Protein AF-0000000080312195 (afdb_homodimer)

Foldseek 3Di:
DCPPDPPPPPPPPPPPPPPPPPPPPPDPPLPPLQVLLVVLVVVLPQPQQKWKWKAQLQPRHTNYTDNQQFWDLFFQLLLLLLLLLLCVPQNQQHWWKWFWWADDDQQEGAEIETEFLLHQEAELVNLLVQLLLLVVVRHAEYEEYEYEQQLADDWQFAFQLVVCVPDFALLRAGGTSDAYPSQKKKWKWAADPDFFAFIDIDIDLVVQEPEAEPETEHADDDWDKDWDWDDPDLHIYIYIYTYHYNPDGIDMDMGGHPDRRSVRRSSSCVSNVVSNHYYDPHYHYDHDDPPIDTRGMDIDGGNLVLLLCCAQALRNSSQQSSLQSCQSVQPGSGYNVSSLVSSLVLLVVLVHNSVSWFDRGRRSPHPTTIDGFSSSLSSQSSQLNPPSRNVSSQVSHHFACCGGPRVPPNVPFPDGRQDGWGWRDDQFKTKIWHWRHAPDSSRIMTMIMIGGRCHVPRPSSVVSRRSSSRSSRCVRHPPD/DCPPPPPPPPPPPPPPPPPPPPPPPPDPPLPPLQVLLVVLVVVLPQPQQKWKWKAQLQPRHTNYTDNQQFWHQFFQLLLLLLLLLLCVPQNQQHWWKWFWWADDDQQEGAEIETEFLLHQEAELVNLLVQLLLLVVVRHAEYEEYEYEQQLADDWQFAFQLVVCVPAFALLRAGGTSDAYPSQKKKWKWAADPDFFAFIDIDIDLVVQEPEAEDETEHADDDWDKDWDWDDPDLHIYIYIYTYHYNPDGIDMDMGGHPDRRSVRRSSSCVSNVVSNHYYDPHYHYDHDDPPIDTRGMDIDGGNLVLLLCCAQALRNSSQQSSLQSLQSVQPGSGYNVSSLVSSLVLLVVLVHNSVSWFDRGRRSPHPTTIDGFSSSLSSQSSQLNPPSRNVSSQVSHHFACCGGPRVPHNVDFPDGRQDGWGWRDDQFKTKIWHWRHAPDSSRIMTMIMIGGRCHVPRPSSVVSRRSSSRSSRCVRHPPD

Radius of gyration: 33.88 Å; Cα contacts (8 Å, |Δi|>4): 2371; chains: 2; bounding box: 93×143×112 Å

Sequence (960 aa):
MRRAIPLAAVLLCVSLLARHDVRAQEAPIVSPLATSLSQLVSDAGFGETVSVTVVDAASGQTLFSHQSEIALNPASNMKLVTAAAALARLGPEFRMRTALYGRVEGDGVATLSLRGFGDPSLTQADLVELARDLADHGVRRVGEVVVDATYFEGHLLPPAFDQQPGEVAPFRAATGAVSVDANAYTLRVLPGATVGAPARVRLDGAGYFALESTITTSDSGQPSIVAIQRDQGEHMQLALRGTMPIGVTGVSYRRRIENPLAWAGHLTRDALAAAGIRSNDAVRIAATPDDAALLAQHSSEPLAEILSAMGKQSDNFVAEMVFRVLGAERHRPGRVEDSVGAVRDVLRDAGVEPDRVQIVNGSGLFDGNRIASGDLARLLSWMYRQPGLRAEYVAHLAIGGVDGTLAGRLRDLPRPRIVRAKTGTLNDAIALSGYVLGPDPDRAVAFSVIVNGARGRHGPARGLCDGVARAIAQQLWAGRMRRAIPLAAVLLCVSLLARHDVRAQEAPIVSPLATSLSQLVSDAGFGETVSVTVVDAASGQTLFSHQSEIALNPASNMKLVTAAAALARLGPEFRMRTALYGRVEGDGVATLSLRGFGDPSLTQADLVELARDLADHGVRRVGEVVVDATYFEGHLLPPAFDQQPGEVAPFRAATGAVSVDANAYTLRVLPGATVGAPARVRLDGAGYFALESTITTSDSGQPSIVAIQRDQGEHMQLALRGTMPIGVTGVSYRRRIENPLAWAGHLTRDALAAAGIRSNDAVRIAATPDDAALLAQHSSEPLAEILSAMGKQSDNFVAEMVFRVLGAERHRPGRVEDSVGAVRDVLRDAGVEPDRVQIVNGSGLFDGNRIASGDLARLLSWMYRQPGLRAEYVAHLAIGGVDGTLAGRLRDLPRPRIVRAKTGTLNDAIALSGYVLGPDPDRAVAFSVIVNGARGRHGPARGLCDGVARAIAQQLWAGR

Solvent-accessible surface area (backbone atoms only — not comparable to full-atom values): 47987 Å² total; per-residue (Å²): 134,82,76,78,74,78,78,77,78,77,76,76,75,76,75,76,76,73,74,72,74,71,67,70,74,69,68,77,77,73,50,73,61,38,55,52,47,52,49,48,56,59,70,54,65,54,72,90,36,41,19,32,18,32,26,35,16,64,80,57,47,76,64,38,74,40,59,26,77,52,60,37,52,36,20,34,41,38,34,56,54,40,50,51,28,43,43,74,73,61,34,52,75,34,60,29,40,37,34,34,30,27,48,80,54,90,40,28,20,59,52,34,21,44,36,19,50,32,28,58,76,38,38,69,68,54,43,30,52,41,28,38,45,34,35,55,69,49,41,41,36,34,49,31,41,28,34,15,39,58,42,39,46,82,74,42,58,56,58,54,56,71,80,48,73,83,60,53,45,37,65,65,25,45,51,51,16,37,34,40,48,58,18,36,41,47,42,34,43,29,36,26,94,43,69,68,30,58,40,42,76,49,52,66,70,50,87,42,45,52,74,44,74,63,30,25,8,28,78,67,77,70,71,41,77,47,78,48,74,45,75,63,71,77,33,34,38,35,41,35,39,43,37,27,17,52,83,46,67,58,49,78,44,66,29,35,38,82,48,39,58,42,50,39,38,49,52,47,52,52,16,25,47,75,45,65,24,46,60,52,92,50,66,44,82,41,74,66,61,87,82,42,38,86,62,31,76,48,70,47,70,36,39,46,63,58,39,29,47,30,32,16,64,61,34,34,49,50,26,39,31,54,30,45,40,46,1,25,76,73,38,81,52,8,33,68,67,39,18,49,50,48,39,36,54,44,36,44,76,37,71,32,66,45,88,66,42,42,78,51,55,26,24,21,66,64,91,56,36,26,40,20,19,38,49,50,22,37,42,48,12,42,46,52,45,31,58,53,47,25,30,51,61,53,52,19,29,9,25,33,34,65,31,53,82,22,33,90,38,64,72,84,56,97,54,72,43,26,36,29,32,29,63,16,71,48,77,43,17,36,24,36,36,39,37,38,51,20,74,44,67,56,43,28,35,14,32,15,32,32,28,36,80,21,56,95,36,56,65,55,48,47,47,43,40,51,47,50,56,49,51,53,46,50,62,60,43,56,98,105,135,82,79,75,75,79,80,79,78,78,78,78,76,77,75,74,76,75,75,74,75,71,68,70,74,69,69,78,78,73,50,74,62,39,55,52,49,52,49,47,56,60,71,55,65,54,72,90,36,42,18,33,16,32,25,35,17,65,80,57,47,76,64,39,75,40,58,27,77,52,59,37,52,36,19,33,40,36,34,57,54,40,49,51,27,43,42,73,73,60,33,51,75,34,60,28,38,38,34,34,29,28,49,79,55,86,39,25,20,60,53,35,22,44,35,19,52,33,26,56,75,38,37,68,69,54,42,29,52,40,27,37,46,34,35,55,68,49,40,41,35,33,51,31,40,28,33,15,40,60,42,39,47,78,73,42,57,56,58,53,54,69,78,49,72,84,61,52,45,38,65,66,25,44,51,50,16,35,35,42,48,56,18,36,42,47,43,32,43,28,35,26,94,43,70,68,30,58,40,43,76,48,52,66,68,49,85,44,47,52,75,44,74,63,29,27,10,29,76,67,77,69,72,40,77,48,77,49,76,45,76,62,71,78,33,33,37,36,41,36,38,45,37,26,17,52,83,46,66,58,49,77,44,66,28,35,37,81,49,38,58,40,50,39,38,49,51,45,52,53,14,25,47,75,47,64,23,47,61,54,91,48,68,45,81,42,76,67,61,86,81,40,38,86,63,32,74,46,71,47,70,36,37,43,64,59,39,29,48,30,32,16,66,60,34,34,50,49,26,39,31,54,32,45,41,46,1,25,76,73,38,80,51,8,33,67,68,40,18,48,50,47,38,36,52,44,34,43,76,38,72,32,65,44,87,65,41,43,78,52,56,26,26,21,66,66,90,57,36,26,38,19,18,38,48,51,23,37,41,48,13,43,45,53,45,31,58,54,48,25,30,49,62,52,51,18,29,9,24,32,34,64,32,54,82,22,32,89,38,63,72,82,55,98,54,74,46,25,36,30,31,28,63,17,70,50,77,41,19,36,24,35,35,38,37,37,51,20,74,45,68,56,43,27,34,15,30,17,32,30,28,37,81,21,57,95,36,56,65,54,48,49,48,41,41,51,47,51,55,49,52,51,46,50,62,60,44,57,98,107

Secondary structure (DSSP, 8-state):
-------------------------------HHHHHHHHHHHHHT-GGGEEEEEEETTT--EEEEESTT-EE--GGGHHHHHHHHHHHHH-TT---EEEEEE-EETTEEEEEEEEES--TT--HHHHHHHHHHHHHTT--EEEEEEEE-TTB-S-SSPTTGGGSTT--SGGGPPP-SS-SGGGEEEEEEE--SSTTSBPEEEETTGGGEEEEE--EEESSS--EEEEEEEE-SSSEEEEEEEEEETTS--EEEEEE-S-HHHHHHHHHHHHHHHTT-EE-S-EEE-PPPTTPEEEEEEEPPPHHHHHHHHHHH--HHHHHHHHHHHHHHHSSSB-HHHHHHHHHHHHHHTT--GGGSB-S-SS--SS--BEEHHHHHHHHHHHHT-TTTHHHHHHTSEETTTSGGGTTS----SSTT-EEEEEEEETTEEEEEEEEE-SSTT-EEEEEEEEES-TT-HHHHHHHHHHHHHHHHHHHTTT-/-------------------------------HHHHHHHHHHHHHT-GGGEEEEEEETTT--EEEEESTT-EE--GGGHHHHHHHHHHHHH-TT---EEEEEE-EETTEEEEEEEEES--TT--HHHHHHHHHHHHHTT--EEEEEEEE-TTB-S-SSPTTGGGSTT--SGGGPPP-SS-SGGGEEEEEEE--SSTTSBPEEEETTGGGEEEEE--EEESSS--EEEEEEEE-SSSEEEEEEEEEETTS--EEEEEE-S-HHHHHHHHHHHHHHHTT-EE-S-EEE-PPPTT-EEEEEEEPPPHHHHHHHHHHH--HHHHHHHHHHHHHHHSSSB-HHHHHHHHHHHHHHTT--GGGSB-S-SS--SS--BEEHHHHHHHHHHHHT-TTTHHHHHHTSEETTTSGGGTTS----SSTT-EEEEEEEETTEEEEEEEEE-SSTT-EEEEEEEEES-TT-HHHHHHHHHHHHHHHHHHHTTT-

Nearest PDB structures (foldseek):
  1w5d-assembly1_A  TM=9.023E-01  e=5.837E-42  Bacillus subtilis
  1w8y-assembly4_D  TM=9.083E-01  e=1.919E-41  Actinomadura sp. R39
  3a3d-assembly1_A  TM=8.458E-01  e=6.353E-38  Haemophilus influenzae
  3a3e-assembly1_A  TM=8.195E-01  e=2.695E-33  Haemophilus influenzae
  3a3e-assembly1_B  TM=8.009E-01  e=2.030E-33  Haemophilus influenzae

Structure (mmCIF, N/CA/C/O backbone):
data_AF-0000000080312195-model_v1
#
loop_
_entity.id
_entity.type
_entity.pdbx_description
1 polymer 'D-alanyl-D-alanine carboxypeptidase'
#
loop_
_atom_site.group_PDB
_atom_site.id
_atom_site.type_symbol
_atom_site.label_atom_id
_atom_site.label_alt_id
_atom_site.label_comp_id
_atom_site.label_asym_id
_atom_site.label_entity_id
_atom_site.label_seq_id
_atom_site.pdbx_PDB_ins_code
_atom_site.Cartn_x
_atom_site.Cartn_y
_atom_site.Cartn_z
_atom_site.occupancy
_atom_site.B_iso_or_equiv
_atom_site.auth_seq_id
_atom_site.auth_comp_id
_atom_site.auth_asym_id
_atom_site.auth_atom_id
_atom_site.pdbx_PDB_model_num
ATOM 1 N N . MET A 1 1 ? -46.406 71.25 76.062 1 28.42 1 MET A N 1
ATOM 2 C CA . MET A 1 1 ? -44.969 71.062 75.75 1 28.42 1 MET A CA 1
ATOM 3 C C . MET A 1 1 ? -44.781 70.5 74.375 1 28.42 1 MET A C 1
ATOM 5 O O . MET A 1 1 ? -45.344 69.438 74 1 28.42 1 MET A O 1
ATOM 9 N N . ARG A 1 2 ? -44.625 71.438 73.438 1 29.09 2 ARG A N 1
ATOM 10 C CA . ARG A 1 2 ? -44.719 71.562 72 1 29.09 2 ARG A CA 1
ATOM 11 C C . ARG A 1 2 ? -43.625 70.75 71.312 1 29.09 2 ARG A C 1
ATOM 13 O O . ARG A 1 2 ? -42.438 71.062 71.312 1 29.09 2 ARG A O 1
ATOM 20 N N . ARG A 1 3 ? -43.719 69.438 71.5 1 29.77 3 ARG A N 1
ATOM 21 C CA . ARG A 1 3 ? -42.75 68.438 71.062 1 29.77 3 ARG A CA 1
ATOM 22 C C . ARG A 1 3 ? -42.5 68.625 69.562 1 29.77 3 ARG A C 1
ATOM 24 O O . ARG A 1 3 ? -43.469 68.625 68.75 1 29.77 3 ARG A O 1
ATOM 31 N N . ALA A 1 4 ? -41.5 69.438 69.25 1 32.22 4 ALA A N 1
ATOM 32 C CA . ALA A 1 4 ? -40.969 69.812 67.938 1 32.22 4 ALA A CA 1
ATOM 33 C C . ALA A 1 4 ? -40.719 68.562 67.062 1 32.22 4 ALA A C 1
ATOM 35 O O . ALA A 1 4 ? -40.156 67.562 67.562 1 32.22 4 ALA A O 1
ATOM 36 N N . ILE A 1 5 ? -41.5 68.312 66.125 1 33.12 5 ILE A N 1
ATOM 37 C CA . ILE A 1 5 ? -41.625 67.312 65.062 1 33.12 5 ILE A CA 1
ATOM 38 C C . ILE A 1 5 ? -40.406 67.375 64.125 1 33.12 5 ILE A C 1
ATOM 40 O O . ILE A 1 5 ? -40.062 68.375 63.562 1 33.12 5 ILE A O 1
ATOM 44 N N . PRO A 1 6 ? -39.25 66.75 64.625 1 34.56 6 PRO A N 1
ATOM 45 C CA . PRO A 1 6 ? -38.062 66.812 63.75 1 34.56 6 PRO A CA 1
ATOM 46 C C . PRO A 1 6 ? -38.344 66.438 62.312 1 34.56 6 PRO A C 1
ATOM 48 O O . PRO A 1 6 ? -39.156 65.562 62.062 1 34.56 6 PRO A O 1
ATOM 51 N N . LEU A 1 7 ? -38.344 67.375 61.406 1 32 7 LEU A N 1
ATOM 52 C CA . LEU A 1 7 ? -38.438 67.312 59.969 1 32 7 LEU A CA 1
ATOM 53 C C . LEU A 1 7 ? -37.375 66.375 59.375 1 32 7 LEU A C 1
ATOM 55 O O . LEU A 1 7 ? -36.188 66.625 59.531 1 32 7 LEU A O 1
ATOM 59 N N . ALA A 1 8 ? -37.562 65.062 59.406 1 31.34 8 ALA A N 1
ATOM 60 C CA . ALA A 1 8 ? -36.688 64.062 58.781 1 31.34 8 ALA A CA 1
ATOM 61 C C . ALA A 1 8 ? -36.531 64.375 57.281 1 31.34 8 ALA A C 1
ATOM 63 O O . ALA A 1 8 ? -37.5 64.562 56.562 1 31.34 8 ALA A O 1
ATOM 64 N N . ALA A 1 9 ? -35.469 65.125 56.969 1 31.06 9 ALA A N 1
ATOM 65 C CA . ALA A 1 9 ? -35.031 65.438 55.594 1 31.06 9 ALA A CA 1
ATOM 66 C C . ALA A 1 9 ? -34.906 64.125 54.812 1 31.06 9 ALA A C 1
ATOM 68 O O . ALA A 1 9 ? -34.281 63.156 55.25 1 31.06 9 ALA A O 1
ATOM 69 N N . VAL A 1 10 ? -35.875 63.781 54.031 1 31.02 10 VAL A N 1
ATOM 70 C CA . VAL A 1 10 ? -35.969 62.719 53.031 1 31.02 10 VAL A CA 1
ATOM 71 C C . VAL A 1 10 ? -34.844 62.875 52 1 31.02 10 VAL A C 1
ATOM 73 O O . VAL A 1 10 ? -34.781 63.844 51.281 1 31.02 10 VAL A O 1
ATOM 76 N N . LEU A 1 11 ? -33.625 62.5 52.438 1 30.84 11 LEU A N 1
ATOM 77 C CA . LEU A 1 11 ? -32.562 62.438 51.438 1 30.84 11 LEU A CA 1
ATOM 78 C C . LEU A 1 11 ? -33 61.625 50.219 1 30.84 11 LEU A C 1
ATOM 80 O O . LEU A 1 11 ? -33.375 60.469 50.344 1 30.84 11 LEU A O 1
ATOM 84 N N . LEU A 1 12 ? -33.5 62.312 49.188 1 33.31 12 LEU A N 1
ATOM 85 C CA . LEU A 1 12 ? -33.75 61.812 47.844 1 33.31 12 LEU A CA 1
ATOM 86 C C . LEU A 1 12 ? -32.531 61.125 47.25 1 33.31 12 LEU A C 1
ATOM 88 O O . LEU A 1 12 ? -31.484 61.781 47.062 1 33.31 12 LEU A O 1
ATOM 92 N N . CYS A 1 13 ? -32.25 59.906 47.656 1 32.56 13 CYS A N 1
ATOM 93 C CA . CYS A 1 13 ? -31.25 59.094 46.938 1 32.56 13 CYS A CA 1
ATOM 94 C C . CYS A 1 13 ? -31.578 59 45.469 1 32.56 13 CYS A C 1
ATOM 96 O O . CYS A 1 13 ? -32.594 58.406 45.094 1 32.56 13 CYS A O 1
ATOM 98 N N . VAL A 1 14 ? -31.219 60.031 44.688 1 36.88 14 VAL A N 1
ATOM 99 C CA . VAL A 1 14 ? -31.234 59.906 43.219 1 36.88 14 VAL A CA 1
ATOM 100 C C . VAL A 1 14 ? -30.453 58.688 42.781 1 36.88 14 VAL A C 1
ATOM 102 O O . VAL A 1 14 ? -29.25 58.594 43.031 1 36.88 14 VAL A O 1
ATOM 105 N N . SER A 1 15 ? -31.062 57.5 42.781 1 36.5 15 SER A N 1
ATOM 106 C CA . SER A 1 15 ? -30.516 56.312 42.125 1 36.5 15 SER A CA 1
ATOM 107 C C . SER A 1 15 ? -30.062 56.625 40.688 1 36.5 15 SER A C 1
ATOM 109 O O . SER A 1 15 ? -30.859 57.062 39.875 1 36.5 15 SER A O 1
ATOM 111 N N . LEU A 1 16 ? -28.844 57.094 40.531 1 38.09 16 LEU A N 1
ATOM 112 C CA . LEU A 1 16 ? -28.234 57.125 39.219 1 38.09 16 LEU A CA 1
ATOM 113 C C . LEU A 1 16 ? -28.469 55.781 38.5 1 38.09 16 LEU A C 1
ATOM 115 O O . LEU A 1 16 ? -28.016 54.75 38.938 1 38.09 16 LEU A O 1
ATOM 119 N N . LEU A 1 17 ? -29.562 55.719 37.75 1 37.69 17 LEU A N 1
ATOM 120 C CA . LEU A 1 17 ? -29.75 54.688 36.719 1 37.69 17 LEU A CA 1
ATOM 121 C C . LEU A 1 17 ? -28.547 54.594 35.812 1 37.69 17 LEU A C 1
ATOM 123 O O . LEU A 1 17 ? -28.266 55.5 35.062 1 37.69 17 LEU A O 1
ATOM 127 N N . ALA A 1 18 ? -27.453 53.906 36.25 1 41.38 18 ALA A N 1
ATOM 128 C CA . ALA A 1 18 ? -26.438 53.469 35.312 1 41.38 18 ALA A CA 1
ATOM 129 C C . ALA A 1 18 ? -27.047 52.844 34.062 1 41.38 18 ALA A C 1
ATOM 131 O O . ALA A 1 18 ? -27.766 51.844 34.156 1 41.38 18 ALA A O 1
ATOM 132 N N . ARG A 1 19 ? -27.281 53.656 33.062 1 39.69 19 ARG A N 1
ATOM 133 C CA . ARG A 1 19 ? -27.547 53.094 31.719 1 39.69 19 ARG A CA 1
ATOM 134 C C . ARG A 1 19 ? -26.547 52 31.375 1 39.69 19 ARG A C 1
ATOM 136 O O . ARG A 1 19 ? -25.344 52.25 31.25 1 39.69 19 ARG A O 1
ATOM 143 N N . HIS A 1 20 ? -26.812 50.812 31.859 1 39.5 20 HIS A N 1
ATOM 144 C CA . HIS A 1 20 ? -26.125 49.688 31.25 1 39.5 20 HIS A CA 1
ATOM 145 C C . HIS A 1 20 ? -26.172 49.781 29.719 1 39.5 20 HIS A C 1
ATOM 147 O O . HIS A 1 20 ? -27.266 49.781 29.141 1 39.5 20 HIS A O 1
ATOM 153 N N . ASP A 1 21 ? -25.266 50.531 29.125 1 36.78 21 ASP A N 1
ATOM 154 C CA . ASP A 1 21 ? -25.094 50.406 27.688 1 36.78 21 ASP A CA 1
ATOM 155 C C . ASP A 1 21 ? -25.125 48.938 27.25 1 36.78 21 ASP A C 1
ATOM 157 O O . ASP A 1 21 ? -24.234 48.156 27.609 1 36.78 21 ASP A O 1
ATOM 161 N N . VAL A 1 22 ? -26.328 48.469 27.062 1 42.78 22 VAL A N 1
ATOM 162 C CA . VAL A 1 22 ? -26.406 47.25 26.281 1 42.78 22 VAL A CA 1
ATOM 163 C C . VAL A 1 22 ? -25.578 47.375 25 1 42.78 22 VAL A C 1
ATOM 165 O O . VAL A 1 22 ? -25.984 48.094 24.078 1 42.78 22 VAL A O 1
ATOM 168 N N . ARG A 1 23 ? -24.234 47.438 25.203 1 43.38 23 ARG A N 1
ATOM 169 C CA . ARG A 1 23 ? -23.516 47.188 23.953 1 43.38 23 ARG A CA 1
ATOM 170 C C . ARG A 1 23 ? -24.281 46.156 23.094 1 43.38 23 ARG A C 1
ATOM 172 O O . ARG A 1 23 ? -24.562 45.062 23.547 1 43.38 23 ARG A O 1
ATOM 179 N N . ALA A 1 24 ? -25 46.625 22.141 1 39.84 24 ALA A N 1
ATOM 180 C CA . ALA A 1 24 ? -25.562 45.781 21.094 1 39.84 24 ALA A CA 1
A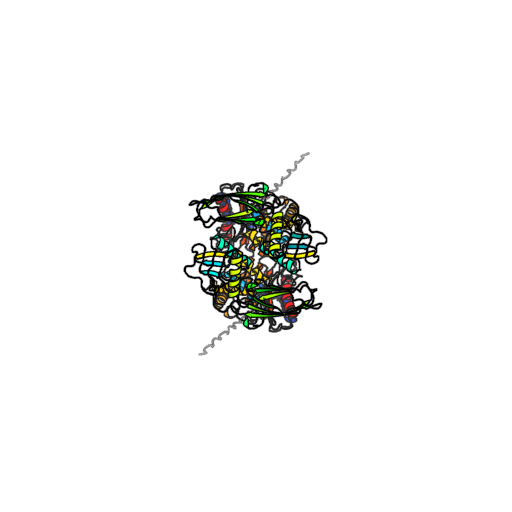TOM 181 C C . ALA A 1 24 ? -24.609 44.625 20.766 1 39.84 24 ALA A C 1
ATOM 183 O O . ALA A 1 24 ? -23.453 44.844 20.375 1 39.84 24 ALA A O 1
ATOM 184 N N . GLN A 1 25 ? -24.719 43.562 21.453 1 38.16 25 GLN A N 1
ATOM 185 C CA . GLN A 1 25 ? -24.047 42.375 20.906 1 38.16 25 GLN A CA 1
ATOM 186 C C . GLN A 1 25 ? -24.047 42.406 19.375 1 38.16 25 GLN A C 1
ATOM 188 O O . GLN A 1 25 ? -25.109 42.344 18.766 1 38.16 25 GLN A O 1
ATOM 193 N N . GLU A 1 26 ? -23.141 43.188 18.703 1 35.84 26 GLU A N 1
ATOM 194 C CA . GLU A 1 26 ? -23.016 43.094 17.266 1 35.84 26 GLU A CA 1
ATOM 195 C C . GLU A 1 26 ? -23.453 41.688 16.781 1 35.84 26 GLU A C 1
ATOM 197 O O . GLU A 1 26 ? -23.172 40.688 17.422 1 35.84 26 GLU A O 1
ATOM 202 N N . ALA A 1 27 ? -24.453 41.562 16.031 1 41.34 27 ALA A N 1
ATOM 203 C CA . ALA A 1 27 ? -24.891 40.344 15.367 1 41.34 27 ALA A CA 1
ATOM 204 C C . ALA A 1 27 ? -23.703 39.469 14.961 1 41.34 27 ALA A C 1
ATOM 206 O O . ALA A 1 27 ? -22.703 39.969 14.438 1 41.34 27 ALA A O 1
ATOM 207 N N . PRO A 1 28 ? -23.516 38.375 15.531 1 42.94 28 PRO A N 1
ATOM 208 C CA . PRO A 1 28 ? -22.375 37.562 15.094 1 42.94 28 PRO A CA 1
ATOM 209 C C . PRO A 1 28 ? -22.156 37.625 13.586 1 42.94 28 PRO A C 1
ATOM 211 O O . PRO A 1 28 ? -23.094 37.469 12.805 1 42.94 28 PRO A O 1
ATOM 214 N N . ILE A 1 29 ? -21.406 38.5 12.961 1 42.25 29 ILE A N 1
ATOM 215 C CA . ILE A 1 29 ? -20.969 38.5 11.57 1 42.25 29 ILE A CA 1
ATOM 216 C C . ILE A 1 29 ? -20.938 37.094 11.023 1 42.25 29 ILE A C 1
ATOM 218 O O . ILE A 1 29 ? -20.125 36.25 11.461 1 42.25 29 ILE A O 1
ATOM 222 N N . VAL A 1 30 ? -22.062 36.688 10.5 1 56.22 30 VAL A N 1
ATOM 223 C CA . VAL A 1 30 ? -22.078 35.406 9.781 1 56.22 30 VAL A CA 1
ATOM 224 C C . VAL A 1 30 ? -20.984 35.375 8.727 1 56.22 30 VAL A C 1
ATOM 226 O O . VAL A 1 30 ? -20.938 36.25 7.84 1 56.22 30 VAL A O 1
ATOM 229 N N . SER A 1 31 ? -19.875 34.594 8.859 1 83.5 31 SER A N 1
ATOM 230 C CA . SER A 1 31 ? -18.75 34.438 7.934 1 83.5 31 SER A CA 1
ATOM 231 C C . SER A 1 31 ? -19.234 34.156 6.516 1 83.5 31 SER A C 1
ATOM 233 O O . SER A 1 31 ? -20.312 33.594 6.328 1 83.5 31 SER A O 1
ATOM 235 N N . PRO A 1 32 ? -18.812 34.844 5.484 1 89.94 32 PRO A N 1
ATOM 236 C CA . PRO A 1 32 ? -19.141 34.562 4.09 1 89.94 32 PRO A CA 1
ATOM 237 C C . PRO A 1 32 ? -19.297 33.062 3.822 1 89.94 32 PRO A C 1
ATOM 239 O O . PRO A 1 32 ? -20.172 32.656 3.043 1 89.94 32 PRO A O 1
ATOM 242 N N . LEU A 1 33 ? -18.641 32.281 4.492 1 94.88 33 LEU A N 1
ATOM 243 C CA . LEU A 1 33 ? -18.75 30.828 4.328 1 94.88 33 LEU A CA 1
ATOM 244 C C . LEU A 1 33 ? -20.094 30.312 4.836 1 94.88 33 LEU A C 1
ATOM 246 O O . LEU A 1 33 ? -20.766 29.531 4.156 1 94.88 33 LEU A O 1
ATOM 250 N N . ALA A 1 34 ? -20.5 30.766 5.957 1 95.94 34 ALA A N 1
ATOM 251 C CA . ALA A 1 34 ? -21.766 30.328 6.551 1 95.94 34 ALA A CA 1
ATOM 252 C C . ALA A 1 34 ? -22.953 30.703 5.664 1 95.94 34 ALA A C 1
ATOM 254 O O . ALA A 1 34 ? -23.891 29.922 5.52 1 95.94 34 ALA A O 1
ATOM 255 N N . THR A 1 35 ? -22.875 31.875 5.086 1 94.81 35 THR A N 1
ATOM 256 C CA . THR A 1 35 ? -23.938 32.312 4.199 1 94.81 35 THR A CA 1
ATOM 257 C C . THR A 1 35 ? -24.016 31.438 2.963 1 94.81 35 THR A C 1
ATOM 259 O O . THR A 1 35 ? -25.109 31 2.572 1 94.81 35 THR A O 1
ATOM 262 N N . SER A 1 36 ? -22.875 31.203 2.428 1 95.62 36 SER A N 1
ATOM 263 C CA . SER A 1 36 ? -22.812 30.344 1.241 1 95.62 36 SER A CA 1
ATOM 264 C C . SER A 1 36 ? -23.344 28.953 1.534 1 95.62 36 SER A C 1
ATOM 266 O O . SER A 1 36 ? -24.094 28.391 0.737 1 95.62 36 SER A O 1
ATOM 268 N N . LEU A 1 37 ? -23.031 28.406 2.621 1 97.62 37 LEU A N 1
ATOM 269 C CA . LEU A 1 37 ? -23.422 27.047 2.98 1 97.62 37 LEU A CA 1
ATOM 270 C C . LEU A 1 37 ? -24.922 26.984 3.287 1 97.62 37 LEU A C 1
ATOM 272 O O . LEU A 1 37 ? -25.578 26 2.932 1 97.62 37 LEU A O 1
ATOM 276 N N . SER A 1 38 ? -25.422 28.016 3.934 1 96.25 38 SER A N 1
ATOM 277 C CA . SER A 1 38 ? -26.844 28.062 4.207 1 96.25 38 SER A CA 1
ATOM 278 C C . SER A 1 38 ? -27.656 28.062 2.912 1 96.25 38 SER A C 1
ATOM 280 O O . SER A 1 38 ? -28.703 27.422 2.824 1 96.25 38 SER A O 1
ATOM 282 N N . GLN A 1 39 ? -27.156 28.781 1.989 1 96.5 39 GLN A N 1
ATOM 283 C CA . GLN A 1 39 ? -27.844 28.828 0.699 1 96.5 39 GLN A CA 1
ATOM 284 C C . GLN A 1 39 ? -27.797 27.484 -0.005 1 96.5 39 GLN A C 1
ATOM 286 O O . GLN A 1 39 ? -28.797 27.047 -0.589 1 96.5 39 GLN A O 1
ATOM 291 N N . LEU A 1 40 ? -26.672 26.875 0.006 1 97 40 LEU A N 1
ATOM 292 C CA . LEU A 1 40 ? -26.531 25.562 -0.613 1 97 40 LEU A CA 1
ATOM 293 C C . LEU A 1 40 ? -27.516 24.562 -0.005 1 97 40 LEU A C 1
ATOM 295 O O . LEU A 1 40 ? -28.141 23.797 -0.727 1 97 40 LEU A O 1
ATOM 299 N N . VAL A 1 41 ? -27.625 24.562 1.326 1 96.88 41 VAL A N 1
ATOM 300 C CA . VAL A 1 41 ? -28.5 23.641 2.033 1 96.88 41 VAL A CA 1
ATOM 301 C C . VAL A 1 41 ? -29.953 23.922 1.66 1 96.88 41 VAL A C 1
ATOM 303 O O . VAL A 1 41 ? -30.734 23 1.388 1 96.88 41 VAL A O 1
ATOM 306 N N . SER A 1 42 ? -30.266 25.172 1.639 1 94.94 42 SER A N 1
ATOM 307 C CA . SER A 1 42 ? -31.625 25.562 1.297 1 94.94 42 SER A CA 1
ATOM 308 C C . SER A 1 42 ? -31.984 25.188 -0.137 1 94.94 42 SER A C 1
ATOM 310 O O . SER A 1 42 ? -33.062 24.641 -0.398 1 94.94 42 SER A O 1
ATOM 312 N N . ASP A 1 43 ? -31.109 25.391 -0.998 1 95.06 43 ASP A N 1
ATOM 313 C CA . ASP A 1 43 ? -31.328 25.141 -2.42 1 95.06 43 ASP A CA 1
ATOM 314 C C . ASP A 1 43 ? -31.469 23.656 -2.713 1 95.06 43 ASP A C 1
ATOM 316 O O . ASP A 1 43 ? -32.125 23.266 -3.67 1 95.06 43 ASP A O 1
ATOM 320 N N . ALA A 1 44 ? -30.812 22.844 -1.938 1 92.94 44 ALA A N 1
ATOM 321 C CA . ALA A 1 44 ? -30.797 21.406 -2.186 1 92.94 44 ALA A CA 1
ATOM 322 C C . ALA A 1 44 ? -32.188 20.797 -1.942 1 92.94 44 ALA A C 1
ATOM 324 O O . ALA A 1 44 ? -32.531 19.797 -2.555 1 92.94 44 ALA A O 1
ATOM 325 N N . GLY A 1 45 ? -32.969 21.312 -0.969 1 91.75 45 GLY A N 1
ATOM 326 C CA . GLY A 1 45 ? -34.375 20.984 -0.814 1 91.75 45 GLY A CA 1
ATOM 327 C C . GLY A 1 45 ? -34.594 19.672 -0.073 1 91.75 45 GLY A C 1
ATOM 328 O O . GLY A 1 45 ? -35.531 18.938 -0.373 1 91.75 45 GLY A O 1
ATOM 329 N N . PHE A 1 46 ? -33.75 19.219 0.788 1 91 46 PHE A N 1
ATOM 330 C CA . PHE A 1 46 ? -33.906 17.953 1.498 1 91 46 PHE A CA 1
ATOM 331 C C . PHE A 1 46 ? -34.5 18.188 2.881 1 91 46 PHE A C 1
ATOM 333 O O . PHE A 1 46 ? -34.781 17.234 3.613 1 91 46 PHE A O 1
ATOM 340 N N . GLY A 1 47 ? -34.781 19.359 3.24 1 83.31 47 GLY A N 1
ATOM 341 C CA . GLY A 1 47 ? -35.469 19.672 4.477 1 83.31 47 GLY A CA 1
ATOM 342 C C . GLY A 1 47 ? -34.75 19.172 5.715 1 83.31 47 GLY A C 1
ATOM 343 O O . GLY A 1 47 ? -33.562 19.438 5.891 1 83.31 47 GLY A O 1
ATOM 344 N N . GLU A 1 48 ? -35.5 18.297 6.473 1 81.62 48 GLU A N 1
ATOM 345 C CA . GLU A 1 48 ? -35.031 17.875 7.781 1 81.62 48 GLU A CA 1
ATOM 346 C C . GLU A 1 48 ? -34.156 16.625 7.668 1 81.62 48 GLU A C 1
ATOM 348 O O . GLU A 1 48 ? -33.656 16.109 8.672 1 81.62 48 GLU A O 1
ATOM 353 N N . THR A 1 49 ? -33.812 16.266 6.578 1 90.56 49 THR A N 1
ATOM 354 C CA . THR A 1 49 ? -33.094 15.016 6.41 1 90.56 49 THR A CA 1
ATOM 355 C C . THR A 1 49 ? -31.641 15.281 5.98 1 90.56 49 THR A C 1
ATOM 357 O O . THR A 1 49 ? -30.984 14.406 5.41 1 90.56 49 THR A O 1
ATOM 360 N N . VAL A 1 50 ? -31.25 16.484 6.086 1 96.56 50 VAL A N 1
ATOM 361 C CA . VAL A 1 50 ? -29.875 16.859 5.75 1 96.56 50 VAL A CA 1
ATOM 362 C C . VAL A 1 50 ? -29.172 17.391 6.992 1 96.56 50 VAL A C 1
ATOM 364 O O . VAL A 1 50 ? -29.75 18.156 7.77 1 96.56 50 VAL A O 1
ATOM 367 N N . SER A 1 51 ? -28.016 16.906 7.234 1 97.88 51 SER A N 1
ATOM 368 C CA . SER A 1 51 ? -27.125 17.328 8.312 1 97.88 51 SER A CA 1
ATOM 369 C C . SER A 1 51 ? -25.766 17.766 7.777 1 97.88 51 SER A C 1
ATOM 371 O O . SER A 1 51 ? -25.156 17.047 6.984 1 97.88 51 SER A O 1
ATOM 373 N N . VAL A 1 52 ? -25.359 19.047 8.125 1 98.62 52 VAL A N 1
ATOM 374 C CA . VAL A 1 52 ? -24.078 19.578 7.672 1 98.62 52 VAL A CA 1
ATOM 375 C C . VAL A 1 52 ? -23.312 20.172 8.859 1 98.62 52 VAL A C 1
ATOM 377 O O . VAL A 1 52 ? -23.859 21 9.602 1 98.62 52 VAL A O 1
ATOM 380 N N . THR A 1 53 ? -22.109 19.75 9.062 1 98.81 53 THR A N 1
ATOM 381 C CA . THR A 1 53 ? -21.234 20.344 10.062 1 98.81 53 THR A CA 1
ATOM 382 C C . THR A 1 53 ? -19.875 20.672 9.453 1 98.81 53 THR A C 1
ATOM 384 O O . THR A 1 53 ? -19.297 19.859 8.719 1 98.81 53 THR A O 1
ATOM 387 N N . VAL A 1 54 ? -19.359 21.875 9.648 1 98.81 54 VAL A N 1
ATOM 388 C CA . VAL A 1 54 ? -18.047 22.359 9.219 1 98.81 54 VAL A CA 1
ATOM 389 C C . VAL A 1 54 ? -17.281 22.922 10.414 1 98.81 54 VAL A C 1
ATOM 391 O O . VAL A 1 54 ? -17.781 23.797 11.125 1 98.81 54 VAL A O 1
ATOM 394 N N . VAL A 1 55 ? -16.094 22.375 10.656 1 98.5 55 VAL A N 1
ATOM 395 C CA . VAL A 1 55 ? -15.305 22.828 11.797 1 98.5 55 VAL A CA 1
ATOM 396 C C . VAL A 1 55 ? -13.859 23.078 11.367 1 98.5 55 VAL A C 1
ATOM 398 O O . VAL A 1 55 ? -13.383 22.5 10.398 1 98.5 55 VAL A O 1
ATOM 401 N N . ASP A 1 56 ? -13.25 24.016 12.055 1 98 56 ASP A N 1
ATOM 402 C CA . ASP A 1 56 ? -11.797 24.125 11.938 1 98 56 ASP A CA 1
ATOM 403 C C . ASP A 1 56 ? -11.109 22.859 12.445 1 98 56 ASP A C 1
ATOM 405 O O . ASP A 1 56 ? -11.289 22.469 13.602 1 98 56 ASP A O 1
ATOM 409 N N . ALA A 1 57 ? -10.305 22.234 11.617 1 98.12 57 ALA A N 1
ATOM 410 C CA . ALA A 1 57 ? -9.781 20.906 11.945 1 98.12 57 ALA A CA 1
ATOM 411 C C . ALA A 1 57 ? -8.773 20.984 13.094 1 98.12 57 ALA A C 1
ATOM 413 O O . ALA A 1 57 ? -8.68 20.078 13.914 1 98.12 57 ALA A O 1
ATOM 414 N N . ALA A 1 58 ? -7.992 22.047 13.148 1 96.31 58 ALA A N 1
ATOM 415 C CA . ALA A 1 58 ? -6.918 22.172 14.133 1 96.31 58 ALA A CA 1
ATOM 416 C C . ALA A 1 58 ? -7.461 22.578 15.5 1 96.31 58 ALA A C 1
ATOM 418 O O . ALA A 1 58 ? -7.008 22.062 16.531 1 96.31 58 ALA A O 1
ATOM 419 N N . SER A 1 59 ? -8.523 23.469 15.523 1 95.75 59 SER A N 1
ATOM 420 C CA . SER A 1 59 ? -9 24 16.797 1 95.75 59 SER A CA 1
ATOM 421 C C . SER A 1 59 ? -10.273 23.297 17.25 1 95.75 59 SER A C 1
ATOM 423 O O . SER A 1 59 ? -10.617 23.312 18.422 1 95.75 59 SER A O 1
ATOM 425 N N . GLY A 1 60 ? -11.047 22.797 16.297 1 96.56 60 GLY A N 1
ATOM 426 C CA . GLY A 1 60 ? -12.344 22.203 16.609 1 96.56 60 GLY A CA 1
ATOM 427 C C . GLY A 1 60 ? -13.469 23.203 16.641 1 96.56 60 GLY A C 1
ATOM 428 O O . GLY A 1 60 ? -14.625 22.844 16.875 1 96.56 60 GLY A O 1
ATOM 429 N N . GLN A 1 61 ? -13.188 24.453 16.297 1 97.06 61 GLN A N 1
ATOM 430 C CA . GLN A 1 61 ? -14.203 25.5 16.297 1 97.06 61 GLN A CA 1
ATOM 431 C C . GLN A 1 61 ? -15.234 25.281 15.188 1 97.06 61 GLN A C 1
ATOM 433 O O . GLN A 1 61 ? -14.867 25 14.039 1 97.06 61 GLN A O 1
ATOM 438 N N . THR A 1 62 ? -16.484 25.391 15.531 1 97.75 62 THR A N 1
ATOM 439 C CA . THR A 1 62 ? -17.547 25.219 14.539 1 97.75 62 THR A CA 1
ATOM 440 C C . THR A 1 62 ? -17.625 26.438 13.633 1 97.75 62 THR A C 1
ATOM 442 O O . THR A 1 62 ? -17.734 27.578 14.109 1 97.75 62 THR A O 1
ATOM 445 N N . LEU A 1 63 ? -17.594 26.219 12.359 1 97.88 63 LEU A N 1
ATOM 446 C CA . LEU A 1 63 ? -17.703 27.266 11.367 1 97.88 63 LEU A CA 1
ATOM 447 C C . LEU A 1 63 ? -19.094 27.328 10.773 1 97.88 63 LEU A C 1
ATOM 449 O O . LEU A 1 63 ? -19.547 28.391 10.32 1 97.88 63 LEU A O 1
ATOM 453 N N . PHE A 1 64 ? -19.797 26.219 10.727 1 97.88 64 PHE A N 1
ATOM 454 C CA . PHE A 1 64 ? -21.156 26.109 10.234 1 97.88 64 PHE A CA 1
ATOM 455 C C . PHE A 1 64 ? -21.828 24.859 10.773 1 97.88 64 PHE A C 1
ATOM 457 O O . PHE A 1 64 ? -21.188 23.812 10.906 1 97.88 64 PHE A O 1
ATOM 464 N N . SER A 1 65 ? -23.078 24.953 11.125 1 97.5 65 SER A N 1
ATOM 465 C CA . SER A 1 65 ? -23.859 23.828 11.617 1 97.5 65 SER A CA 1
ATOM 466 C C . SER A 1 65 ? -25.312 23.891 11.133 1 97.5 65 SER A C 1
ATOM 468 O O . SER A 1 65 ? -25.938 24.953 11.211 1 97.5 65 SER A O 1
ATOM 470 N N . HIS A 1 66 ? -25.781 22.875 10.555 1 97.38 66 HIS A N 1
ATOM 471 C CA . HIS A 1 66 ? -27.172 22.672 10.18 1 97.38 66 HIS A CA 1
ATOM 472 C C . HIS A 1 66 ? -27.656 21.281 10.594 1 97.38 66 HIS A C 1
ATOM 474 O O . HIS A 1 66 ? -27.234 20.266 10.016 1 97.38 66 HIS A O 1
ATOM 480 N N . GLN A 1 67 ? -28.516 21.156 11.648 1 97.19 67 GLN A N 1
ATOM 481 C CA . GLN A 1 67 ? -29.062 19.906 12.172 1 97.19 67 GLN A CA 1
ATOM 482 C C . GLN A 1 67 ? -27.938 18.953 12.555 1 97.19 67 GLN A C 1
ATOM 484 O O . GLN A 1 67 ? -27.969 17.766 12.203 1 97.19 67 GLN A O 1
ATOM 489 N N . SER A 1 68 ? -26.984 19.469 13.227 1 96.81 68 SER A N 1
ATOM 490 C CA . SER A 1 68 ? -25.703 18.781 13.438 1 96.81 68 SER A CA 1
ATOM 491 C C . SER A 1 68 ? -25.844 17.672 14.477 1 96.81 68 SER A C 1
ATOM 493 O O . SER A 1 68 ? -24.953 16.844 14.625 1 96.81 68 SER A O 1
ATOM 495 N N . GLU A 1 69 ? -26.969 17.547 15.148 1 95.94 69 GLU A N 1
ATOM 496 C CA . GLU A 1 69 ? -27.109 16.594 16.25 1 95.94 69 GLU A CA 1
ATOM 497 C C . GLU A 1 69 ? -28.016 15.438 15.867 1 95.94 69 GLU A C 1
ATOM 499 O O . GLU A 1 69 ? -28.125 14.461 16.609 1 95.94 69 GLU A O 1
ATOM 504 N N . ILE A 1 70 ? -28.625 15.539 14.734 1 95.75 70 ILE A N 1
ATOM 505 C CA . ILE A 1 70 ? -29.516 14.453 14.328 1 95.75 70 ILE A CA 1
ATOM 506 C C . ILE A 1 70 ? -28.688 13.281 13.805 1 95.75 70 ILE A C 1
ATOM 508 O O . ILE A 1 70 ? -27.766 13.469 13 1 95.75 70 ILE A O 1
ATOM 512 N N . ALA A 1 71 ? -29.016 12.125 14.305 1 96.62 71 ALA A N 1
ATOM 513 C CA . ALA A 1 71 ? -28.344 10.914 13.836 1 96.62 71 ALA A CA 1
ATOM 514 C C . ALA A 1 71 ? -28.984 10.398 12.547 1 96.62 71 ALA A C 1
ATOM 516 O O . ALA A 1 71 ? -30.203 10.148 12.508 1 96.62 71 ALA A O 1
ATOM 517 N N . LEU A 1 72 ? -28.219 10.336 11.523 1 97.88 72 LEU A N 1
ATOM 518 C CA . LEU A 1 72 ? -28.656 9.867 10.219 1 97.88 72 LEU A CA 1
ATOM 519 C C . LEU A 1 72 ? -27.812 8.695 9.742 1 97.88 72 LEU A C 1
ATOM 521 O O . LEU A 1 72 ? -26.781 8.383 10.344 1 97.88 72 LEU A O 1
ATOM 525 N N . ASN A 1 73 ? -28.344 7.934 8.742 1 98.12 73 ASN A N 1
ATOM 526 C CA . ASN A 1 73 ? -27.547 6.895 8.109 1 98.12 73 ASN A CA 1
ATOM 527 C C . ASN A 1 73 ? -26.375 7.492 7.324 1 98.12 73 ASN A C 1
ATOM 529 O O . ASN A 1 73 ? -26.578 8.188 6.328 1 98.12 73 ASN A O 1
ATOM 533 N N . PRO A 1 74 ? -25.188 7.258 7.762 1 98.44 74 PRO A N 1
ATOM 534 C CA . PRO A 1 74 ? -24.031 7.883 7.113 1 98.44 74 PRO A CA 1
ATOM 535 C C . PRO A 1 74 ? -23.562 7.113 5.883 1 98.44 74 PRO A C 1
ATOM 537 O O . PRO A 1 74 ? -22.625 7.547 5.199 1 98.44 74 PRO A O 1
ATOM 540 N N . ALA A 1 75 ? -24.188 5.988 5.602 1 98.25 75 ALA A N 1
ATOM 541 C CA . ALA A 1 75 ? -23.672 5.074 4.59 1 98.25 75 ALA A CA 1
ATOM 542 C C . ALA A 1 75 ? -22.188 4.766 4.836 1 98.25 75 ALA A C 1
ATOM 544 O O . ALA A 1 75 ? -21.797 4.484 5.969 1 98.25 75 ALA A O 1
ATOM 545 N N . SER A 1 76 ? -21.344 4.797 3.826 1 98.56 76 SER A N 1
ATOM 546 C CA . SER A 1 76 ? -19.953 4.375 3.916 1 98.56 76 SER A CA 1
ATOM 547 C C . SER A 1 76 ? -19.109 5.391 4.691 1 98.56 76 SER A C 1
ATOM 549 O O . SER A 1 76 ? -17.922 5.164 4.938 1 98.56 76 SER A O 1
ATOM 551 N N . ASN A 1 77 ? -19.656 6.473 5.117 1 98.88 77 ASN A N 1
ATOM 552 C CA . ASN A 1 77 ? -18.906 7.367 5.984 1 98.88 77 ASN A CA 1
ATOM 553 C C . ASN A 1 77 ? -18.625 6.723 7.34 1 98.88 77 ASN A C 1
ATOM 555 O O . ASN A 1 77 ? -17.766 7.195 8.094 1 98.88 77 ASN A O 1
ATOM 559 N N . MET A 1 78 ? -19.344 5.656 7.633 1 98.62 78 MET A N 1
ATOM 560 C CA . MET A 1 78 ? -19.016 4.875 8.828 1 98.62 78 MET A CA 1
ATOM 561 C C . MET A 1 78 ? -17.578 4.379 8.781 1 98.62 78 MET A C 1
ATOM 563 O O . MET A 1 78 ? -16.953 4.191 9.828 1 98.62 78 MET A O 1
ATOM 567 N N . LYS A 1 79 ? -17.062 4.219 7.625 1 98.81 79 LYS A N 1
ATOM 568 C CA . LYS A 1 79 ? -15.68 3.75 7.469 1 98.81 79 LYS A CA 1
ATOM 569 C C . LYS A 1 79 ? -14.688 4.75 8.055 1 98.81 79 LYS A C 1
ATOM 571 O O . LYS A 1 79 ? -13.555 4.395 8.375 1 98.81 79 LYS A O 1
ATOM 576 N N . LEU A 1 80 ? -15.078 6.031 8.164 1 98.94 80 LEU A N 1
ATOM 577 C CA . LEU A 1 80 ? -14.242 7.02 8.844 1 98.94 80 LEU A CA 1
ATOM 578 C C . LEU A 1 80 ? -14.047 6.652 10.312 1 98.94 80 LEU A C 1
ATOM 580 O O . LEU A 1 80 ? -12.945 6.777 10.844 1 98.94 80 LEU A O 1
ATOM 584 N N . VAL A 1 81 ? -15.086 6.184 10.914 1 98.81 81 VAL A N 1
ATOM 585 C CA . VAL A 1 81 ? -15.078 5.805 12.32 1 98.81 81 VAL A CA 1
ATOM 586 C C . VAL A 1 81 ? -14.242 4.539 12.516 1 98.81 81 VAL A C 1
ATOM 588 O O . VAL A 1 81 ? -13.414 4.473 13.422 1 98.81 81 VAL A O 1
ATOM 591 N N . THR A 1 82 ? -14.461 3.59 11.656 1 98.81 82 THR A N 1
ATOM 592 C CA . THR A 1 82 ? -13.711 2.34 11.711 1 98.81 82 THR A CA 1
ATOM 593 C C . THR A 1 82 ? -12.211 2.6 11.523 1 98.81 82 THR A C 1
ATOM 595 O O . THR A 1 82 ? -11.391 2.07 12.273 1 98.81 82 THR A O 1
ATOM 598 N N . ALA A 1 83 ? -11.875 3.439 10.562 1 98.94 83 ALA A N 1
ATOM 599 C CA . ALA A 1 83 ? -10.477 3.762 10.297 1 98.94 83 ALA A CA 1
ATOM 600 C C . ALA A 1 83 ? -9.844 4.484 11.484 1 98.94 83 ALA A C 1
ATOM 602 O O . ALA A 1 83 ? -8.711 4.18 11.875 1 98.94 83 ALA A O 1
ATOM 603 N N . ALA A 1 84 ? -10.555 5.445 12.047 1 98.88 84 ALA A N 1
ATOM 604 C CA . ALA A 1 84 ? -10.047 6.176 13.211 1 98.88 84 ALA A CA 1
ATOM 605 C C . ALA A 1 84 ? -9.766 5.23 14.375 1 98.88 84 ALA A C 1
ATOM 607 O O . ALA A 1 84 ? -8.695 5.285 14.984 1 98.88 84 ALA A O 1
ATOM 608 N N . ALA A 1 85 ? -10.695 4.352 14.641 1 98.88 85 ALA A N 1
ATOM 609 C CA . ALA A 1 85 ? -10.539 3.404 15.734 1 98.88 85 ALA A CA 1
ATOM 610 C C . ALA A 1 85 ? -9.359 2.465 15.484 1 98.88 85 ALA A C 1
ATOM 612 O O . ALA A 1 85 ? -8.578 2.188 16.391 1 98.88 85 ALA A O 1
ATOM 613 N N . ALA A 1 86 ? -9.266 1.974 14.273 1 98.88 86 ALA A N 1
ATOM 614 C CA . ALA A 1 86 ? -8.195 1.042 13.93 1 98.88 86 ALA A CA 1
ATOM 615 C C . ALA A 1 86 ? -6.824 1.694 14.094 1 98.88 86 ALA A C 1
ATOM 617 O O . ALA A 1 86 ? -5.922 1.115 14.703 1 98.88 86 ALA A O 1
ATOM 618 N N . LEU A 1 87 ? -6.676 2.91 13.562 1 98.81 87 LEU A N 1
ATOM 619 C CA . LEU A 1 87 ? -5.395 3.602 13.672 1 98.81 87 LEU A CA 1
ATOM 620 C C . LEU A 1 87 ? -5.074 3.922 15.133 1 98.81 87 LEU A C 1
ATOM 622 O O . LEU A 1 87 ? -3.934 3.756 15.57 1 98.81 87 LEU A O 1
ATOM 626 N N . ALA A 1 88 ? -6.043 4.32 15.859 1 98.69 88 ALA A N 1
ATOM 627 C CA . ALA A 1 88 ? -5.836 4.754 17.234 1 98.69 88 ALA A CA 1
ATOM 628 C C . ALA A 1 88 ? -5.496 3.574 18.141 1 98.69 88 ALA A C 1
ATOM 630 O O . ALA A 1 88 ? -4.68 3.699 19.062 1 98.69 88 ALA A O 1
ATOM 631 N N . ARG A 1 89 ? -6.062 2.428 17.875 1 98.5 89 ARG A N 1
ATOM 632 C CA . ARG A 1 89 ? -5.938 1.316 18.812 1 98.5 89 ARG A CA 1
ATOM 633 C C . ARG A 1 89 ? -4.855 0.34 18.375 1 98.5 89 ARG A C 1
ATOM 635 O O . ARG A 1 89 ? -4.188 -0.281 19.203 1 98.5 89 ARG A O 1
ATOM 642 N N . LEU A 1 90 ? -4.684 0.185 17.062 1 98.44 90 LEU A N 1
ATOM 643 C CA . LEU A 1 90 ? -3.766 -0.827 16.547 1 98.44 90 LEU A CA 1
ATOM 644 C C . LEU A 1 90 ? -2.473 -0.187 16.047 1 98.44 90 LEU A C 1
ATOM 646 O O . LEU A 1 90 ? -1.406 -0.803 16.109 1 98.44 90 LEU A O 1
ATOM 650 N N . GLY A 1 91 ? -2.57 1.096 15.57 1 98.31 91 GLY A N 1
ATOM 651 C CA . GLY A 1 91 ? -1.43 1.756 14.953 1 98.31 91 GLY A CA 1
ATOM 652 C C . GLY A 1 91 ? -1.304 1.473 13.469 1 98.31 91 GLY A C 1
ATOM 653 O O . GLY A 1 91 ? -1.76 0.432 12.992 1 98.31 91 GLY A O 1
ATOM 654 N N . PRO A 1 92 ? -0.712 2.438 12.75 1 98.31 92 PRO A N 1
ATOM 655 C CA . PRO A 1 92 ? -0.579 2.279 11.297 1 98.31 92 PRO A CA 1
ATOM 656 C C . PRO A 1 92 ? 0.337 1.12 10.914 1 98.31 92 PRO A C 1
ATOM 658 O O . PRO A 1 92 ? 0.239 0.594 9.805 1 98.31 92 PRO A O 1
ATOM 661 N N . GLU A 1 93 ? 1.185 0.663 11.812 1 97.5 93 GLU A N 1
ATOM 662 C CA . GLU A 1 93 ? 2.205 -0.349 11.547 1 97.5 93 GLU A CA 1
ATOM 663 C C . GLU A 1 93 ? 1.646 -1.757 11.734 1 97.5 93 GLU A C 1
ATOM 665 O O . GLU A 1 93 ? 2.293 -2.74 11.367 1 97.5 93 GLU A O 1
ATOM 670 N N . PHE A 1 94 ? 0.447 -1.873 12.25 1 98.31 94 PHE A N 1
ATOM 671 C CA . PHE A 1 94 ? -0.136 -3.16 12.609 1 98.31 94 PHE A CA 1
ATOM 672 C C . PHE A 1 94 ? -0.261 -4.059 11.383 1 98.31 94 PHE A C 1
ATOM 674 O O . PHE A 1 94 ? -0.602 -3.592 10.297 1 98.31 94 PHE A O 1
ATOM 681 N N . ARG A 1 95 ? 0.005 -5.328 11.539 1 98.25 95 ARG A N 1
ATOM 682 C CA . ARG A 1 95 ? -0.147 -6.328 10.492 1 98.25 95 ARG A CA 1
ATOM 683 C C . ARG A 1 95 ? -0.985 -7.508 10.977 1 98.25 95 ARG A C 1
ATOM 685 O O . ARG A 1 95 ? -0.949 -7.855 12.164 1 98.25 95 ARG A O 1
ATOM 692 N N . MET A 1 96 ? -1.729 -8.062 10.125 1 98.62 96 MET A N 1
ATOM 693 C CA . MET A 1 96 ? -2.523 -9.258 10.391 1 98.62 96 MET A CA 1
ATOM 694 C C . MET A 1 96 ? -1.845 -10.5 9.82 1 98.62 96 MET A C 1
ATOM 696 O O . MET A 1 96 ? -1.342 -10.477 8.695 1 98.62 96 MET A O 1
ATOM 700 N N . ARG A 1 97 ? -1.88 -11.562 10.578 1 97.94 97 ARG A N 1
ATOM 701 C CA . ARG A 1 97 ? -1.09 -12.742 10.227 1 97.94 97 ARG A CA 1
ATOM 702 C C . ARG A 1 97 ? -1.987 -13.891 9.789 1 97.94 97 ARG A C 1
ATOM 704 O O . ARG A 1 97 ? -3.168 -13.938 10.141 1 97.94 97 ARG A O 1
ATOM 711 N N . THR A 1 98 ? -1.486 -14.773 8.992 1 98.81 98 THR A N 1
ATOM 712 C CA . THR A 1 98 ? -1.958 -16.109 8.68 1 98.81 98 THR A CA 1
ATOM 713 C C . THR A 1 98 ? -0.826 -17.125 8.805 1 98.81 98 THR A C 1
ATOM 715 O O . THR A 1 98 ? 0.291 -16.891 8.344 1 98.81 98 THR A O 1
ATOM 718 N N . ALA A 1 99 ? -1.124 -18.234 9.477 1 98.56 99 ALA A N 1
ATOM 719 C CA . ALA A 1 99 ? -0.01 -19.141 9.773 1 98.56 99 ALA A CA 1
ATOM 720 C C . ALA A 1 99 ? -0.421 -20.594 9.609 1 98.56 99 ALA A C 1
ATOM 722 O O . ALA A 1 99 ? -1.609 -20.922 9.656 1 98.56 99 ALA A O 1
ATOM 723 N N . LEU A 1 100 ? 0.568 -21.438 9.367 1 98.62 100 LEU A N 1
ATOM 724 C CA . LEU A 1 100 ? 0.435 -22.891 9.375 1 98.62 100 LEU A CA 1
ATOM 725 C C . LEU A 1 100 ? 1.027 -23.484 10.648 1 98.62 100 LEU A C 1
ATOM 727 O O . LEU A 1 100 ? 2.16 -23.172 11.016 1 98.62 100 LEU A O 1
ATOM 731 N N . TYR A 1 101 ? 0.196 -24.281 11.289 1 98.44 101 TYR A N 1
ATOM 732 C CA . TYR A 1 101 ? 0.619 -24.984 12.5 1 98.44 101 TYR A CA 1
ATOM 733 C C . TYR A 1 101 ? 0.517 -26.484 12.312 1 98.44 101 TYR A C 1
ATOM 735 O O . TYR A 1 101 ? -0.373 -26.969 11.617 1 98.44 101 TYR A O 1
ATOM 743 N N . GLY A 1 102 ? 1.388 -27.203 12.938 1 97.81 102 GLY A N 1
ATOM 744 C CA . GLY A 1 102 ? 1.36 -28.656 12.914 1 97.81 102 GLY A CA 1
ATOM 745 C C . GLY A 1 102 ? 2.525 -29.297 13.656 1 97.81 102 GLY A C 1
ATOM 746 O O . GLY A 1 102 ? 3.393 -28.578 14.18 1 97.81 102 GLY A O 1
ATOM 747 N N . ARG A 1 103 ? 2.381 -30.578 13.797 1 96.44 103 ARG A N 1
ATOM 748 C CA . ARG A 1 103 ? 3.475 -31.375 14.336 1 96.44 103 ARG A CA 1
ATOM 749 C C . ARG A 1 103 ? 4.121 -32.219 13.242 1 96.44 103 ARG A C 1
ATOM 751 O O . ARG A 1 103 ? 3.465 -33.062 12.625 1 96.44 103 ARG A O 1
ATOM 758 N N . VAL A 1 104 ? 5.375 -31.906 13.023 1 93.06 104 VAL A N 1
ATOM 759 C CA . VAL A 1 104 ? 6.082 -32.625 11.969 1 93.06 104 VAL A CA 1
ATOM 760 C C . VAL A 1 104 ? 6.602 -33.969 12.516 1 93.06 104 VAL A C 1
ATOM 762 O O . VAL A 1 104 ? 7.266 -34 13.555 1 93.06 104 VAL A O 1
ATOM 765 N N . GLU A 1 105 ? 6.316 -35.062 11.922 1 92.5 105 GLU A N 1
ATOM 766 C CA . GLU A 1 105 ? 6.832 -36.406 12.164 1 92.5 105 GLU A CA 1
ATOM 767 C C . GLU A 1 105 ? 7.363 -37.031 10.875 1 92.5 105 GLU A C 1
ATOM 769 O O . GLU A 1 105 ? 6.586 -37.406 10 1 92.5 105 GLU A O 1
ATOM 774 N N . GLY A 1 106 ? 8.688 -37.156 10.844 1 89.12 106 GLY A N 1
ATOM 775 C CA . GLY A 1 106 ? 9.266 -37.531 9.562 1 89.12 106 GLY A CA 1
ATOM 776 C C . GLY A 1 106 ? 9.07 -36.438 8.5 1 89.12 106 GLY A C 1
ATOM 777 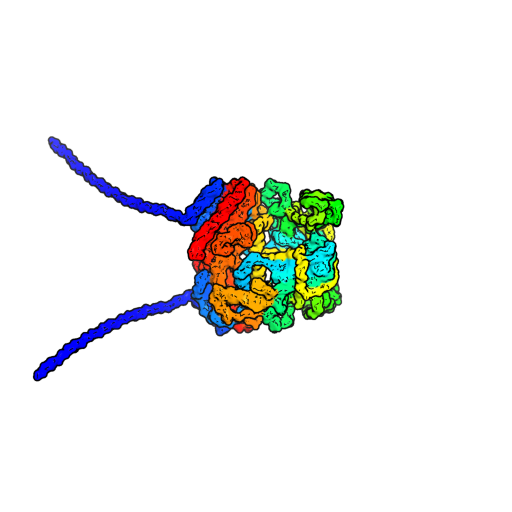O O . GLY A 1 106 ? 9.445 -35.281 8.703 1 89.12 106 GLY A O 1
ATOM 778 N N . ASP A 1 107 ? 8.391 -36.938 7.465 1 90.81 107 ASP A N 1
ATOM 779 C CA . ASP A 1 107 ? 8.109 -36 6.406 1 90.81 107 ASP A CA 1
ATOM 780 C C . ASP A 1 107 ? 6.625 -35.625 6.359 1 90.81 107 ASP A C 1
ATOM 782 O O . ASP A 1 107 ? 6.133 -35.125 5.348 1 90.81 107 ASP A O 1
ATOM 786 N N . GLY A 1 108 ? 5.992 -35.938 7.441 1 95 108 GLY A N 1
ATOM 787 C CA . GLY A 1 108 ? 4.547 -35.781 7.434 1 95 108 GLY A CA 1
ATOM 788 C C . GLY A 1 108 ? 4.035 -34.938 8.586 1 95 108 GLY A C 1
ATOM 789 O O . GLY A 1 108 ? 4.734 -34.75 9.578 1 95 108 GLY A O 1
ATOM 790 N N . VAL A 1 109 ? 2.832 -34.375 8.352 1 96.56 109 VAL A N 1
ATOM 791 C CA . VAL A 1 109 ? 2.021 -33.688 9.367 1 96.56 109 VAL A CA 1
ATOM 792 C C . VAL A 1 109 ? 0.618 -34.312 9.383 1 96.56 109 VAL A C 1
ATOM 794 O O . VAL A 1 109 ? -0.081 -34.281 8.367 1 96.56 109 VAL A O 1
ATOM 797 N N . ALA A 1 110 ? 0.286 -34.844 10.445 1 96.19 110 ALA A N 1
ATOM 798 C CA . ALA A 1 110 ? -1.019 -35.5 10.508 1 96.19 110 ALA A CA 1
ATOM 799 C C . ALA A 1 110 ? -2.148 -34.469 10.383 1 96.19 110 ALA A C 1
ATOM 801 O O . ALA A 1 110 ? -3.082 -34.656 9.602 1 96.19 110 ALA A O 1
ATOM 802 N N . THR A 1 111 ? -2.072 -33.469 11.219 1 97.12 111 THR A N 1
ATOM 803 C CA . THR A 1 111 ? -3.035 -32.375 11.18 1 97.12 111 THR A CA 1
ATOM 804 C C . THR A 1 111 ? -2.326 -31.031 10.953 1 97.12 111 THR A C 1
ATOM 806 O O . THR A 1 111 ? -1.551 -30.578 11.797 1 97.12 111 THR A O 1
ATOM 809 N N . LEU A 1 112 ? -2.611 -30.438 9.781 1 98.19 112 LEU A N 1
ATOM 810 C CA . LEU A 1 112 ? -2.078 -29.109 9.461 1 98.19 112 LEU A CA 1
ATOM 811 C C . LEU A 1 112 ? -3.148 -28.031 9.633 1 98.19 112 LEU A C 1
ATOM 813 O O . LEU A 1 112 ? -4.184 -28.078 8.961 1 98.19 112 LEU A O 1
ATOM 817 N N . SER A 1 113 ? -2.893 -27.094 10.516 1 98.62 113 SER A N 1
ATOM 818 C CA . SER A 1 113 ? -3.855 -26.016 10.758 1 98.62 113 SER A CA 1
ATOM 819 C C . SER A 1 113 ? -3.469 -24.75 10.008 1 98.62 113 SER A C 1
ATOM 821 O O . SER A 1 113 ? -2.336 -24.281 10.125 1 98.62 113 SER A O 1
ATOM 823 N N . LEU A 1 114 ? -4.395 -24.281 9.18 1 98.75 114 LEU A N 1
ATOM 824 C CA . LEU A 1 114 ? -4.352 -22.906 8.695 1 98.75 114 LEU A CA 1
ATOM 825 C C . LEU A 1 114 ? -5.09 -21.969 9.648 1 98.75 114 LEU A C 1
ATOM 827 O O . LEU A 1 114 ? -6.32 -21.984 9.703 1 98.75 114 LEU A O 1
ATOM 831 N N . ARG A 1 115 ? -4.348 -21.172 10.336 1 98.69 115 ARG A N 1
ATOM 832 C CA . ARG A 1 115 ? -4.949 -20.25 11.305 1 98.69 115 ARG A CA 1
ATOM 833 C C . ARG A 1 115 ? -4.859 -18.812 10.82 1 98.69 115 ARG A C 1
ATOM 835 O O . ARG A 1 115 ? -3.797 -18.359 10.391 1 98.69 115 ARG A O 1
ATOM 842 N N . GLY A 1 116 ? -6.016 -18.141 10.875 1 98.44 116 GLY A N 1
ATOM 843 C CA . GLY A 1 116 ? -6.051 -16.75 10.438 1 98.44 116 GLY A CA 1
ATOM 844 C C . GLY A 1 116 ? -6.332 -15.781 11.562 1 98.44 116 GLY A C 1
ATOM 845 O O . GLY A 1 116 ? -7.047 -16.109 12.516 1 98.44 116 GLY A O 1
ATOM 846 N N . PHE A 1 117 ? -5.773 -14.602 11.398 1 98.38 117 PHE A N 1
ATOM 847 C CA . PHE A 1 117 ? -5.977 -13.539 12.375 1 98.38 117 PHE A CA 1
ATOM 848 C C . PHE A 1 117 ? -6.543 -12.289 11.703 1 98.38 117 PHE A C 1
ATOM 850 O O . PHE A 1 117 ? -6.125 -11.172 12.008 1 98.38 117 PHE A O 1
ATOM 857 N N . GLY A 1 118 ? -7.379 -12.469 10.711 1 98.31 118 GLY A N 1
ATOM 858 C CA . GLY A 1 118 ? -8.227 -11.406 10.195 1 98.31 118 GLY A CA 1
ATOM 859 C C . GLY A 1 118 ? -7.586 -10.641 9.047 1 98.31 118 GLY A C 1
ATOM 860 O O . GLY A 1 118 ? -7.941 -9.492 8.789 1 98.31 118 GLY A O 1
ATOM 861 N N . ASP A 1 119 ? -6.637 -11.242 8.289 1 98.62 119 ASP A N 1
ATOM 862 C CA . ASP A 1 119 ? -6.004 -10.609 7.141 1 98.62 119 ASP A CA 1
ATOM 863 C C . ASP A 1 119 ? -6.977 -10.508 5.965 1 98.62 119 ASP A C 1
ATOM 865 O O . ASP A 1 119 ? -7.344 -11.531 5.371 1 98.62 119 ASP A O 1
ATOM 869 N N . PRO A 1 120 ? -7.344 -9.281 5.586 1 98.25 120 PRO A N 1
ATOM 870 C CA . PRO A 1 120 ? -8.266 -9.164 4.457 1 98.25 120 PRO A CA 1
ATOM 871 C C . PRO A 1 120 ? -7.559 -9.242 3.105 1 98.25 120 PRO A C 1
ATOM 873 O O . PRO A 1 120 ? -8.219 -9.297 2.062 1 98.25 120 PRO A O 1
ATOM 876 N N . SER A 1 121 ? -6.254 -9.305 3.113 1 97.69 121 SER A N 1
ATOM 877 C CA . SER A 1 121 ? -5.512 -9.125 1.87 1 97.69 121 SER A CA 1
ATOM 878 C C . SER A 1 121 ? -4.867 -10.43 1.419 1 97.69 121 SER A C 1
ATOM 880 O O . SER A 1 121 ? -4.168 -10.461 0.403 1 97.69 121 SER A O 1
ATOM 882 N N . LEU A 1 122 ? -5.082 -11.523 2.107 1 98.38 122 LEU A N 1
ATOM 883 C CA . LEU A 1 122 ? -4.469 -12.805 1.77 1 98.38 122 LEU A CA 1
ATOM 884 C C . LEU A 1 122 ? -4.945 -13.281 0.403 1 98.38 122 LEU A C 1
ATOM 886 O O . LEU A 1 122 ? -6.141 -13.266 0.114 1 98.38 122 LEU A O 1
ATOM 890 N N . THR A 1 123 ? -3.998 -13.75 -0.412 1 97.06 123 THR A N 1
ATOM 891 C CA . THR A 1 123 ? -4.32 -14.227 -1.751 1 97.06 123 THR A CA 1
ATOM 892 C C . THR A 1 123 ? -3.945 -15.703 -1.9 1 97.06 123 THR A C 1
ATOM 894 O O . THR A 1 123 ? -3.268 -16.266 -1.039 1 97.06 123 THR A O 1
ATOM 897 N N . GLN A 1 124 ? -4.379 -16.281 -3 1 95.75 124 GLN A N 1
ATOM 898 C CA . GLN A 1 124 ? -3.984 -17.656 -3.332 1 95.75 124 GLN A CA 1
ATOM 899 C C . GLN A 1 124 ? -2.471 -17.766 -3.486 1 95.75 124 GLN A C 1
ATOM 901 O O . GLN A 1 124 ? -1.875 -18.766 -3.094 1 95.75 124 GLN A O 1
ATOM 906 N N . ALA A 1 125 ? -1.874 -16.75 -4.066 1 93.31 125 ALA A N 1
ATOM 907 C CA . ALA A 1 125 ? -0.423 -16.75 -4.23 1 93.31 125 ALA A CA 1
ATOM 908 C C . ALA A 1 125 ? 0.283 -16.781 -2.881 1 93.31 125 ALA A C 1
ATOM 910 O O . ALA A 1 125 ? 1.318 -17.438 -2.734 1 93.31 125 ALA A O 1
ATOM 911 N N . ASP A 1 126 ? -0.268 -16.094 -1.904 1 96.94 126 ASP A N 1
ATOM 912 C CA . ASP A 1 126 ? 0.292 -16.125 -0.557 1 96.94 126 ASP A CA 1
ATOM 913 C C . ASP A 1 126 ? 0.206 -17.516 0.056 1 96.94 126 ASP A C 1
ATOM 915 O O . ASP A 1 126 ? 1.118 -17.938 0.765 1 96.94 126 ASP A O 1
ATOM 919 N N . LEU A 1 127 ? -0.857 -18.172 -0.188 1 97.81 127 LEU A N 1
ATOM 920 C CA . LEU A 1 127 ? -1.01 -19.531 0.318 1 97.81 127 LEU A CA 1
ATOM 921 C C . LEU A 1 127 ? 0.03 -20.469 -0.3 1 97.81 127 LEU A C 1
ATOM 923 O O . LEU A 1 127 ? 0.571 -21.344 0.382 1 97.81 127 LEU A O 1
ATOM 927 N N . VAL A 1 128 ? 0.244 -20.297 -1.569 1 94.75 128 VAL A N 1
ATOM 928 C CA . VAL A 1 128 ? 1.248 -21.109 -2.238 1 94.75 128 VAL A CA 1
ATOM 929 C C . VAL A 1 128 ? 2.619 -20.859 -1.617 1 94.75 128 VAL A C 1
ATOM 931 O O . VAL A 1 128 ? 3.393 -21.797 -1.401 1 94.75 128 VAL A O 1
ATOM 934 N N . GLU A 1 129 ? 2.92 -19.625 -1.33 1 93.19 129 GLU A N 1
ATOM 935 C CA . GLU A 1 129 ? 4.188 -19.312 -0.678 1 93.19 129 GLU A CA 1
ATOM 936 C C . GLU A 1 129 ? 4.277 -19.953 0.699 1 93.19 129 GLU A C 1
ATOM 938 O O . GLU A 1 129 ? 5.332 -20.469 1.083 1 93.19 129 GLU A O 1
ATOM 943 N N . LEU A 1 130 ? 3.199 -19.953 1.421 1 97.06 130 LEU A N 1
ATOM 944 C CA . LEU A 1 130 ? 3.16 -20.625 2.715 1 97.06 130 LEU A CA 1
ATOM 945 C C . LEU A 1 130 ? 3.424 -22.125 2.557 1 97.06 130 LEU A C 1
ATOM 947 O O . LEU A 1 130 ? 4.16 -22.719 3.352 1 97.06 130 LEU A O 1
ATOM 951 N N . ALA A 1 131 ? 2.814 -22.688 1.582 1 97.12 131 ALA A N 1
ATOM 952 C CA . ALA A 1 131 ? 2.998 -24.125 1.325 1 97.12 131 ALA A CA 1
ATOM 953 C C . ALA A 1 131 ? 4.445 -24.422 0.948 1 97.12 131 ALA A C 1
ATOM 955 O O . ALA A 1 131 ? 4.996 -25.453 1.357 1 97.12 131 ALA A O 1
ATOM 956 N N . ARG A 1 132 ? 4.996 -23.578 0.192 1 91.94 132 ARG A N 1
ATOM 957 C CA . ARG A 1 132 ? 6.395 -23.766 -0.175 1 91.94 132 ARG A CA 1
ATOM 958 C C . ARG A 1 132 ? 7.297 -23.688 1.053 1 91.94 132 ARG A C 1
ATOM 960 O O . ARG A 1 132 ? 8.25 -24.469 1.175 1 91.94 132 ARG A O 1
ATOM 967 N N . ASP A 1 133 ? 7.016 -22.734 1.935 1 91.44 133 ASP A N 1
ATOM 968 C CA . ASP A 1 133 ? 7.754 -22.672 3.189 1 91.44 133 ASP A CA 1
ATOM 969 C C . ASP A 1 133 ? 7.609 -23.953 3.992 1 91.44 133 ASP A C 1
ATOM 971 O O . ASP A 1 133 ? 8.57 -24.422 4.609 1 91.44 133 ASP A O 1
ATOM 975 N N . LEU A 1 134 ? 6.445 -24.453 3.961 1 94.69 134 LEU A N 1
ATOM 976 C CA . LEU A 1 134 ? 6.207 -25.719 4.637 1 94.69 134 LEU A CA 1
ATOM 977 C C . LEU A 1 134 ? 7.047 -26.828 4.016 1 94.69 134 LEU A C 1
ATOM 979 O O . LEU A 1 134 ? 7.633 -27.656 4.734 1 94.69 134 LEU A O 1
ATOM 983 N N . ALA A 1 135 ? 7.066 -26.906 2.74 1 91 135 ALA A N 1
ATOM 984 C CA . ALA A 1 135 ? 7.883 -27.891 2.027 1 91 135 ALA A CA 1
ATOM 985 C C . ALA A 1 135 ? 9.359 -27.734 2.396 1 91 135 ALA A C 1
ATOM 987 O O . ALA A 1 135 ? 10.078 -28.734 2.496 1 91 135 ALA A O 1
ATOM 988 N N . ASP A 1 136 ? 9.75 -26.531 2.605 1 84.12 136 ASP A N 1
ATOM 989 C CA . ASP A 1 136 ? 11.141 -26.25 2.973 1 84.12 136 ASP A CA 1
ATOM 990 C C . ASP A 1 136 ? 11.469 -26.812 4.352 1 84.12 136 ASP A C 1
ATOM 992 O O . ASP A 1 136 ? 12.633 -27.078 4.66 1 84.12 136 ASP A O 1
ATOM 996 N N . HIS A 1 137 ? 10.43 -27.047 5.094 1 83.38 137 HIS A N 1
ATOM 997 C CA . HIS A 1 137 ? 10.602 -27.672 6.406 1 83.38 137 HIS A CA 1
ATOM 998 C C . HIS A 1 137 ? 10.664 -29.188 6.289 1 83.38 137 HIS A C 1
ATOM 1000 O O . HIS A 1 137 ? 10.727 -29.891 7.305 1 83.38 137 HIS A O 1
ATOM 1006 N N . GLY A 1 138 ? 10.539 -29.688 5.141 1 83.88 138 GLY A N 1
ATOM 1007 C CA . GLY A 1 138 ? 10.68 -31.109 4.914 1 83.88 138 GLY A CA 1
ATOM 1008 C C . GLY A 1 138 ? 9.352 -31.844 4.848 1 83.88 138 GLY A C 1
ATOM 1009 O O . GLY A 1 138 ? 9.32 -33.062 4.711 1 83.88 138 GLY A O 1
ATOM 1010 N N . VAL A 1 139 ? 8.281 -31.109 4.883 1 92.94 139 VAL A N 1
ATOM 1011 C CA . VAL A 1 139 ? 6.969 -31.75 4.871 1 92.94 139 VAL A CA 1
ATOM 1012 C C . VAL A 1 139 ? 6.598 -32.156 3.445 1 92.94 139 VAL A C 1
ATOM 1014 O O . VAL A 1 139 ? 6.695 -31.328 2.521 1 92.94 139 VAL A O 1
ATOM 1017 N N . ARG A 1 140 ? 6.137 -33.438 3.357 1 93.75 140 ARG A N 1
ATOM 1018 C CA . ARG A 1 140 ? 5.773 -33.906 2.035 1 93.75 140 ARG A CA 1
ATOM 1019 C C . ARG A 1 140 ? 4.363 -34.5 2.035 1 93.75 140 ARG A C 1
ATOM 1021 O O . ARG A 1 140 ? 3.77 -34.688 0.974 1 93.75 140 ARG A O 1
ATOM 1028 N N . ARG A 1 141 ? 3.867 -34.719 3.209 1 96.25 141 ARG A N 1
ATOM 1029 C CA . ARG A 1 141 ? 2.521 -35.281 3.328 1 96.25 141 ARG A CA 1
ATOM 1030 C C . ARG A 1 141 ? 1.758 -34.625 4.473 1 96.25 141 ARG A C 1
ATOM 1032 O O . ARG A 1 141 ? 2.326 -34.344 5.535 1 96.25 141 ARG A O 1
ATOM 1039 N N . VAL A 1 142 ? 0.524 -34.375 4.188 1 97.44 142 VAL A N 1
ATOM 1040 C CA . VAL A 1 142 ? -0.397 -33.812 5.184 1 97.44 142 VAL A CA 1
ATOM 1041 C C . VAL A 1 142 ? -1.636 -34.719 5.273 1 97.44 142 VAL A C 1
ATOM 1043 O O . VAL A 1 142 ? -2.254 -35.031 4.258 1 97.44 142 VAL A O 1
ATOM 1046 N N . GLY A 1 143 ? -1.963 -35.125 6.469 1 96.25 143 GLY A N 1
ATOM 1047 C CA . GLY A 1 143 ? -3.145 -35.938 6.66 1 96.25 143 GLY A CA 1
ATOM 1048 C C . GLY A 1 143 ? -4.441 -35.188 6.465 1 96.25 143 GLY A C 1
ATOM 1049 O O . GLY A 1 143 ? -5.266 -35.562 5.625 1 96.25 143 GLY A O 1
ATOM 1050 N N . GLU A 1 144 ? -4.688 -34.219 7.25 1 95.88 144 GLU A N 1
ATOM 1051 C CA . GLU A 1 144 ? -5.879 -33.375 7.148 1 95.88 144 GLU A CA 1
ATOM 1052 C C . GLU A 1 144 ? -5.527 -31.891 7.32 1 95.88 144 GLU A C 1
ATOM 1054 O O . GLU A 1 144 ? -4.555 -31.547 7.996 1 95.88 144 GLU A O 1
ATOM 1059 N N . VAL A 1 145 ? -6.352 -31.094 6.637 1 97.19 145 VAL A N 1
ATOM 1060 C CA . VAL A 1 145 ? -6.23 -29.656 6.789 1 97.19 145 VAL A CA 1
ATOM 1061 C C . VAL A 1 145 ? -7.332 -29.141 7.715 1 97.19 145 VAL A C 1
ATOM 1063 O O . VAL A 1 145 ? -8.508 -29.453 7.523 1 97.19 145 VAL A O 1
ATOM 1066 N N . VAL A 1 146 ? -6.926 -28.422 8.68 1 97.94 146 VAL A N 1
A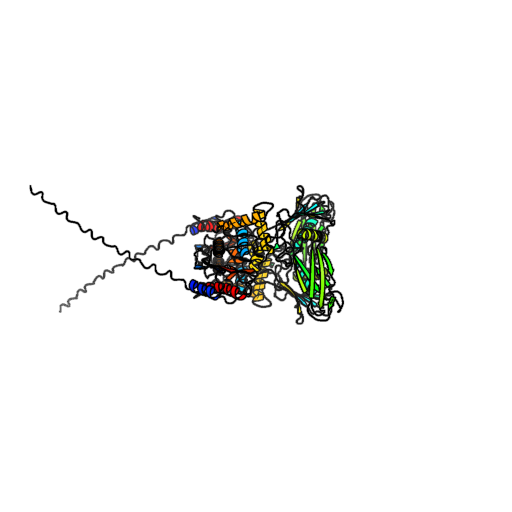TOM 1067 C CA . VAL A 1 146 ? -7.844 -27.766 9.602 1 97.94 146 VAL A CA 1
ATOM 1068 C C . VAL A 1 146 ? -7.812 -26.25 9.359 1 97.94 146 VAL A C 1
ATOM 1070 O O . VAL A 1 146 ? -6.738 -25.656 9.266 1 97.94 146 VAL A O 1
ATOM 1073 N N . VAL A 1 147 ? -8.969 -25.656 9.188 1 98.06 147 VAL A N 1
ATOM 1074 C CA . VAL A 1 147 ? -9.086 -24.203 9.133 1 98.06 147 VAL A CA 1
ATOM 1075 C C . VAL A 1 147 ? -9.492 -23.656 10.5 1 98.06 147 VAL A C 1
ATOM 1077 O O . VAL A 1 147 ? -10.578 -23.953 10.992 1 98.06 147 VAL A O 1
ATOM 1080 N N . ASP A 1 148 ? -8.594 -22.953 11.109 1 98.5 148 ASP A N 1
ATOM 1081 C CA . ASP A 1 148 ? -8.812 -22.391 12.438 1 98.5 148 ASP A CA 1
ATOM 1082 C C . ASP A 1 148 ? -9.195 -20.906 12.344 1 98.5 148 ASP A C 1
ATOM 1084 O O . ASP A 1 148 ? -8.328 -20.047 12.18 1 98.5 148 ASP A O 1
ATOM 1088 N N . ALA A 1 149 ? -10.445 -20.672 12.508 1 97.69 149 ALA A N 1
ATOM 1089 C CA . ALA A 1 149 ? -10.969 -19.312 12.43 1 97.69 149 ALA A CA 1
ATOM 1090 C C . ALA A 1 149 ? -11.391 -18.797 13.805 1 97.69 149 ALA A C 1
ATOM 1092 O O . ALA A 1 149 ? -12.281 -17.953 13.914 1 97.69 149 ALA A O 1
ATOM 1093 N N . THR A 1 150 ? -10.734 -19.234 14.836 1 97.56 150 THR A N 1
ATOM 1094 C CA . THR A 1 150 ? -11.195 -19 16.203 1 97.56 150 THR A CA 1
ATOM 1095 C C . THR A 1 150 ? -10.789 -17.609 16.672 1 97.56 150 THR A C 1
ATOM 1097 O O . THR A 1 150 ? -11.141 -17.188 17.781 1 97.56 150 THR A O 1
ATOM 1100 N N . TYR A 1 151 ? -10.109 -16.875 15.867 1 97.88 151 TYR A N 1
ATOM 1101 C CA . TYR A 1 151 ? -9.797 -15.492 16.188 1 97.88 151 TYR A CA 1
ATOM 1102 C C . TYR A 1 151 ? -11.062 -14.648 16.281 1 97.88 151 TYR A C 1
ATOM 1104 O O . TYR A 1 151 ? -11.141 -13.711 17.078 1 97.88 151 TYR A O 1
ATOM 1112 N N . PHE A 1 152 ? -12.016 -15.008 15.516 1 97.44 152 PHE A N 1
ATOM 1113 C CA . PHE A 1 152 ? -13.344 -14.398 15.562 1 97.44 152 PHE A CA 1
ATOM 1114 C C . PHE A 1 152 ? -14.359 -15.367 16.141 1 97.44 152 PHE A C 1
ATOM 1116 O O . PHE A 1 152 ? -14.211 -16.578 16.031 1 97.44 152 PHE A O 1
ATOM 1123 N N . GLU A 1 153 ? -15.352 -14.797 16.734 1 95 153 GLU A N 1
ATOM 1124 C CA . GLU A 1 153 ? -16.516 -15.547 17.188 1 95 153 GLU A CA 1
ATOM 1125 C C . GLU A 1 153 ? -17.812 -14.953 16.625 1 95 153 GLU A C 1
ATOM 1127 O O . GLU A 1 153 ? -17.875 -13.75 16.344 1 95 153 GLU A O 1
ATOM 1132 N N . GLY A 1 154 ? -18.75 -15.859 16.328 1 86.75 154 GLY A N 1
ATOM 1133 C CA . GLY A 1 154 ? -20.062 -15.398 15.875 1 86.75 154 GLY A CA 1
ATOM 1134 C C . GLY A 1 154 ? -20.281 -15.609 14.391 1 86.75 154 GLY A C 1
ATOM 1135 O O . GLY A 1 154 ? -19.562 -16.391 13.75 1 86.75 154 GLY A O 1
ATOM 1136 N N . HIS A 1 155 ? -21.234 -14.891 13.867 1 82.44 155 HIS A N 1
ATOM 1137 C CA . HIS A 1 155 ? -21.625 -15.07 12.469 1 82.44 155 HIS A CA 1
ATOM 1138 C C . HIS A 1 155 ? -20.578 -14.516 11.523 1 82.44 155 HIS A C 1
ATOM 1140 O O . HIS A 1 155 ? -19.953 -13.492 11.805 1 82.44 155 HIS A O 1
ATOM 1146 N N . LEU A 1 156 ? -20.5 -15.203 10.461 1 84 156 LEU A N 1
ATOM 1147 C CA . LEU A 1 156 ? -19.578 -14.758 9.438 1 84 156 LEU A CA 1
ATOM 1148 C C . LEU A 1 156 ? -20.109 -13.547 8.695 1 84 156 LEU A C 1
ATOM 1150 O O . LEU A 1 156 ? -19.344 -12.688 8.25 1 84 156 LEU A O 1
ATOM 1154 N N . LEU A 1 157 ? -21.391 -13.555 8.57 1 86.88 157 LEU A N 1
ATOM 1155 C CA . LEU A 1 157 ? -22.016 -12.43 7.887 1 86.88 157 LEU A CA 1
ATOM 1156 C C . LEU A 1 157 ? -22.094 -11.219 8.805 1 86.88 157 LEU A C 1
ATOM 1158 O O . LEU A 1 157 ? -22.656 -11.297 9.906 1 86.88 157 LEU A O 1
ATOM 1162 N N . PRO A 1 158 ? -21.594 -10.125 8.352 1 86.94 158 PRO A N 1
ATOM 1163 C CA . PRO A 1 158 ? -21.688 -8.93 9.188 1 86.94 158 PRO A CA 1
ATOM 1164 C C . PRO A 1 158 ? -23.141 -8.523 9.461 1 86.94 158 PRO A C 1
ATOM 1166 O O . PRO A 1 158 ? -24.016 -8.773 8.633 1 86.94 158 PRO A O 1
ATOM 1169 N N . PRO A 1 159 ? -23.312 -7.879 10.586 1 83.31 159 PRO A N 1
ATOM 1170 C CA . PRO A 1 159 ? -24.656 -7.422 10.914 1 83.31 159 PRO A CA 1
ATOM 1171 C C . PRO A 1 159 ? -25.25 -6.504 9.836 1 83.31 159 PRO A C 1
ATOM 1173 O O . PRO A 1 159 ? -24.516 -5.715 9.234 1 83.31 159 PRO A O 1
ATOM 1176 N N . ALA A 1 160 ? -26.578 -6.641 9.602 1 83.56 160 ALA A N 1
ATOM 1177 C CA . ALA A 1 160 ? -27.391 -5.863 8.656 1 83.56 160 ALA A CA 1
ATOM 1178 C C . ALA A 1 160 ? -27.25 -6.414 7.238 1 83.56 160 ALA A C 1
ATOM 1180 O O . ALA A 1 160 ? -28.047 -6.082 6.359 1 83.56 160 ALA A O 1
ATOM 1181 N N . PHE A 1 161 ? -26.281 -7.273 6.961 1 84.94 161 PHE A N 1
ATOM 1182 C CA . PHE A 1 161 ? -26.078 -7.777 5.609 1 84.94 161 PHE A CA 1
ATOM 1183 C C . PHE A 1 161 ? -27.188 -8.742 5.211 1 84.94 161 PHE A C 1
ATOM 1185 O O . PHE A 1 161 ? -27.344 -9.055 4.031 1 84.94 161 PHE A O 1
ATOM 1192 N N . ASP A 1 162 ? -28 -9.141 6.152 1 83.88 162 ASP A N 1
ATOM 1193 C CA . ASP A 1 162 ? -29.125 -10.039 5.895 1 83.88 162 ASP A CA 1
ATOM 1194 C C . ASP A 1 162 ? -30.312 -9.281 5.289 1 83.88 162 ASP A C 1
ATOM 1196 O O . ASP A 1 162 ? -31.266 -9.891 4.809 1 83.88 162 ASP A O 1
ATOM 1200 N N . GLN A 1 163 ? -30.203 -8 5.254 1 84.12 163 GLN A N 1
ATOM 1201 C CA . GLN A 1 163 ? -31.266 -7.172 4.707 1 84.12 163 GLN A CA 1
ATOM 1202 C C . GLN A 1 163 ? -31.438 -7.402 3.207 1 84.12 163 GLN A C 1
ATOM 1204 O O . GLN A 1 163 ? -32.469 -7.105 2.637 1 84.12 163 GLN A O 1
ATOM 1209 N N . GLN A 1 164 ? -30.312 -7.863 2.582 1 86.25 164 GLN A N 1
ATOM 1210 C CA . GLN A 1 164 ? -30.359 -8.258 1.177 1 86.25 164 GLN A CA 1
ATOM 1211 C C . GLN A 1 164 ? -29.75 -9.641 0.972 1 86.25 164 GLN A C 1
ATOM 1213 O O . GLN A 1 164 ? -28.688 -9.773 0.361 1 86.25 164 GLN A O 1
ATOM 1218 N N . PRO A 1 165 ? -30.469 -10.594 1.316 1 81.38 165 PRO A N 1
ATOM 1219 C CA . PRO A 1 165 ? -29.906 -11.945 1.326 1 81.38 165 PRO A CA 1
ATOM 1220 C C . PRO A 1 165 ? -29.578 -12.461 -0.074 1 81.38 165 PRO A C 1
ATOM 1222 O O . PRO A 1 165 ? -28.703 -13.312 -0.231 1 81.38 165 PRO A O 1
ATOM 1225 N N . GLY A 1 166 ? -30.219 -11.938 -1.112 1 85.38 166 GLY A N 1
ATOM 1226 C CA . GLY A 1 166 ? -29.984 -12.422 -2.467 1 85.38 166 GLY A CA 1
ATOM 1227 C C . GLY A 1 166 ? -28.844 -11.727 -3.166 1 85.38 166 GLY A C 1
ATOM 1228 O O . GLY A 1 166 ? -28.453 -12.117 -4.27 1 85.38 166 GLY A O 1
ATOM 1229 N N . GLU A 1 167 ? -28.266 -10.758 -2.5 1 88.38 167 GLU A N 1
ATOM 1230 C CA . GLU A 1 167 ? -27.172 -10.016 -3.113 1 88.38 167 GLU A CA 1
ATOM 1231 C C . GLU A 1 167 ? -25.891 -10.852 -3.16 1 88.38 167 GLU A C 1
ATOM 1233 O O . GLU A 1 167 ? -25.391 -11.289 -2.123 1 88.38 167 GLU A O 1
ATOM 1238 N N . VAL A 1 168 ? -25.297 -11.094 -4.348 1 91.44 168 VAL A N 1
ATOM 1239 C CA . VAL A 1 168 ? -24.156 -11.992 -4.527 1 91.44 168 VAL A CA 1
ATOM 1240 C C . VAL A 1 168 ? -22.906 -11.172 -4.793 1 91.44 168 VAL A C 1
ATOM 1242 O O . VAL A 1 168 ? -21.828 -11.734 -5.031 1 91.44 168 VAL A O 1
ATOM 1245 N N . ALA A 1 169 ? -22.984 -9.875 -4.688 1 92.56 169 ALA A N 1
ATOM 1246 C CA . ALA A 1 169 ? -21.844 -9.008 -4.953 1 92.56 169 ALA A CA 1
ATOM 1247 C C . ALA A 1 169 ? -20.781 -9.156 -3.873 1 92.56 169 ALA A C 1
ATOM 1249 O O . ALA A 1 169 ? -21.094 -9.43 -2.711 1 92.56 169 ALA A O 1
ATOM 1250 N N . PRO A 1 170 ? -19.531 -8.914 -4.242 1 93.38 170 PRO A N 1
ATOM 1251 C CA . PRO A 1 170 ? -18.406 -9.07 -3.303 1 93.38 170 PRO A CA 1
ATOM 1252 C C . PRO A 1 170 ? -18.5 -8.102 -2.123 1 93.38 170 PRO A C 1
ATOM 1254 O O . PRO A 1 170 ? -17.969 -8.383 -1.048 1 93.38 170 PRO A O 1
ATOM 1257 N N . PHE A 1 171 ? -19.188 -7.055 -2.297 1 91.75 171 PHE A N 1
ATOM 1258 C CA . PHE A 1 171 ? -19.234 -6.078 -1.214 1 91.75 171 PHE A CA 1
ATOM 1259 C C . PHE A 1 171 ? -20.031 -6.625 -0.036 1 91.75 171 PHE A C 1
ATOM 1261 O O . PHE A 1 171 ? -19.984 -6.074 1.065 1 91.75 171 PHE A O 1
ATOM 1268 N N . ARG A 1 172 ? -20.781 -7.691 -0.26 1 92.25 172 ARG A N 1
ATOM 1269 C CA . ARG A 1 172 ? -21.547 -8.336 0.798 1 92.25 172 ARG A CA 1
ATOM 1270 C C . ARG A 1 172 ? -20.891 -9.641 1.235 1 92.25 172 ARG A C 1
ATOM 1272 O O . ARG A 1 172 ? -21.562 -10.516 1.789 1 92.25 172 ARG A O 1
ATOM 1279 N N . ALA A 1 173 ? -19.703 -9.828 0.906 1 93.94 173 ALA A N 1
ATOM 1280 C CA . ALA A 1 173 ? -19.016 -11.062 1.264 1 93.94 173 ALA A CA 1
ATOM 1281 C C . ALA A 1 173 ? -19.016 -11.273 2.775 1 93.94 173 ALA A C 1
ATOM 1283 O O . ALA A 1 173 ? -18.875 -10.32 3.543 1 93.94 173 ALA A O 1
ATOM 1284 N N . ALA A 1 174 ? -19.156 -12.547 3.162 1 94.12 174 ALA A N 1
ATOM 1285 C CA . ALA A 1 174 ? -19 -12.898 4.57 1 94.12 174 ALA A CA 1
ATOM 1286 C C . ALA A 1 174 ? -17.547 -12.703 5.027 1 94.12 174 ALA A C 1
ATOM 1288 O O . ALA A 1 174 ? -16.625 -12.727 4.211 1 94.12 174 ALA A O 1
ATOM 1289 N N . THR A 1 175 ? -17.469 -12.477 6.336 1 94.88 175 THR A N 1
ATOM 1290 C CA . THR A 1 175 ? -16.141 -12.312 6.91 1 94.88 175 THR A CA 1
ATOM 1291 C C . THR A 1 175 ? -15.68 -13.602 7.582 1 94.88 175 THR A C 1
ATOM 1293 O O . THR A 1 175 ? -16.469 -14.539 7.73 1 94.88 175 THR A O 1
ATOM 1296 N N . GLY A 1 176 ? -14.43 -13.688 7.914 1 96.25 176 GLY A N 1
ATOM 1297 C CA . GLY A 1 176 ? -13.797 -14.781 8.641 1 96.25 176 GLY A CA 1
ATOM 1298 C C . GLY A 1 176 ? -12.344 -14.516 8.977 1 96.25 176 GLY A C 1
ATOM 1299 O O . GLY A 1 176 ? -11.633 -13.859 8.211 1 96.25 176 GLY A O 1
ATOM 1300 N N . ALA A 1 177 ? -12.016 -15.102 10.133 1 98 177 ALA A N 1
ATOM 1301 C CA . ALA A 1 177 ? -10.633 -14.891 10.57 1 98 177 ALA A CA 1
ATOM 1302 C C . ALA A 1 177 ? -9.648 -15.445 9.555 1 98 177 ALA A C 1
ATOM 1304 O O . ALA A 1 177 ? -8.469 -15.07 9.547 1 98 177 ALA A O 1
ATOM 1305 N N . VAL A 1 178 ? -10.156 -16.391 8.758 1 98.25 178 VAL A N 1
ATOM 1306 C CA . VAL A 1 178 ? -9.422 -16.875 7.59 1 98.25 178 VAL A CA 1
ATOM 1307 C C . VAL A 1 178 ? -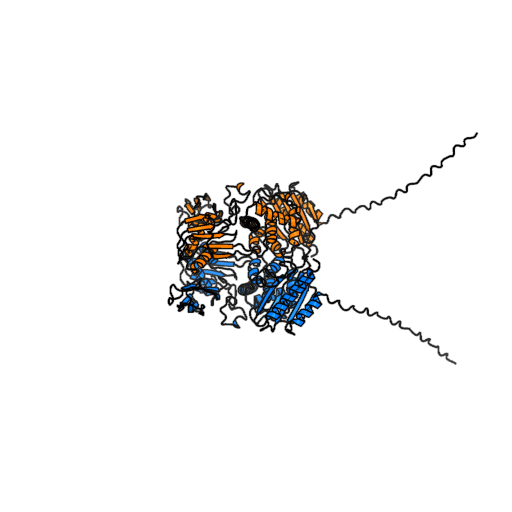10.172 -16.484 6.32 1 98.25 178 VAL A C 1
ATOM 1309 O O . VAL A 1 178 ? -11.289 -16.938 6.082 1 98.25 178 VAL A O 1
ATOM 1312 N N . SER A 1 179 ? -9.594 -15.586 5.586 1 98.12 179 SER A N 1
ATOM 1313 C CA . SER A 1 179 ? -10.195 -15.094 4.355 1 98.12 179 SER A CA 1
ATOM 1314 C C . SER A 1 179 ? -9.18 -15.039 3.219 1 98.12 179 SER A C 1
ATOM 1316 O O . SER A 1 179 ? -8.047 -14.586 3.412 1 98.12 179 SER A O 1
ATOM 1318 N N . VAL A 1 180 ? -9.539 -15.594 2.088 1 98.12 180 VAL A N 1
ATOM 1319 C CA . VAL A 1 180 ? -8.664 -15.609 0.92 1 98.12 180 VAL A CA 1
ATOM 1320 C C . VAL A 1 180 ? -9.352 -14.898 -0.246 1 98.12 180 VAL A C 1
ATOM 1322 O O . VAL A 1 180 ? -10.547 -15.102 -0.484 1 98.12 180 VAL A O 1
ATOM 1325 N N . ASP A 1 181 ? -8.648 -14.039 -0.891 1 97.12 181 ASP A N 1
ATOM 1326 C CA . ASP A 1 181 ? -9.133 -13.289 -2.047 1 97.12 181 ASP A CA 1
ATOM 1327 C C . ASP A 1 181 ? -10.414 -12.531 -1.714 1 97.12 181 ASP A C 1
ATOM 1329 O O . ASP A 1 181 ? -11.391 -12.594 -2.467 1 97.12 181 ASP A O 1
ATOM 1333 N N . ALA A 1 182 ? -10.453 -11.945 -0.536 1 97.56 182 ALA A N 1
ATOM 1334 C CA . ALA A 1 182 ? -11.57 -11.133 -0.054 1 97.56 182 ALA A CA 1
ATOM 1335 C C . ALA A 1 182 ? -12.867 -11.938 -0.045 1 97.56 182 ALA A C 1
ATOM 1337 O O . ALA A 1 182 ? -13.953 -11.375 -0.215 1 97.56 182 ALA A O 1
ATOM 1338 N N . ASN A 1 183 ? -12.727 -13.266 0.004 1 97.62 183 ASN A N 1
ATOM 1339 C CA . ASN A 1 183 ? -13.852 -14.195 0.026 1 97.62 183 ASN A CA 1
ATOM 1340 C C . ASN A 1 183 ? -14.766 -14 -1.184 1 97.62 183 ASN A C 1
ATOM 1342 O O . ASN A 1 183 ? -15.992 -13.961 -1.044 1 97.62 183 ASN A O 1
ATOM 1346 N N . ALA A 1 184 ? -14.117 -13.805 -2.275 1 97.19 184 ALA A N 1
ATOM 1347 C CA . ALA A 1 184 ? -14.812 -13.648 -3.553 1 97.19 184 ALA A CA 1
ATOM 1348 C C . ALA A 1 184 ? -14.078 -14.383 -4.668 1 97.19 184 ALA A C 1
ATOM 1350 O O . ALA A 1 184 ? -12.938 -14.82 -4.488 1 97.19 184 ALA A O 1
ATOM 1351 N N . TYR A 1 185 ? -14.797 -14.656 -5.719 1 95.44 185 TYR A N 1
ATOM 1352 C CA . TYR A 1 185 ? -14.219 -15.305 -6.891 1 95.44 185 TYR A CA 1
ATOM 1353 C C . TYR A 1 185 ? -14.617 -14.586 -8.172 1 95.44 185 TYR A C 1
ATOM 1355 O O . TYR A 1 185 ? -15.57 -13.797 -8.172 1 95.44 185 TYR A O 1
ATOM 1363 N N . THR A 1 186 ? -13.836 -14.773 -9.18 1 93.94 186 THR A N 1
ATOM 1364 C CA . THR A 1 186 ? -14.133 -14.219 -10.492 1 93.94 186 THR A CA 1
ATOM 1365 C C . THR A 1 186 ? -14.625 -15.312 -11.445 1 93.94 186 THR A C 1
ATOM 1367 O O . THR A 1 186 ? -13.984 -16.359 -11.578 1 93.94 186 THR A O 1
ATOM 1370 N N . LEU A 1 187 ? -15.75 -15.055 -12.039 1 94.12 187 LEU A N 1
ATOM 1371 C CA . LEU A 1 187 ? -16.344 -15.891 -13.078 1 94.12 187 LEU A CA 1
ATOM 1372 C C . LEU A 1 187 ? -16.172 -15.242 -14.453 1 94.12 187 LEU A C 1
ATOM 1374 O O . LEU A 1 187 ? -16.625 -14.125 -14.68 1 94.12 187 LEU A O 1
ATOM 1378 N N . ARG A 1 188 ? -15.477 -15.953 -15.273 1 92.44 188 ARG A N 1
ATOM 1379 C CA . ARG A 1 188 ? -15.336 -15.477 -16.641 1 92.44 188 ARG A CA 1
ATOM 1380 C C . ARG A 1 188 ? -16.031 -16.422 -17.625 1 92.44 188 ARG A C 1
ATOM 1382 O O . ARG A 1 188 ? -15.891 -17.641 -17.531 1 92.44 188 ARG A O 1
ATOM 1389 N N . VAL A 1 189 ? -16.797 -15.82 -18.531 1 93.94 189 VAL A N 1
ATOM 1390 C CA . VAL A 1 189 ? -17.5 -16.578 -19.562 1 93.94 189 VAL A CA 1
ATOM 1391 C C . VAL A 1 189 ? -17.062 -16.109 -20.953 1 93.94 189 VAL A C 1
ATOM 1393 O O . VAL A 1 189 ? -17.094 -14.914 -21.25 1 93.94 189 VAL A O 1
ATOM 1396 N N . LEU A 1 190 ? -16.625 -17.062 -21.688 1 91.06 190 LEU A N 1
ATOM 1397 C CA . LEU A 1 190 ? -16.172 -16.797 -23.047 1 91.06 190 LEU A CA 1
ATOM 1398 C C . LEU A 1 190 ? -16.984 -17.594 -24.047 1 91.06 190 LEU A C 1
ATOM 1400 O O . LEU A 1 190 ? -17.469 -18.672 -23.734 1 91.06 190 LEU A O 1
ATOM 1404 N N . PRO A 1 191 ? -17.141 -17.047 -25.281 1 91.69 191 PRO A N 1
ATOM 1405 C CA . PRO A 1 191 ? -17.859 -17.812 -26.297 1 91.69 191 PRO A CA 1
ATOM 1406 C C . PRO A 1 191 ? -17.125 -19.094 -26.688 1 91.69 191 PRO A C 1
ATOM 1408 O O . PRO A 1 191 ? -15.906 -19.203 -26.5 1 91.69 191 PRO A O 1
ATOM 1411 N N . GLY A 1 192 ? -17.922 -20.047 -27.141 1 89.69 192 GLY A N 1
ATOM 1412 C CA . GLY A 1 192 ? -17.328 -21.219 -27.75 1 89.69 192 GLY A CA 1
ATOM 1413 C C . GLY A 1 192 ? -16.75 -20.969 -29.125 1 89.69 192 GLY A C 1
ATOM 1414 O O . GLY A 1 192 ? -16.734 -19.812 -29.594 1 89.69 192 GLY A O 1
ATOM 1415 N N . ALA A 1 193 ? -16.328 -21.984 -29.766 1 86 193 ALA A N 1
ATOM 1416 C CA . ALA A 1 193 ? -15.602 -21.875 -31.031 1 86 193 ALA A CA 1
ATOM 1417 C C . ALA A 1 193 ? -16.547 -21.547 -32.156 1 86 193 ALA A C 1
ATOM 1419 O O . ALA A 1 193 ? -16.156 -20.922 -33.156 1 86 193 ALA A O 1
ATOM 1420 N N . THR A 1 194 ? -17.797 -22.078 -32.094 1 92.44 194 THR A N 1
ATOM 1421 C CA . THR A 1 194 ? -18.797 -21.844 -33.125 1 92.44 194 THR A CA 1
ATOM 1422 C C . THR A 1 194 ? -20.156 -21.562 -32.5 1 92.44 194 THR A C 1
ATOM 1424 O O . THR A 1 194 ? -20.391 -21.844 -31.344 1 92.44 194 THR A O 1
ATOM 1427 N N . VAL A 1 195 ? -20.953 -20.891 -33.344 1 95.19 195 VAL A N 1
ATOM 1428 C CA . VAL A 1 195 ? -22.328 -20.672 -32.906 1 95.19 195 VAL A CA 1
ATOM 1429 C C . VAL A 1 195 ? -22.969 -22 -32.562 1 95.19 195 VAL A C 1
ATOM 1431 O O . VAL A 1 195 ? -22.828 -22.984 -33.281 1 95.19 195 VAL A O 1
ATOM 1434 N N . GLY A 1 196 ? -23.594 -22.078 -31.422 1 95.81 196 GLY A N 1
ATOM 1435 C CA . GLY A 1 196 ? -24.25 -23.297 -30.953 1 95.81 196 GLY A CA 1
ATOM 1436 C C . GLY A 1 196 ? -23.391 -24.094 -29.984 1 95.81 196 GLY A C 1
ATOM 1437 O O . GLY A 1 196 ? -23.922 -24.891 -29.203 1 95.81 196 GLY A O 1
ATOM 1438 N N . ALA A 1 197 ? -22.125 -23.891 -30 1 95.69 197 ALA A N 1
ATOM 1439 C CA . ALA A 1 197 ? -21.203 -24.594 -29.109 1 95.69 197 ALA A CA 1
ATOM 1440 C C . ALA A 1 197 ? -21.328 -24.078 -27.688 1 95.69 197 ALA A C 1
ATOM 1442 O O . ALA A 1 197 ? -21.734 -22.938 -27.453 1 95.69 197 ALA A O 1
ATOM 1443 N N . PRO A 1 198 ? -21 -24.984 -26.734 1 95.94 198 PRO A N 1
ATOM 1444 C CA . PRO A 1 198 ? -20.984 -24.5 -25.344 1 95.94 198 PRO A CA 1
ATOM 1445 C C . PRO A 1 198 ? -19.969 -23.391 -25.125 1 95.94 198 PRO A C 1
ATOM 1447 O O . PRO A 1 198 ? -18.875 -23.422 -25.688 1 95.94 198 PRO A O 1
ATOM 1450 N N . ALA A 1 199 ? -20.422 -22.406 -24.328 1 95.12 199 ALA A N 1
ATOM 1451 C CA . ALA A 1 199 ? -19.484 -21.359 -23.906 1 95.12 199 ALA A CA 1
ATOM 1452 C C . ALA A 1 199 ? -18.406 -21.922 -22.984 1 95.12 199 ALA A C 1
ATOM 1454 O O . ALA A 1 199 ? -18.594 -22.984 -22.391 1 95.12 199 ALA A O 1
ATOM 1455 N N . ARG A 1 200 ? -17.266 -21.25 -22.953 1 91.81 200 ARG A N 1
ATOM 1456 C CA . ARG A 1 200 ? -16.203 -21.625 -22.031 1 91.81 200 ARG A CA 1
ATOM 1457 C C . ARG A 1 200 ? -16.312 -20.844 -20.719 1 91.81 200 ARG A C 1
ATOM 1459 O O . ARG A 1 200 ? -16.641 -19.656 -20.719 1 91.81 200 ARG A O 1
ATOM 1466 N N . VAL A 1 201 ? -16.094 -21.547 -19.641 1 93 201 VAL A N 1
ATOM 1467 C CA . VAL A 1 201 ? -16.172 -20.938 -18.312 1 93 201 VAL A CA 1
ATOM 1468 C C . VAL A 1 201 ? -14.836 -21.078 -17.594 1 93 201 VAL A C 1
ATOM 1470 O O . VAL A 1 201 ? -14.258 -22.172 -17.547 1 93 201 VAL A O 1
ATOM 1473 N N . ARG A 1 202 ? -14.312 -19.984 -17.062 1 89.69 202 ARG A N 1
ATOM 1474 C CA . ARG A 1 202 ? -13.117 -20 -16.234 1 89.69 202 ARG A CA 1
ATOM 1475 C C . ARG A 1 202 ? -13.438 -19.484 -14.828 1 89.69 202 ARG A C 1
ATOM 1477 O O . ARG A 1 202 ? -14.086 -18.453 -14.664 1 89.69 202 ARG A O 1
ATOM 1484 N N . LEU A 1 203 ? -12.969 -20.281 -13.898 1 90.06 203 LEU A N 1
ATOM 1485 C CA . LEU A 1 203 ? -13.148 -19.953 -12.492 1 90.06 203 LEU A CA 1
ATOM 1486 C C . LEU A 1 203 ? -11.812 -19.969 -11.75 1 90.06 203 LEU A C 1
ATOM 1488 O O . LEU A 1 203 ? -11.039 -20.906 -11.891 1 90.06 203 LEU A O 1
ATOM 1492 N N . ASP A 1 204 ? -11.531 -18.891 -10.945 1 84.31 204 ASP A N 1
ATOM 1493 C CA . ASP A 1 204 ? -10.438 -18.969 -9.984 1 84.31 204 ASP A CA 1
ATOM 1494 C C . ASP A 1 204 ? -10.766 -19.953 -8.867 1 84.31 204 ASP A C 1
ATOM 1496 O O . ASP A 1 204 ? -11.852 -19.906 -8.281 1 84.31 204 ASP A O 1
ATOM 1500 N N . GLY A 1 205 ? -9.852 -20.875 -8.617 1 87.31 205 GLY A N 1
ATOM 1501 C CA . GLY A 1 205 ? -10.156 -21.891 -7.629 1 87.31 205 GLY A CA 1
ATOM 1502 C C . GLY A 1 205 ? -11.227 -22.875 -8.086 1 87.31 205 GLY A C 1
ATOM 1503 O O . GLY A 1 205 ? -12.133 -23.203 -7.324 1 87.31 205 GLY A O 1
ATOM 1504 N N . ALA A 1 206 ? -11.141 -23.344 -9.25 1 85.44 206 ALA A N 1
ATOM 1505 C CA . ALA A 1 206 ? -12.18 -24.094 -9.953 1 85.44 206 ALA A CA 1
ATOM 1506 C C . ALA A 1 206 ? -12.539 -25.375 -9.195 1 85.44 206 ALA A C 1
ATOM 1508 O O . ALA A 1 206 ? -13.695 -25.797 -9.203 1 85.44 206 ALA A O 1
ATOM 1509 N N . GLY A 1 207 ? -11.625 -25.906 -8.516 1 89.69 207 GLY A N 1
ATOM 1510 C CA . GLY A 1 207 ? -11.867 -27.172 -7.84 1 89.69 207 GLY A CA 1
ATOM 1511 C C . GLY A 1 207 ? -12.867 -27.062 -6.707 1 89.69 207 GLY A C 1
ATOM 1512 O O . GLY A 1 207 ? -13.422 -28.078 -6.262 1 89.69 207 GLY A O 1
ATOM 1513 N N . TYR A 1 208 ? -13.125 -25.875 -6.258 1 94.19 208 TYR A N 1
ATOM 1514 C CA . TYR A 1 208 ? -14.055 -25.656 -5.16 1 94.19 208 TYR A CA 1
ATOM 1515 C C . TYR A 1 208 ? -15.5 -25.688 -5.652 1 94.19 208 TYR A C 1
ATOM 1517 O O . TYR A 1 208 ? -16.422 -25.859 -4.863 1 94.19 208 TYR A O 1
ATOM 1525 N N . PHE A 1 209 ? -15.703 -25.594 -6.941 1 95.75 209 PHE A N 1
ATOM 1526 C CA . PHE A 1 209 ? -17.047 -25.406 -7.488 1 95.75 209 PHE A CA 1
ATOM 1527 C C . PHE A 1 209 ? -17.562 -26.703 -8.102 1 95.75 209 PHE A C 1
ATOM 1529 O O . PHE A 1 209 ? -16.797 -27.438 -8.758 1 95.75 209 PHE A O 1
ATOM 1536 N N . ALA A 1 210 ? -18.766 -27.047 -7.828 1 96.12 210 ALA A N 1
ATOM 1537 C CA . ALA A 1 210 ? -19.531 -27.953 -8.672 1 96.12 210 ALA A CA 1
ATOM 1538 C C . ALA A 1 210 ? -20.266 -27.203 -9.781 1 96.12 210 ALA A C 1
ATOM 1540 O O . ALA A 1 210 ? -21.391 -26.719 -9.586 1 96.12 210 ALA A O 1
ATOM 1541 N N . LEU A 1 211 ? -19.672 -27.141 -10.953 1 96.06 211 LEU A N 1
ATOM 1542 C CA . LEU A 1 211 ? -20.109 -26.266 -12.023 1 96.06 211 LEU A CA 1
ATOM 1543 C C . LEU A 1 211 ? -21.031 -27 -12.992 1 96.06 211 LEU A C 1
ATOM 1545 O O . LEU A 1 211 ? -20.719 -28.094 -13.445 1 96.06 211 LEU A O 1
ATOM 1549 N N . GLU A 1 212 ? -22.141 -26.531 -13.211 1 96.56 212 GLU A N 1
ATOM 1550 C CA . GLU A 1 212 ? -23.062 -26.906 -14.289 1 96.56 212 GLU A CA 1
ATOM 1551 C C . GLU A 1 212 ? -23.328 -25.734 -15.219 1 96.56 212 GLU A C 1
ATOM 1553 O O . GLU A 1 212 ? -23.906 -24.719 -14.805 1 96.56 212 GLU A O 1
ATOM 1558 N N . SER A 1 213 ? -22.891 -25.859 -16.438 1 96.94 213 SER A N 1
ATOM 1559 C CA . SER A 1 213 ? -23.078 -24.75 -17.375 1 96.94 213 SER A CA 1
ATOM 1560 C C . SER A 1 213 ? -23.828 -25.219 -18.625 1 96.94 213 SER A C 1
ATOM 1562 O O . SER A 1 213 ? -23.469 -26.234 -19.234 1 96.94 213 SER A O 1
ATOM 1564 N N . THR A 1 214 ? -24.875 -24.469 -18.984 1 97.25 214 THR A N 1
ATOM 1565 C CA . THR A 1 214 ? -25.609 -24.719 -20.219 1 97.25 214 THR A CA 1
ATOM 1566 C C . THR A 1 214 ? -25.562 -23.484 -21.125 1 97.25 214 THR A C 1
ATOM 1568 O O . THR A 1 214 ? -26.484 -23.281 -21.938 1 97.25 214 THR A O 1
ATOM 1571 N N . ILE A 1 215 ? -24.625 -22.656 -20.891 1 97 215 ILE A N 1
ATOM 1572 C CA . ILE A 1 215 ? -24.5 -21.469 -21.719 1 97 215 ILE A CA 1
ATOM 1573 C C . ILE A 1 215 ? -24.109 -21.875 -23.141 1 97 215 ILE A C 1
ATOM 1575 O O . ILE A 1 215 ? -23.156 -22.641 -23.344 1 97 215 ILE A O 1
ATOM 1579 N N . THR A 1 216 ? -24.781 -21.375 -24.141 1 96.75 216 THR A N 1
ATOM 1580 C CA . THR A 1 216 ? -24.469 -21.656 -25.531 1 96.75 216 THR A CA 1
ATOM 1581 C C . THR A 1 216 ? -23.953 -20.406 -26.234 1 96.75 216 THR A C 1
ATOM 1583 O O . THR A 1 216 ? -24.281 -19.297 -25.844 1 96.75 216 THR A O 1
ATOM 1586 N N . THR A 1 217 ? -23.141 -20.594 -27.234 1 96.25 217 THR A N 1
ATOM 1587 C CA . THR A 1 217 ? -22.625 -19.5 -28.047 1 96.25 217 THR A CA 1
ATOM 1588 C C . THR A 1 217 ? -23.641 -19.078 -29.109 1 96.25 217 THR A C 1
ATOM 1590 O O . THR A 1 217 ? -24.078 -19.906 -29.922 1 96.25 217 THR A O 1
ATOM 1593 N N . SER A 1 218 ? -24 -17.781 -29.125 1 96.12 218 SER A N 1
ATOM 1594 C CA . SER A 1 218 ? -24.953 -17.25 -30.109 1 96.12 218 SER A CA 1
ATOM 1595 C C . SER A 1 218 ? -24.25 -16.469 -31.203 1 96.12 218 SER A C 1
ATOM 1597 O O . SER A 1 218 ? -23.062 -16.156 -31.094 1 96.12 218 SER A O 1
ATOM 1599 N N . ASP A 1 219 ? -24.969 -16.281 -32.281 1 92.81 219 ASP A N 1
ATOM 1600 C CA . ASP A 1 219 ? -24.406 -15.562 -33.438 1 92.81 219 ASP A CA 1
ATOM 1601 C C . ASP A 1 219 ? -24.234 -14.078 -33.125 1 92.81 219 ASP A C 1
ATOM 1603 O O . ASP A 1 219 ? -23.234 -13.469 -33.5 1 92.81 219 ASP A O 1
ATOM 1607 N N . SER A 1 220 ? -25.25 -13.461 -32.594 1 88.31 220 SER A N 1
ATOM 1608 C CA . SER A 1 220 ? -25.219 -12.031 -32.312 1 88.31 220 SER A CA 1
ATOM 1609 C C . SER A 1 220 ? -26.047 -11.695 -31.078 1 88.31 220 SER A C 1
ATOM 1611 O O . SER A 1 220 ? -26.656 -12.586 -30.484 1 88.31 220 SER A O 1
ATOM 1613 N N . GLY A 1 221 ? -25.859 -10.461 -30.641 1 90.31 221 GLY A N 1
ATOM 1614 C CA . GLY A 1 221 ? -26.578 -10 -29.469 1 90.31 221 GLY A CA 1
ATOM 1615 C C . GLY A 1 221 ? -25.688 -9.609 -28.328 1 90.31 221 GLY A C 1
ATOM 1616 O O . GLY A 1 221 ? -24.5 -9.32 -28.516 1 90.31 221 GLY A O 1
ATOM 1617 N N . GLN A 1 222 ? -26.375 -9.445 -27.141 1 92.56 222 GLN A N 1
ATOM 1618 C CA . GLN A 1 222 ? -25.672 -9.148 -25.906 1 92.56 222 GLN A CA 1
ATOM 1619 C C . GLN A 1 222 ? -25.578 -10.383 -25.016 1 92.56 222 GLN A C 1
ATOM 1621 O O . GLN A 1 222 ? -26.469 -11.234 -25.031 1 92.56 222 GLN A O 1
ATOM 1626 N N . PRO A 1 223 ? -24.453 -10.5 -24.375 1 94.31 223 PRO A N 1
ATOM 1627 C CA . PRO A 1 223 ? -24.375 -11.602 -23.406 1 94.31 223 PRO A CA 1
ATOM 1628 C C . PRO A 1 223 ? -25.562 -11.625 -22.438 1 94.31 223 PRO A C 1
ATOM 1630 O O . PRO A 1 223 ? -26 -10.57 -21.984 1 94.31 223 PRO A O 1
ATOM 1633 N N . SER A 1 224 ? -26.172 -12.68 -22.297 1 94.75 224 SER A N 1
ATOM 1634 C CA . SER A 1 224 ? -27.203 -12.93 -21.297 1 94.75 224 SER A CA 1
ATOM 1635 C C . SER A 1 224 ? -26.891 -14.148 -20.453 1 94.75 224 SER A C 1
ATOM 1637 O O . SER A 1 224 ? -27.062 -15.289 -20.891 1 94.75 224 SER A O 1
ATOM 1639 N N . ILE A 1 225 ? -26.422 -13.891 -19.25 1 95.38 225 ILE A N 1
ATOM 1640 C CA . ILE A 1 225 ? -25.938 -14.977 -18.406 1 95.38 225 ILE A CA 1
ATOM 1641 C C . ILE A 1 225 ? -26.656 -14.93 -17.062 1 95.38 225 ILE A C 1
ATOM 1643 O O . ILE A 1 225 ? -26.734 -13.883 -16.422 1 95.38 225 ILE A O 1
ATOM 1647 N N . VAL A 1 226 ? -27.219 -16.016 -16.656 1 95.31 226 VAL A N 1
ATOM 1648 C CA . VAL A 1 226 ? -27.781 -16.219 -15.32 1 95.31 226 VAL A CA 1
ATOM 1649 C C . VAL A 1 226 ? -26.906 -17.188 -14.523 1 95.31 226 VAL A C 1
ATOM 1651 O O . VAL A 1 226 ? -26.609 -18.281 -14.992 1 95.31 226 VAL A O 1
ATOM 1654 N N . ALA A 1 227 ? -26.5 -16.719 -13.391 1 95.56 227 ALA A N 1
ATOM 1655 C CA . ALA A 1 227 ? -25.672 -17.562 -12.516 1 95.56 227 ALA A CA 1
ATOM 1656 C C . ALA A 1 227 ? -26.344 -17.766 -11.164 1 95.56 227 ALA A C 1
ATOM 1658 O O . ALA A 1 227 ? -26.719 -16.797 -10.492 1 95.56 227 ALA A O 1
ATOM 1659 N N . ILE A 1 228 ? -26.516 -19 -10.781 1 96.19 228 ILE A N 1
ATOM 1660 C CA . ILE A 1 228 ? -27.078 -19.344 -9.484 1 96.19 228 ILE A CA 1
ATOM 1661 C C . ILE A 1 228 ? -26.047 -20.078 -8.641 1 96.19 228 ILE A C 1
ATOM 1663 O O . ILE A 1 228 ? -25.469 -21.094 -9.086 1 96.19 228 ILE A O 1
ATOM 1667 N N . GLN A 1 229 ? -25.781 -19.531 -7.473 1 96.31 229 GLN A N 1
ATOM 1668 C CA . GLN A 1 229 ? -24.828 -20.172 -6.578 1 96.31 229 GLN A CA 1
ATOM 1669 C C . GLN A 1 229 ? -25.484 -20.594 -5.273 1 96.31 229 GLN A C 1
ATOM 1671 O O . GLN A 1 229 ? -26.375 -19.906 -4.762 1 96.31 229 GLN A O 1
ATOM 1676 N N . ARG A 1 230 ? -25.016 -21.781 -4.762 1 94.88 230 ARG A N 1
ATOM 1677 C CA . ARG A 1 230 ? -25.547 -22.344 -3.518 1 94.88 230 ARG A CA 1
ATOM 1678 C C . ARG A 1 230 ? -24.438 -23 -2.707 1 94.88 230 ARG A C 1
ATOM 1680 O O . ARG A 1 230 ? -23.562 -23.688 -3.264 1 94.88 230 ARG A O 1
ATOM 1687 N N . ASP A 1 231 ? -24.5 -22.734 -1.439 1 93.06 231 ASP A N 1
ATOM 1688 C CA . ASP A 1 231 ? -23.562 -23.406 -0.54 1 93.06 231 ASP A CA 1
ATOM 1689 C C . ASP A 1 231 ? -23.922 -24.875 -0.352 1 93.06 231 ASP A C 1
ATOM 1691 O O . ASP A 1 231 ? -25.062 -25.188 -0.009 1 93.06 231 ASP A O 1
ATOM 1695 N N . GLN A 1 232 ? -22.938 -25.734 -0.539 1 90.56 232 GLN A N 1
ATOM 1696 C CA . GLN A 1 232 ? -23.156 -27.172 -0.319 1 90.56 232 GLN A CA 1
ATOM 1697 C C . GLN A 1 232 ? -22.188 -27.719 0.732 1 90.56 232 GLN A C 1
ATOM 1699 O O . GLN A 1 232 ? -21.812 -28.891 0.691 1 90.56 232 GLN A O 1
ATOM 1704 N N . GLY A 1 233 ? -21.688 -26.844 1.534 1 88.62 233 GLY A N 1
ATOM 1705 C CA . GLY A 1 233 ? -20.781 -27.266 2.59 1 88.62 233 GLY A CA 1
ATOM 1706 C C . GLY A 1 233 ? -19.328 -27.281 2.152 1 88.62 233 GLY A C 1
ATOM 1707 O O . GLY A 1 233 ? -18.656 -26.25 2.176 1 88.62 233 GLY A O 1
ATOM 1708 N N . GLU A 1 234 ? -18.984 -28.438 1.537 1 86.88 234 GLU A N 1
ATOM 1709 C CA . GLU A 1 234 ? -17.578 -28.609 1.155 1 86.88 234 GLU A CA 1
ATOM 1710 C C . GLU A 1 234 ? -17.281 -27.938 -0.181 1 86.88 234 GLU A C 1
ATOM 1712 O O . GLU A 1 234 ? -16.125 -27.656 -0.503 1 86.88 234 GLU A O 1
ATOM 1717 N N . HIS A 1 235 ? -18.344 -27.719 -0.91 1 92.31 235 HIS A N 1
ATOM 1718 C CA . HIS A 1 235 ? -18.234 -27.062 -2.217 1 92.31 235 HIS A CA 1
ATOM 1719 C C . HIS A 1 235 ? -19.375 -26.062 -2.422 1 92.31 235 HIS A C 1
ATOM 1721 O O . HIS A 1 235 ? -20.297 -26 -1.623 1 92.31 235 HIS A O 1
ATOM 1727 N N . MET A 1 236 ? -19.109 -25.25 -3.408 1 95.19 236 MET A N 1
ATOM 1728 C CA . MET A 1 236 ? -20.188 -24.359 -3.834 1 95.19 236 MET A CA 1
ATOM 1729 C C . MET A 1 236 ? -20.734 -24.797 -5.191 1 95.19 236 MET A C 1
ATOM 1731 O O . MET A 1 236 ? -19.984 -25 -6.137 1 95.19 236 MET A O 1
ATOM 1735 N N . GLN A 1 237 ? -22.016 -24.984 -5.219 1 96.94 237 GLN A N 1
ATOM 1736 C CA . GLN A 1 237 ? -22.672 -25.25 -6.492 1 96.94 237 GLN A CA 1
ATOM 1737 C C . GLN A 1 237 ? -22.812 -23.953 -7.309 1 96.94 237 GLN A C 1
ATOM 1739 O O . GLN A 1 237 ? -23.141 -22.906 -6.762 1 96.94 237 GLN A O 1
ATOM 1744 N N . LEU A 1 238 ? -22.484 -24.016 -8.578 1 97.12 238 LEU A N 1
ATOM 1745 C CA . LEU A 1 238 ? -22.641 -22.891 -9.508 1 97.12 238 LEU A CA 1
ATOM 1746 C C . LEU A 1 238 ? -23.312 -23.344 -10.797 1 97.12 238 LEU A C 1
ATOM 1748 O O . LEU A 1 238 ? -22.75 -24.141 -11.547 1 97.12 238 LEU A O 1
ATOM 1752 N N . ALA A 1 239 ? -24.547 -22.922 -11.008 1 97.69 239 ALA A N 1
ATOM 1753 C CA . ALA A 1 239 ? -25.281 -23.219 -12.227 1 97.69 239 ALA A CA 1
ATOM 1754 C C . ALA A 1 239 ? -25.344 -21.984 -13.141 1 97.69 239 ALA A C 1
ATOM 1756 O O . ALA A 1 239 ? -25.766 -20.906 -12.711 1 97.69 239 ALA A O 1
ATOM 1757 N N . LEU A 1 240 ? -24.906 -22.188 -14.359 1 97.62 240 LEU A N 1
ATOM 1758 C CA . LEU A 1 240 ? -24.859 -21.109 -15.344 1 97.62 240 LEU A CA 1
ATOM 1759 C C . LEU A 1 240 ? -25.766 -21.422 -16.531 1 97.62 240 LEU A C 1
ATOM 1761 O O . LEU A 1 240 ? -25.75 -22.531 -17.047 1 97.62 240 LEU A O 1
ATOM 1765 N N . ARG A 1 241 ? -26.562 -20.453 -16.906 1 97.81 241 ARG A N 1
ATOM 1766 C CA . ARG A 1 241 ? -27.438 -20.547 -18.078 1 97.81 241 ARG A CA 1
ATOM 1767 C C . ARG A 1 241 ? -27.406 -19.266 -18.891 1 97.81 241 ARG A C 1
ATOM 1769 O O . ARG A 1 241 ? -27.078 -18.203 -18.375 1 97.81 241 ARG A O 1
ATOM 1776 N N . GLY A 1 242 ? -27.656 -19.438 -20.172 1 97 242 GLY A N 1
ATOM 1777 C CA . GLY A 1 242 ? -27.797 -18.266 -21.016 1 97 242 GLY A CA 1
ATOM 1778 C C . GLY A 1 242 ? -27.062 -18.375 -22.328 1 97 242 GLY A C 1
ATOM 1779 O O . GLY A 1 242 ? -26.969 -19.453 -22.906 1 97 242 GLY A O 1
ATOM 1780 N N . THR A 1 243 ? -26.719 -17.172 -22.875 1 96.38 243 THR A N 1
ATOM 1781 C CA . THR A 1 243 ? -26.078 -17.125 -24.188 1 96.38 243 THR A CA 1
ATOM 1782 C C . THR A 1 243 ? -24.906 -16.156 -24.188 1 96.38 243 THR A C 1
ATOM 1784 O O . THR A 1 243 ? -24.906 -15.18 -23.422 1 96.38 243 THR A O 1
ATOM 1787 N N . MET A 1 244 ? -23.938 -16.547 -24.969 1 95.69 244 MET A N 1
ATOM 1788 C CA . MET A 1 244 ? -22.75 -15.727 -25.203 1 95.69 244 MET A CA 1
ATOM 1789 C C . MET A 1 244 ? -22.516 -15.539 -26.703 1 95.69 244 MET A C 1
ATOM 1791 O O . MET A 1 244 ? -22.203 -16.5 -27.406 1 95.69 244 MET A O 1
ATOM 1795 N N . PRO A 1 245 ? -22.656 -14.258 -27.141 1 95.5 245 PRO A N 1
ATOM 1796 C CA . PRO A 1 245 ? -22.422 -14.062 -28.578 1 95.5 245 PRO A CA 1
ATOM 1797 C C . PRO A 1 245 ? -20.984 -14.359 -29 1 95.5 245 PRO A C 1
ATOM 1799 O O . PRO A 1 245 ? -20.047 -14.016 -28.266 1 95.5 245 PRO A O 1
ATOM 1802 N N . ILE A 1 246 ? -20.797 -14.844 -30.203 1 91.12 246 ILE A N 1
ATOM 1803 C CA . ILE A 1 246 ? -19.5 -15.32 -30.688 1 91.12 246 ILE A CA 1
ATOM 1804 C C . ILE A 1 246 ? -18.562 -14.133 -30.875 1 91.12 246 ILE A C 1
ATOM 1806 O O . ILE A 1 246 ? -17.344 -14.273 -30.766 1 91.12 246 ILE A O 1
ATOM 1810 N N . GLY A 1 247 ? -19.109 -12.938 -31.062 1 86.56 247 GLY A N 1
ATOM 1811 C CA . GLY A 1 247 ? -18.297 -11.781 -31.391 1 86.56 247 GLY A CA 1
ATOM 1812 C C . GLY A 1 247 ? -17.797 -11.031 -30.156 1 86.56 247 GLY A C 1
ATOM 1813 O O . GLY A 1 247 ? -17.031 -10.078 -30.281 1 86.56 247 GLY A O 1
ATOM 1814 N N . VAL A 1 248 ? -18.266 -11.508 -29.047 1 86 248 VAL A N 1
ATOM 1815 C CA . VAL A 1 248 ? -17.859 -10.852 -27.812 1 86 248 VAL A CA 1
ATOM 1816 C C . VAL A 1 248 ? -16.625 -11.547 -27.234 1 86 248 VAL A C 1
ATOM 1818 O O . VAL A 1 248 ? -16.5 -12.766 -27.328 1 86 248 VAL A O 1
ATOM 1821 N N . THR A 1 249 ? -15.586 -10.82 -26.75 1 80 249 THR A N 1
ATOM 1822 C CA . THR A 1 249 ? -14.352 -11.375 -26.203 1 80 249 THR A CA 1
ATOM 1823 C C . THR A 1 249 ? -14.633 -12.18 -24.938 1 80 249 THR A C 1
ATOM 1825 O O . THR A 1 249 ? -14.023 -13.219 -24.703 1 80 249 THR A O 1
ATOM 1828 N N . GLY A 1 250 ? -15.594 -11.773 -24.125 1 88.38 250 GLY A N 1
ATOM 1829 C CA . GLY A 1 250 ? -15.945 -12.414 -22.859 1 88.38 250 GLY A CA 1
ATOM 1830 C C . GLY A 1 250 ? -16.5 -11.438 -21.844 1 88.38 250 GLY A C 1
ATOM 1831 O O . GLY A 1 250 ? -16.547 -10.227 -22.078 1 88.38 250 GLY A O 1
ATOM 1832 N N . VAL A 1 251 ? -17.125 -12.047 -20.844 1 91.38 251 VAL A N 1
ATOM 1833 C CA . VAL A 1 251 ? -17.609 -11.227 -19.734 1 91.38 251 VAL A CA 1
ATOM 1834 C C . VAL A 1 251 ? -17.062 -11.766 -18.422 1 91.38 251 VAL A C 1
ATOM 1836 O O . VAL A 1 251 ? -16.734 -12.953 -18.312 1 91.38 251 VAL A O 1
ATOM 1839 N N . SER A 1 252 ? -16.828 -10.859 -17.516 1 91.69 252 SER A N 1
ATOM 1840 C CA . SER A 1 252 ? -16.297 -11.227 -16.203 1 91.69 252 SER A CA 1
ATOM 1841 C C . SER A 1 252 ? -17.219 -10.734 -15.094 1 91.69 252 SER A C 1
ATOM 1843 O O . SER A 1 252 ? -17.734 -9.609 -15.148 1 91.69 252 SER A O 1
ATOM 1845 N N . TYR A 1 253 ? -17.453 -11.633 -14.125 1 92.62 253 TYR A N 1
ATOM 1846 C CA . TYR A 1 253 ? -18.25 -11.305 -12.945 1 92.62 253 TYR A CA 1
ATOM 1847 C C . TYR A 1 253 ? -17.469 -11.617 -11.672 1 92.62 253 TYR A C 1
ATOM 1849 O O . TYR A 1 253 ? -16.859 -12.68 -11.547 1 92.62 253 TYR A O 1
ATOM 1857 N N . ARG A 1 254 ? -17.422 -10.68 -10.773 1 94.81 254 ARG A N 1
ATOM 1858 C CA . ARG A 1 254 ? -16.891 -10.945 -9.438 1 94.81 254 ARG A CA 1
ATOM 1859 C C . ARG A 1 254 ? -18.016 -11.195 -8.445 1 94.81 254 ARG A C 1
ATOM 1861 O O . ARG A 1 254 ? -18.953 -10.398 -8.359 1 94.81 254 ARG A O 1
ATOM 1868 N N . ARG A 1 255 ? -17.953 -12.289 -7.73 1 96.12 255 ARG A N 1
ATOM 1869 C CA . ARG A 1 255 ? -19.016 -12.695 -6.824 1 96.12 255 ARG A CA 1
ATOM 1870 C C . ARG A 1 255 ? -18.453 -13.164 -5.488 1 96.12 255 ARG A C 1
ATOM 1872 O O . ARG A 1 255 ? -17.297 -13.578 -5.406 1 96.12 255 ARG A O 1
ATOM 1879 N N . ARG A 1 256 ? -19.297 -13.102 -4.461 1 95.94 256 ARG A N 1
ATOM 1880 C CA . ARG A 1 256 ? -18.859 -13.508 -3.127 1 95.94 256 ARG A CA 1
ATOM 1881 C C . ARG A 1 256 ? -18.891 -15.031 -2.982 1 95.94 256 ARG A C 1
ATOM 1883 O O . ARG A 1 256 ? -19.625 -15.711 -3.691 1 95.94 256 ARG A O 1
ATOM 1890 N N . ILE A 1 257 ? -18.094 -15.523 -2.145 1 95.81 257 ILE A N 1
ATOM 1891 C CA . ILE A 1 257 ? -18.094 -16.922 -1.729 1 95.81 257 ILE A CA 1
ATOM 1892 C C . ILE A 1 257 ? -19.125 -17.125 -0.616 1 95.81 257 ILE A C 1
ATOM 1894 O O . ILE A 1 257 ? -19.234 -16.297 0.292 1 95.81 257 ILE A O 1
ATOM 1898 N N . GLU A 1 258 ? -19.828 -18.203 -0.683 1 94.12 258 GLU A N 1
ATOM 1899 C CA . GLU A 1 258 ? -20.875 -18.469 0.307 1 94.12 258 GLU A CA 1
ATOM 1900 C C . GLU A 1 258 ? -20.266 -18.906 1.638 1 94.12 258 GLU A C 1
ATOM 1902 O O . GLU A 1 258 ? -20.672 -18.438 2.699 1 94.12 258 GLU A O 1
ATOM 1907 N N . ASN A 1 259 ? -19.344 -19.797 1.622 1 94.25 259 ASN A N 1
ATOM 1908 C CA . ASN A 1 259 ? -18.656 -20.297 2.811 1 94.25 259 ASN A CA 1
ATOM 1909 C C . ASN A 1 259 ? -17.156 -20.031 2.756 1 94.25 259 ASN A C 1
ATOM 1911 O O . ASN A 1 259 ? -16.391 -20.875 2.301 1 94.25 259 ASN A O 1
ATOM 1915 N N . PRO A 1 260 ? -16.766 -18.953 3.387 1 95.38 260 PRO A N 1
ATOM 1916 C CA . PRO A 1 260 ? -15.359 -18.547 3.275 1 95.38 260 PRO A CA 1
ATOM 1917 C C . PRO A 1 260 ? -14.398 -19.562 3.895 1 95.38 260 PRO A C 1
ATOM 1919 O O . PRO A 1 260 ? -13.258 -19.688 3.445 1 95.38 260 PRO A O 1
ATOM 1922 N N . LEU A 1 261 ? -14.828 -20.281 4.934 1 96.06 261 LEU A N 1
ATOM 1923 C CA . LEU A 1 261 ? -13.914 -21.188 5.625 1 96.06 261 LEU A CA 1
ATOM 1924 C C . LEU A 1 261 ? -13.672 -22.438 4.797 1 96.06 261 LEU A C 1
ATOM 1926 O O . LEU A 1 261 ? -12.531 -22.891 4.68 1 96.06 261 LEU A O 1
ATOM 1930 N N . ALA A 1 262 ? -14.727 -22.969 4.219 1 95.5 262 ALA A N 1
ATOM 1931 C CA . ALA A 1 262 ? -14.555 -24.094 3.303 1 95.5 262 ALA A CA 1
ATOM 1932 C C . ALA A 1 262 ? -13.711 -23.703 2.098 1 95.5 262 ALA A C 1
ATOM 1934 O O . ALA A 1 262 ? -12.859 -24.469 1.641 1 95.5 262 ALA A O 1
ATOM 1935 N N . TRP A 1 263 ? -13.953 -22.516 1.614 1 96.38 263 TRP A N 1
ATOM 1936 C CA . TRP A 1 263 ? -13.195 -21.938 0.509 1 96.38 263 TRP A CA 1
ATOM 1937 C C . TRP A 1 263 ? -11.711 -21.875 0.849 1 96.38 263 TRP A C 1
ATOM 1939 O O . TRP A 1 263 ? -10.867 -22.344 0.078 1 96.38 263 TRP A O 1
ATOM 1949 N N . ALA A 1 264 ? -11.383 -21.406 2.008 1 97.44 264 ALA A N 1
ATOM 1950 C CA . ALA A 1 264 ? -9.992 -21.281 2.447 1 97.44 264 ALA A CA 1
ATOM 1951 C C . ALA A 1 264 ? -9.328 -22.656 2.568 1 97.44 264 ALA A C 1
ATOM 1953 O O . ALA A 1 264 ? -8.164 -22.812 2.205 1 97.44 264 ALA A O 1
ATOM 1954 N N . GLY A 1 265 ? -10.078 -23.609 3.113 1 96.88 265 GLY A N 1
ATOM 1955 C CA . GLY A 1 265 ? -9.547 -24.953 3.211 1 96.88 265 GLY A CA 1
ATOM 1956 C C . GLY A 1 265 ? -9.211 -25.562 1.863 1 96.88 265 GLY A C 1
ATOM 1957 O O . GLY A 1 265 ? -8.141 -26.156 1.693 1 96.88 265 GLY A O 1
ATOM 1958 N N . HIS A 1 266 ? -10.086 -25.391 0.954 1 95.88 266 HIS A N 1
ATOM 1959 C CA . HIS A 1 266 ? -9.867 -25.922 -0.389 1 95.88 266 HIS A CA 1
ATOM 1960 C C . HIS A 1 266 ? -8.641 -25.281 -1.034 1 95.88 266 HIS A C 1
ATOM 1962 O O . HIS A 1 266 ? 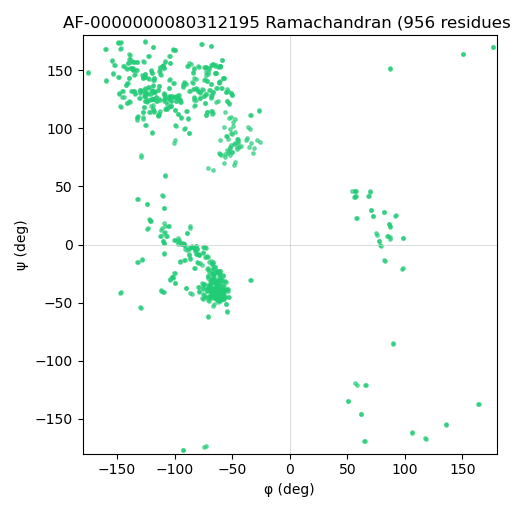-7.805 -25.984 -1.608 1 95.88 266 HIS A O 1
ATOM 1968 N N . LEU A 1 267 ? -8.562 -23.969 -0.94 1 96.81 267 LEU A N 1
ATOM 1969 C CA . LEU A 1 267 ? -7.445 -23.266 -1.554 1 96.81 267 LEU A CA 1
ATOM 1970 C C . LEU A 1 267 ? -6.129 -23.641 -0.88 1 96.81 267 LEU A C 1
ATOM 1972 O O . LEU A 1 267 ? -5.082 -23.656 -1.526 1 96.81 267 LEU A O 1
ATOM 1976 N N . THR A 1 268 ? -6.184 -23.938 0.394 1 97.62 268 THR A N 1
ATOM 1977 C CA . THR A 1 268 ? -4.988 -24.406 1.086 1 97.62 268 THR A CA 1
ATOM 1978 C C . THR A 1 268 ? -4.52 -25.75 0.506 1 97.62 268 THR A C 1
ATOM 1980 O O . THR A 1 268 ? -3.328 -25.938 0.255 1 97.62 268 THR A O 1
ATOM 1983 N N . ARG A 1 269 ? -5.402 -26.641 0.27 1 96.56 269 ARG A N 1
ATOM 1984 C CA . ARG A 1 269 ? -5.059 -27.922 -0.337 1 96.56 269 ARG A CA 1
ATOM 1985 C C . ARG A 1 269 ? -4.461 -27.719 -1.727 1 96.56 269 ARG A C 1
ATOM 1987 O O . ARG A 1 269 ? -3.488 -28.391 -2.09 1 96.56 269 ARG A O 1
ATOM 1994 N N . ASP A 1 270 ? -5.098 -26.844 -2.48 1 94.81 270 ASP A N 1
ATOM 1995 C CA . ASP A 1 270 ? -4.555 -26.531 -3.799 1 94.81 270 ASP A CA 1
ATOM 1996 C C . ASP A 1 270 ? -3.123 -26.016 -3.695 1 94.81 270 ASP A C 1
ATOM 1998 O O . ASP A 1 270 ? -2.27 -26.359 -4.512 1 94.81 270 ASP A O 1
ATOM 2002 N N . ALA A 1 271 ? -2.91 -25.188 -2.74 1 96.25 271 ALA A N 1
ATOM 2003 C CA . ALA A 1 271 ? -1.58 -24.609 -2.529 1 96.25 271 ALA A CA 1
ATOM 2004 C C . ALA A 1 271 ? -0.574 -25.703 -2.164 1 96.25 271 ALA A C 1
ATOM 2006 O O . ALA A 1 271 ? 0.559 -25.703 -2.65 1 96.25 271 ALA A O 1
ATOM 2007 N N . LEU A 1 272 ? -0.981 -26.609 -1.29 1 97.12 272 LEU A N 1
ATOM 2008 C CA . LEU A 1 272 ? -0.124 -27.734 -0.929 1 97.12 272 LEU A CA 1
ATOM 2009 C C . LEU A 1 272 ? 0.262 -28.547 -2.164 1 97.12 272 LEU A C 1
ATOM 2011 O O . LEU A 1 272 ? 1.436 -28.875 -2.357 1 97.12 272 LEU A O 1
ATOM 2015 N N . ALA A 1 273 ? -0.704 -28.812 -2.969 1 95.12 273 ALA A N 1
ATOM 2016 C CA . ALA A 1 273 ? -0.453 -29.562 -4.199 1 95.12 273 ALA A CA 1
ATOM 2017 C C . ALA A 1 273 ? 0.534 -28.812 -5.098 1 95.12 273 ALA A C 1
ATOM 2019 O O . ALA A 1 273 ? 1.445 -29.438 -5.66 1 95.12 273 ALA A O 1
ATOM 2020 N N . ALA A 1 274 ? 0.334 -27.578 -5.227 1 90.69 274 ALA A N 1
ATOM 2021 C CA . ALA A 1 274 ? 1.211 -26.75 -6.059 1 90.69 274 ALA A CA 1
ATOM 2022 C C . ALA A 1 274 ? 2.645 -26.781 -5.539 1 90.69 274 ALA A C 1
ATOM 2024 O O . ALA A 1 274 ? 3.596 -26.641 -6.316 1 90.69 274 ALA A O 1
ATOM 2025 N N . ALA A 1 275 ? 2.789 -26.984 -4.242 1 92.25 275 ALA A N 1
ATOM 2026 C CA . ALA A 1 275 ? 4.113 -27.016 -3.625 1 92.25 275 ALA A CA 1
ATOM 2027 C C . ALA A 1 275 ? 4.664 -28.438 -3.586 1 92.25 275 ALA A C 1
ATOM 2029 O O . ALA A 1 275 ? 5.727 -28.672 -3.012 1 92.25 275 ALA A O 1
ATOM 2030 N N . GLY A 1 276 ? 3.877 -29.391 -4.086 1 93 276 GLY A N 1
ATOM 2031 C CA . GLY A 1 276 ? 4.324 -30.781 -4.148 1 93 276 GLY A CA 1
ATOM 2032 C C . GLY A 1 276 ? 4.047 -31.562 -2.877 1 93 276 GLY A C 1
ATOM 2033 O O . GLY A 1 276 ? 4.68 -32.594 -2.615 1 93 276 GLY A O 1
ATOM 2034 N N . ILE A 1 277 ? 3.213 -31.062 -2.053 1 96.56 277 ILE A N 1
ATOM 2035 C CA . ILE A 1 277 ? 2.836 -31.734 -0.818 1 96.56 277 ILE A CA 1
ATOM 2036 C C . ILE A 1 277 ? 1.533 -32.5 -1.03 1 96.56 277 ILE A C 1
ATOM 2038 O O . ILE A 1 277 ? 0.519 -31.922 -1.423 1 96.56 277 ILE A O 1
ATOM 2042 N N . ARG A 1 278 ? 1.535 -33.75 -0.739 1 96.25 278 ARG A N 1
ATOM 2043 C CA . ARG A 1 278 ? 0.334 -34.562 -0.861 1 96.25 278 ARG A CA 1
ATOM 2044 C C . ARG A 1 278 ? -0.574 -34.406 0.351 1 96.25 278 ARG A C 1
ATOM 2046 O O . ARG A 1 278 ? -0.098 -34.344 1.485 1 96.25 278 ARG A O 1
ATOM 2053 N N . SER A 1 279 ? -1.784 -34.25 0.088 1 93.69 279 SER A N 1
ATOM 2054 C CA . SER A 1 279 ? -2.754 -34.156 1.174 1 93.69 279 SER A CA 1
ATOM 2055 C C . SER A 1 279 ? -4.023 -34.938 0.85 1 93.69 279 SER A C 1
ATOM 2057 O O . SER A 1 279 ? -4.332 -35.188 -0.32 1 93.69 279 SER A O 1
ATOM 2059 N N . ASN A 1 280 ? -4.691 -35.406 1.905 1 86.81 280 ASN A N 1
ATOM 2060 C CA . ASN A 1 280 ? -6.012 -36 1.697 1 86.81 280 ASN A CA 1
ATOM 2061 C C . ASN A 1 280 ? -7.07 -34.906 1.474 1 86.81 280 ASN A C 1
ATOM 2063 O O . ASN A 1 280 ? -6.785 -33.719 1.579 1 86.81 280 ASN A O 1
ATOM 2067 N N . ASP A 1 281 ? -8.211 -35.344 1.137 1 76.38 281 ASP A N 1
ATOM 2068 C CA . ASP A 1 281 ? -9.25 -34.406 0.728 1 76.38 281 ASP A CA 1
ATOM 2069 C C . ASP A 1 281 ? -10.031 -33.875 1.935 1 76.38 281 ASP A C 1
ATOM 2071 O O . ASP A 1 281 ? -10.93 -33.062 1.79 1 76.38 281 ASP A O 1
ATOM 2075 N N . ALA A 1 282 ? -9.602 -34.031 2.998 1 82.06 282 ALA A N 1
ATOM 2076 C CA . ALA A 1 282 ? -10.398 -33.688 4.168 1 82.06 282 ALA A CA 1
ATOM 2077 C C . ALA A 1 282 ? -10.078 -32.281 4.66 1 82.06 282 ALA A C 1
ATOM 2079 O O . ALA A 1 282 ? -8.914 -31.938 4.883 1 82.06 282 ALA A O 1
ATOM 2080 N N . VAL A 1 283 ? -11.133 -31.438 4.711 1 91.5 283 VAL A N 1
ATOM 2081 C CA . VAL A 1 283 ? -11.039 -30.109 5.332 1 91.5 283 VAL A CA 1
ATOM 2082 C C . VAL A 1 283 ? -12.008 -30.031 6.504 1 91.5 283 VAL A C 1
ATOM 2084 O O . VAL A 1 283 ? -13.18 -30.375 6.375 1 91.5 283 VAL A O 1
ATOM 2087 N N . ARG A 1 284 ? -11.477 -29.688 7.652 1 94.88 284 ARG A N 1
ATOM 2088 C CA . ARG A 1 284 ? -12.312 -29.5 8.836 1 94.88 284 ARG A CA 1
ATOM 2089 C C . ARG A 1 284 ? -12.133 -28.094 9.414 1 94.88 284 ARG A C 1
ATOM 2091 O O . ARG A 1 284 ? -11.039 -27.547 9.391 1 94.88 284 ARG A O 1
ATOM 2098 N N . ILE A 1 285 ? -13.219 -27.531 9.914 1 95.38 285 ILE A N 1
ATOM 2099 C CA . ILE A 1 285 ? -13.172 -26.266 10.625 1 95.38 285 ILE A CA 1
ATOM 2100 C C . ILE A 1 285 ? -13.07 -26.516 12.125 1 95.38 285 ILE A C 1
ATOM 2102 O O . ILE A 1 285 ? -13.992 -27.062 12.742 1 95.38 285 ILE A O 1
ATOM 2106 N N . ALA A 1 286 ? -11.93 -26.234 12.68 1 96.94 286 ALA A N 1
ATOM 2107 C CA . ALA A 1 286 ? -11.68 -26.516 14.086 1 96.94 286 ALA A CA 1
ATOM 2108 C C . ALA A 1 286 ? -10.523 -25.672 14.625 1 96.94 286 ALA A C 1
ATOM 2110 O O . ALA A 1 286 ? -9.836 -25 13.859 1 96.94 286 ALA A O 1
ATOM 2111 N N . ALA A 1 287 ? -10.398 -25.703 15.938 1 97.56 287 ALA A N 1
ATOM 2112 C CA . ALA A 1 287 ? -9.273 -25.016 16.562 1 97.56 287 ALA A CA 1
ATOM 2113 C C . ALA A 1 287 ? -7.969 -25.766 16.328 1 97.56 287 ALA A C 1
ATOM 2115 O O . ALA A 1 287 ? -7.973 -26.984 16.156 1 97.56 287 ALA A O 1
ATOM 2116 N N . THR A 1 288 ? -6.852 -25.016 16.234 1 98 288 THR A N 1
ATOM 2117 C CA . THR A 1 288 ? -5.52 -25.609 16.156 1 98 288 THR A CA 1
ATOM 2118 C C . THR A 1 288 ? -5.238 -26.469 17.391 1 98 288 THR A C 1
ATOM 2120 O O . THR A 1 288 ? -5.457 -26.031 18.531 1 98 288 THR A O 1
ATOM 2123 N N . PRO A 1 289 ? -4.711 -27.609 17.188 1 96.94 289 PRO A N 1
ATOM 2124 C CA . PRO A 1 289 ? -4.348 -28.438 18.359 1 96.94 289 PRO A CA 1
ATOM 2125 C C . PRO A 1 289 ? -3.326 -27.75 19.266 1 96.94 289 PRO A C 1
ATOM 2127 O O . PRO A 1 289 ? -2.434 -27.062 18.781 1 96.94 289 PRO A O 1
ATOM 2130 N N . ASP A 1 290 ? -3.344 -28.109 20.531 1 95.62 290 ASP A N 1
ATOM 2131 C CA . ASP A 1 290 ? -2.512 -27.453 21.547 1 95.62 290 ASP A CA 1
ATOM 2132 C C . ASP A 1 290 ? -1.035 -27.781 21.328 1 95.62 290 ASP A C 1
ATOM 2134 O O . ASP A 1 290 ? -0.162 -26.969 21.656 1 95.62 290 ASP A O 1
ATOM 2138 N N . ASP A 1 291 ? -0.758 -28.906 20.828 1 95.12 291 ASP A N 1
ATOM 2139 C CA . ASP A 1 291 ? 0.628 -29.359 20.719 1 95.12 291 ASP A CA 1
ATOM 2140 C C . ASP A 1 291 ? 1.222 -28.969 19.359 1 95.12 291 ASP A C 1
ATOM 2142 O O . ASP A 1 291 ? 2.369 -29.312 19.062 1 95.12 291 ASP A O 1
ATOM 2146 N N . ALA A 1 292 ? 0.439 -28.312 18.547 1 97.44 292 ALA A N 1
ATOM 2147 C CA . ALA A 1 292 ? 0.928 -27.922 17.219 1 97.44 292 ALA A CA 1
ATOM 2148 C C . ALA A 1 292 ? 1.949 -26.797 17.328 1 97.44 292 ALA A C 1
ATOM 2150 O O . ALA A 1 292 ? 1.804 -25.891 18.172 1 97.44 292 ALA A O 1
ATOM 2151 N N . ALA A 1 293 ? 3.002 -26.859 16.5 1 96.75 293 ALA A N 1
ATOM 2152 C CA . ALA A 1 293 ? 4.023 -25.812 16.438 1 96.75 293 ALA A CA 1
ATOM 2153 C C . ALA A 1 293 ? 3.848 -24.938 15.203 1 96.75 293 ALA A C 1
ATOM 2155 O O . ALA A 1 293 ? 3.26 -25.375 14.203 1 96.75 293 ALA A O 1
ATOM 2156 N N . LEU A 1 294 ? 4.355 -23.703 15.234 1 97.06 294 LEU A N 1
ATOM 2157 C CA . LEU A 1 294 ? 4.371 -22.828 14.07 1 97.06 294 LEU A CA 1
ATOM 2158 C C . LEU A 1 294 ? 5.328 -23.344 13.008 1 97.06 294 LEU A C 1
ATOM 2160 O O . LEU A 1 294 ? 6.5 -23.594 13.289 1 97.06 294 LEU A O 1
ATOM 2164 N N . LEU A 1 295 ? 4.828 -23.5 11.797 1 96.19 295 LEU A N 1
ATOM 2165 C CA . LEU A 1 295 ? 5.648 -24.047 10.727 1 96.19 295 LEU A CA 1
ATOM 2166 C C . LEU A 1 295 ? 5.941 -23 9.664 1 96.19 295 LEU A C 1
ATOM 2168 O O . LEU A 1 295 ? 7.016 -23 9.062 1 96.19 295 LEU A O 1
ATOM 2172 N N . ALA A 1 296 ? 4.969 -22.188 9.367 1 96.44 296 ALA A N 1
ATOM 2173 C CA . ALA A 1 296 ? 5.098 -21.109 8.398 1 96.44 296 ALA A CA 1
ATOM 2174 C C . ALA A 1 296 ? 4.133 -19.969 8.719 1 96.44 296 ALA A C 1
ATOM 2176 O O . ALA A 1 296 ? 3.084 -20.188 9.328 1 96.44 296 ALA A O 1
ATOM 2177 N N . GLN A 1 297 ? 4.492 -18.781 8.289 1 97.62 297 GLN A N 1
ATOM 2178 C CA . GLN A 1 297 ? 3.65 -17.625 8.602 1 97.62 297 GLN A CA 1
ATOM 2179 C C . GLN A 1 297 ? 3.719 -16.578 7.492 1 97.62 297 GLN A C 1
ATOM 2181 O O . GLN A 1 297 ? 4.754 -16.422 6.844 1 97.62 297 GLN A O 1
ATOM 2186 N N . HIS A 1 298 ? 2.592 -15.945 7.254 1 97.94 298 HIS A N 1
ATOM 2187 C CA . HIS A 1 298 ? 2.441 -14.805 6.359 1 97.94 298 HIS A CA 1
ATOM 2188 C C . HIS A 1 298 ? 1.946 -13.578 7.113 1 97.94 298 HIS A C 1
ATOM 2190 O O . HIS A 1 298 ? 1.08 -13.688 7.984 1 97.94 298 HIS A O 1
ATOM 2196 N N . SER A 1 299 ? 2.529 -12.406 6.832 1 97.88 299 SER A N 1
ATOM 2197 C CA . SER A 1 299 ? 2.059 -11.133 7.375 1 97.88 299 SER A CA 1
ATOM 2198 C C . SER A 1 299 ? 1.507 -10.234 6.277 1 97.88 299 SER A C 1
ATOM 2200 O O . SER A 1 299 ? 2.113 -10.102 5.211 1 97.88 299 SER A O 1
ATOM 2202 N N . SER A 1 300 ? 0.387 -9.633 6.586 1 97.88 300 SER A N 1
ATOM 2203 C CA . SER A 1 300 ? -0.21 -8.688 5.648 1 97.88 300 SER A CA 1
ATOM 2204 C C . SER A 1 300 ? 0.642 -7.426 5.512 1 97.88 300 SER A C 1
ATOM 2206 O O . SER A 1 300 ? 1.624 -7.258 6.238 1 97.88 300 SER A O 1
ATOM 2208 N N . GLU A 1 301 ? 0.237 -6.605 4.512 1 96 301 GLU A N 1
ATOM 2209 C CA . GLU A 1 301 ? 0.728 -5.23 4.523 1 96 301 GLU A CA 1
ATOM 2210 C C . GLU A 1 301 ? 0.327 -4.516 5.809 1 96 301 GLU A C 1
ATOM 2212 O O . GLU A 1 301 ? -0.595 -4.945 6.504 1 96 301 GLU A O 1
ATOM 2217 N N . PRO A 1 302 ? 1.077 -3.416 6.145 1 97.44 302 PRO A N 1
ATOM 2218 C CA . PRO A 1 302 ? 0.681 -2.646 7.324 1 97.44 302 PRO A CA 1
ATOM 2219 C C . PRO A 1 302 ? -0.727 -2.066 7.207 1 97.44 302 PRO A C 1
ATOM 2221 O O . PRO A 1 302 ? -1.189 -1.78 6.102 1 97.44 302 PRO A O 1
ATOM 2224 N N . LEU A 1 303 ? -1.362 -1.842 8.297 1 98.5 303 LEU A N 1
ATOM 2225 C CA . LEU A 1 303 ? -2.738 -1.368 8.391 1 98.5 303 LEU A CA 1
ATOM 2226 C C . LEU A 1 303 ? -2.932 -0.094 7.574 1 98.5 303 LEU A C 1
ATOM 2228 O O . LEU A 1 303 ? -3.955 0.071 6.906 1 98.5 303 LEU A O 1
ATOM 2232 N N . ALA A 1 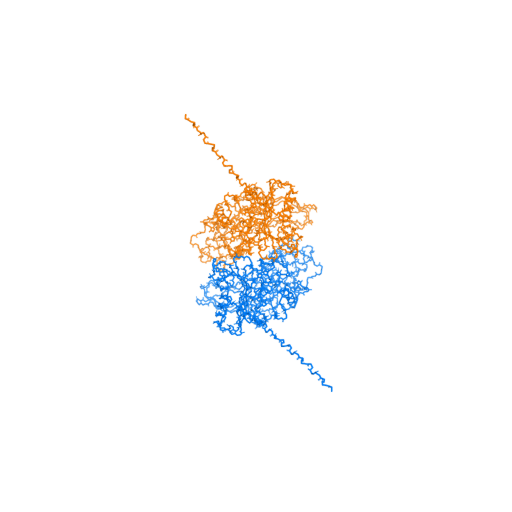304 ? -1.969 0.81 7.602 1 97.56 304 ALA A N 1
ATOM 2233 C CA . ALA A 1 304 ? -2.088 2.068 6.871 1 97.56 304 ALA A CA 1
ATOM 2234 C C . ALA A 1 304 ? -2.336 1.815 5.387 1 97.56 304 ALA A C 1
ATOM 2236 O O . ALA A 1 304 ? -3.111 2.531 4.75 1 97.56 304 ALA A O 1
ATOM 2237 N N . GLU A 1 305 ? -1.696 0.833 4.852 1 96 305 GLU A N 1
ATOM 2238 C CA . GLU A 1 305 ? -1.859 0.497 3.441 1 96 305 GLU A CA 1
ATOM 2239 C C . GLU A 1 305 ? -3.191 -0.201 3.189 1 96 305 GLU A C 1
ATOM 2241 O O . GLU A 1 305 ? -3.855 0.059 2.184 1 96 305 GLU A O 1
ATOM 2246 N N . ILE A 1 306 ? -3.564 -1.041 4.133 1 97.56 306 ILE A N 1
ATOM 2247 C CA . ILE A 1 306 ? -4.824 -1.769 4.02 1 97.56 306 ILE A CA 1
ATOM 2248 C C . ILE A 1 306 ? -5.992 -0.786 4.051 1 97.56 306 ILE A C 1
ATOM 2250 O O . ILE A 1 306 ? -6.973 -0.955 3.322 1 97.56 306 ILE A O 1
ATOM 2254 N N . LEU A 1 307 ? -5.855 0.284 4.777 1 98.06 307 LEU A N 1
ATOM 2255 C CA . LEU A 1 307 ? -6.934 1.255 4.941 1 98.06 307 LEU A CA 1
ATOM 2256 C C . LEU A 1 307 ? -7.152 2.045 3.652 1 98.06 307 LEU A C 1
ATOM 2258 O O . LEU A 1 307 ? -8.219 2.621 3.447 1 98.06 307 LEU A O 1
ATOM 2262 N N . SER A 1 308 ? -6.16 2.088 2.771 1 95.31 308 SER A N 1
ATOM 2263 C CA . SER A 1 308 ? -6.316 2.809 1.513 1 95.31 308 SER A CA 1
ATOM 2264 C C . SER A 1 308 ? -7.438 2.211 0.668 1 95.31 308 SER A C 1
ATOM 2266 O O . SER A 1 308 ? -8.195 2.943 0.027 1 95.31 308 SER A O 1
ATOM 2268 N N . ALA A 1 309 ? -7.531 0.875 0.698 1 93.94 309 ALA A N 1
ATOM 2269 C CA . ALA A 1 309 ? -8.609 0.222 -0.032 1 93.94 309 ALA A CA 1
ATOM 2270 C C . ALA A 1 309 ? -9.977 0.625 0.53 1 93.94 309 ALA A C 1
ATOM 2272 O O . ALA A 1 309 ? -10.93 0.815 -0.223 1 93.94 309 ALA A O 1
ATOM 2273 N N . MET A 1 310 ? -9.992 0.764 1.762 1 96.12 310 MET A N 1
ATOM 2274 C CA . MET A 1 310 ? -11.219 1.132 2.465 1 96.12 310 MET A CA 1
ATOM 2275 C C . MET A 1 310 ? -11.562 2.6 2.232 1 96.12 310 MET A C 1
ATOM 2277 O O . MET A 1 310 ? -12.695 2.932 1.897 1 96.12 310 MET A O 1
ATOM 2281 N N . GLY A 1 311 ? -10.641 3.445 2.326 1 97.88 311 GLY A N 1
ATOM 2282 C CA . GLY A 1 311 ? -10.875 4.879 2.248 1 97.88 311 GLY A CA 1
ATOM 2283 C C . GLY A 1 311 ? -11.055 5.375 0.826 1 97.88 311 GLY A C 1
ATOM 2284 O O . GLY A 1 311 ? -11.914 6.223 0.564 1 97.88 311 GLY A O 1
ATOM 2285 N N . LYS A 1 312 ? -10.289 4.875 -0.12 1 98.19 312 LYS A N 1
ATOM 2286 C CA . LYS A 1 312 ? -10.273 5.395 -1.484 1 98.19 312 LYS A CA 1
ATOM 2287 C C . LYS A 1 312 ? -11.305 4.68 -2.354 1 98.19 312 LYS A C 1
ATOM 2289 O O . LYS A 1 312 ? -11.93 5.297 -3.217 1 98.19 312 LYS A O 1
ATOM 2294 N N . GLN A 1 313 ? -11.461 3.332 -2.117 1 97.31 313 GLN A N 1
ATOM 2295 C CA . GLN A 1 313 ? -12.328 2.549 -2.99 1 97.31 313 GLN A CA 1
ATOM 2296 C C . GLN A 1 313 ? -13.602 2.131 -2.264 1 97.31 313 GLN A C 1
ATOM 2298 O O . GLN A 1 313 ? -14.438 1.421 -2.828 1 97.31 313 GLN A O 1
ATOM 2303 N N . SER A 1 314 ? -13.703 2.543 -1.062 1 98.06 314 SER A N 1
ATOM 2304 C CA . SER A 1 314 ? -14.867 2.227 -0.242 1 98.06 314 SER A CA 1
ATOM 2305 C C . SER A 1 314 ? -15.078 0.719 -0.135 1 98.06 314 SER A C 1
ATOM 2307 O O . SER A 1 314 ? -16.203 0.24 -0.186 1 98.06 314 SER A O 1
ATOM 2309 N N . ASP A 1 315 ? -14.062 -0.065 0.12 1 97.75 315 ASP A N 1
ATOM 2310 C CA . ASP A 1 315 ? -14.102 -1.521 0.198 1 97.75 315 ASP A CA 1
ATOM 2311 C C . ASP A 1 315 ? -14.797 -1.983 1.478 1 97.75 315 ASP A C 1
ATOM 2313 O O . ASP A 1 315 ? -14.227 -1.891 2.566 1 97.75 315 ASP A O 1
ATOM 2317 N N . ASN A 1 316 ? -15.969 -2.564 1.298 1 97.56 316 ASN A N 1
ATOM 2318 C CA . ASN A 1 316 ? -16.766 -2.998 2.439 1 97.56 316 ASN A CA 1
ATOM 2319 C C . ASN A 1 316 ? -16.125 -4.184 3.156 1 97.56 316 ASN A C 1
ATOM 2321 O O . ASN A 1 316 ? -16.156 -4.266 4.387 1 97.56 316 ASN A O 1
ATOM 2325 N N . PHE A 1 317 ? -15.555 -5.074 2.393 1 97.62 317 PHE A N 1
ATOM 2326 C CA . PHE A 1 317 ? -14.953 -6.258 2.988 1 97.62 317 PHE A CA 1
ATOM 2327 C C . PHE A 1 317 ? -13.805 -5.875 3.914 1 97.62 317 PHE A C 1
ATOM 2329 O O . PHE A 1 317 ? -13.727 -6.355 5.047 1 97.62 317 PHE A O 1
ATOM 2336 N N . VAL A 1 318 ? -12.93 -5.008 3.482 1 98.44 318 VAL A N 1
ATOM 2337 C CA . VAL A 1 318 ? -11.812 -4.547 4.289 1 98.44 318 VAL A CA 1
ATOM 2338 C C . VAL A 1 318 ? -12.328 -3.854 5.547 1 98.44 318 VAL A C 1
ATOM 2340 O O . VAL A 1 318 ? -11.812 -4.078 6.645 1 98.44 318 VAL A O 1
ATOM 2343 N N . ALA A 1 319 ? -13.352 -3.051 5.406 1 98.56 319 ALA A N 1
ATOM 2344 C CA . ALA A 1 319 ? -13.914 -2.336 6.551 1 98.56 319 ALA A CA 1
ATOM 2345 C C . ALA A 1 319 ? -14.414 -3.312 7.613 1 98.56 319 ALA A C 1
ATOM 2347 O O . ALA A 1 319 ? -14.133 -3.145 8.805 1 98.56 319 ALA A O 1
ATOM 2348 N N . GLU A 1 320 ? -15.133 -4.316 7.145 1 98.19 320 GLU A N 1
ATOM 2349 C CA . GLU A 1 320 ? -15.695 -5.289 8.078 1 98.19 320 GLU A CA 1
ATOM 2350 C C . GLU A 1 320 ? -14.594 -6.113 8.742 1 98.19 320 GLU A C 1
ATOM 2352 O O . GLU A 1 320 ? -14.672 -6.434 9.93 1 98.19 320 GLU A O 1
ATOM 2357 N N . MET A 1 321 ? -13.617 -6.473 7.973 1 98.38 321 MET A N 1
ATOM 2358 C CA . MET A 1 321 ? -12.516 -7.25 8.531 1 98.38 321 MET A CA 1
ATOM 2359 C C . MET A 1 321 ? -11.758 -6.441 9.57 1 98.38 321 MET A C 1
ATOM 2361 O O . MET A 1 321 ? -11.445 -6.949 10.656 1 98.38 321 MET A O 1
ATOM 2365 N N . VAL A 1 322 ? -11.422 -5.211 9.281 1 98.75 322 VAL A N 1
ATOM 2366 C CA . VAL A 1 322 ? -10.719 -4.336 10.219 1 98.75 322 VAL A CA 1
ATOM 2367 C C . VAL A 1 322 ? -11.562 -4.137 11.477 1 98.75 322 VAL A C 1
ATOM 2369 O O . VAL A 1 322 ? -11.031 -4.16 12.586 1 98.75 322 VAL A O 1
ATOM 2372 N N . PHE A 1 323 ? -12.898 -3.982 11.281 1 98.5 323 PHE A N 1
ATOM 2373 C CA . PHE A 1 323 ? -13.828 -3.855 12.398 1 98.5 323 PHE A CA 1
ATOM 2374 C C . PHE A 1 323 ? -13.766 -5.086 13.289 1 98.5 323 PHE A C 1
ATOM 2376 O O . PHE A 1 323 ? -13.664 -4.961 14.516 1 98.5 323 PHE A O 1
ATOM 2383 N N . ARG A 1 324 ? -13.719 -6.238 12.695 1 98.44 324 ARG A N 1
ATOM 2384 C CA . ARG A 1 324 ? -13.656 -7.488 13.445 1 98.44 324 ARG A CA 1
ATOM 2385 C C . ARG A 1 324 ? -12.328 -7.625 14.18 1 98.44 324 ARG A C 1
ATOM 2387 O O . ARG A 1 324 ? -12.281 -8.102 15.312 1 98.44 324 ARG A O 1
ATOM 2394 N N . VAL A 1 325 ? -11.258 -7.277 13.586 1 98.69 325 VAL A N 1
ATOM 2395 C CA . VAL A 1 325 ? -9.93 -7.355 14.188 1 98.69 325 VAL A CA 1
ATOM 2396 C C . VAL A 1 325 ? -9.867 -6.461 15.422 1 98.69 325 VAL A C 1
ATOM 2398 O O . VAL A 1 325 ? -9.281 -6.832 16.438 1 98.69 325 VAL A O 1
ATOM 2401 N N . LEU A 1 326 ? -10.492 -5.258 15.359 1 98.56 326 LEU A N 1
ATOM 2402 C CA . LEU A 1 326 ? -10.555 -4.371 16.516 1 98.56 326 LEU A CA 1
ATOM 2403 C C . LEU A 1 326 ? -11.133 -5.102 17.719 1 98.56 326 LEU A C 1
ATOM 2405 O O . LEU A 1 326 ? -10.594 -4.996 18.828 1 98.56 326 LEU A O 1
ATOM 2409 N N . GLY A 1 327 ? -12.203 -5.836 17.469 1 98.12 327 GLY A N 1
ATOM 2410 C CA . GLY A 1 327 ? -12.82 -6.59 18.547 1 98.12 327 GLY A CA 1
ATOM 2411 C C . GLY A 1 327 ? -11.93 -7.703 19.078 1 98.12 327 GLY A C 1
ATOM 2412 O O . GLY A 1 327 ? -11.82 -7.895 20.281 1 98.12 327 GLY A O 1
ATOM 2413 N N . ALA A 1 328 ? -11.281 -8.383 18.141 1 98.19 328 ALA A N 1
ATOM 2414 C CA . ALA A 1 328 ? -10.453 -9.531 18.516 1 98.19 328 ALA A CA 1
ATOM 2415 C C . ALA A 1 328 ? -9.227 -9.078 19.312 1 98.19 328 ALA A C 1
ATOM 2417 O O . ALA A 1 328 ? -8.734 -9.812 20.172 1 98.19 328 ALA A O 1
ATOM 2418 N N . GLU A 1 329 ? -8.719 -7.906 19.031 1 97.75 329 GLU A N 1
ATOM 2419 C CA . GLU A 1 329 ? -7.551 -7.395 19.75 1 97.75 329 GLU A CA 1
ATOM 2420 C C . GLU A 1 329 ? -7.941 -6.871 21.125 1 97.75 329 GLU A C 1
ATOM 2422 O O . GLU A 1 329 ? -7.082 -6.676 21.984 1 97.75 329 GLU A O 1
ATOM 2427 N N . ARG A 1 330 ? -9.203 -6.668 21.281 1 94.94 330 ARG A N 1
ATOM 2428 C CA . ARG A 1 330 ? -9.734 -6.285 22.594 1 94.94 330 ARG A CA 1
ATOM 2429 C C . ARG A 1 330 ? -10.031 -7.516 23.438 1 94.94 330 ARG A C 1
ATOM 2431 O O . ARG A 1 330 ? -9.805 -7.512 24.656 1 94.94 330 ARG A O 1
ATOM 2438 N N . HIS A 1 331 ? -10.602 -8.523 22.828 1 94.62 331 HIS A N 1
ATOM 2439 C CA . HIS A 1 331 ? -10.969 -9.789 23.453 1 94.62 331 HIS A CA 1
ATOM 2440 C C . HIS A 1 331 ? -10.859 -10.945 22.469 1 94.62 331 HIS A C 1
ATOM 2442 O O . HIS A 1 331 ? -11.359 -10.852 21.344 1 94.62 331 HIS A O 1
ATOM 2448 N N . ARG A 1 332 ? -10.188 -12.023 22.844 1 91.69 332 ARG A N 1
ATOM 2449 C CA . ARG A 1 332 ? -10.055 -13.188 21.969 1 91.69 332 ARG A CA 1
ATOM 2450 C C . ARG A 1 332 ? -10.789 -14.391 22.547 1 91.69 332 ARG A C 1
ATOM 2452 O O . ARG A 1 332 ? -10.578 -14.766 23.688 1 91.69 332 ARG A O 1
ATOM 2459 N N . PRO A 1 333 ? -11.727 -15.016 21.766 1 95.06 333 PRO A N 1
ATOM 2460 C CA . PRO A 1 333 ? -12.086 -14.633 20.406 1 95.06 333 PRO A CA 1
ATOM 2461 C C . PRO A 1 333 ? -12.898 -13.336 20.359 1 95.06 333 PRO A C 1
ATOM 2463 O O . PRO A 1 333 ? -13.594 -13 21.312 1 95.06 333 PRO A O 1
ATOM 2466 N N . GLY A 1 334 ? -12.781 -12.664 19.266 1 96.62 334 GLY A N 1
ATOM 2467 C CA . GLY A 1 334 ? -13.461 -11.391 19.125 1 96.62 334 GLY A CA 1
ATOM 2468 C C . GLY A 1 334 ? -14.906 -11.531 18.688 1 96.62 334 GLY A C 1
ATOM 2469 O O . GLY A 1 334 ? -15.203 -12.281 17.75 1 96.62 334 GLY A O 1
ATOM 2470 N N . ARG A 1 335 ? -15.812 -10.828 19.328 1 96.5 335 ARG A N 1
ATOM 2471 C CA . ARG A 1 335 ? -17.219 -10.711 18.922 1 96.5 335 ARG A CA 1
ATOM 2472 C C . ARG A 1 335 ? -17.5 -9.312 18.375 1 96.5 335 ARG A C 1
ATOM 2474 O O . ARG A 1 335 ? -16.703 -8.391 18.562 1 96.5 335 ARG A O 1
ATOM 2481 N N . VAL A 1 336 ? -18.562 -9.234 17.578 1 95.88 336 VAL A N 1
ATOM 2482 C CA . VAL A 1 336 ? -18.953 -7.945 17 1 95.88 336 VAL A CA 1
ATOM 2483 C C . VAL A 1 336 ? -19.125 -6.918 18.125 1 95.88 336 VAL A C 1
ATOM 2485 O O . VAL A 1 336 ? -18.75 -5.754 17.969 1 95.88 336 VAL A O 1
ATOM 2488 N N . GLU A 1 337 ? -19.656 -7.328 19.25 1 96.38 337 GLU A N 1
ATOM 2489 C CA . GLU A 1 337 ? -19.844 -6.434 20.391 1 96.38 337 GLU A CA 1
ATOM 2490 C C . GLU A 1 337 ? -18.516 -5.875 20.891 1 96.38 337 GLU A C 1
ATOM 2492 O O . GLU A 1 337 ? -18.453 -4.738 21.359 1 96.38 337 GLU A O 1
ATOM 2497 N N . ASP A 1 338 ? -17.484 -6.715 20.828 1 97.69 338 ASP A N 1
ATOM 2498 C CA . ASP A 1 338 ? -16.156 -6.254 21.188 1 97.69 338 ASP A CA 1
ATOM 2499 C C . ASP A 1 338 ? -15.656 -5.188 20.219 1 97.69 338 ASP A C 1
ATOM 2501 O O . ASP A 1 338 ? -14.984 -4.238 20.625 1 97.69 338 ASP A O 1
ATOM 2505 N N . SER A 1 339 ? -15.961 -5.383 18.969 1 97.88 339 SER A N 1
ATOM 2506 C CA . SER A 1 339 ? -15.617 -4.375 17.969 1 97.88 339 SER A CA 1
ATOM 2507 C C . SER A 1 339 ? -16.328 -3.057 18.25 1 97.88 339 SER A C 1
ATOM 2509 O O . SER A 1 339 ? -15.719 -1.99 18.188 1 97.88 339 SER A O 1
ATOM 2511 N N . VAL A 1 340 ? -17.594 -3.146 18.531 1 97.44 340 VAL A N 1
ATOM 2512 C CA . VAL A 1 340 ? -18.391 -1.966 18.875 1 97.44 340 VAL A CA 1
ATOM 2513 C C . VAL A 1 340 ? -17.781 -1.271 20.078 1 97.44 340 VAL A C 1
ATOM 2515 O O . VAL A 1 340 ? -17.656 -0.043 20.109 1 97.44 340 VAL A O 1
ATOM 2518 N N . GLY A 1 341 ? -17.406 -2.049 21.047 1 97.62 341 GLY A N 1
ATOM 2519 C CA . GLY A 1 341 ? -16.766 -1.491 22.234 1 97.62 341 GLY A CA 1
ATOM 2520 C C . GLY A 1 341 ? -15.477 -0.746 21.922 1 97.62 341 GLY A C 1
ATOM 2521 O O . GLY A 1 341 ? -15.25 0.349 22.453 1 97.62 341 GLY A O 1
ATOM 2522 N N . ALA A 1 342 ? -14.664 -1.329 21.094 1 98 342 ALA A N 1
ATOM 2523 C CA . ALA A 1 342 ? -13.406 -0.697 20.703 1 98 342 ALA A CA 1
ATOM 2524 C C . ALA A 1 342 ? -13.656 0.637 20.016 1 98 342 ALA A C 1
ATOM 2526 O O . ALA A 1 342 ? -12.945 1.616 20.25 1 98 342 ALA A O 1
ATOM 2527 N N . VAL A 1 343 ? -14.625 0.682 19.188 1 98.19 343 VAL A N 1
ATOM 2528 C CA . VAL A 1 343 ? -14.977 1.893 18.453 1 98.19 343 VAL A CA 1
ATOM 2529 C C . VAL A 1 343 ? -15.531 2.938 19.406 1 98.19 343 VAL A C 1
ATOM 2531 O O . VAL A 1 343 ? -15.18 4.117 19.328 1 98.19 343 VAL A O 1
ATOM 2534 N N . ARG A 1 344 ? -16.375 2.564 20.281 1 98.06 344 ARG A N 1
ATOM 2535 C CA . ARG A 1 344 ? -16.969 3.482 21.25 1 98.06 344 ARG A CA 1
ATOM 2536 C C . ARG A 1 344 ? -15.898 4.137 22.109 1 98.06 344 ARG A C 1
ATOM 2538 O O . ARG A 1 344 ? -16 5.316 22.453 1 98.06 344 ARG A O 1
ATOM 2545 N N . ASP A 1 345 ? -14.914 3.406 22.469 1 97.69 345 ASP A N 1
ATOM 2546 C CA . ASP A 1 345 ? -13.812 3.961 23.25 1 97.69 345 ASP A CA 1
ATOM 2547 C C . ASP A 1 345 ? -13.148 5.117 22.516 1 97.69 345 ASP A C 1
ATOM 2549 O O . ASP A 1 345 ? -12.852 6.156 23.109 1 97.69 345 ASP A O 1
ATOM 2553 N N . VAL A 1 346 ? -12.953 4.953 21.281 1 98.12 346 VAL A N 1
ATOM 2554 C CA . VAL A 1 346 ? -12.281 5.973 20.484 1 98.12 346 VAL A CA 1
ATOM 2555 C C . VAL A 1 346 ? -13.211 7.176 20.297 1 98.12 346 VAL A C 1
ATOM 2557 O O . VAL A 1 346 ? -12.758 8.32 20.312 1 98.12 346 VAL A O 1
ATOM 2560 N N . LEU A 1 347 ? -14.508 6.922 20.078 1 98.44 347 LEU A N 1
ATOM 2561 C CA . LEU A 1 347 ? -15.469 8.016 20 1 98.44 347 LEU A CA 1
ATOM 2562 C C . LEU A 1 347 ? -15.469 8.836 21.281 1 98.44 347 LEU A C 1
ATOM 2564 O O . LEU A 1 347 ? -15.508 10.07 21.234 1 98.44 347 LEU A O 1
ATOM 2568 N N . ARG A 1 348 ? -15.367 8.195 22.375 1 98.25 348 ARG A N 1
ATOM 2569 C CA . ARG A 1 348 ? -15.281 8.891 23.656 1 98.25 348 ARG A CA 1
ATOM 2570 C C . ARG A 1 348 ? -14.016 9.742 23.734 1 98.25 348 ARG A C 1
ATOM 2572 O O . ARG A 1 348 ? -14.055 10.891 24.172 1 98.25 348 ARG A O 1
ATOM 2579 N N . ASP A 1 349 ? -12.906 9.156 23.312 1 97.88 349 ASP A N 1
ATOM 2580 C CA . ASP A 1 349 ? -11.648 9.898 23.297 1 97.88 349 ASP A CA 1
ATOM 2581 C C . ASP A 1 349 ? -11.758 11.148 22.422 1 97.88 349 ASP A C 1
ATOM 2583 O O . ASP A 1 349 ? -11.117 12.164 22.703 1 97.88 349 ASP A O 1
ATOM 2587 N N . ALA A 1 350 ? -12.609 11.055 21.391 1 98 350 ALA A N 1
ATOM 2588 C CA . ALA A 1 350 ? -12.773 12.156 20.453 1 98 350 ALA A CA 1
ATOM 2589 C C . ALA A 1 350 ? -13.805 13.156 20.953 1 98 350 ALA A C 1
ATOM 2591 O O . ALA A 1 350 ? -14.109 14.141 20.266 1 98 350 ALA A O 1
ATOM 2592 N N . GLY A 1 351 ? -14.422 12.891 22.078 1 97.31 351 GLY A N 1
ATOM 2593 C CA . GLY A 1 351 ? -15.414 13.789 22.656 1 97.31 351 GLY A CA 1
ATOM 2594 C C . GLY A 1 351 ? -16.812 13.555 22.125 1 97.31 351 GLY A C 1
ATOM 2595 O O . GLY A 1 351 ? -17.656 14.445 22.188 1 97.31 351 GLY A O 1
ATOM 2596 N N . VAL A 1 352 ? -17.047 12.438 21.531 1 97.31 352 VAL A N 1
ATOM 2597 C CA . VAL A 1 352 ? -18.359 12.047 21.047 1 97.31 352 VAL A CA 1
ATOM 2598 C C . VAL A 1 352 ? -19.047 11.156 22.078 1 97.31 352 VAL A C 1
ATOM 2600 O O . VAL A 1 352 ? -18.438 10.234 22.609 1 97.31 352 VAL A O 1
ATOM 2603 N N . GLU A 1 353 ? -20.234 11.492 22.422 1 93.94 353 GLU A N 1
ATOM 2604 C CA . GLU A 1 353 ? -21 10.594 23.281 1 93.94 353 GLU A CA 1
ATOM 2605 C C . GLU A 1 353 ? -21.359 9.305 22.562 1 93.94 353 GLU A C 1
ATOM 2607 O O . GLU A 1 353 ? -22.219 9.297 21.672 1 93.94 353 GLU A O 1
ATOM 2612 N N . PRO A 1 354 ? -20.828 8.273 23.047 1 90.12 354 PRO A N 1
ATOM 2613 C CA . PRO A 1 354 ? -20.922 7.047 22.25 1 90.12 354 PRO A CA 1
ATOM 2614 C C . PRO A 1 354 ? -22.359 6.531 22.156 1 90.12 354 PRO A C 1
ATOM 2616 O O . PRO A 1 354 ? -22.719 5.891 21.156 1 90.12 354 PRO A O 1
ATOM 2619 N N . ASP A 1 355 ? -23.156 6.844 23.078 1 89 355 ASP A N 1
ATOM 2620 C CA . ASP A 1 355 ? -24.516 6.328 23.094 1 89 355 ASP A CA 1
ATOM 2621 C C . ASP A 1 355 ? -25.375 7.02 22.031 1 89 355 ASP A C 1
ATOM 2623 O O . ASP A 1 355 ? -26.469 6.539 21.688 1 89 355 ASP A O 1
ATOM 2627 N N . ARG A 1 356 ? -24.828 8.078 21.469 1 91.38 356 ARG A N 1
ATOM 2628 C CA . ARG A 1 356 ? -25.547 8.812 20.422 1 91.38 356 ARG A CA 1
ATOM 2629 C C . ARG A 1 356 ? -25.281 8.203 19.047 1 91.38 356 ARG A C 1
ATOM 2631 O O . ARG A 1 356 ? -25.953 8.539 18.078 1 91.38 356 ARG A O 1
ATOM 2638 N N . VAL A 1 357 ? -24.344 7.355 19.016 1 96.31 357 VAL A N 1
ATOM 2639 C CA . VAL A 1 357 ? -23.969 6.738 17.75 1 96.31 357 VAL A CA 1
ATOM 2640 C C . VAL A 1 357 ? -24.438 5.289 17.719 1 96.31 357 VAL A C 1
ATOM 2642 O O . VAL A 1 357 ? -24.141 4.512 18.641 1 96.31 357 VAL A O 1
ATOM 2645 N N . GLN A 1 358 ? -25.219 4.945 16.766 1 97.75 358 GLN A N 1
ATOM 2646 C CA . GLN A 1 358 ? -25.609 3.553 16.547 1 97.75 358 GLN A CA 1
ATOM 2647 C C . GLN A 1 358 ? -24.625 2.857 15.602 1 97.75 358 GLN A C 1
ATOM 2649 O O . GLN A 1 358 ? -24.531 3.207 14.422 1 97.75 358 GLN A O 1
ATOM 2654 N N . ILE A 1 359 ? -23.953 1.903 16.156 1 97.44 359 ILE A N 1
ATOM 2655 C CA . ILE A 1 359 ? -22.953 1.164 15.398 1 97.44 359 ILE A CA 1
ATOM 2656 C C . ILE A 1 359 ? -23.406 -0.281 15.211 1 97.44 359 ILE A C 1
ATOM 2658 O O . ILE A 1 359 ? -23.453 -1.057 16.172 1 97.44 359 ILE A O 1
ATOM 2662 N N . VAL A 1 360 ? -23.672 -0.623 13.969 1 96.56 360 VAL A N 1
ATOM 2663 C CA . VAL A 1 360 ? -24.156 -1.965 13.672 1 96.56 360 VAL A CA 1
ATOM 2664 C C . VAL A 1 360 ? -23.078 -2.76 12.945 1 96.56 360 VAL A C 1
ATOM 2666 O O . VAL A 1 360 ? -22.906 -3.955 13.195 1 96.56 360 VAL A O 1
ATOM 2669 N N . ASN A 1 361 ? -22.359 -2.182 12.023 1 96.25 361 ASN A N 1
ATOM 2670 C CA . ASN A 1 361 ? -21.234 -2.791 11.312 1 96.25 361 ASN A CA 1
ATOM 2671 C C . ASN A 1 361 ? -20.172 -1.76 10.969 1 96.25 361 ASN A C 1
ATOM 2673 O O . ASN A 1 361 ? -20.328 -0.569 11.234 1 96.25 361 ASN A O 1
ATOM 2677 N N . GLY A 1 362 ? -19.094 -2.184 10.453 1 97.75 362 GLY A N 1
ATOM 2678 C CA . GLY A 1 362 ? -17.938 -1.325 10.289 1 97.75 362 GLY A CA 1
ATOM 2679 C C . GLY A 1 362 ? -17.906 -0.626 8.938 1 97.75 362 GLY A C 1
ATOM 2680 O O . GLY A 1 362 ? -17.125 0.317 8.75 1 97.75 362 GLY A O 1
ATOM 2681 N N . SER A 1 363 ? -18.703 -1.029 7.969 1 97.69 363 SER A N 1
ATOM 2682 C CA . SER A 1 363 ? -18.609 -0.504 6.609 1 97.69 363 SER A CA 1
ATOM 2683 C C . SER A 1 363 ? -19.656 0.565 6.355 1 97.69 363 SER A C 1
ATOM 2685 O O . SER A 1 363 ? -19.484 1.422 5.484 1 97.69 363 SER A O 1
ATOM 2687 N N . GLY A 1 364 ? -20.75 0.549 7.082 1 97.12 364 GLY A N 1
ATOM 2688 C CA . GLY A 1 364 ? -21.891 1.424 6.809 1 97.12 364 GLY A CA 1
ATOM 2689 C C . GLY A 1 364 ? -22.828 0.865 5.766 1 97.12 364 GLY A C 1
ATOM 2690 O O . GLY A 1 364 ? -23.781 1.542 5.352 1 97.12 364 GLY A O 1
ATOM 2691 N N . LEU A 1 365 ? -22.531 -0.399 5.383 1 92.19 365 LEU A N 1
ATOM 2692 C CA . LEU A 1 365 ? -23.406 -1.026 4.395 1 92.19 365 LEU A CA 1
ATOM 2693 C C . LEU A 1 365 ? -24.781 -1.297 4.98 1 92.19 365 LEU A C 1
ATOM 2695 O O . LEU A 1 365 ? -24.906 -1.709 6.133 1 92.19 365 LEU A O 1
ATOM 2699 N N . PHE A 1 366 ? -25.781 -1.042 4.207 1 87.62 366 PHE A N 1
ATOM 2700 C CA . PHE A 1 366 ? -27.203 -1.25 4.48 1 87.62 366 PHE A CA 1
ATOM 2701 C C . PHE A 1 366 ? -27.672 -0.355 5.621 1 87.62 366 PHE A C 1
ATOM 2703 O O . PHE A 1 366 ? -27.125 0.729 5.832 1 87.62 366 PHE A O 1
ATOM 2710 N N . ASP A 1 367 ? -28.922 -0.628 6.117 1 86.88 367 ASP A N 1
ATOM 2711 C CA . ASP A 1 367 ? -29.609 0.318 6.996 1 86.88 367 ASP A CA 1
ATOM 2712 C C . ASP A 1 367 ? -29.484 -0.103 8.453 1 86.88 367 ASP A C 1
ATOM 2714 O O . ASP A 1 367 ? -30.406 -0.724 9.008 1 86.88 367 ASP A O 1
ATOM 2718 N N . GLY A 1 368 ? -28.344 0.378 9.086 1 90.38 368 GLY A N 1
ATOM 2719 C CA . GLY A 1 368 ? -28.172 0.029 10.484 1 90.38 368 GLY A CA 1
ATOM 2720 C C . GLY A 1 368 ? -27.484 1.12 11.289 1 90.38 368 GLY A C 1
ATOM 2721 O O . GLY A 1 368 ? -27.906 1.432 12.406 1 90.38 368 GLY A O 1
ATOM 2722 N N . ASN A 1 369 ? -26.531 1.714 10.742 1 96.88 369 ASN A N 1
ATOM 2723 C CA . ASN A 1 369 ? -25.719 2.691 11.461 1 96.88 369 ASN A CA 1
ATOM 2724 C C . ASN A 1 369 ? -26.375 4.066 11.477 1 96.88 369 ASN A C 1
ATOM 2726 O O . ASN A 1 369 ? -27.094 4.434 10.531 1 96.88 369 ASN A O 1
ATOM 2730 N N . ARG A 1 370 ? -26.25 4.809 12.594 1 98.12 370 ARG A N 1
ATOM 2731 C CA . ARG A 1 370 ? -26.672 6.199 12.719 1 98.12 370 ARG A CA 1
ATOM 2732 C C . ARG A 1 370 ? -25.609 7.039 13.414 1 98.12 370 ARG A C 1
ATOM 2734 O O . ARG A 1 370 ? -25.047 6.617 14.422 1 98.12 370 ARG A O 1
ATOM 2741 N N . ILE A 1 371 ? -25.328 8.172 12.82 1 98.12 371 ILE A N 1
ATOM 2742 C CA . ILE A 1 371 ? -24.375 9.094 13.422 1 98.12 371 ILE A CA 1
ATOM 2743 C C . ILE A 1 371 ? -24.672 10.523 12.969 1 98.12 371 ILE A C 1
ATOM 2745 O O . ILE A 1 371 ? -25.172 10.734 11.852 1 98.12 371 ILE A O 1
ATOM 2749 N N . ALA A 1 372 ? -24.438 11.469 13.805 1 98.19 372 ALA A N 1
ATOM 2750 C CA . ALA A 1 372 ? -24.641 12.875 13.469 1 98.19 372 ALA A CA 1
ATOM 2751 C C . ALA A 1 372 ? -23.422 13.445 12.734 1 98.19 372 ALA A C 1
ATOM 2753 O O . ALA A 1 372 ? -22.281 13.039 12.992 1 98.19 372 ALA A O 1
ATOM 2754 N N . SER A 1 373 ? -23.75 14.43 11.82 1 98.62 373 SER A N 1
ATOM 2755 C CA . SER A 1 373 ? -22.641 15.086 11.133 1 98.62 373 SER A CA 1
ATOM 2756 C C . SER A 1 373 ? -21.734 15.797 12.125 1 98.62 373 SER A C 1
ATOM 2758 O O . SER A 1 373 ? -20.516 15.875 11.914 1 98.62 373 SER A O 1
ATOM 2760 N N . GLY A 1 374 ? -22.328 16.312 13.227 1 98.5 374 GLY A N 1
ATOM 2761 C CA . GLY A 1 374 ? -21.516 16.922 14.266 1 98.5 374 GLY A CA 1
ATOM 2762 C C . GLY A 1 374 ? -20.516 15.977 14.891 1 98.5 374 GLY A C 1
ATOM 2763 O O . GLY A 1 374 ? -19.375 16.344 15.156 1 98.5 374 GLY A O 1
ATOM 2764 N N . ASP A 1 375 ? -20.938 14.789 15.148 1 98.5 375 ASP A N 1
ATOM 2765 C CA . ASP A 1 375 ? -20.078 13.781 15.75 1 98.5 375 ASP A CA 1
ATOM 2766 C C . ASP A 1 375 ? -18.969 13.359 14.781 1 98.5 375 ASP A C 1
ATOM 2768 O O . ASP A 1 375 ? -17.828 13.164 15.188 1 98.5 375 ASP A O 1
ATOM 2772 N N . LEU A 1 376 ? -19.297 13.211 13.5 1 98.75 376 LEU A N 1
ATOM 2773 C CA . LEU A 1 376 ? -18.297 12.867 12.516 1 98.75 376 LEU A CA 1
ATOM 2774 C C . LEU A 1 376 ? -17.25 13.977 12.383 1 98.75 376 LEU A C 1
ATOM 2776 O O . LEU A 1 376 ? -16.062 13.711 12.289 1 98.75 376 LEU A O 1
ATOM 2780 N N . ALA A 1 377 ? -17.719 15.211 12.328 1 98.81 377 ALA A N 1
ATOM 2781 C CA . ALA A 1 377 ? -16.797 16.344 12.234 1 98.81 377 ALA A CA 1
ATOM 2782 C C . ALA A 1 377 ? -15.875 16.406 13.445 1 98.81 377 ALA A C 1
ATOM 2784 O O . ALA A 1 377 ? -14.688 16.703 13.312 1 98.81 377 ALA A O 1
ATOM 2785 N N . ARG A 1 378 ? -16.422 16.125 14.633 1 98.44 378 ARG A N 1
ATOM 2786 C CA . ARG A 1 378 ? -15.625 16.094 15.852 1 98.44 378 ARG A CA 1
ATOM 2787 C C . ARG A 1 378 ? -14.555 15.016 15.766 1 98.44 378 ARG A C 1
ATOM 2789 O O . ARG A 1 378 ? -13.406 15.242 16.156 1 98.44 378 ARG A O 1
ATOM 2796 N N . LEU A 1 379 ? -14.922 13.867 15.305 1 98.75 379 LEU A N 1
ATOM 2797 C CA . LEU A 1 379 ? -13.969 12.773 15.133 1 98.75 379 LEU A CA 1
ATOM 2798 C C . LEU A 1 379 ? -12.867 13.156 14.148 1 98.75 379 LEU A C 1
ATOM 2800 O O . LEU A 1 379 ? -11.688 12.898 14.398 1 98.75 379 LEU A O 1
ATOM 2804 N N . LEU A 1 380 ? -13.273 13.734 13.023 1 98.94 380 LEU A N 1
ATOM 2805 C CA . LEU A 1 380 ? -12.312 14.172 12.008 1 98.94 380 LEU A CA 1
ATOM 2806 C C . LEU A 1 380 ? -11.344 15.195 12.586 1 98.94 380 LEU A C 1
ATOM 2808 O O . LEU A 1 380 ? -10.133 15.109 12.352 1 98.94 380 LEU A O 1
ATOM 2812 N N . SER A 1 381 ? -11.875 16.156 13.312 1 98.75 381 SER A N 1
ATOM 2813 C CA . SER A 1 381 ? -11.031 17.141 13.961 1 98.75 381 SER A CA 1
ATOM 2814 C C . SER A 1 381 ? -10.086 16.5 14.969 1 98.75 381 SER A C 1
ATOM 2816 O O . SER A 1 381 ? -8.898 16.828 15.016 1 98.75 381 SER A O 1
ATOM 2818 N N . TRP A 1 382 ? -10.57 15.617 15.773 1 98.69 382 TRP A N 1
ATOM 2819 C CA . TRP A 1 382 ? -9.758 14.906 16.75 1 98.69 382 TRP A CA 1
ATOM 2820 C C . TRP A 1 382 ? -8.609 14.172 16.078 1 98.69 382 TRP A C 1
ATOM 2822 O O . TRP A 1 382 ? -7.465 14.234 16.531 1 98.69 382 TRP A O 1
ATOM 2832 N N . MET A 1 383 ? -8.883 13.445 14.992 1 98.75 383 MET A N 1
ATOM 2833 C CA . MET A 1 383 ? -7.848 12.703 14.273 1 98.75 383 MET A CA 1
ATOM 2834 C C . MET A 1 383 ? -6.805 13.656 13.695 1 98.75 383 MET A C 1
ATOM 2836 O O . MET A 1 383 ? -5.613 13.344 13.688 1 98.75 383 MET A O 1
ATOM 2840 N N . TYR A 1 384 ? -7.273 14.805 13.18 1 98.44 384 TYR A N 1
ATOM 2841 C CA . TYR A 1 384 ? -6.359 15.781 12.602 1 98.44 384 TYR A CA 1
ATOM 2842 C C . TYR A 1 384 ? -5.387 16.312 13.656 1 98.44 384 TYR A C 1
ATOM 2844 O O . TYR A 1 384 ? -4.273 16.719 13.328 1 98.44 384 TYR A O 1
ATOM 2852 N N . ARG A 1 385 ? -5.762 16.219 14.898 1 97.44 385 ARG A N 1
ATOM 2853 C CA . ARG A 1 385 ? -4.961 16.75 16 1 97.44 385 ARG A CA 1
ATOM 2854 C C . ARG A 1 385 ? -4.066 15.664 16.594 1 97.44 385 ARG A C 1
ATOM 2856 O O . ARG A 1 385 ? -3.348 15.906 17.562 1 97.44 385 ARG A O 1
ATOM 2863 N N . GLN A 1 386 ? -4.129 14.461 16.062 1 97.88 386 GLN A N 1
ATOM 2864 C CA . GLN A 1 386 ? -3.217 13.398 16.469 1 97.88 386 GLN A CA 1
ATOM 2865 C C . GLN A 1 386 ? -1.966 13.383 15.594 1 97.88 386 GLN A C 1
ATOM 2867 O O . GLN A 1 386 ? -1.967 12.789 14.508 1 97.88 386 GLN A O 1
ATOM 2872 N N . PRO A 1 387 ? -0.876 13.953 16.094 1 97.06 387 PRO A N 1
ATOM 2873 C CA . PRO A 1 387 ? 0.293 14.07 15.211 1 97.06 387 PRO A CA 1
ATOM 2874 C C . PRO A 1 387 ? 0.833 12.711 14.766 1 97.06 387 PRO A C 1
ATOM 2876 O O . PRO A 1 387 ? 1.316 12.578 13.641 1 97.06 387 PRO A O 1
ATOM 2879 N N . GLY A 1 388 ? 0.693 11.695 15.594 1 97.75 388 GLY A N 1
ATOM 2880 C CA . GLY A 1 388 ? 1.23 10.383 15.273 1 97.75 388 GLY A CA 1
ATOM 2881 C C . GLY A 1 388 ? 0.342 9.586 14.336 1 97.75 388 GLY A C 1
ATOM 2882 O O . GLY A 1 388 ? 0.712 8.5 13.898 1 97.75 388 GLY A O 1
ATOM 2883 N N . LEU A 1 389 ? -0.877 10.109 13.953 1 98.5 389 LEU A N 1
ATOM 2884 C CA . LEU A 1 389 ? -1.834 9.344 13.172 1 98.5 389 LEU A CA 1
ATOM 2885 C C . LEU A 1 389 ? -2.359 10.164 11.992 1 98.5 389 LEU A C 1
ATOM 2887 O O . LEU A 1 389 ? -2.926 9.609 11.047 1 98.5 389 LEU A O 1
ATOM 2891 N N . ARG A 1 390 ? -2.154 11.461 12.008 1 98.38 390 ARG A N 1
ATOM 2892 C CA . ARG A 1 390 ? -2.777 12.398 11.086 1 98.38 390 ARG A CA 1
ATOM 2893 C C . ARG A 1 390 ? -2.412 12.07 9.641 1 98.38 390 ARG A C 1
ATOM 2895 O O . ARG A 1 390 ? -3.281 12.055 8.766 1 98.38 390 ARG A O 1
ATOM 2902 N N . ALA A 1 391 ? -1.134 11.805 9.398 1 98.38 391 ALA A N 1
ATOM 2903 C CA . ALA A 1 391 ? -0.66 11.586 8.031 1 98.38 391 ALA A CA 1
ATOM 2904 C C . ALA A 1 391 ? -1.354 10.391 7.395 1 98.38 391 ALA A C 1
ATOM 2906 O O . ALA A 1 391 ? -1.874 10.484 6.281 1 98.38 391 ALA A O 1
ATOM 2907 N N . GLU A 1 392 ? -1.399 9.281 8.125 1 98.62 392 GLU A N 1
ATOM 2908 C CA . GLU A 1 392 ? -2.014 8.062 7.605 1 98.62 392 GLU A CA 1
ATOM 2909 C C . GLU A 1 392 ? -3.523 8.227 7.453 1 98.62 392 GLU A C 1
ATOM 2911 O O . GLU A 1 392 ? -4.113 7.723 6.496 1 98.62 392 GLU A O 1
ATOM 2916 N N . TYR A 1 393 ? -4.172 8.945 8.375 1 98.81 393 TYR A N 1
ATOM 2917 C CA . TYR A 1 393 ? -5.617 9.117 8.328 1 98.81 393 TYR A CA 1
ATOM 2918 C C . TYR A 1 393 ? -6.023 9.977 7.137 1 98.81 393 TYR A C 1
ATOM 2920 O O . TYR A 1 393 ? -7.016 9.688 6.461 1 98.81 393 TYR A O 1
ATOM 2928 N N . VAL A 1 394 ? -5.266 11.031 6.863 1 98.75 394 VAL A N 1
ATOM 2929 C CA . VAL A 1 394 ? -5.555 11.898 5.719 1 98.75 394 VAL A CA 1
ATOM 2930 C C . VAL A 1 394 ? -5.242 11.156 4.422 1 98.75 394 VAL A C 1
ATOM 2932 O O . VAL A 1 394 ? -6.016 11.211 3.463 1 98.75 394 VAL A O 1
ATOM 2935 N N . ALA A 1 395 ? -4.164 10.375 4.426 1 98.5 395 ALA A N 1
ATOM 2936 C CA . ALA A 1 395 ? -3.666 9.75 3.203 1 98.5 395 ALA A CA 1
ATOM 2937 C C . ALA A 1 395 ? -4.605 8.633 2.736 1 98.5 395 ALA A C 1
ATOM 2939 O O . ALA A 1 395 ? -4.688 8.344 1.541 1 98.5 395 ALA A O 1
ATOM 2940 N N . HIS A 1 396 ? -5.371 7.98 3.66 1 98.12 396 HIS A N 1
ATOM 2941 C CA . HIS A 1 396 ? -6.184 6.848 3.232 1 98.12 396 HIS A CA 1
ATOM 2942 C C . HIS A 1 396 ? -7.457 7.312 2.541 1 98.12 396 HIS A C 1
ATOM 2944 O O . HIS A 1 396 ? -8.148 6.52 1.895 1 98.12 396 HIS A O 1
ATOM 2950 N N . LEU A 1 397 ? -7.773 8.633 2.576 1 98.88 397 LEU A N 1
ATOM 2951 C CA . LEU A 1 397 ? -9.008 9.18 2.025 1 98.88 397 LEU A CA 1
ATOM 2952 C C . LEU A 1 397 ? -8.875 9.414 0.524 1 98.88 397 LEU A C 1
ATOM 2954 O O . LEU A 1 397 ? -7.777 9.656 0.025 1 98.88 397 LEU A O 1
ATOM 2958 N N . ALA A 1 398 ? -10.008 9.328 -0.171 1 98.81 398 ALA A N 1
ATOM 2959 C CA . ALA A 1 398 ? -10.031 9.641 -1.597 1 98.81 398 ALA A CA 1
ATOM 2960 C C . ALA A 1 398 ? -9.688 11.109 -1.837 1 98.81 398 ALA A C 1
ATOM 2962 O O . ALA A 1 398 ? -10 11.969 -1.009 1 98.81 398 ALA A O 1
ATOM 2963 N N . ILE A 1 399 ? -9.047 11.383 -2.938 1 98.81 399 ILE A N 1
ATOM 2964 C CA . ILE A 1 399 ? -8.609 12.727 -3.303 1 98.81 399 ILE A CA 1
ATOM 2965 C C . ILE A 1 399 ? -9.547 13.305 -4.363 1 98.81 399 ILE A C 1
ATOM 2967 O O . ILE A 1 399 ? -9.703 12.727 -5.441 1 98.81 399 ILE A O 1
ATOM 2971 N N . GLY A 1 400 ? -10.133 14.492 -4.047 1 98.75 400 GLY A N 1
ATOM 2972 C CA . GLY A 1 400 ? -11.055 15.133 -4.973 1 98.75 400 GLY A CA 1
ATOM 2973 C C . GLY A 1 400 ? -10.461 15.344 -6.352 1 98.75 400 GLY A C 1
ATOM 2974 O O . GLY A 1 400 ? -9.422 16 -6.492 1 98.75 400 GLY A O 1
ATOM 2975 N N . GLY A 1 401 ? -11.156 14.805 -7.355 1 98.38 401 GLY A N 1
ATOM 2976 C CA . GLY A 1 401 ? -10.742 14.992 -8.742 1 98.38 401 GLY A CA 1
ATOM 2977 C C . GLY A 1 401 ? -9.547 14.148 -9.125 1 98.38 401 GLY A C 1
ATOM 2978 O O . GLY A 1 401 ? -8.984 14.32 -10.211 1 98.38 401 GLY A O 1
ATOM 2979 N N . VAL A 1 402 ? -9.141 13.234 -8.242 1 98.12 402 VAL A N 1
ATOM 2980 C CA . VAL A 1 402 ? -7.844 12.617 -8.477 1 98.12 402 VAL A CA 1
ATOM 2981 C C . VAL A 1 402 ? -7.977 11.094 -8.406 1 98.12 402 VAL A C 1
ATOM 2983 O O . VAL A 1 402 ? -7.605 10.391 -9.344 1 98.12 402 VAL A O 1
ATOM 2986 N N . ASP A 1 403 ? -8.531 10.539 -7.285 1 98 403 ASP A N 1
ATOM 2987 C CA . ASP A 1 403 ? -8.547 9.078 -7.188 1 98 403 ASP A CA 1
ATOM 2988 C C . ASP A 1 403 ? -9.75 8.594 -6.387 1 98 403 ASP A C 1
ATOM 2990 O O . ASP A 1 403 ? -10.555 9.398 -5.914 1 98 403 ASP A O 1
ATOM 2994 N N . GLY A 1 404 ? -9.883 7.227 -6.375 1 97.81 404 GLY A N 1
ATOM 2995 C CA . GLY A 1 404 ? -10.93 6.594 -5.59 1 97.81 404 GLY A CA 1
ATOM 2996 C C . GLY A 1 404 ? -12.328 6.996 -6.035 1 97.81 404 GLY A C 1
ATOM 2997 O O . GLY A 1 404 ? -12.562 7.215 -7.223 1 97.81 404 GLY A O 1
ATOM 2998 N N . THR A 1 405 ? -13.172 7.059 -5.047 1 98.31 405 THR A N 1
ATOM 2999 C CA . THR A 1 405 ? -14.578 7.332 -5.316 1 98.31 405 THR A CA 1
ATOM 3000 C C . THR A 1 405 ? -14.781 8.805 -5.66 1 98.31 405 THR A C 1
ATOM 3002 O O . THR A 1 405 ? -15.875 9.203 -6.074 1 98.31 405 THR A O 1
ATOM 3005 N N . LEU A 1 406 ? -13.703 9.617 -5.629 1 98.75 406 LEU A N 1
ATOM 3006 C CA . LEU A 1 406 ? -13.812 11.047 -5.926 1 98.75 406 LEU A CA 1
ATOM 3007 C C . LEU A 1 406 ? -13.102 11.383 -7.23 1 98.75 406 LEU A C 1
ATOM 3009 O O . LEU A 1 406 ? -12.992 12.555 -7.594 1 98.75 406 LEU A O 1
ATOM 3013 N N . ALA A 1 407 ? -12.641 10.398 -7.949 1 97.81 407 ALA A N 1
ATOM 3014 C CA . ALA A 1 407 ? -11.836 10.617 -9.148 1 97.81 407 ALA A CA 1
ATOM 3015 C C . ALA A 1 407 ? -12.57 11.508 -10.148 1 97.81 407 ALA A C 1
ATOM 3017 O O . ALA A 1 407 ? -11.953 12.344 -10.812 1 97.81 407 ALA A O 1
ATOM 3018 N N . GLY A 1 408 ? -13.82 11.336 -10.289 1 97.62 408 GLY A N 1
ATOM 3019 C CA . GLY A 1 408 ? -14.602 12.086 -11.258 1 97.62 408 GLY A CA 1
ATOM 3020 C C . GLY A 1 408 ? -15.359 13.242 -10.641 1 97.62 408 GLY A C 1
ATOM 3021 O O . GLY A 1 408 ? -16.156 13.906 -11.32 1 97.62 408 GLY A O 1
ATOM 3022 N N . ARG A 1 409 ? -15.172 13.508 -9.328 1 98.19 409 ARG A N 1
ATOM 3023 C CA . ARG A 1 409 ? -15.852 14.555 -8.57 1 98.19 409 ARG A CA 1
ATOM 3024 C C . ARG A 1 409 ? -14.852 15.57 -8.023 1 98.19 409 ARG A C 1
ATOM 3026 O O . ARG A 1 409 ? -13.758 15.211 -7.602 1 98.19 409 ARG A O 1
ATOM 3033 N N . LEU A 1 410 ? -15.297 16.906 -8.055 1 98.31 410 LEU A N 1
ATOM 3034 C CA . LEU A 1 410 ? -14.492 17.969 -7.465 1 98.31 410 LEU A CA 1
ATOM 3035 C C . LEU A 1 410 ? -13.211 18.188 -8.266 1 98.31 410 LEU A C 1
ATOM 3037 O O . LEU A 1 410 ? -12.125 18.297 -7.688 1 98.31 410 LEU A O 1
ATOM 3041 N N . ARG A 1 411 ? -13.312 18.172 -9.547 1 97.06 411 ARG A N 1
ATOM 3042 C CA . ARG A 1 411 ? -12.188 18.359 -10.453 1 97.06 411 ARG A CA 1
ATOM 3043 C C . ARG A 1 411 ? -11.852 19.828 -10.625 1 97.06 411 ARG A C 1
ATOM 3045 O O . ARG A 1 411 ? -10.805 20.188 -11.172 1 97.06 411 ARG A O 1
ATOM 3052 N N . ASP A 1 412 ? -12.68 20.719 -10.109 1 95.81 412 ASP A N 1
ATOM 3053 C CA . ASP A 1 412 ? -12.562 22.156 -10.32 1 95.81 412 ASP A CA 1
ATOM 3054 C C . ASP A 1 412 ? -12.141 22.875 -9.039 1 95.81 412 ASP A C 1
ATOM 3056 O O . ASP A 1 412 ? -12.602 23.969 -8.75 1 95.81 412 ASP A O 1
ATOM 3060 N N . LEU A 1 413 ? -11.273 22.359 -8.336 1 97.06 413 LEU A N 1
ATOM 3061 C CA . LEU A 1 413 ? -10.789 22.953 -7.098 1 97.06 413 LEU A CA 1
ATOM 3062 C C . LEU A 1 413 ? -9.672 23.953 -7.371 1 97.06 413 LEU A C 1
ATOM 3064 O O . LEU A 1 413 ? -9 23.875 -8.398 1 97.06 413 LEU A O 1
ATOM 3068 N N . PRO A 1 414 ? -9.461 24.969 -6.426 1 96.5 414 PRO A N 1
ATOM 3069 C CA . PRO A 1 414 ? -8.438 25.984 -6.652 1 96.5 414 PRO A CA 1
ATOM 3070 C C . PRO A 1 414 ? -7.02 25.422 -6.641 1 96.5 414 PRO A C 1
ATOM 3072 O O . PRO A 1 414 ? -6.102 26.016 -7.203 1 96.5 414 PRO A O 1
ATOM 3075 N N . ARG A 1 415 ? -6.789 24.344 -5.926 1 96.38 415 ARG A N 1
ATOM 3076 C CA . ARG A 1 415 ? -5.52 23.625 -5.855 1 96.38 415 ARG A CA 1
ATOM 3077 C C . ARG A 1 415 ? -5.738 22.125 -5.941 1 96.38 415 ARG A C 1
ATOM 3079 O O . ARG A 1 415 ? -6.789 21.625 -5.531 1 96.38 415 ARG A O 1
ATOM 3086 N N . PRO A 1 416 ? -4.762 21.438 -6.453 1 95.81 416 PRO A N 1
ATOM 3087 C CA . PRO A 1 416 ? -4.926 19.984 -6.551 1 95.81 416 PRO A CA 1
ATOM 3088 C C . PRO A 1 416 ? -4.801 19.297 -5.199 1 95.81 416 PRO A C 1
ATOM 3090 O O . PRO A 1 416 ? -4.016 19.719 -4.352 1 95.81 416 PRO A O 1
ATOM 3093 N N . ARG A 1 417 ? -5.613 18.266 -4.965 1 98.19 417 ARG A N 1
ATOM 3094 C CA . ARG A 1 417 ? -5.488 17.266 -3.912 1 98.19 417 ARG A CA 1
ATOM 3095 C C . ARG A 1 417 ? -5.82 17.859 -2.547 1 98.19 417 ARG A C 1
ATOM 3097 O O . ARG A 1 417 ? -5.402 17.328 -1.515 1 98.19 417 ARG A O 1
ATOM 3104 N N . ILE A 1 418 ? -6.617 18.938 -2.529 1 98.44 418 ILE A N 1
ATOM 3105 C CA . ILE A 1 418 ? -6.836 19.609 -1.255 1 98.44 418 ILE A CA 1
ATOM 3106 C C . ILE A 1 418 ? -8.117 19.094 -0.608 1 98.44 418 ILE A C 1
ATOM 3108 O O . ILE A 1 418 ? -8.391 19.375 0.56 1 98.44 418 ILE A O 1
ATOM 3112 N N . VAL A 1 419 ? -8.938 18.391 -1.377 1 98.88 419 VAL A N 1
ATOM 3113 C CA . VAL A 1 419 ? -10.078 17.719 -0.767 1 98.88 419 VAL A CA 1
ATOM 3114 C C . VAL A 1 419 ? -9.758 16.25 -0.556 1 98.88 419 VAL A C 1
ATOM 3116 O O . VAL A 1 419 ? -9.438 15.531 -1.509 1 98.88 419 VAL A O 1
ATOM 3119 N N . ARG A 1 420 ? -9.711 15.812 0.651 1 98.88 420 ARG A N 1
ATOM 3120 C CA . ARG A 1 420 ? -9.555 14.43 1.099 1 98.88 420 ARG A CA 1
ATOM 3121 C C . ARG A 1 420 ? -10.797 13.945 1.828 1 98.88 420 ARG A C 1
ATOM 3123 O O . ARG A 1 420 ? -11.094 14.391 2.939 1 98.88 420 ARG A O 1
ATOM 3130 N N . ALA A 1 421 ? -11.547 12.961 1.177 1 98.94 421 ALA A N 1
ATOM 3131 C CA . ALA A 1 421 ? -12.844 12.719 1.803 1 98.94 421 ALA A CA 1
ATOM 3132 C C . ALA A 1 421 ? -13.336 11.305 1.508 1 98.94 421 ALA A C 1
ATOM 3134 O O . ALA A 1 421 ? -12.773 10.609 0.65 1 98.94 421 ALA A O 1
ATOM 3135 N N . LYS A 1 422 ? -14.18 10.812 2.285 1 98.94 422 LYS A N 1
ATOM 3136 C CA . LYS A 1 422 ? -14.898 9.555 2.143 1 98.94 422 LYS A CA 1
ATOM 3137 C C . LYS A 1 422 ? -16.312 9.781 1.605 1 98.94 422 LYS A C 1
ATOM 3139 O O . LYS A 1 422 ? -17.062 10.578 2.156 1 98.94 422 LYS A O 1
ATOM 3144 N N . THR A 1 423 ? -16.656 9.062 0.499 1 98.81 423 THR A N 1
ATOM 3145 C CA . THR A 1 423 ? -18 9.109 -0.047 1 98.81 423 THR A CA 1
ATOM 3146 C C . THR A 1 423 ? -18.875 8.047 0.608 1 98.81 423 THR A C 1
ATOM 3148 O O . THR A 1 423 ? -18.375 7.078 1.183 1 98.81 423 THR A O 1
ATOM 3151 N N . GLY A 1 424 ? -20.141 8.273 0.641 1 98.56 424 GLY A N 1
ATOM 3152 C CA . GLY A 1 424 ? -21.156 7.305 1.05 1 98.56 424 GLY A CA 1
ATOM 3153 C C . GLY A 1 424 ? -22.375 7.305 0.158 1 98.56 424 GLY A C 1
ATOM 3154 O O . GLY A 1 424 ? -22.875 8.367 -0.218 1 98.56 424 GLY A O 1
ATOM 3155 N N . THR A 1 425 ? -22.797 6.148 -0.255 1 97.62 425 THR A N 1
ATOM 3156 C CA . THR A 1 425 ? -24 6.023 -1.072 1 97.62 425 THR A CA 1
ATOM 3157 C C . THR A 1 425 ? -24.797 4.785 -0.679 1 97.62 425 THR A C 1
ATOM 3159 O O . THR A 1 425 ? -24.25 3.678 -0.646 1 97.62 425 THR A O 1
ATOM 3162 N N . LEU A 1 426 ? -25.984 4.926 -0.304 1 96.12 426 LEU A N 1
ATOM 3163 C CA . LEU A 1 426 ? -27.047 3.932 -0.232 1 96.12 426 LEU A CA 1
ATOM 3164 C C . LEU A 1 426 ? -28.281 4.395 -1.011 1 96.12 426 LEU A C 1
ATOM 3166 O O . LEU A 1 426 ? -28.297 5.504 -1.553 1 96.12 426 LEU A O 1
ATOM 3170 N N . ASN A 1 427 ? -29.281 3.48 -1.093 1 94.56 427 ASN A N 1
ATOM 3171 C CA . ASN A 1 427 ? -30.5 3.836 -1.828 1 94.56 427 ASN A CA 1
ATOM 3172 C C . ASN A 1 427 ? -31.125 5.117 -1.286 1 94.56 427 ASN A C 1
ATOM 3174 O O . ASN A 1 427 ? -31.656 5.926 -2.051 1 94.56 427 ASN A O 1
ATOM 3178 N N . ASP A 1 428 ? -31 5.363 0.004 1 96.25 428 ASP A N 1
ATOM 3179 C CA . ASP A 1 428 ? -31.688 6.488 0.622 1 96.25 428 ASP A CA 1
ATOM 3180 C C . ASP A 1 428 ? -30.719 7.418 1.329 1 96.25 428 ASP A C 1
ATOM 3182 O O . ASP A 1 428 ? -31.109 8.25 2.148 1 96.25 428 ASP A O 1
ATOM 3186 N N . ALA A 1 429 ? -29.453 7.297 1.082 1 97.88 429 ALA A N 1
ATOM 3187 C CA . ALA A 1 429 ? -28.469 8.102 1.812 1 97.88 429 ALA A CA 1
ATOM 3188 C C . ALA A 1 429 ? -27.297 8.469 0.918 1 97.88 429 ALA A C 1
ATOM 3190 O O . ALA A 1 429 ? -26.797 7.637 0.155 1 97.88 429 ALA A O 1
ATOM 3191 N N . ILE A 1 430 ? -26.906 9.695 0.897 1 98.5 430 ILE A N 1
ATOM 3192 C CA . ILE A 1 430 ? -25.688 10.219 0.286 1 98.5 430 ILE A CA 1
ATOM 3193 C C . ILE A 1 430 ? -24.875 11 1.321 1 98.5 430 ILE A C 1
ATOM 3195 O O . ILE A 1 430 ? -25.438 11.797 2.076 1 98.5 430 ILE A O 1
ATOM 3199 N N . ALA A 1 431 ? -23.578 10.766 1.388 1 98.81 431 ALA A N 1
ATOM 3200 C CA . ALA A 1 431 ? -22.75 11.469 2.365 1 98.81 431 ALA A CA 1
ATOM 3201 C C . ALA A 1 431 ? -21.375 11.781 1.795 1 98.81 431 ALA A C 1
ATOM 3203 O O . ALA A 1 431 ? -20.922 11.125 0.852 1 98.81 431 ALA A O 1
ATOM 3204 N N . LEU A 1 432 ? -20.734 12.766 2.25 1 98.94 432 LEU A N 1
ATOM 3205 C CA . LEU A 1 432 ? -19.359 13.148 2.008 1 98.94 432 LEU A CA 1
ATOM 3206 C C . LEU A 1 432 ? -18.75 13.812 3.242 1 98.94 432 LEU A C 1
ATOM 3208 O O . LEU A 1 432 ? -19.281 14.805 3.74 1 98.94 432 LEU A O 1
ATOM 3212 N N . SER A 1 433 ? -17.719 13.227 3.801 1 98.94 433 SER A N 1
ATOM 3213 C CA . SER A 1 433 ? -17.047 13.773 4.973 1 98.94 433 SER A CA 1
ATOM 3214 C C . SER A 1 433 ? -15.531 13.625 4.863 1 98.94 433 SER A C 1
ATOM 3216 O O . SER A 1 433 ? -15.039 12.625 4.336 1 98.94 433 SER A O 1
ATOM 3218 N N . GLY A 1 434 ? -14.812 14.57 5.332 1 98.94 434 GLY A N 1
ATOM 3219 C CA . GLY A 1 434 ? -13.359 14.562 5.281 1 98.94 434 GLY A CA 1
ATOM 3220 C C . GLY A 1 434 ? -12.742 15.93 5.523 1 98.94 434 GLY A C 1
ATOM 3221 O O . GLY A 1 434 ? -13.164 16.656 6.434 1 98.94 434 GLY A O 1
ATOM 3222 N N . TYR A 1 435 ? -11.742 16.266 4.75 1 98.94 435 TYR A N 1
ATOM 3223 C CA . TYR A 1 435 ? -10.992 17.484 4.977 1 98.94 435 TYR A CA 1
ATOM 3224 C C . TYR A 1 435 ? -10.906 18.328 3.703 1 98.94 435 TYR A C 1
ATOM 3226 O O . TYR A 1 435 ? -10.859 17.781 2.598 1 98.94 435 TYR A O 1
ATOM 3234 N N . VAL A 1 436 ? -10.961 19.594 3.85 1 98.81 436 VAL A N 1
ATOM 3235 C CA . VAL A 1 436 ? -10.406 20.531 2.879 1 98.81 436 VAL A CA 1
ATOM 3236 C C . VAL A 1 436 ? -9.141 21.172 3.443 1 98.81 436 VAL A C 1
ATOM 3238 O O . VAL A 1 436 ? -9.188 21.859 4.465 1 98.81 436 VAL A O 1
ATOM 3241 N N . LEU A 1 437 ? -8.047 20.922 2.777 1 98.44 437 LEU A N 1
ATOM 3242 C CA . LEU A 1 437 ? -6.742 21.359 3.27 1 98.44 437 LEU A CA 1
ATOM 3243 C C . LEU A 1 437 ? -6.43 22.781 2.799 1 98.44 437 LEU A C 1
ATOM 3245 O O . LEU A 1 437 ? -6.672 23.109 1.638 1 98.44 437 LEU A O 1
ATOM 3249 N N . GLY A 1 438 ? -5.984 23.609 3.773 1 96.94 438 GLY A N 1
ATOM 3250 C CA . GLY A 1 438 ? -5.605 24.984 3.465 1 96.94 438 GLY A CA 1
ATOM 3251 C C . GLY A 1 438 ? -4.129 25.141 3.154 1 96.94 438 GLY A C 1
ATOM 3252 O O . GLY A 1 438 ? -3.398 24.156 3.066 1 96.94 438 GLY A O 1
ATOM 3253 N N . PRO A 1 439 ? -3.742 26.375 2.934 1 94.44 439 PRO A N 1
ATOM 3254 C CA . PRO A 1 439 ? -2.357 26.625 2.525 1 94.44 439 PRO A CA 1
ATOM 3255 C C . PRO A 1 439 ? -1.35 26.312 3.629 1 94.44 439 PRO A C 1
ATOM 3257 O O . PRO A 1 439 ? -0.201 25.969 3.34 1 94.44 439 PRO A O 1
ATOM 3260 N N . ASP A 1 440 ? -1.8 26.469 4.852 1 92.81 440 ASP A N 1
ATOM 3261 C CA . ASP A 1 440 ? -0.957 26.141 6 1 92.81 440 ASP A CA 1
ATOM 3262 C C . ASP A 1 440 ? -1.464 24.891 6.719 1 92.81 440 ASP A C 1
ATOM 3264 O O . ASP A 1 440 ? -2.654 24.578 6.664 1 92.81 440 ASP A O 1
ATOM 3268 N N . PRO A 1 441 ? -0.573 24.203 7.391 1 91.06 441 PRO A N 1
ATOM 3269 C CA . PRO A 1 441 ? -0.961 22.953 8.031 1 91.06 441 PRO A CA 1
ATOM 3270 C C . PRO A 1 441 ? -2.047 23.141 9.086 1 91.06 441 PRO A C 1
ATOM 3272 O O . PRO A 1 441 ? -2.812 22.203 9.359 1 91.06 441 PRO A O 1
ATOM 3275 N N . ASP A 1 442 ? -2.129 24.281 9.633 1 92.56 442 ASP A N 1
ATOM 3276 C CA . ASP A 1 442 ? -3.133 24.5 10.672 1 92.56 442 ASP A CA 1
ATOM 3277 C C . ASP A 1 442 ? -4.398 25.125 10.102 1 92.56 442 ASP A C 1
ATOM 3279 O O . ASP A 1 442 ? -5.312 25.484 10.844 1 92.56 442 ASP A O 1
ATOM 3283 N N . ARG A 1 443 ? -4.449 25.297 8.812 1 93.56 443 ARG A N 1
ATOM 3284 C CA . ARG A 1 443 ? -5.617 25.844 8.133 1 93.56 443 ARG A CA 1
ATOM 3285 C C . ARG A 1 443 ? -6.348 24.75 7.344 1 93.56 443 ARG A C 1
ATOM 3287 O O . ARG A 1 443 ? -6.43 24.812 6.113 1 93.56 443 ARG A O 1
ATOM 3294 N N . ALA A 1 444 ? -6.766 23.766 7.988 1 97.69 444 ALA A N 1
ATOM 3295 C CA . ALA A 1 444 ? -7.609 22.719 7.422 1 97.69 444 ALA A CA 1
ATOM 3296 C C . ALA A 1 444 ? -9.016 22.766 8.016 1 97.69 444 ALA A C 1
ATOM 3298 O O . ALA A 1 444 ? -9.203 23.188 9.156 1 97.69 444 ALA A O 1
ATOM 3299 N N . VAL A 1 445 ? -9.953 22.422 7.176 1 98.62 445 VAL A N 1
ATOM 3300 C CA . VAL A 1 445 ? -11.344 22.375 7.598 1 98.62 445 VAL A CA 1
ATOM 3301 C C . VAL A 1 445 ? -11.867 20.938 7.512 1 98.62 445 VAL A C 1
ATOM 3303 O O . VAL A 1 445 ? -11.664 20.266 6.504 1 98.62 445 VAL A O 1
ATOM 3306 N N . ALA A 1 446 ? -12.422 20.438 8.602 1 98.88 446 ALA A N 1
ATOM 3307 C CA . ALA A 1 446 ? -13.164 19.188 8.594 1 98.88 446 ALA A CA 1
ATOM 3308 C C . ALA A 1 446 ? -14.648 19.422 8.32 1 98.88 446 ALA A C 1
ATOM 3310 O O . ALA A 1 446 ? -15.234 20.375 8.828 1 98.88 446 ALA A O 1
ATOM 3311 N N . PHE A 1 447 ? -15.242 18.547 7.477 1 98.94 447 PHE A N 1
ATOM 3312 C CA . PHE A 1 447 ? -16.656 18.719 7.156 1 98.94 447 PHE A CA 1
ATOM 3313 C C . PHE A 1 447 ? -17.359 17.375 7.059 1 98.94 447 PHE A C 1
ATOM 3315 O O . PHE A 1 447 ? -16.734 16.359 6.812 1 98.94 447 PHE A O 1
ATOM 3322 N N . SER A 1 448 ? -18.625 17.359 7.352 1 98.94 448 SER A N 1
ATOM 3323 C CA . SER A 1 448 ? -19.5 16.219 7.188 1 98.94 448 SER A CA 1
ATOM 3324 C C . SER A 1 448 ? -20.859 16.641 6.637 1 98.94 448 SER A C 1
ATOM 3326 O O . SER A 1 448 ? -21.5 17.547 7.18 1 98.94 448 SER A O 1
ATOM 3328 N N . VAL A 1 449 ? -21.25 16.094 5.535 1 98.88 449 VAL A N 1
ATOM 3329 C CA . VAL A 1 449 ? -22.578 16.234 4.938 1 98.88 449 VAL A CA 1
ATOM 3330 C C . VAL A 1 449 ? -23.25 14.867 4.832 1 98.88 449 VAL A C 1
ATOM 3332 O O . VAL A 1 449 ? -22.719 13.961 4.195 1 98.88 449 VAL A O 1
ATOM 3335 N N . ILE A 1 450 ? -24.359 14.703 5.461 1 98.75 450 ILE A N 1
ATOM 3336 C CA . ILE A 1 450 ? -25.172 13.484 5.387 1 98.75 450 ILE A CA 1
ATOM 3337 C C . ILE A 1 450 ? -26.578 13.82 4.941 1 98.75 450 ILE A C 1
ATOM 3339 O O . ILE A 1 450 ? -27.266 14.641 5.57 1 98.75 450 ILE A O 1
ATOM 3343 N N . VAL A 1 451 ? -27.016 13.227 3.875 1 98.5 451 VAL A N 1
ATOM 3344 C CA . VAL A 1 451 ? -28.359 13.438 3.326 1 98.5 451 VAL A CA 1
ATOM 3345 C C . VAL A 1 451 ? -29.125 12.117 3.328 1 98.5 451 VAL A C 1
ATOM 3347 O O . VAL A 1 451 ? -28.719 11.156 2.674 1 98.5 451 VAL A O 1
ATOM 3350 N N . ASN A 1 452 ? -30.172 12.031 4.059 1 97.81 452 ASN A N 1
ATOM 3351 C CA . ASN A 1 452 ? -31.125 10.93 3.967 1 97.81 452 ASN A CA 1
ATOM 3352 C C . ASN A 1 452 ? -32.375 11.328 3.174 1 97.81 452 ASN A C 1
ATOM 3354 O O . ASN A 1 452 ? -32.531 12.508 2.85 1 97.81 452 ASN A O 1
ATOM 3358 N N . GLY A 1 453 ? -33.188 10.406 2.814 1 95.56 453 GLY A N 1
ATOM 3359 C CA . GLY A 1 453 ? -34.281 10.711 1.926 1 95.56 453 GLY A CA 1
ATOM 3360 C C . GLY A 1 453 ? -33.844 11.008 0.504 1 95.56 453 GLY A C 1
ATOM 3361 O O . GLY A 1 453 ? -34.469 11.82 -0.184 1 95.56 453 GLY A O 1
ATOM 3362 N N . ALA A 1 454 ? -32.812 10.445 0.103 1 94.19 454 ALA A N 1
ATOM 3363 C CA . ALA A 1 454 ? -32.188 10.781 -1.178 1 94.19 454 ALA A CA 1
ATOM 3364 C C . ALA A 1 454 ? -32.656 9.836 -2.277 1 94.19 454 ALA A C 1
ATOM 3366 O O . ALA A 1 454 ? -32.219 9.938 -3.426 1 94.19 454 ALA A O 1
ATOM 3367 N N . ARG A 1 455 ? -33.531 8.922 -2 1 93.88 455 ARG A N 1
ATOM 3368 C CA . ARG A 1 455 ? -34 7.969 -2.998 1 93.88 455 ARG A CA 1
ATOM 3369 C C . ARG A 1 455 ? -34.5 8.68 -4.246 1 93.88 455 ARG A C 1
ATOM 3371 O O . ARG A 1 455 ? -35.375 9.539 -4.16 1 93.88 455 ARG A O 1
ATOM 3378 N N . GLY A 1 456 ? -33.938 8.391 -5.363 1 94.31 456 GLY A N 1
ATOM 3379 C CA . GLY A 1 456 ? -34.312 9.016 -6.617 1 94.31 456 GLY A CA 1
ATOM 3380 C C . GLY A 1 456 ? -33.75 10.406 -6.801 1 94.31 456 GLY A C 1
ATOM 3381 O O . GLY A 1 456 ? -33.938 11.031 -7.84 1 94.31 456 GLY A O 1
ATOM 3382 N N . ARG A 1 457 ? -33 10.867 -5.793 1 95.75 457 ARG A N 1
ATOM 3383 C CA . ARG A 1 457 ? -32.469 12.219 -5.84 1 95.75 457 ARG A CA 1
ATOM 3384 C C . ARG A 1 457 ? -30.984 12.227 -5.469 1 95.75 457 ARG A C 1
ATOM 3386 O O . ARG A 1 457 ? -30.531 13.094 -4.715 1 95.75 457 ARG A O 1
ATOM 3393 N N . HIS A 1 458 ? -30.297 11.211 -5.949 1 96.88 458 HIS A N 1
ATOM 3394 C CA . HIS A 1 458 ? -28.875 11.094 -5.625 1 96.88 458 HIS A CA 1
ATOM 3395 C C . HIS A 1 458 ? -28.078 12.25 -6.211 1 96.88 458 HIS A C 1
ATOM 3397 O O . HIS A 1 458 ? -27.125 12.742 -5.59 1 96.88 458 HIS A O 1
ATOM 3403 N N . GLY A 1 459 ? -28.422 12.648 -7.418 1 96.19 459 GLY A N 1
ATOM 3404 C CA . GLY A 1 459 ? -27.734 13.734 -8.078 1 96.19 459 GLY A CA 1
ATOM 3405 C C . GLY A 1 459 ? -27.688 15.008 -7.254 1 96.19 459 GLY A C 1
ATOM 3406 O O . GLY A 1 459 ? -26.609 15.492 -6.902 1 96.19 459 GLY A O 1
ATOM 3407 N N . PRO A 1 460 ? -28.891 15.516 -6.883 1 96.25 460 PRO A N 1
ATOM 3408 C CA . PRO A 1 460 ? -28.953 16.719 -6.055 1 96.25 460 PRO A CA 1
ATOM 3409 C C . PRO A 1 460 ? -28.234 16.562 -4.715 1 96.25 460 PRO A C 1
ATOM 3411 O O . PRO A 1 460 ? -27.594 17.484 -4.234 1 96.25 460 PRO A O 1
ATOM 3414 N N . ALA A 1 461 ? -28.359 15.445 -4.109 1 97.81 461 ALA A N 1
ATOM 3415 C CA . ALA A 1 461 ? -27.688 15.203 -2.84 1 97.81 461 ALA A CA 1
ATOM 3416 C C . ALA A 1 461 ? -26.172 15.25 -3.01 1 97.81 461 ALA A C 1
ATOM 3418 O O . ALA A 1 461 ? -25.469 15.859 -2.199 1 97.81 461 ALA A O 1
ATOM 3419 N N . ARG A 1 462 ? -25.672 14.594 -4.078 1 98 462 ARG A N 1
ATOM 3420 C CA . ARG A 1 462 ? -24.25 14.641 -4.379 1 98 462 ARG A CA 1
ATOM 3421 C C . ARG A 1 462 ? -23.812 16.062 -4.695 1 98 462 ARG A C 1
ATOM 3423 O O . ARG A 1 462 ? -22.703 16.484 -4.32 1 98 462 ARG A O 1
ATOM 3430 N N . GLY A 1 463 ? -24.656 16.734 -5.398 1 97.88 463 GLY A N 1
ATOM 3431 C CA . GLY A 1 463 ? -24.375 18.141 -5.688 1 97.88 463 GLY A CA 1
ATOM 3432 C C . GLY A 1 463 ? -24.188 18.984 -4.441 1 97.88 463 GLY A C 1
ATOM 3433 O O . GLY A 1 463 ? -23.297 19.828 -4.391 1 97.88 463 GLY A O 1
ATOM 3434 N N . LEU A 1 464 ? -25.031 18.781 -3.461 1 98.12 464 LEU A N 1
ATOM 3435 C CA . LEU A 1 464 ? -24.891 19.484 -2.191 1 98.12 464 LEU A CA 1
ATOM 3436 C C . LEU A 1 464 ? -23.562 19.156 -1.523 1 98.12 464 LEU A C 1
ATOM 3438 O O . LEU A 1 464 ? -22.859 20.062 -1.069 1 98.12 464 LEU A O 1
ATOM 3442 N N . CYS A 1 465 ? -23.25 17.875 -1.478 1 98.69 465 CYS A N 1
ATOM 3443 C CA . CYS A 1 465 ? -22 17.438 -0.882 1 98.69 465 CYS A CA 1
ATOM 3444 C C . CYS A 1 465 ? -20.812 18.141 -1.542 1 98.69 465 CYS A C 1
ATOM 3446 O O . CYS A 1 465 ? -19.984 18.75 -0.86 1 98.69 465 CYS A O 1
ATOM 3448 N N . ASP A 1 466 ? -20.781 18.078 -2.875 1 98.75 466 ASP A N 1
ATOM 3449 C CA . ASP A 1 466 ? -19.672 18.656 -3.629 1 98.75 466 ASP A CA 1
ATOM 3450 C C . ASP A 1 466 ? -19.641 20.188 -3.482 1 98.75 466 ASP A C 1
ATOM 3452 O O . ASP A 1 466 ? -18.578 20.781 -3.408 1 98.75 466 ASP A O 1
ATOM 3456 N N . GLY A 1 467 ? -20.828 20.734 -3.449 1 98.56 467 GLY A N 1
ATOM 3457 C CA . GLY A 1 467 ? -20.922 22.172 -3.266 1 98.56 467 GLY A CA 1
ATOM 3458 C C . GLY A 1 467 ? -20.344 22.656 -1.945 1 98.56 467 GLY A C 1
ATOM 3459 O O . GLY A 1 467 ? -19.672 23.688 -1.891 1 98.56 467 GLY A O 1
ATOM 3460 N N . VAL A 1 468 ? -20.578 21.938 -0.882 1 98.62 468 VAL A N 1
ATOM 3461 C CA . VAL A 1 468 ? -20.047 22.281 0.435 1 98.62 468 VAL A CA 1
ATOM 3462 C C . VAL A 1 468 ? -18.531 22.234 0.409 1 98.62 468 VAL A C 1
ATOM 3464 O O . VAL A 1 468 ? -17.859 23.188 0.835 1 98.62 468 VAL A O 1
ATOM 3467 N N . ALA A 1 469 ? -17.969 21.188 -0.12 1 98.81 469 ALA A N 1
ATOM 3468 C CA . ALA A 1 469 ? -16.516 21.062 -0.204 1 98.81 469 ALA A CA 1
ATOM 3469 C C . ALA A 1 469 ? -15.914 22.188 -1.039 1 98.81 469 ALA A C 1
ATOM 3471 O O . ALA A 1 469 ? -14.891 22.766 -0.66 1 98.81 469 ALA A O 1
ATOM 3472 N N . ARG A 1 470 ? -16.562 22.516 -2.146 1 98.38 470 ARG A N 1
ATOM 3473 C CA . ARG A 1 470 ? -16.078 23.578 -3.035 1 98.38 470 ARG A CA 1
ATOM 3474 C C . ARG A 1 470 ? -16.125 24.922 -2.34 1 98.38 470 ARG A C 1
ATOM 3476 O O . ARG A 1 470 ? -15.188 25.719 -2.473 1 98.38 470 ARG A O 1
ATOM 3483 N N . ALA A 1 471 ? -17.203 25.172 -1.653 1 98.12 471 ALA A N 1
ATOM 3484 C CA . ALA A 1 471 ? -17.328 26.453 -0.961 1 98.12 471 ALA A CA 1
ATOM 3485 C C . ALA A 1 471 ? -16.234 26.625 0.086 1 98.12 471 ALA A C 1
ATOM 3487 O O . ALA A 1 471 ? -15.664 27.719 0.226 1 98.12 471 ALA A O 1
ATOM 3488 N N . ILE A 1 472 ? -15.961 25.594 0.809 1 98.38 472 ILE A N 1
ATOM 3489 C CA . ILE A 1 472 ? -14.898 25.625 1.812 1 98.38 472 ILE A CA 1
ATOM 3490 C C . ILE A 1 472 ? -13.555 25.906 1.136 1 98.38 472 ILE A C 1
ATOM 3492 O O . ILE A 1 472 ? -12.789 26.75 1.586 1 98.38 472 ILE A O 1
ATOM 3496 N N . ALA A 1 473 ? -13.281 25.172 0.043 1 98.12 473 ALA A N 1
ATOM 3497 C CA . ALA A 1 473 ? -12.023 25.312 -0.681 1 98.12 473 ALA A CA 1
ATOM 3498 C C . ALA A 1 473 ? -11.836 26.734 -1.182 1 98.12 473 ALA A C 1
ATOM 3500 O O . ALA A 1 473 ? -10.758 27.312 -1.053 1 98.12 473 ALA A O 1
ATOM 3501 N N . GLN A 1 474 ? -12.898 27.281 -1.71 1 96.38 474 GLN A N 1
ATOM 3502 C CA . GLN A 1 474 ? -12.844 28.625 -2.244 1 96.38 474 GLN A CA 1
ATOM 3503 C C . GLN A 1 474 ? -12.555 29.641 -1.14 1 96.38 474 GLN A C 1
ATOM 3505 O O . GLN A 1 474 ? -11.773 30.578 -1.339 1 96.38 474 GLN A O 1
ATOM 3510 N N . GLN A 1 475 ? -13.133 29.422 -0.051 1 95.19 475 GLN A N 1
ATOM 3511 C CA . GLN A 1 475 ? -12.906 30.328 1.067 1 95.19 475 GLN A CA 1
ATOM 3512 C C . GLN A 1 475 ? -11.484 30.203 1.598 1 95.19 475 GLN A C 1
ATOM 3514 O O . GLN A 1 475 ? -10.828 31.219 1.87 1 95.19 475 GLN A O 1
ATOM 3519 N N . LEU A 1 476 ? -11 29.047 1.778 1 95.12 476 LEU A N 1
ATOM 3520 C CA . LEU A 1 476 ? -9.672 28.797 2.34 1 95.12 476 LEU A CA 1
ATOM 3521 C C . LEU A 1 476 ? -8.586 29.359 1.436 1 95.12 476 LEU A C 1
ATOM 3523 O O . LEU A 1 476 ? -7.535 29.797 1.918 1 95.12 476 LEU A O 1
ATOM 3527 N N . TRP A 1 477 ? -8.805 29.297 0.218 1 95.44 477 TRP A N 1
ATOM 3528 C CA . TRP A 1 477 ? -7.738 29.641 -0.723 1 95.44 477 TRP A CA 1
ATOM 3529 C C . TRP A 1 477 ? -8.031 30.969 -1.419 1 95.44 477 TRP A C 1
ATOM 3531 O O . TRP A 1 477 ? -7.402 31.297 -2.426 1 95.44 477 TRP A O 1
ATOM 3541 N N . ALA A 1 478 ? -9.031 31.625 -0.899 1 89.56 478 ALA A N 1
ATOM 3542 C CA . ALA A 1 478 ? -9.32 32.969 -1.434 1 89.56 478 ALA A CA 1
ATOM 3543 C C . ALA A 1 478 ? -8.078 33.844 -1.399 1 89.56 478 ALA A C 1
ATOM 3545 O O . ALA A 1 478 ? -7.398 33.938 -0.375 1 89.56 478 ALA A O 1
ATOM 3546 N N . GLY A 1 479 ? -7.75 34.531 -2.475 1 83.56 479 GLY A N 1
ATOM 3547 C CA . GLY A 1 479 ? -6.625 35.469 -2.557 1 83.56 479 GLY A CA 1
ATOM 3548 C C . GLY A 1 479 ? -5.289 34.75 -2.703 1 83.56 479 GLY A C 1
ATOM 3549 O O . GLY A 1 479 ? -4.238 35.406 -2.648 1 83.56 479 GLY A O 1
ATOM 3550 N N . ARG A 1 480 ? -5.258 33.469 -2.799 1 79.12 480 ARG A N 1
ATOM 3551 C CA . ARG A 1 480 ? -4.02 32.688 -2.9 1 79.12 480 ARG A CA 1
ATOM 3552 C C . ARG A 1 480 ? -3.99 31.875 -4.184 1 79.12 480 ARG A C 1
ATOM 3554 O O . ARG A 1 480 ? -5.039 31.484 -4.695 1 79.12 480 ARG A O 1
ATOM 3561 N N . MET B 1 1 ? 49.156 104.625 10.766 1 28.45 1 MET B N 1
ATOM 3562 C CA . MET B 1 1 ? 47.75 104.188 10.664 1 28.45 1 MET B CA 1
ATOM 3563 C C . MET B 1 1 ? 47.562 102.75 11.172 1 28.45 1 MET B C 1
ATOM 3565 O O . MET B 1 1 ? 48.312 101.875 10.781 1 28.45 1 MET B O 1
ATOM 3569 N N . ARG B 1 2 ? 46.969 102.625 12.406 1 25.22 2 ARG B N 1
ATOM 3570 C CA . ARG B 1 2 ? 46.875 101.688 13.516 1 25.22 2 ARG B CA 1
ATOM 3571 C C . ARG B 1 2 ? 46.062 100.5 13.117 1 25.22 2 ARG B C 1
ATOM 3573 O O . ARG B 1 2 ? 44.875 100.562 12.93 1 25.22 2 ARG B O 1
ATOM 3580 N N . ARG B 1 3 ? 46.562 99.688 12.156 1 28.47 3 ARG B N 1
ATOM 3581 C CA . ARG B 1 3 ? 45.906 98.562 11.5 1 28.47 3 ARG B CA 1
ATOM 3582 C C . ARG B 1 3 ? 45.438 97.5 12.523 1 28.47 3 ARG B C 1
ATOM 3584 O O . ARG B 1 3 ? 46.25 96.875 13.164 1 28.47 3 ARG B O 1
ATOM 3591 N N . ALA B 1 4 ? 44.375 97.938 13.305 1 31.69 4 ALA B N 1
ATOM 3592 C CA . ALA B 1 4 ? 43.812 97.188 14.414 1 31.69 4 ALA B CA 1
ATOM 3593 C C . ALA B 1 4 ? 43.344 95.812 13.953 1 31.69 4 ALA B C 1
ATOM 3595 O O . ALA B 1 4 ? 42.656 95.688 12.945 1 31.69 4 ALA B O 1
ATOM 3596 N N . ILE B 1 5 ? 44.094 94.75 14.188 1 34.94 5 ILE B N 1
ATOM 3597 C CA . ILE B 1 5 ? 44 93.312 13.898 1 34.94 5 ILE B CA 1
ATOM 3598 C C . ILE B 1 5 ? 42.75 92.75 14.562 1 34.94 5 ILE B C 1
ATOM 3600 O O . ILE B 1 5 ? 42.562 92.875 15.773 1 34.94 5 ILE B O 1
ATOM 3604 N N . PRO B 1 6 ? 41.562 92.75 13.867 1 35.09 6 PRO B N 1
ATOM 3605 C CA . PRO B 1 6 ? 40.312 92.312 14.484 1 35.09 6 PRO B CA 1
ATOM 3606 C C . PRO B 1 6 ? 40.438 90.875 15.039 1 35.09 6 PRO B C 1
ATOM 3608 O O . PRO B 1 6 ? 41.188 90.062 14.492 1 35.09 6 PRO B O 1
ATOM 3611 N N . LEU B 1 7 ? 40.375 90.625 16.344 1 32.44 7 LEU B N 1
ATOM 3612 C CA . LEU B 1 7 ? 40.406 89.438 17.156 1 32.44 7 LEU B CA 1
ATOM 3613 C C . LEU B 1 7 ? 39.219 88.5 16.797 1 32.44 7 LEU B C 1
ATOM 3615 O O . LEU B 1 7 ? 38.062 88.938 16.922 1 32.44 7 LEU B O 1
ATOM 3619 N N . ALA B 1 8 ? 39.281 87.75 15.711 1 31.97 8 ALA B N 1
ATOM 3620 C CA . ALA B 1 8 ? 38.281 86.75 15.281 1 31.97 8 ALA B CA 1
ATOM 3621 C C . ALA B 1 8 ? 37.969 85.812 16.406 1 31.97 8 ALA B C 1
ATOM 3623 O O . ALA B 1 8 ? 38.875 85.188 16.984 1 31.97 8 ALA B O 1
ATOM 3624 N N . ALA B 1 9 ? 36.938 86 17.188 1 31.44 9 ALA B N 1
ATOM 3625 C CA . ALA B 1 9 ? 36.375 85.125 18.219 1 31.44 9 ALA B CA 1
ATOM 3626 C C . ALA B 1 9 ? 36.062 83.75 17.672 1 31.44 9 ALA B C 1
ATOM 3628 O O . ALA B 1 9 ? 35.344 83.625 16.672 1 31.44 9 ALA B O 1
ATOM 3629 N N . VAL B 1 10 ? 36.938 82.812 17.781 1 31.92 10 VAL B N 1
ATOM 3630 C CA . VAL B 1 10 ? 36.812 81.375 17.469 1 31.92 10 VAL B CA 1
ATOM 3631 C C . VAL B 1 10 ? 35.656 80.75 18.25 1 31.92 10 VAL B C 1
ATOM 3633 O O . VAL B 1 10 ? 35.656 80.75 19.484 1 31.92 10 VAL B O 1
ATOM 3636 N N . LEU B 1 11 ? 34.406 81 17.75 1 31.47 11 LEU B N 1
ATOM 3637 C CA . LEU B 1 11 ? 33.25 80.312 18.328 1 31.47 11 LEU B CA 1
ATOM 3638 C C . LEU B 1 11 ? 33.531 78.812 18.406 1 31.47 11 LEU B C 1
ATOM 3640 O O . LEU B 1 11 ? 33.812 78.125 17.391 1 31.47 11 LEU B O 1
ATOM 3644 N N . LEU B 1 12 ? 33.875 78.25 19.578 1 34 12 LEU B N 1
ATOM 3645 C CA . LEU B 1 12 ? 34.031 76.875 19.984 1 34 12 LEU B CA 1
ATOM 3646 C C . LEU B 1 12 ? 32.719 76.125 19.797 1 34 12 LEU B C 1
ATOM 3648 O O . LEU B 1 12 ? 31.703 76.438 20.453 1 34 12 LEU B O 1
ATOM 3652 N N . CYS B 1 13 ? 32.344 75.75 18.578 1 33.09 13 CYS B N 1
ATOM 3653 C CA . CYS B 1 13 ? 31.234 74.812 18.359 1 33.09 13 CYS B CA 1
ATOM 3654 C C . CYS B 1 13 ? 31.406 73.562 19.188 1 33.09 13 CYS B C 1
ATOM 3656 O O . CYS B 1 13 ? 32.344 72.75 18.969 1 33.09 13 CYS B O 1
ATOM 3658 N N . VAL B 1 14 ? 30.984 73.5 20.438 1 36.91 14 VAL B N 1
ATOM 3659 C CA . VAL B 1 14 ? 30.844 72.312 21.25 1 36.91 14 VAL B CA 1
ATOM 3660 C C . VAL B 1 14 ? 30 71.25 20.531 1 36.91 14 VAL B C 1
ATOM 3662 O O . VAL B 1 14 ? 28.812 71.5 20.266 1 36.91 14 VAL B O 1
ATOM 3665 N N . SER B 1 15 ? 30.547 70.5 19.625 1 37.75 15 SER B N 1
ATOM 3666 C CA . SER B 1 15 ? 29.906 69.312 19.047 1 37.75 15 SER B CA 1
ATOM 3667 C C . SER B 1 15 ? 29.312 68.375 20.125 1 37.75 15 SER B C 1
ATOM 3669 O O . SER B 1 15 ? 30.031 67.938 21.016 1 37.75 15 SER B O 1
ATOM 3671 N N . LEU B 1 16 ? 28.109 68.625 20.516 1 38.69 16 LEU B N 1
ATOM 3672 C CA . LEU B 1 16 ? 27.359 67.625 21.297 1 38.69 16 LEU B CA 1
ATOM 3673 C C . LEU B 1 16 ? 27.5 66.25 20.703 1 38.69 16 LEU B C 1
ATOM 3675 O O . LEU B 1 16 ? 27.047 66 19.594 1 38.69 16 LEU B O 1
ATOM 3679 N N . LEU B 1 17 ? 28.5 65.5 21.109 1 38.38 17 LEU B N 1
ATOM 3680 C CA . LEU B 1 17 ? 28.578 64.062 20.891 1 38.38 17 LEU B CA 1
ATOM 3681 C C . LEU B 1 17 ? 27.312 63.375 21.359 1 38.38 17 LEU B C 1
ATOM 3683 O O . LEU B 1 17 ? 27.016 63.344 22.562 1 38.38 17 LEU B O 1
ATOM 3687 N N . ALA B 1 18 ? 26.234 63.344 20.516 1 42.81 18 ALA B N 1
ATOM 3688 C CA . ALA B 1 18 ? 25.125 62.438 20.734 1 42.81 18 ALA B CA 1
ATOM 3689 C C . ALA B 1 18 ? 25.641 61 21.016 1 42.81 18 ALA B C 1
ATOM 3691 O O . ALA B 1 18 ? 26.328 60.406 20.188 1 42.81 18 ALA B O 1
ATOM 3692 N N . ARG B 1 19 ? 25.75 60.625 22.281 1 40.03 19 ARG B N 1
ATOM 3693 C CA . ARG B 1 19 ? 25.922 59.25 22.672 1 40.03 19 ARG B CA 1
ATOM 3694 C C . ARG B 1 19 ? 24.891 58.344 22 1 40.03 19 ARG B C 1
ATOM 3696 O O . ARG B 1 19 ? 23.688 58.469 22.266 1 40.03 19 ARG B O 1
ATOM 3703 N N . HIS B 1 20 ? 25.141 58 20.734 1 41.03 20 HIS B N 1
ATOM 3704 C CA . HIS B 1 20 ? 24.391 56.844 20.234 1 41.03 20 HIS B CA 1
ATOM 3705 C C . HIS B 1 20 ? 24.375 55.719 21.234 1 41.03 20 HIS B C 1
ATOM 3707 O O . HIS B 1 20 ? 25.438 55.219 21.625 1 41.03 20 HIS B O 1
ATOM 3713 N N . ASP B 1 21 ? 23.422 55.719 22.156 1 37.72 21 ASP B N 1
ATOM 3714 C CA . ASP B 1 21 ? 23.188 54.5 22.953 1 37.72 21 ASP B CA 1
ATOM 3715 C C . ASP B 1 21 ? 23.203 53.25 22.062 1 37.72 21 ASP B C 1
ATOM 3717 O O . ASP B 1 21 ? 22.312 53.094 21.203 1 37.72 21 ASP B O 1
ATOM 3721 N N . VAL B 1 22 ? 24.375 52.75 21.812 1 42.78 22 VAL B N 1
ATOM 3722 C CA . VAL B 1 22 ? 24.422 51.375 21.328 1 42.78 22 VAL B CA 1
ATOM 3723 C C . VAL B 1 22 ? 23.531 50.5 22.203 1 42.78 22 VAL B C 1
ATOM 3725 O O . VAL B 1 22 ? 23.906 50.156 23.328 1 42.78 22 VAL B O 1
ATOM 3728 N N . ARG B 1 23 ? 22.188 50.688 22.062 1 43.62 23 ARG B N 1
ATOM 3729 C CA . ARG B 1 23 ? 21.438 49.562 22.609 1 43.62 23 ARG B CA 1
ATOM 3730 C C . ARG B 1 23 ? 22.172 48.25 22.359 1 43.62 23 ARG B C 1
ATOM 3732 O O . ARG B 1 23 ? 22.469 47.906 21.219 1 43.62 23 ARG B O 1
ATOM 3739 N N . ALA B 1 24 ? 22.828 47.75 23.344 1 38.12 24 ALA B N 1
ATOM 3740 C CA . ALA B 1 24 ? 23.328 46.375 23.328 1 38.12 24 ALA B CA 1
ATOM 3741 C C . ALA B 1 24 ? 22.359 45.438 22.594 1 38.12 24 ALA B C 1
ATOM 3743 O O . ALA B 1 24 ? 21.203 45.344 22.984 1 38.12 24 ALA B O 1
ATOM 3744 N N . GLN B 1 25 ? 22.453 45.375 21.328 1 38.34 25 GLN B N 1
ATOM 3745 C CA . GLN B 1 25 ? 21.766 44.219 20.734 1 38.34 25 GLN B CA 1
ATOM 3746 C C . GLN B 1 25 ? 21.781 43.031 21.688 1 38.34 25 GLN B C 1
ATOM 3748 O O . GLN B 1 25 ? 22.844 42.5 22.016 1 38.34 25 GLN B O 1
ATOM 3753 N N . GLU B 1 26 ? 20.828 42.938 22.688 1 36.22 26 GLU B N 1
ATOM 3754 C CA . GLU B 1 26 ? 20.703 41.719 23.5 1 36.22 26 GLU B CA 1
ATOM 3755 C C . GLU B 1 26 ? 21.188 40.5 22.719 1 36.22 26 GLU B C 1
ATOM 3757 O O . GLU B 1 26 ? 20.953 40.406 21.516 1 36.22 26 GLU B O 1
ATOM 3762 N N . ALA B 1 27 ? 22.188 39.875 23.109 1 41.19 27 ALA B N 1
ATOM 3763 C CA . ALA B 1 27 ? 22.672 38.594 22.562 1 41.19 27 ALA B CA 1
ATOM 3764 C C . ALA B 1 27 ? 21.5 37.719 22.125 1 41.19 27 ALA B C 1
ATOM 3766 O O . ALA B 1 27 ? 20.516 37.594 22.844 1 41.19 27 ALA B O 1
ATOM 3767 N N . PRO B 1 28 ? 21.344 37.5 20.906 1 43.31 28 PRO B N 1
ATOM 3768 C CA . PRO B 1 28 ? 20.234 36.594 20.531 1 43.31 28 PRO B CA 1
ATOM 3769 C C . PRO B 1 28 ? 20.062 35.438 21.516 1 43.31 28 PRO B C 1
ATOM 3771 O O . PRO B 1 28 ? 21.031 34.781 21.906 1 43.31 28 PRO B O 1
ATOM 3774 N N . ILE B 1 29 ? 19.281 35.438 22.562 1 42.34 29 ILE B N 1
ATOM 3775 C CA . ILE B 1 29 ? 18.906 34.344 23.438 1 42.34 29 ILE B CA 1
ATOM 3776 C C . ILE B 1 29 ? 18.953 33.031 22.656 1 42.34 29 ILE B C 1
ATOM 3778 O O . ILE B 1 29 ? 18.172 32.812 21.734 1 42.34 29 ILE B O 1
ATOM 3782 N N . VAL B 1 30 ? 20.109 32.438 22.688 1 56.59 30 VAL B N 1
ATOM 3783 C CA . VAL B 1 30 ? 20.219 31.078 22.156 1 56.59 30 VAL B CA 1
ATOM 3784 C C . VAL B 1 30 ? 19.141 30.188 22.766 1 56.59 30 VAL B C 1
ATOM 3786 O O . VAL B 1 30 ? 19.094 30.031 23.984 1 56.59 30 VAL B O 1
ATOM 3789 N N . SER B 1 31 ? 18.094 29.734 22.031 1 83.56 31 SER B N 1
ATOM 3790 C CA . SER B 1 31 ? 17.016 28.859 22.469 1 83.56 31 SER B CA 1
ATOM 3791 C C . SER B 1 31 ? 17.547 27.609 23.156 1 83.56 31 SER B C 1
ATOM 3793 O O . SER B 1 31 ? 18.672 27.172 22.875 1 83.56 31 SER B O 1
ATOM 3795 N N . PRO B 1 32 ? 17.109 27.203 24.312 1 89.94 32 PRO B N 1
ATOM 3796 C CA . PRO B 1 32 ? 17.5 25.953 24.984 1 89.94 32 PRO B CA 1
ATOM 3797 C C . PRO B 1 32 ? 17.75 24.812 24 1 89.94 32 PRO B C 1
ATOM 3799 O O . PRO B 1 32 ? 18.672 24.016 24.203 1 89.94 32 PRO B O 1
ATOM 3802 N N . LEU B 1 33 ? 17.109 24.797 22.953 1 94.88 33 LEU B N 1
ATOM 3803 C CA . LEU B 1 33 ? 17.312 23.766 21.938 1 94.88 33 LEU B CA 1
ATOM 3804 C C . LEU B 1 33 ? 18.672 23.922 21.266 1 94.88 33 LEU B C 1
ATOM 3806 O O . LEU B 1 33 ? 19.406 22.938 21.109 1 94.88 33 LEU B O 1
ATOM 3810 N N . ALA B 1 34 ? 19.016 25.094 20.906 1 95.88 34 ALA B N 1
ATOM 3811 C CA . ALA B 1 34 ? 20.281 25.344 20.234 1 95.88 34 ALA B CA 1
ATOM 3812 C C . ALA B 1 34 ? 21.469 24.969 21.109 1 95.88 34 ALA B C 1
ATOM 3814 O O . ALA B 1 34 ? 22.469 24.422 20.625 1 95.88 34 ALA B O 1
ATOM 3815 N N . THR B 1 35 ? 21.344 25.25 22.391 1 94.75 35 THR B N 1
ATOM 3816 C CA . THR B 1 35 ? 22.406 24.922 23.328 1 94.75 35 THR B CA 1
ATOM 3817 C C . THR B 1 35 ? 22.578 23.406 23.422 1 94.75 35 THR B C 1
ATOM 3819 O O . THR B 1 35 ? 23.688 22.891 23.359 1 94.75 35 THR B O 1
ATOM 3822 N N . SER B 1 36 ? 21.469 22.766 23.531 1 95.62 36 SER B N 1
ATOM 3823 C CA . SER B 1 36 ? 21.484 21.312 23.625 1 95.62 36 SER B CA 1
ATOM 3824 C C . SER B 1 36 ? 22.094 20.688 22.375 1 95.62 36 SER B C 1
ATOM 3826 O O . SER B 1 36 ? 22.891 19.766 22.469 1 95.62 36 SER B O 1
ATOM 3828 N N . LEU B 1 37 ? 21.766 21.188 21.266 1 97.62 37 LEU B N 1
ATOM 3829 C CA . LEU B 1 37 ? 22.234 20.625 20 1 97.62 37 LEU B CA 1
ATOM 3830 C C . LEU B 1 37 ? 23.719 20.906 19.781 1 97.62 37 LEU B C 1
ATOM 3832 O O . LEU B 1 37 ? 24.438 20.047 19.266 1 97.62 37 LEU B O 1
ATOM 3836 N N . SER B 1 38 ? 24.141 22.078 20.188 1 96.19 38 SER B N 1
ATOM 3837 C CA . SER B 1 38 ? 25.562 22.406 20.094 1 96.19 38 SER B CA 1
ATOM 3838 C C . SER B 1 38 ? 26.406 21.453 20.938 1 96.19 38 SER B C 1
ATOM 3840 O O . SER B 1 38 ? 27.484 21.031 20.516 1 96.19 38 SER B O 1
ATOM 3842 N N . GLN B 1 39 ? 25.891 21.156 22.047 1 96.44 39 GLN B N 1
ATOM 3843 C CA . GLN B 1 39 ? 26.594 20.234 22.938 1 96.44 39 GLN B CA 1
ATOM 3844 C C . GLN B 1 39 ? 26.656 18.828 22.328 1 96.44 39 GLN B C 1
ATOM 3846 O O . GLN B 1 39 ? 27.688 18.156 22.391 1 96.44 39 GLN B O 1
ATOM 3851 N N . LEU B 1 40 ? 25.562 18.391 21.828 1 97 40 LEU B N 1
ATOM 3852 C CA . LEU B 1 40 ? 25.516 17.078 21.188 1 97 40 LEU B CA 1
ATOM 3853 C C . LEU B 1 40 ? 26.531 16.969 20.062 1 97 40 LEU B C 1
ATOM 3855 O O . LEU B 1 40 ? 27.234 15.961 19.938 1 97 40 LEU B O 1
ATOM 3859 N N . VAL B 1 41 ? 26.609 18 19.219 1 96.88 41 VAL B N 1
ATOM 3860 C CA . VAL B 1 41 ? 27.516 18.016 18.078 1 96.88 41 VAL B CA 1
ATOM 3861 C C . VAL B 1 41 ? 28.969 18 18.578 1 96.88 41 VAL B C 1
ATOM 3863 O O . VAL B 1 41 ? 29.797 17.25 18.062 1 96.88 41 VAL B O 1
ATOM 3866 N N . SER B 1 42 ? 29.219 18.781 19.562 1 94.88 42 SER B N 1
ATOM 3867 C CA . SER B 1 42 ? 30.562 18.844 20.125 1 94.88 42 SER B CA 1
ATOM 3868 C C . SER B 1 42 ? 30.969 17.516 20.734 1 94.88 42 SER B C 1
ATOM 3870 O O . SER B 1 42 ? 32.062 17.031 20.516 1 94.88 42 SER B O 1
ATOM 3872 N N . ASP B 1 43 ? 30.109 16.922 21.422 1 95 43 ASP B N 1
ATOM 3873 C CA . ASP B 1 43 ? 30.375 15.672 22.141 1 95 43 ASP B CA 1
ATOM 3874 C C . ASP B 1 43 ? 30.609 14.516 21.172 1 95 43 ASP B C 1
ATOM 3876 O O . ASP B 1 43 ? 31.328 13.562 21.5 1 95 43 ASP B O 1
ATOM 3880 N N . ALA B 1 44 ? 29.984 14.578 20.031 1 92.94 44 ALA B N 1
ATOM 3881 C CA . ALA B 1 44 ? 30.062 13.484 19.078 1 92.94 44 ALA B CA 1
ATOM 3882 C C . ALA B 1 44 ? 31.469 13.367 18.484 1 92.94 44 ALA B C 1
ATOM 3884 O O . ALA B 1 44 ? 31.891 12.281 18.109 1 92.94 44 ALA B O 1
ATOM 3885 N N . GLY B 1 45 ? 32.188 14.492 18.297 1 91.81 45 GLY B N 1
ATOM 3886 C CA . GLY B 1 45 ? 33.594 14.484 17.984 1 91.81 45 GLY B CA 1
ATOM 3887 C C . GLY B 1 45 ? 33.875 14.242 16.516 1 91.81 45 GLY B C 1
ATOM 3888 O O . GLY B 1 45 ? 34.875 13.602 16.156 1 91.81 45 GLY B O 1
ATOM 3889 N N . PHE B 1 46 ? 33.031 14.578 15.586 1 90.88 46 PHE B N 1
ATOM 3890 C CA . PHE B 1 46 ? 33.281 14.344 14.164 1 90.88 46 PHE B CA 1
ATOM 3891 C C . PHE B 1 46 ? 33.812 15.594 13.492 1 90.88 46 PHE B C 1
ATOM 3893 O O . PHE B 1 46 ? 34.125 15.578 12.297 1 90.88 46 PHE B O 1
ATOM 3900 N N . GLY B 1 47 ? 34.031 16.625 14.172 1 83.38 47 GLY B N 1
ATOM 3901 C CA . GLY B 1 47 ? 34.656 17.828 13.664 1 83.38 47 GLY B CA 1
ATOM 3902 C C . GLY B 1 47 ? 33.938 18.422 12.477 1 83.38 47 GLY B C 1
ATOM 3903 O O . GLY B 1 47 ? 32.719 18.672 12.531 1 83.38 47 GLY B O 1
ATOM 3904 N N . GLU B 1 48 ? 34.719 18.484 11.336 1 81.5 48 GLU B N 1
ATOM 3905 C CA . GLU B 1 48 ? 34.219 19.219 10.164 1 81.5 48 GLU B CA 1
ATOM 3906 C C . GLU B 1 48 ? 33.406 18.297 9.242 1 81.5 48 GLU B C 1
ATOM 3908 O O . GLU B 1 48 ? 32.906 18.734 8.203 1 81.5 48 GLU B O 1
ATOM 3913 N N . THR B 1 49 ? 33.125 17.203 9.648 1 90.56 49 THR B N 1
ATOM 3914 C CA . THR B 1 49 ? 32.469 16.25 8.758 1 90.56 49 THR B CA 1
ATOM 3915 C C . THR B 1 49 ? 31.031 16 9.203 1 90.56 49 THR B C 1
ATOM 3917 O O . THR B 1 49 ? 30.438 14.969 8.867 1 90.56 49 THR B O 1
ATOM 3920 N N . VAL B 1 50 ? 30.562 16.828 10.047 1 96.5 50 VAL B N 1
ATOM 3921 C CA . VAL B 1 50 ? 29.188 16.719 10.523 1 96.5 50 VAL B CA 1
ATOM 3922 C C . VAL B 1 50 ? 28.406 17.969 10.125 1 96.5 50 VAL B C 1
ATOM 3924 O O . VAL B 1 50 ? 28.906 19.094 10.242 1 96.5 50 VAL B O 1
ATOM 3927 N N . SER B 1 51 ? 27.281 17.781 9.57 1 97.88 51 SER B N 1
ATOM 3928 C CA . SER B 1 51 ? 26.344 18.828 9.203 1 97.88 51 SER B CA 1
ATOM 3929 C C . SER B 1 51 ? 24.969 18.609 9.844 1 97.88 51 SER B C 1
ATOM 3931 O O . SER B 1 51 ? 24.422 17.516 9.773 1 97.88 51 SER B O 1
ATOM 3933 N N . VAL B 1 52 ? 24.469 19.656 10.602 1 98.62 52 VAL B N 1
ATOM 3934 C CA . VAL B 1 52 ? 23.172 19.578 11.266 1 98.62 52 VAL B CA 1
ATOM 3935 C C . VAL B 1 52 ? 22.344 20.828 10.961 1 98.62 52 VAL B C 1
ATOM 3937 O O . VAL B 1 52 ? 22.828 21.953 11.141 1 98.62 52 VAL B O 1
ATOM 3940 N N . THR B 1 53 ? 21.172 20.641 10.469 1 98.81 53 THR B N 1
ATOM 3941 C CA . THR B 1 53 ? 20.234 21.734 10.273 1 98.81 53 THR B CA 1
ATOM 3942 C C . THR B 1 53 ? 18.859 21.391 10.875 1 98.81 53 THR B C 1
ATOM 3944 O O . THR B 1 53 ? 18.359 20.281 10.688 1 98.81 53 THR B O 1
ATOM 3947 N N . VAL B 1 54 ? 18.281 22.281 11.672 1 98.81 54 VAL B N 1
ATOM 3948 C CA . VAL B 1 54 ? 16.969 22.172 12.273 1 98.81 54 VAL B CA 1
ATOM 3949 C C . VAL B 1 54 ? 16.141 23.406 11.93 1 98.81 54 VAL B C 1
ATOM 3951 O O . VAL B 1 54 ? 16.562 24.531 12.18 1 98.81 54 VAL B O 1
ATOM 3954 N N . VAL B 1 55 ? 14.969 23.188 11.328 1 98.5 55 VAL B N 1
ATOM 3955 C CA . VAL B 1 55 ? 14.125 24.312 10.922 1 98.5 55 VAL B CA 1
ATOM 3956 C C . VAL B 1 55 ? 12.688 24.047 11.359 1 98.5 55 VAL B C 1
ATOM 3958 O O . VAL B 1 55 ? 12.266 22.906 11.5 1 98.5 55 VAL B O 1
ATOM 3961 N N . ASP B 1 56 ? 11.992 25.125 11.633 1 98 56 ASP B N 1
ATOM 3962 C CA . ASP B 1 56 ? 10.539 25.016 11.758 1 98 56 ASP B CA 1
ATOM 3963 C C . ASP B 1 56 ? 9.906 24.594 10.438 1 98 56 ASP B C 1
ATOM 3965 O O . ASP B 1 56 ? 10.078 25.25 9.406 1 98 56 ASP B O 1
ATOM 3969 N N . ALA B 1 57 ? 9.172 23.5 10.445 1 98.12 57 ALA B N 1
ATOM 3970 C CA . ALA B 1 57 ? 8.711 22.891 9.195 1 98.12 57 ALA B CA 1
ATOM 3971 C C . ALA B 1 57 ? 7.672 23.766 8.508 1 98.12 57 ALA B C 1
ATOM 3973 O O . ALA B 1 57 ? 7.617 23.828 7.273 1 98.12 57 ALA B O 1
ATOM 3974 N N . ALA B 1 58 ? 6.832 24.438 9.266 1 96.31 58 ALA B N 1
ATOM 3975 C CA . ALA B 1 58 ? 5.723 25.203 8.703 1 96.31 58 ALA B CA 1
ATOM 3976 C C . ALA B 1 58 ? 6.203 26.547 8.164 1 96.31 58 ALA B C 1
ATOM 3978 O O . ALA B 1 58 ? 5.742 27 7.117 1 96.31 58 ALA B O 1
ATOM 3979 N N . SER B 1 59 ? 7.207 27.188 8.867 1 95.75 59 SER B N 1
ATOM 3980 C CA . SER B 1 59 ? 7.617 28.547 8.484 1 95.75 59 SER B CA 1
ATOM 3981 C C . SER B 1 59 ? 8.922 28.516 7.695 1 95.75 59 SER B C 1
ATOM 3983 O O . SER B 1 59 ? 9.234 29.469 6.965 1 95.75 59 SER B O 1
ATOM 3985 N N . GLY B 1 60 ? 9.75 27.516 7.93 1 96.56 60 GLY B N 1
ATOM 3986 C CA . GLY B 1 60 ? 11.07 27.453 7.316 1 96.56 60 GLY B CA 1
ATOM 3987 C C . GLY B 1 60 ? 12.133 28.188 8.117 1 96.56 60 GLY B C 1
ATOM 3988 O O . GLY B 1 60 ? 13.305 28.203 7.723 1 96.56 60 GLY B O 1
ATOM 3989 N N . GLN B 1 61 ? 11.797 28.672 9.289 1 97.12 61 GLN B N 1
ATOM 3990 C CA . GLN B 1 61 ? 12.75 29.406 10.125 1 97.12 61 GLN B CA 1
ATOM 3991 C C . GLN B 1 61 ? 13.812 28.469 10.68 1 97.12 61 GLN B C 1
ATOM 3993 O O . GLN B 1 61 ? 13.5 27.375 11.172 1 97.12 61 GLN B O 1
ATOM 3998 N N . THR B 1 62 ? 15.039 28.875 10.586 1 97.75 62 THR B N 1
ATOM 3999 C CA . THR B 1 62 ? 16.141 28.062 11.109 1 97.75 62 THR B CA 1
ATOM 4000 C C . THR B 1 62 ? 16.172 28.141 12.641 1 97.75 62 THR B C 1
ATOM 4002 O O . THR B 1 62 ? 16.203 29.219 13.219 1 97.75 62 THR B O 1
ATOM 4005 N N . LEU B 1 63 ? 16.188 27 13.258 1 97.88 63 LEU B N 1
ATOM 4006 C CA . LEU B 1 63 ? 16.266 26.906 14.711 1 97.88 63 LEU B CA 1
ATOM 4007 C C . LEU B 1 63 ? 17.672 26.562 15.164 1 97.88 63 LEU B C 1
ATOM 4009 O O . LEU B 1 63 ? 18.078 26.906 16.281 1 97.88 63 LEU B O 1
ATOM 4013 N N . PHE B 1 64 ? 18.422 25.875 14.352 1 97.88 64 PHE B N 1
ATOM 4014 C CA . PHE B 1 64 ? 19.812 25.5 14.609 1 97.88 64 PHE B CA 1
ATOM 4015 C C . PHE B 1 64 ? 20.531 25.172 13.312 1 97.88 64 PHE B C 1
ATOM 4017 O O . PHE B 1 64 ? 19.953 24.578 12.406 1 97.88 64 PHE B O 1
ATOM 4024 N N . SER B 1 65 ? 21.781 25.562 13.211 1 97.5 65 SER B N 1
ATOM 4025 C CA . SER B 1 65 ? 22.609 25.281 12.047 1 97.5 65 SER B CA 1
ATOM 4026 C C . SER B 1 65 ? 24.062 25.047 12.453 1 97.5 65 SER B C 1
ATOM 4028 O O . SER B 1 65 ? 24.625 25.812 13.234 1 97.5 65 SER B O 1
ATOM 4030 N N . HIS B 1 66 ? 24.609 23.969 12.039 1 97.38 66 HIS B N 1
ATOM 4031 C CA . HIS B 1 66 ? 26.016 23.641 12.148 1 97.38 66 HIS B CA 1
ATOM 4032 C C . HIS B 1 66 ? 26.562 23.109 10.82 1 97.38 66 HIS B C 1
ATOM 4034 O O . HIS B 1 66 ? 26.219 22 10.398 1 97.38 66 HIS B O 1
ATOM 4040 N N . GLN B 1 67 ? 27.422 23.891 10.086 1 97.19 67 GLN B N 1
ATOM 4041 C CA . GLN B 1 67 ? 28.016 23.547 8.797 1 97.19 67 GLN B CA 1
ATOM 4042 C C . GLN B 1 67 ? 26.938 23.172 7.781 1 97.19 67 GLN B C 1
ATOM 4044 O O . GLN B 1 67 ? 27.062 22.156 7.086 1 97.19 67 GLN B O 1
ATOM 4049 N N . SER B 1 68 ? 25.938 23.969 7.738 1 96.81 68 SER B N 1
ATOM 4050 C CA . SER B 1 68 ? 24.703 23.625 7.035 1 96.81 68 SER B CA 1
ATOM 4051 C C . SER B 1 68 ? 24.875 23.75 5.527 1 96.81 68 SER B C 1
ATOM 4053 O O . SER B 1 68 ? 24.016 23.281 4.762 1 96.81 68 SER B O 1
ATOM 4055 N N . GLU B 1 69 ? 25.984 24.25 5.035 1 95.94 69 GLU B N 1
ATOM 4056 C CA . GLU B 1 69 ? 26.141 24.516 3.609 1 95.94 69 GLU B CA 1
ATOM 4057 C C . GLU B 1 69 ? 27.125 23.531 2.971 1 95.94 69 GLU B C 1
ATOM 4059 O O . GLU B 1 69 ? 27.266 23.5 1.746 1 95.94 69 GLU B O 1
ATOM 4064 N N . ILE B 1 70 ? 27.766 22.75 3.789 1 95.75 70 ILE B N 1
ATOM 4065 C CA . ILE B 1 70 ? 28.719 21.812 3.23 1 95.75 70 ILE B CA 1
ATOM 4066 C C . ILE B 1 70 ? 27.984 20.609 2.637 1 95.75 70 ILE B C 1
ATOM 4068 O O . ILE B 1 70 ? 27.078 20.062 3.27 1 95.75 70 ILE B O 1
ATOM 4072 N N . ALA B 1 71 ? 28.359 20.312 1.436 1 96.62 71 ALA B N 1
ATOM 4073 C CA . ALA B 1 71 ? 27.781 19.141 0.781 1 96.62 71 ALA B CA 1
ATOM 4074 C C . ALA B 1 71 ? 28.484 17.859 1.209 1 96.62 71 ALA B C 1
ATOM 4076 O O . ALA B 1 71 ? 29.703 17.75 1.08 1 96.62 71 ALA B O 1
ATOM 4077 N N . LEU B 1 72 ? 27.75 16.969 1.785 1 97.88 72 LEU B N 1
ATOM 4078 C CA . LEU B 1 72 ? 28.25 15.695 2.262 1 97.88 72 LEU B CA 1
ATOM 4079 C C . LEU B 1 72 ? 27.5 14.531 1.628 1 97.88 72 LEU B C 1
ATOM 4081 O O . LEU B 1 72 ? 26.469 14.742 0.973 1 97.88 72 LEU B O 1
ATOM 4085 N N . ASN B 1 73 ? 28.094 13.312 1.699 1 98.12 73 ASN B N 1
ATOM 4086 C CA . ASN B 1 73 ? 27.375 12.117 1.273 1 98.12 73 ASN B CA 1
ATOM 4087 C C . ASN B 1 73 ? 26.203 11.812 2.197 1 98.12 73 ASN B C 1
ATOM 4089 O O . ASN B 1 73 ? 26.391 11.492 3.369 1 98.12 73 ASN B O 1
ATOM 4093 N N . PRO B 1 74 ? 25.016 11.938 1.706 1 98.44 74 PRO B N 1
ATOM 4094 C CA . PRO B 1 74 ? 23.844 11.766 2.57 1 98.44 74 PRO B CA 1
ATOM 4095 C C . PRO B 1 74 ? 23.453 10.297 2.738 1 98.44 74 PRO B C 1
ATOM 4097 O O . PRO B 1 74 ? 22.516 9.984 3.477 1 98.44 74 PRO B O 1
ATOM 4100 N N . ALA B 1 75 ? 24.156 9.414 2.061 1 98.25 75 ALA B N 1
ATOM 4101 C CA . ALA B 1 75 ? 23.703 8.023 1.977 1 98.25 75 ALA B CA 1
ATOM 4102 C C . ALA B 1 75 ? 22.25 7.941 1.545 1 98.25 75 ALA B C 1
ATOM 4104 O O . ALA B 1 75 ? 21.828 8.617 0.602 1 98.25 75 ALA B O 1
ATOM 4105 N N . SER B 1 76 ? 21.422 7.129 2.184 1 98.62 76 SER B N 1
ATOM 4106 C CA . SER B 1 76 ? 20.047 6.855 1.763 1 98.62 76 SER B CA 1
ATOM 4107 C C . SER B 1 76 ? 19.141 8.047 2.037 1 98.62 76 SER B C 1
ATOM 4109 O O . SER B 1 76 ? 17.969 8.023 1.676 1 98.62 76 SER B O 1
ATOM 4111 N N . ASN B 1 77 ? 19.609 9.078 2.621 1 98.88 77 ASN B N 1
ATOM 4112 C CA . ASN B 1 77 ? 18.781 10.273 2.744 1 98.88 77 ASN B CA 1
ATOM 4113 C C . ASN B 1 77 ? 18.5 10.906 1.383 1 98.88 77 ASN B C 1
ATOM 4115 O O . ASN B 1 77 ? 17.594 11.734 1.252 1 98.88 77 ASN B O 1
ATOM 4119 N N . MET B 1 78 ? 19.266 10.5 0.381 1 98.62 78 MET B N 1
ATOM 4120 C CA . MET B 1 78 ? 18.969 10.914 -0.986 1 98.62 78 MET B CA 1
ATOM 4121 C C . MET B 1 78 ? 17.562 10.484 -1.384 1 98.62 78 MET B C 1
ATOM 4123 O O . MET B 1 78 ? 16.922 11.133 -2.207 1 98.62 78 MET B O 1
ATOM 4127 N N . LYS B 1 79 ? 17.078 9.453 -0.782 1 98.81 79 LYS B N 1
ATOM 4128 C CA . LYS B 1 79 ? 15.734 8.961 -1.087 1 98.81 79 LYS B CA 1
ATOM 4129 C C . LYS B 1 79 ? 14.672 9.984 -0.708 1 98.81 79 LYS B C 1
ATOM 4131 O O . LYS B 1 79 ? 13.555 9.945 -1.22 1 98.81 79 LYS B O 1
ATOM 4136 N N . LEU B 1 80 ? 14.984 10.906 0.217 1 98.94 80 LEU B N 1
ATOM 4137 C CA . LEU B 1 80 ? 14.07 12 0.53 1 98.94 80 LEU B CA 1
ATOM 4138 C C . LEU B 1 80 ? 13.859 12.891 -0.688 1 98.94 80 LEU B C 1
ATOM 4140 O O . LEU B 1 80 ? 12.734 13.32 -0.958 1 98.94 80 LEU B O 1
ATOM 4144 N N . VAL B 1 81 ? 14.906 13.117 -1.401 1 98.81 81 VAL B N 1
ATOM 4145 C CA . VAL B 1 81 ? 14.883 13.969 -2.586 1 98.81 81 VAL B CA 1
ATOM 4146 C C . VAL B 1 81 ? 14.117 13.273 -3.707 1 98.81 81 VAL B C 1
ATOM 4148 O O . VAL B 1 81 ? 13.266 13.883 -4.359 1 98.81 81 VAL B O 1
ATOM 4151 N N . THR B 1 82 ? 14.406 12.023 -3.898 1 98.81 82 THR B N 1
ATOM 4152 C CA . THR B 1 82 ? 13.734 11.227 -4.922 1 98.81 82 THR B CA 1
ATOM 4153 C C . THR B 1 82 ? 12.234 11.164 -4.648 1 98.81 82 THR B C 1
ATOM 4155 O O . THR B 1 82 ? 11.422 11.359 -5.555 1 98.81 82 THR B O 1
ATOM 4158 N N . ALA B 1 83 ? 11.867 10.93 -3.395 1 98.94 83 ALA B N 1
ATOM 4159 C CA . ALA B 1 83 ? 10.461 10.844 -3.016 1 98.94 83 ALA B CA 1
ATOM 4160 C C . ALA B 1 83 ? 9.758 12.18 -3.225 1 98.94 83 ALA B C 1
ATOM 4162 O O . ALA B 1 83 ? 8.633 12.227 -3.738 1 98.94 83 ALA B O 1
ATOM 4163 N N . ALA B 1 84 ? 10.398 13.273 -2.814 1 98.88 84 ALA B N 1
ATOM 4164 C CA . ALA B 1 84 ? 9.82 14.602 -2.996 1 98.88 84 ALA B CA 1
ATOM 4165 C C . ALA B 1 84 ? 9.562 14.891 -4.473 1 98.88 84 ALA B C 1
ATOM 4167 O O . ALA B 1 84 ? 8.469 15.328 -4.848 1 98.88 84 ALA B O 1
ATOM 4168 N N . ALA B 1 85 ? 10.531 14.594 -5.305 1 98.88 85 ALA B N 1
ATOM 4169 C CA . ALA B 1 85 ? 10.398 14.836 -6.738 1 98.88 85 ALA B CA 1
ATOM 4170 C C . ALA B 1 85 ? 9.289 13.977 -7.336 1 98.88 85 ALA B C 1
ATOM 4172 O O . ALA B 1 85 ? 8.492 14.461 -8.148 1 98.88 85 ALA B O 1
ATOM 4173 N N . ALA B 1 86 ? 9.25 12.727 -6.949 1 98.88 86 ALA B N 1
ATOM 4174 C CA . ALA B 1 86 ? 8.25 11.805 -7.48 1 98.88 86 ALA B CA 1
ATOM 4175 C C . ALA B 1 86 ? 6.84 12.266 -7.121 1 98.88 86 ALA B C 1
ATOM 4177 O O . ALA B 1 86 ? 5.957 12.312 -7.98 1 98.88 86 ALA B O 1
ATOM 4178 N N . LEU B 1 87 ? 6.629 12.609 -5.852 1 98.81 87 LEU B N 1
ATOM 4179 C CA . LEU B 1 87 ? 5.309 13.055 -5.422 1 98.81 87 LEU B CA 1
ATOM 4180 C C . LEU B 1 87 ? 4.926 14.367 -6.102 1 98.81 87 LEU B C 1
ATOM 4182 O O . LEU B 1 87 ? 3.787 14.531 -6.543 1 98.81 87 LEU B O 1
ATOM 4186 N N . ALA B 1 88 ? 5.855 15.242 -6.223 1 98.69 88 ALA B N 1
ATOM 4187 C CA . ALA B 1 88 ? 5.582 16.578 -6.766 1 98.69 88 ALA B CA 1
ATOM 4188 C C . ALA B 1 88 ? 5.285 16.5 -8.258 1 98.69 88 ALA B C 1
ATOM 4190 O O . ALA B 1 88 ? 4.434 17.234 -8.766 1 98.69 88 ALA B O 1
ATOM 4191 N N . ARG B 1 89 ? 5.93 15.609 -8.969 1 98.44 89 ARG B N 1
ATOM 4192 C CA . ARG B 1 89 ? 5.844 15.625 -10.422 1 98.44 89 ARG B CA 1
ATOM 4193 C C . ARG B 1 89 ? 4.836 14.594 -10.922 1 98.44 89 ARG B C 1
ATOM 4195 O O . ARG B 1 89 ? 4.176 14.805 -11.945 1 98.44 89 ARG B O 1
ATOM 4202 N N . LEU B 1 90 ? 4.711 13.477 -10.227 1 98.44 90 LEU B N 1
ATOM 4203 C CA . LEU B 1 90 ? 3.873 12.383 -10.711 1 98.44 90 LEU B CA 1
ATOM 4204 C C . LEU B 1 90 ? 2.557 12.336 -9.938 1 98.44 90 LEU B C 1
ATOM 4206 O O . LEU B 1 90 ? 1.526 11.938 -10.484 1 98.44 90 LEU B O 1
ATOM 4210 N N . GLY B 1 91 ? 2.596 12.766 -8.641 1 98.25 91 GLY B N 1
ATOM 4211 C CA . GLY B 1 91 ? 1.436 12.641 -7.773 1 98.25 91 GLY B CA 1
ATOM 4212 C C . GLY B 1 91 ? 1.368 11.305 -7.059 1 98.25 91 GLY B C 1
ATOM 4213 O O . GLY B 1 91 ? 1.9 10.305 -7.543 1 98.25 91 GLY B O 1
ATOM 4214 N N . PRO B 1 92 ? 0.741 11.32 -5.863 1 98.25 92 PRO B N 1
ATOM 4215 C CA . PRO B 1 92 ? 0.656 10.094 -5.07 1 98.25 92 PRO B CA 1
ATOM 4216 C C . PRO B 1 92 ? -0.18 9.008 -5.75 1 98.25 92 PRO B C 1
ATOM 4218 O O . PRO B 1 92 ? -0.023 7.82 -5.449 1 98.25 92 PRO B O 1
ATOM 4221 N N . GLU B 1 93 ? -1.021 9.367 -6.699 1 97.5 93 GLU B N 1
ATOM 4222 C CA . GLU B 1 93 ? -1.973 8.469 -7.348 1 97.5 93 GLU B CA 1
ATOM 4223 C C . GLU B 1 93 ? -1.339 7.758 -8.539 1 97.5 93 GLU B C 1
ATOM 4225 O O . GLU B 1 93 ? -1.913 6.809 -9.078 1 97.5 93 GLU B O 1
ATOM 4230 N N . PHE B 1 94 ? -0.152 8.148 -8.922 1 98.31 94 PHE B N 1
ATOM 4231 C CA . PHE B 1 94 ? 0.494 7.648 -10.125 1 98.31 94 PHE B CA 1
ATOM 4232 C C . PHE B 1 94 ? 0.705 6.145 -10.047 1 98.31 94 PHE B C 1
ATOM 4234 O O . PHE B 1 94 ? 1.051 5.617 -8.984 1 98.31 94 PHE B O 1
ATOM 4241 N N . ARG B 1 95 ? 0.5 5.453 -11.133 1 98.25 95 ARG B N 1
ATOM 4242 C CA . ARG B 1 95 ? 0.738 4.016 -11.242 1 98.25 95 ARG B CA 1
ATOM 4243 C C . ARG B 1 95 ? 1.629 3.697 -12.438 1 98.25 95 ARG B C 1
ATOM 4245 O O . ARG B 1 95 ? 1.579 4.391 -13.453 1 98.25 95 ARG B O 1
ATOM 4252 N N . MET B 1 96 ? 2.43 2.736 -12.297 1 98.62 96 MET B N 1
ATOM 4253 C CA . MET B 1 96 ? 3.285 2.236 -13.367 1 98.62 96 MET B CA 1
ATOM 4254 C C . MET B 1 96 ? 2.695 0.974 -13.992 1 98.62 96 MET B C 1
ATOM 4256 O O . MET B 1 96 ? 2.221 0.089 -13.281 1 98.62 96 MET B O 1
ATOM 4260 N N . ARG B 1 97 ? 2.773 0.88 -15.289 1 98 97 ARG B N 1
ATOM 4261 C CA . ARG B 1 97 ? 2.064 -0.179 -16 1 98 97 ARG B CA 1
ATOM 4262 C C . ARG B 1 97 ? 3.041 -1.19 -16.594 1 98 97 ARG B C 1
ATOM 4264 O O . ARG B 1 97 ? 4.211 -0.874 -16.828 1 98 97 ARG B O 1
ATOM 4271 N N . THR B 1 98 ? 2.613 -2.391 -16.781 1 98.81 98 THR B N 1
ATOM 4272 C CA . THR B 1 98 ? 3.172 -3.457 -17.594 1 98.81 98 THR B CA 1
ATOM 4273 C C . THR B 1 98 ? 2.1 -4.066 -18.5 1 98.81 98 THR B C 1
ATOM 4275 O O . THR B 1 98 ? 0.983 -4.332 -18.047 1 98.81 98 THR B O 1
ATOM 4278 N N . ALA B 1 99 ? 2.445 -4.227 -19.781 1 98.56 99 ALA B N 1
ATOM 4279 C CA . ALA B 1 99 ? 1.379 -4.629 -20.688 1 98.56 99 ALA B CA 1
ATOM 4280 C C . ALA B 1 99 ? 1.881 -5.652 -21.703 1 98.56 99 ALA B C 1
ATOM 4282 O O . ALA B 1 99 ? 3.086 -5.75 -21.953 1 98.56 99 ALA B O 1
ATOM 4283 N N . LEU B 1 100 ? 0.949 -6.426 -22.219 1 98.62 100 LEU B N 1
ATOM 4284 C CA . LEU B 1 100 ? 1.168 -7.328 -23.344 1 98.62 100 LEU B CA 1
ATOM 4285 C C . LEU B 1 100 ? 0.577 -6.754 -24.625 1 98.62 100 LEU B C 1
ATOM 4287 O O . LEU B 1 100 ? -0.582 -6.332 -24.656 1 98.62 100 LEU B O 1
ATOM 4291 N N . TYR B 1 101 ? 1.44 -6.703 -25.625 1 98.44 101 TYR B N 1
ATOM 4292 C CA . TYR B 1 101 ? 1.025 -6.238 -26.938 1 98.44 101 TYR B CA 1
ATOM 4293 C C . TYR B 1 101 ? 1.217 -7.328 -27.984 1 98.44 101 TYR B C 1
ATOM 4295 O O . TYR B 1 101 ? 2.146 -8.133 -27.906 1 98.44 101 TYR B O 1
ATOM 4303 N N . GLY B 1 102 ? 0.375 -7.348 -28.969 1 97.81 102 GLY B N 1
ATOM 4304 C CA . GLY B 1 102 ? 0.486 -8.281 -30.078 1 97.81 102 GLY B CA 1
ATOM 4305 C C . GLY B 1 102 ? -0.658 -8.172 -31.078 1 97.81 102 GLY B C 1
ATOM 4306 O O . GLY B 1 102 ? -1.575 -7.367 -30.875 1 97.81 102 GLY B O 1
ATOM 4307 N N . ARG B 1 103 ? -0.438 -8.859 -32.156 1 96.5 103 ARG B N 1
ATOM 4308 C CA . ARG B 1 103 ? -1.497 -9.016 -33.156 1 96.5 103 ARG B CA 1
ATOM 4309 C C . ARG B 1 103 ? -2.064 -10.43 -33.125 1 96.5 103 ARG B C 1
ATOM 4311 O O . ARG B 1 103 ? -1.342 -11.398 -33.375 1 96.5 103 ARG B O 1
ATOM 4318 N N . VAL B 1 104 ? -3.328 -10.484 -32.781 1 93.19 104 VAL B N 1
ATOM 4319 C CA . VAL B 1 104 ? -3.965 -11.797 -32.688 1 93.19 104 VAL B CA 1
ATOM 4320 C C . VAL B 1 104 ? -4.418 -12.242 -34.094 1 93.19 104 VAL B C 1
ATOM 4322 O O . VAL B 1 104 ? -5.105 -11.5 -34.781 1 93.19 104 VAL B O 1
ATOM 4325 N N . GLU B 1 105 ? -4.043 -13.383 -34.531 1 92.56 105 GLU B N 1
ATOM 4326 C CA . GLU B 1 105 ? -4.48 -14.078 -35.75 1 92.56 105 GLU B CA 1
ATOM 4327 C C . GLU B 1 105 ? -4.945 -15.5 -35.438 1 92.56 105 GLU B C 1
ATOM 4329 O O . GLU B 1 105 ? -4.125 -16.375 -35.156 1 92.56 105 GLU B O 1
ATOM 4334 N N . GLY B 1 106 ? -6.254 -15.672 -35.531 1 89.12 106 GLY B N 1
ATOM 4335 C CA . GLY B 1 106 ? -6.781 -16.922 -35.031 1 89.12 106 GLY B CA 1
ATOM 4336 C C . GLY B 1 106 ? -6.621 -17.062 -33.531 1 89.12 106 GLY B C 1
ATOM 4337 O O . GLY B 1 106 ? -7.07 -16.203 -32.781 1 89.12 106 GLY B O 1
ATOM 4338 N N . ASP B 1 107 ? -5.887 -18.141 -33.25 1 90.69 107 ASP B N 1
ATOM 4339 C CA . ASP B 1 107 ? -5.633 -18.344 -31.812 1 90.69 107 ASP B CA 1
ATOM 4340 C C . ASP B 1 107 ? -4.172 -18.078 -31.469 1 90.69 107 ASP B C 1
ATOM 4342 O O . ASP B 1 107 ? -3.682 -18.516 -30.422 1 90.69 107 ASP B O 1
ATOM 4346 N N . GLY B 1 108 ? -3.557 -17.391 -32.375 1 95 108 GLY B N 1
ATOM 4347 C CA . GLY B 1 108 ? -2.123 -17.203 -32.188 1 95 108 GLY B CA 1
ATOM 4348 C C . GLY B 1 108 ? -1.689 -15.758 -32.25 1 95 108 GLY B C 1
ATOM 4349 O O . GLY B 1 108 ? -2.426 -14.906 -32.75 1 95 108 GLY B O 1
ATOM 4350 N N . VAL B 1 109 ? -0.52 -15.5 -31.641 1 96.5 109 VAL B N 1
ATOM 4351 C CA . VAL B 1 109 ? 0.221 -14.25 -31.75 1 96.5 109 VAL B CA 1
ATOM 4352 C C . VAL B 1 109 ? 1.656 -14.531 -32.188 1 96.5 109 VAL B C 1
ATOM 4354 O O . VAL B 1 109 ? 2.381 -15.273 -31.516 1 96.5 109 VAL B O 1
ATOM 4357 N N . ALA B 1 110 ? 1.996 -14.031 -33.281 1 96.12 110 ALA B N 1
ATOM 4358 C CA . ALA B 1 110 ? 3.334 -14.32 -33.781 1 96.12 110 ALA B CA 1
ATOM 4359 C C . ALA B 1 110 ? 4.406 -13.703 -32.875 1 96.12 110 ALA B C 1
ATOM 4361 O O . ALA B 1 110 ? 5.375 -14.375 -32.5 1 96.12 110 ALA B O 1
ATOM 4362 N N . THR B 1 111 ? 4.234 -12.438 -32.625 1 97.12 111 THR B N 1
ATOM 4363 C CA . THR B 1 111 ? 5.133 -11.719 -31.734 1 97.12 111 THR B CA 1
ATOM 4364 C C . THR B 1 111 ? 4.352 -11.094 -30.578 1 97.12 111 THR B C 1
ATOM 4366 O O . THR B 1 111 ? 3.529 -10.203 -30.781 1 97.12 111 THR B O 1
ATOM 4369 N N . LEU B 1 112 ? 4.637 -11.602 -29.359 1 98.19 112 LEU B N 1
ATOM 4370 C CA . LEU B 1 112 ? 4.039 -11.047 -28.141 1 98.19 112 LEU B CA 1
ATOM 4371 C C . LEU B 1 112 ? 5.039 -10.172 -27.391 1 98.19 112 LEU B C 1
ATOM 4373 O O . LEU B 1 112 ? 6.09 -10.656 -26.969 1 98.19 112 LEU B O 1
ATOM 4377 N N . SER B 1 113 ? 4.707 -8.906 -27.234 1 98.62 113 SER B N 1
ATOM 4378 C CA . SER B 1 113 ? 5.598 -7.992 -26.531 1 98.62 113 SER B CA 1
ATOM 4379 C C . SER B 1 113 ? 5.16 -7.789 -25.078 1 98.62 113 SER B C 1
ATOM 4381 O O . SER B 1 113 ? 3.998 -7.469 -24.828 1 98.62 113 SER B O 1
ATOM 4383 N N . LEU B 1 114 ? 6.086 -8.078 -24.156 1 98.75 114 LEU B N 1
ATOM 4384 C CA . LEU B 1 114 ? 5.977 -7.586 -22.797 1 98.75 114 LEU B CA 1
ATOM 4385 C C . LEU B 1 114 ? 6.629 -6.219 -22.656 1 98.75 114 LEU B C 1
ATOM 4387 O O . LEU B 1 114 ? 7.859 -6.105 -22.672 1 98.75 114 LEU B O 1
ATOM 4391 N N . ARG B 1 115 ? 5.82 -5.223 -22.5 1 98.69 115 ARG B N 1
ATOM 4392 C CA . ARG B 1 115 ? 6.34 -3.863 -22.375 1 98.69 115 ARG B CA 1
ATOM 4393 C C . ARG B 1 115 ? 6.18 -3.33 -20.969 1 98.69 115 ARG B C 1
ATOM 4395 O O . ARG B 1 115 ? 5.105 -3.439 -20.375 1 98.69 115 ARG B O 1
ATOM 4402 N N . GLY B 1 116 ? 7.301 -2.799 -20.438 1 98.5 116 GLY B N 1
ATOM 4403 C CA . GLY B 1 116 ? 7.262 -2.262 -19.094 1 98.5 116 GLY B CA 1
ATOM 4404 C C . GLY B 1 116 ? 7.453 -0.757 -19.047 1 98.5 116 GLY B C 1
ATOM 4405 O O . GLY B 1 116 ? 8.156 -0.188 -19.875 1 98.5 116 GLY B O 1
ATOM 4406 N N . PHE B 1 117 ? 6.824 -0.169 -18.047 1 98.38 117 PHE B N 1
ATOM 4407 C CA . PHE B 1 117 ? 6.934 1.269 -17.844 1 98.38 117 PHE B CA 1
ATOM 4408 C C . PHE B 1 117 ? 7.441 1.568 -16.438 1 98.38 117 PHE B C 1
ATOM 4410 O O . PHE B 1 117 ? 6.945 2.482 -15.766 1 98.38 117 PHE B O 1
ATOM 4417 N N . GLY B 1 118 ? 8.312 0.74 -15.922 1 98.31 118 GLY B N 1
ATOM 4418 C CA . GLY B 1 118 ? 9.117 1.059 -14.75 1 98.31 118 GLY B CA 1
ATOM 4419 C C . GLY B 1 118 ? 8.469 0.616 -13.453 1 98.31 118 GLY B C 1
ATOM 4420 O O . GLY B 1 118 ? 8.766 1.16 -12.391 1 98.31 118 GLY B O 1
ATOM 4421 N N . ASP B 1 119 ? 7.574 -0.412 -13.461 1 98.62 119 ASP B N 1
ATOM 4422 C CA . ASP B 1 119 ? 6.941 -0.938 -12.258 1 98.62 119 ASP B CA 1
ATOM 4423 C C . ASP B 1 119 ? 7.938 -1.729 -11.406 1 98.62 119 ASP B C 1
ATOM 4425 O O . ASP B 1 119 ? 8.383 -2.807 -11.812 1 98.62 119 ASP B O 1
ATOM 4429 N N . PRO B 1 120 ? 8.234 -1.217 -10.203 1 98.25 120 PRO B N 1
ATOM 4430 C CA . PRO B 1 120 ? 9.18 -1.963 -9.367 1 98.25 120 PRO B CA 1
ATOM 4431 C C . PRO B 1 120 ? 8.516 -3.104 -8.602 1 98.25 120 PRO B C 1
ATOM 4433 O O . PRO B 1 120 ? 9.203 -3.906 -7.965 1 98.25 120 PRO B O 1
ATOM 4436 N N . SER B 1 121 ? 7.223 -3.211 -8.68 1 97.69 121 SER B N 1
ATOM 4437 C CA . SER B 1 121 ? 6.504 -4.105 -7.781 1 97.69 121 SER B CA 1
ATOM 4438 C C . SER B 1 121 ? 5.949 -5.316 -8.523 1 97.69 121 SER B C 1
ATOM 4440 O O . SER B 1 121 ? 5.289 -6.168 -7.93 1 97.69 121 SER B O 1
ATOM 4442 N N . LEU B 1 122 ? 6.211 -5.449 -9.797 1 98.38 122 LEU B N 1
ATOM 4443 C CA . LEU B 1 122 ? 5.691 -6.555 -10.594 1 98.38 122 LEU B CA 1
ATOM 4444 C C . LEU B 1 122 ? 6.23 -7.891 -10.094 1 98.38 122 LEU B C 1
ATOM 4446 O O . LEU B 1 122 ? 7.43 -8.031 -9.852 1 98.38 122 LEU B O 1
ATOM 4450 N N . THR B 1 123 ? 5.34 -8.875 -9.969 1 97.06 123 THR B N 1
ATOM 4451 C CA . THR B 1 123 ? 5.723 -10.195 -9.484 1 97.06 123 THR B CA 1
ATOM 4452 C C . THR B 1 123 ? 5.441 -11.258 -10.539 1 97.06 123 THR B C 1
ATOM 4454 O O . THR B 1 123 ? 4.77 -10.992 -11.539 1 97.06 123 THR B O 1
ATOM 4457 N N . GLN B 1 124 ? 5.941 -12.453 -10.281 1 95.75 124 GLN B N 1
ATOM 4458 C CA . GLN B 1 124 ? 5.637 -13.594 -11.141 1 95.75 124 GLN B CA 1
ATOM 4459 C C . GLN B 1 124 ? 4.137 -13.875 -11.172 1 95.75 124 GLN B C 1
ATOM 4461 O O . GLN B 1 124 ? 3.59 -14.242 -12.211 1 95.75 124 GLN B O 1
ATOM 4466 N N . ALA B 1 125 ? 3.498 -13.719 -10.039 1 93.38 125 ALA B N 1
ATOM 4467 C CA . ALA B 1 125 ? 2.055 -13.922 -9.969 1 93.38 125 ALA B CA 1
ATOM 4468 C C . ALA B 1 125 ? 1.314 -12.953 -10.883 1 93.38 125 ALA B C 1
ATOM 4470 O O . ALA B 1 125 ? 0.317 -13.312 -11.508 1 93.38 125 ALA B O 1
ATOM 4471 N N . ASP B 1 126 ? 1.796 -11.727 -10.945 1 96.94 126 ASP B N 1
ATOM 4472 C CA . ASP B 1 126 ? 1.201 -10.727 -11.828 1 96.94 126 ASP B CA 1
ATOM 4473 C C . ASP B 1 126 ? 1.352 -11.125 -13.297 1 96.94 126 ASP B C 1
ATOM 4475 O O . ASP B 1 126 ? 0.447 -10.906 -14.102 1 96.94 126 ASP B O 1
ATOM 4479 N N . LEU B 1 127 ? 2.455 -11.672 -13.625 1 97.81 127 LEU B N 1
ATOM 4480 C CA . LEU B 1 127 ? 2.672 -12.133 -14.992 1 97.81 127 LEU B CA 1
ATOM 4481 C C . LEU B 1 127 ? 1.704 -13.258 -15.352 1 97.81 127 LEU B C 1
ATOM 4483 O O . LEU B 1 127 ? 1.196 -13.312 -16.469 1 97.81 127 LEU B O 1
ATOM 4487 N N . VAL B 1 128 ? 1.517 -14.141 -14.414 1 94.75 128 VAL B N 1
ATOM 4488 C CA . VAL B 1 128 ? 0.58 -15.234 -14.656 1 94.75 128 VAL B CA 1
ATOM 4489 C C . VAL B 1 128 ? -0.82 -14.672 -14.891 1 94.75 128 VAL B C 1
ATOM 4491 O O . VAL B 1 128 ? -1.544 -15.141 -15.773 1 94.75 128 VAL B O 1
ATOM 4494 N N . GLU B 1 129 ? -1.197 -13.68 -14.117 1 93.25 129 GLU B N 1
ATOM 4495 C CA . GLU B 1 129 ? -2.498 -13.055 -14.32 1 93.25 129 GLU B CA 1
ATOM 4496 C C . GLU B 1 129 ? -2.588 -12.406 -15.703 1 93.25 129 GLU B C 1
ATOM 4498 O O . GLU B 1 129 ? -3.621 -12.492 -16.375 1 93.25 129 GLU B O 1
ATOM 4503 N N . LEU B 1 130 ? -1.54 -11.781 -16.125 1 97.12 130 LEU B N 1
ATOM 4504 C CA . LEU B 1 130 ? -1.496 -11.203 -17.469 1 97.12 130 LEU B CA 1
ATOM 4505 C C . LEU B 1 130 ? -1.667 -12.281 -18.531 1 97.12 130 LEU B C 1
ATOM 4507 O O . LEU B 1 130 ? -2.387 -12.086 -19.516 1 97.12 130 LEU B O 1
ATOM 4511 N N . ALA B 1 131 ? -1.004 -13.367 -18.344 1 97.19 131 ALA B N 1
ATOM 4512 C CA . ALA B 1 131 ? -1.098 -14.477 -19.281 1 97.19 131 ALA B CA 1
ATOM 4513 C C . ALA B 1 131 ? -2.514 -15.047 -19.328 1 97.19 131 ALA B C 1
ATOM 4515 O O . ALA B 1 131 ? -3.014 -15.406 -20.391 1 97.19 131 ALA B O 1
ATOM 4516 N N . ARG B 1 132 ? -3.084 -15.133 -18.203 1 92 132 ARG B N 1
ATOM 4517 C CA . ARG B 1 132 ? -4.461 -15.609 -18.156 1 92 132 ARG B CA 1
ATOM 4518 C C . ARG B 1 132 ? -5.398 -14.664 -18.906 1 92 132 ARG B C 1
ATOM 4520 O O . ARG B 1 132 ? -6.309 -15.117 -19.594 1 92 132 ARG B O 1
ATOM 4527 N N . ASP B 1 133 ? -5.199 -13.375 -18.719 1 91.5 133 ASP B N 1
ATOM 4528 C CA . ASP B 1 133 ? -5.977 -12.398 -19.469 1 91.5 133 ASP B CA 1
ATOM 4529 C C . ASP B 1 133 ? -5.781 -12.586 -20.984 1 91.5 133 ASP B C 1
ATOM 4531 O O . ASP B 1 133 ? -6.73 -12.453 -21.75 1 91.5 133 ASP B O 1
ATOM 4535 N N . LEU B 1 134 ? -4.594 -12.852 -21.312 1 94.69 134 LEU B N 1
ATOM 4536 C CA . LEU B 1 134 ? -4.301 -13.117 -22.719 1 94.69 134 LEU B CA 1
ATOM 4537 C C . LEU B 1 134 ? -5.055 -14.344 -23.203 1 94.69 134 LEU B C 1
ATOM 4539 O O . LEU B 1 134 ? -5.613 -14.344 -24.312 1 94.69 134 LEU B O 1
ATOM 4543 N N . ALA B 1 135 ? -5.031 -15.375 -22.453 1 91.06 135 ALA B N 1
ATOM 4544 C CA . ALA B 1 135 ? -5.77 -16.594 -22.781 1 91.06 135 ALA B CA 1
ATOM 4545 C C . ALA B 1 135 ? -7.258 -16.312 -22.953 1 91.06 135 ALA B C 1
ATOM 4547 O O . ALA B 1 135 ? -7.926 -16.891 -23.797 1 91.06 135 ALA B O 1
ATOM 4548 N N . ASP B 1 136 ? -7.73 -15.406 -22.156 1 84.12 136 ASP B N 1
ATOM 4549 C CA . ASP B 1 136 ? -9.141 -15.031 -22.203 1 84.12 136 ASP B CA 1
ATOM 4550 C C . ASP B 1 136 ? -9.469 -14.336 -23.531 1 84.12 136 ASP B C 1
ATOM 4552 O O . ASP B 1 136 ? -10.625 -14.336 -23.953 1 84.12 136 ASP B O 1
ATOM 4556 N N . HIS B 1 137 ? -8.453 -13.844 -24.141 1 83.31 137 HIS B N 1
ATOM 4557 C CA . HIS B 1 137 ? -8.617 -13.234 -25.453 1 83.31 137 HIS B CA 1
ATOM 4558 C C . HIS B 1 137 ? -8.594 -14.281 -26.562 1 83.31 137 HIS B C 1
ATOM 4560 O O . HIS B 1 137 ? -8.656 -13.945 -27.75 1 83.31 137 HIS B O 1
ATOM 4566 N N . GLY B 1 138 ? -8.398 -15.484 -26.219 1 83.94 138 GLY B N 1
ATOM 4567 C CA . GLY B 1 138 ? -8.453 -16.578 -27.188 1 83.94 138 GLY B CA 1
ATOM 4568 C C . GLY B 1 138 ? -7.086 -17 -27.672 1 83.94 138 GLY B C 1
ATOM 4569 O O . GLY B 1 138 ? -6.98 -17.891 -28.531 1 83.94 138 GLY B O 1
ATOM 4570 N N . VAL B 1 139 ? -6.066 -16.453 -27.109 1 92.94 139 VAL B N 1
ATOM 4571 C CA . VAL B 1 139 ? -4.715 -16.781 -27.547 1 92.94 139 VAL B CA 1
ATOM 4572 C C . VAL B 1 139 ? -4.277 -18.109 -26.938 1 92.94 139 VAL B C 1
ATOM 4574 O O . VAL B 1 139 ? -4.398 -18.312 -25.719 1 92.94 139 VAL B O 1
ATOM 4577 N N . ARG B 1 140 ? -3.736 -18.953 -27.844 1 93.75 140 ARG B N 1
ATOM 4578 C CA . ARG B 1 140 ? -3.305 -20.281 -27.375 1 93.75 140 ARG B CA 1
ATOM 4579 C C . ARG B 1 140 ? -1.863 -20.562 -27.797 1 93.75 140 ARG B C 1
ATOM 4581 O O . ARG B 1 140 ? -1.23 -21.469 -27.266 1 93.75 140 ARG B O 1
ATOM 4588 N N . ARG B 1 141 ? -1.381 -19.75 -28.688 1 96.25 141 ARG B N 1
ATOM 4589 C CA . ARG B 1 141 ? -0.01 -19.938 -29.156 1 96.25 141 ARG B CA 1
ATOM 4590 C C . ARG B 1 141 ? 0.682 -18.594 -29.359 1 96.25 141 ARG B C 1
ATOM 4592 O O . ARG B 1 141 ? 0.071 -17.641 -29.844 1 96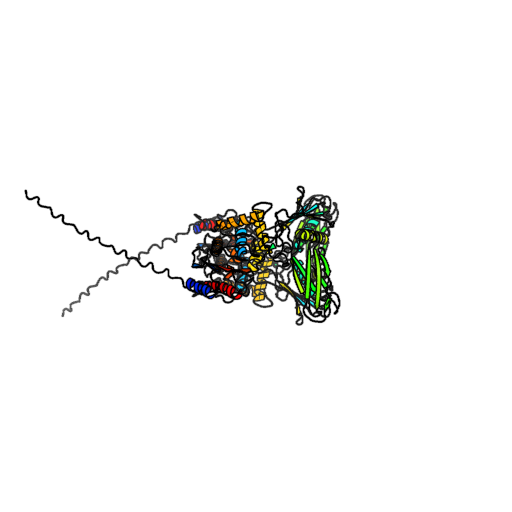.25 141 ARG B O 1
ATOM 4599 N N . VAL B 1 142 ? 1.905 -18.578 -28.953 1 97.38 142 VAL B N 1
ATOM 4600 C CA . VAL B 1 142 ? 2.764 -17.422 -29.141 1 97.38 142 VAL B CA 1
ATOM 4601 C C . VAL B 1 142 ? 4.051 -17.828 -29.844 1 97.38 142 VAL B C 1
ATOM 4603 O O . VAL B 1 142 ? 4.715 -18.781 -29.438 1 97.38 142 VAL B O 1
ATOM 4606 N N . GLY B 1 143 ? 4.363 -17.141 -30.906 1 96.12 143 GLY B N 1
ATOM 4607 C CA . GLY B 1 143 ? 5.586 -17.453 -31.641 1 96.12 143 GLY B CA 1
ATOM 4608 C C . GLY B 1 143 ? 6.844 -17.047 -30.891 1 96.12 143 GLY B C 1
ATOM 4609 O O . GLY B 1 143 ? 7.707 -17.875 -30.625 1 96.12 143 GLY B O 1
ATOM 4610 N N . GLU B 1 144 ? 7.004 -15.805 -30.625 1 95.81 144 GLU B N 1
ATOM 4611 C CA . GLU B 1 144 ? 8.148 -15.281 -29.875 1 95.81 144 GLU B CA 1
ATOM 4612 C C . GLU B 1 144 ? 7.707 -14.242 -28.844 1 95.81 144 GLU B C 1
ATOM 4614 O O . GLU B 1 144 ? 6.695 -13.562 -29.047 1 95.81 144 GLU B O 1
ATOM 4619 N N . VAL B 1 145 ? 8.5 -14.219 -27.781 1 97.12 145 VAL B N 1
ATOM 4620 C CA . VAL B 1 145 ? 8.297 -13.195 -26.766 1 97.12 145 VAL B CA 1
ATOM 4621 C C . VAL B 1 145 ? 9.336 -12.094 -26.922 1 97.12 145 VAL B C 1
ATOM 4623 O O . VAL B 1 145 ? 10.531 -12.367 -27.016 1 97.12 145 VAL B O 1
ATOM 4626 N N . VAL B 1 146 ? 8.867 -10.922 -27 1 97.88 146 VAL B N 1
ATOM 4627 C CA . VAL B 1 146 ? 9.711 -9.734 -27.047 1 97.88 146 VAL B CA 1
ATOM 4628 C C . VAL B 1 146 ? 9.602 -8.969 -25.719 1 97.88 146 VAL B C 1
ATOM 4630 O O . VAL B 1 146 ? 8.492 -8.734 -25.219 1 97.88 146 VAL B O 1
ATOM 4633 N N . VAL B 1 147 ? 10.727 -8.656 -25.109 1 98.06 147 VAL B N 1
ATOM 4634 C CA . VAL B 1 147 ? 10.758 -7.781 -23.938 1 98.06 147 VAL B CA 1
ATOM 4635 C C . VAL B 1 147 ? 11.094 -6.355 -24.375 1 98.06 147 VAL B C 1
ATOM 4637 O O . VAL B 1 147 ? 12.18 -6.098 -24.891 1 98.06 147 VAL B O 1
ATOM 4640 N N . ASP B 1 148 ? 10.141 -5.488 -24.25 1 98.56 148 ASP B N 1
ATOM 4641 C CA . ASP B 1 148 ? 10.289 -4.09 -24.641 1 98.56 148 ASP B CA 1
ATOM 4642 C C . ASP B 1 148 ? 10.586 -3.209 -23.438 1 98.56 148 ASP B C 1
ATOM 4644 O O . ASP B 1 148 ? 9.672 -2.842 -22.688 1 98.56 148 ASP B O 1
ATOM 4648 N N . ALA B 1 149 ? 11.812 -2.857 -23.312 1 97.62 149 ALA B N 1
ATOM 4649 C CA . ALA B 1 149 ? 12.258 -2.029 -22.188 1 97.62 149 ALA B CA 1
ATOM 4650 C C . ALA B 1 149 ? 12.609 -0.62 -22.656 1 97.62 149 ALA B C 1
ATOM 4652 O O . ALA B 1 149 ? 13.445 0.053 -22.047 1 97.62 149 ALA B O 1
ATOM 4653 N N . THR B 1 150 ? 11.953 -0.124 -23.672 1 97.56 150 THR B N 1
ATOM 4654 C CA . THR B 1 150 ? 12.359 1.108 -24.328 1 97.56 150 THR B CA 1
ATOM 4655 C C . THR B 1 150 ? 11.859 2.328 -23.562 1 97.56 150 THR B C 1
ATOM 4657 O O . THR B 1 150 ? 12.156 3.467 -23.938 1 97.56 150 THR B O 1
ATOM 4660 N N . TYR B 1 151 ? 11.164 2.115 -22.516 1 97.88 151 TYR B N 1
ATOM 4661 C CA . TYR B 1 151 ? 10.758 3.221 -21.656 1 97.88 151 TYR B CA 1
ATOM 4662 C C . TYR B 1 151 ? 11.977 3.896 -21.031 1 97.88 151 TYR B C 1
ATOM 4664 O O . TYR B 1 151 ? 11.969 5.105 -20.797 1 97.88 151 TYR B O 1
ATOM 4672 N N . PHE B 1 152 ? 12.961 3.139 -20.797 1 97.44 152 PHE B N 1
ATOM 4673 C CA . PHE B 1 152 ? 14.25 3.637 -20.328 1 97.44 152 PHE B CA 1
ATOM 4674 C C . PHE B 1 152 ? 15.312 3.533 -21.406 1 97.44 152 PHE B C 1
ATOM 4676 O O . PHE B 1 152 ? 15.234 2.664 -22.281 1 97.44 152 PHE B O 1
ATOM 4683 N N . GLU B 1 153 ? 16.25 4.406 -21.312 1 95 153 GLU B N 1
ATOM 4684 C CA . GLU B 1 153 ? 17.453 4.348 -22.156 1 95 153 GLU B CA 1
ATOM 4685 C C . GLU B 1 153 ? 18.719 4.355 -21.297 1 95 153 GLU B C 1
ATOM 4687 O O . GLU B 1 153 ? 18.719 4.91 -20.188 1 95 153 GLU B O 1
ATOM 4692 N N . GLY B 1 154 ? 19.719 3.604 -21.766 1 86.56 154 GLY B N 1
ATOM 4693 C CA . GLY B 1 154 ? 21 3.617 -21.094 1 86.56 154 GLY B CA 1
ATOM 4694 C C . GLY B 1 154 ? 21.266 2.346 -20.297 1 86.56 154 GLY B C 1
ATOM 4695 O O . GLY B 1 154 ? 20.609 1.325 -20.516 1 86.56 154 GLY B O 1
ATOM 4696 N N . HIS B 1 155 ? 22.203 2.447 -19.406 1 82.38 155 HIS B N 1
ATOM 4697 C CA . HIS B 1 155 ? 22.641 1.28 -18.656 1 82.38 155 HIS B CA 1
ATOM 4698 C C . HIS B 1 155 ? 21.578 0.834 -17.656 1 82.38 155 HIS B C 1
ATOM 4700 O O . HIS B 1 155 ? 20.906 1.668 -17.062 1 82.38 155 HIS B O 1
ATOM 4706 N N . LEU B 1 156 ? 21.578 -0.418 -17.516 1 83.56 156 LEU B N 1
ATOM 4707 C CA . LEU B 1 156 ? 20.656 -0.986 -16.531 1 83.56 156 LEU B CA 1
ATOM 4708 C C . LEU B 1 156 ? 21.141 -0.757 -15.117 1 83.56 156 LEU B C 1
ATOM 4710 O O . LEU B 1 156 ? 20.344 -0.596 -14.195 1 83.56 156 LEU B O 1
ATOM 4714 N N . LEU B 1 157 ? 22.438 -0.783 -15.016 1 86.75 157 LEU B N 1
ATOM 4715 C CA . LEU B 1 157 ? 23 -0.564 -13.688 1 86.75 157 LEU B CA 1
ATOM 4716 C C . LEU B 1 157 ? 22.984 0.917 -13.328 1 86.75 157 LEU B C 1
ATOM 4718 O O . LEU B 1 157 ? 23.516 1.746 -14.078 1 86.75 157 LEU B O 1
ATOM 4722 N N . PRO B 1 158 ? 22.422 1.219 -12.219 1 86.75 158 PRO B N 1
ATOM 4723 C CA . PRO B 1 158 ? 22.438 2.627 -11.812 1 86.75 158 PRO B CA 1
ATOM 4724 C C . PRO B 1 158 ? 23.844 3.178 -11.633 1 86.75 158 PRO B C 1
ATOM 4726 O O . PRO B 1 158 ? 24.766 2.432 -11.281 1 86.75 158 PRO B O 1
ATOM 4729 N N . PRO B 1 159 ? 23.938 4.469 -11.836 1 83.19 159 PRO B N 1
ATOM 4730 C CA . PRO B 1 159 ? 25.266 5.09 -11.648 1 83.19 159 PRO B CA 1
ATOM 4731 C C . PRO B 1 159 ? 25.812 4.871 -10.242 1 83.19 159 PRO B C 1
ATOM 4733 O O . PRO B 1 159 ? 25.062 4.863 -9.266 1 83.19 159 PRO B O 1
ATOM 4736 N N . ALA B 1 160 ? 27.172 4.668 -10.156 1 83.44 160 ALA B N 1
ATOM 4737 C CA . ALA B 1 160 ? 27.938 4.473 -8.938 1 83.44 160 ALA B CA 1
ATOM 4738 C C . ALA B 1 160 ? 27.875 3.021 -8.469 1 83.44 160 ALA B C 1
ATOM 4740 O O . ALA B 1 160 ? 28.688 2.596 -7.637 1 83.44 160 ALA B O 1
ATOM 4741 N N . PHE B 1 161 ? 26.969 2.205 -8.992 1 84.69 161 PHE B N 1
ATOM 4742 C CA . PHE B 1 161 ? 26.828 0.831 -8.531 1 84.69 161 PHE B CA 1
ATOM 4743 C C . PHE B 1 161 ? 28 -0.024 -9 1 84.69 161 PHE B C 1
ATOM 4745 O O . PHE B 1 161 ? 28.203 -1.13 -8.492 1 84.69 161 PHE B O 1
ATOM 4752 N N . ASP B 1 162 ? 28.828 0.508 -9.875 1 83.5 162 ASP B N 1
ATOM 4753 C CA . ASP B 1 162 ? 30 -0.192 -10.383 1 83.5 162 ASP B CA 1
ATOM 4754 C C . ASP B 1 162 ? 31.156 -0.113 -9.383 1 83.5 162 ASP B C 1
ATOM 4756 O O . ASP B 1 162 ? 32.156 -0.811 -9.523 1 83.5 162 ASP B O 1
ATOM 4760 N N . GLN B 1 163 ? 30.984 0.656 -8.375 1 84 163 GLN B N 1
ATOM 4761 C CA . GLN B 1 163 ? 32 0.819 -7.359 1 84 163 GLN B CA 1
ATOM 4762 C C . GLN B 1 163 ? 32.219 -0.477 -6.582 1 84 163 GLN B C 1
ATOM 4764 O O . GLN B 1 163 ? 33.281 -0.67 -5.965 1 84 163 GLN B O 1
ATOM 4769 N N . GLN B 1 164 ? 31.156 -1.314 -6.57 1 86.06 164 GLN B N 1
ATOM 4770 C CA . GLN B 1 164 ? 31.25 -2.645 -5.98 1 86.06 164 GLN B CA 1
ATOM 4771 C C . GLN B 1 164 ? 30.734 -3.713 -6.938 1 86.06 164 GLN B C 1
ATOM 4773 O O . GLN B 1 164 ? 29.703 -4.332 -6.68 1 86.06 164 GLN B O 1
ATOM 4778 N N . PRO B 1 165 ? 31.484 -4.012 -7.875 1 80.94 165 PRO B N 1
ATOM 4779 C CA . PRO B 1 165 ? 31.016 -4.891 -8.945 1 80.94 165 PRO B CA 1
ATOM 4780 C C . PRO B 1 165 ? 30.75 -6.316 -8.461 1 80.94 165 PRO B C 1
ATOM 4782 O O . PRO B 1 165 ? 29.922 -7.031 -9.047 1 80.94 165 PRO B O 1
ATOM 4785 N N . GLY B 1 166 ? 31.391 -6.75 -7.379 1 85.19 166 GLY B N 1
ATOM 4786 C CA . GLY B 1 166 ? 31.234 -8.109 -6.895 1 85.19 166 GLY B CA 1
ATOM 4787 C C . GLY B 1 166 ? 30.062 -8.281 -5.949 1 85.19 166 GLY B C 1
ATOM 4788 O O . GLY B 1 166 ? 29.719 -9.406 -5.566 1 85.19 166 GLY B O 1
ATOM 4789 N N . GLU B 1 167 ? 29.406 -7.188 -5.645 1 88.06 167 GLU B N 1
ATOM 4790 C CA . GLU B 1 167 ? 28.297 -7.254 -4.715 1 88.06 167 GLU B CA 1
ATOM 4791 C C . GLU B 1 167 ? 27.062 -7.895 -5.367 1 88.06 167 GLU B C 1
ATOM 4793 O O . GLU B 1 167 ? 26.578 -7.402 -6.383 1 88.06 167 GLU B O 1
ATOM 4798 N N . VAL B 1 168 ? 26.531 -9 -4.82 1 91.25 168 VAL B N 1
ATOM 4799 C CA . VAL B 1 168 ? 25.453 -9.766 -5.43 1 91.25 168 VAL B CA 1
ATOM 4800 C C . VAL B 1 168 ? 24.156 -9.531 -4.664 1 91.25 168 VAL B C 1
ATOM 4802 O O . VAL B 1 168 ? 23.125 -10.125 -4.98 1 91.25 168 VAL B O 1
ATOM 4805 N N . ALA B 1 169 ? 24.156 -8.617 -3.729 1 92.44 169 ALA B N 1
ATOM 4806 C CA . ALA B 1 169 ? 22.984 -8.336 -2.922 1 92.44 169 ALA B CA 1
ATOM 4807 C C . ALA B 1 169 ? 21.891 -7.656 -3.754 1 92.44 169 ALA B C 1
ATOM 4809 O O . ALA B 1 169 ? 22.203 -6.906 -4.684 1 92.44 169 ALA B O 1
ATOM 4810 N N . PRO B 1 170 ? 20.641 -7.875 -3.363 1 93.38 170 PRO B N 1
ATOM 4811 C CA . PRO B 1 170 ? 19.516 -7.312 -4.113 1 93.38 170 PRO B CA 1
ATOM 4812 C C . PRO B 1 170 ? 19.516 -5.785 -4.109 1 93.38 170 PRO B C 1
ATOM 4814 O O . PRO B 1 170 ? 18.969 -5.16 -5.023 1 93.38 170 PRO B O 1
ATOM 4817 N N . PHE B 1 171 ? 20.125 -5.215 -3.164 1 91.62 171 PHE B N 1
ATOM 4818 C CA . PHE B 1 171 ? 20.094 -3.758 -3.092 1 91.62 171 PHE B CA 1
ATOM 4819 C C . PHE B 1 171 ? 20.891 -3.141 -4.234 1 91.62 171 PHE B C 1
ATOM 4821 O O . PHE B 1 171 ? 20.781 -1.942 -4.5 1 91.62 171 PHE B O 1
ATOM 4828 N N . ARG B 1 172 ? 21.703 -3.947 -4.902 1 92.12 172 ARG B N 1
ATOM 4829 C CA . ARG B 1 172 ? 22.484 -3.486 -6.047 1 92.12 172 ARG B CA 1
ATOM 4830 C C . ARG B 1 172 ? 21.906 -4.008 -7.355 1 92.12 172 ARG B C 1
ATOM 4832 O O . ARG B 1 172 ? 22.594 -4.086 -8.367 1 92.12 172 ARG B O 1
ATOM 4839 N N . ALA B 1 173 ? 20.734 -4.457 -7.324 1 93.81 173 ALA B N 1
ATOM 4840 C CA . ALA B 1 173 ? 20.094 -5 -8.523 1 93.81 173 ALA B CA 1
ATOM 4841 C C . ALA B 1 173 ? 20.078 -3.967 -9.648 1 93.81 173 ALA B C 1
ATOM 4843 O O . ALA B 1 173 ? 19.844 -2.779 -9.398 1 93.81 173 ALA B O 1
ATOM 4844 N N . ALA B 1 174 ? 20.266 -4.461 -10.875 1 94 174 ALA B N 1
ATOM 4845 C CA . ALA B 1 174 ? 20.094 -3.602 -12.039 1 94 174 ALA B CA 1
ATOM 4846 C C . ALA B 1 174 ? 18.625 -3.211 -12.219 1 94 174 ALA B C 1
ATOM 4848 O O . ALA B 1 174 ? 17.734 -3.906 -11.742 1 94 174 ALA B O 1
ATOM 4849 N N . THR B 1 175 ? 18.516 -2.061 -12.867 1 94.81 175 THR B N 1
ATOM 4850 C CA . THR B 1 175 ? 17.156 -1.591 -13.141 1 94.81 175 THR B CA 1
ATOM 4851 C C . THR B 1 175 ? 16.75 -1.909 -14.578 1 94.81 175 THR B C 1
ATOM 4853 O O . THR B 1 175 ? 17.594 -2.34 -15.383 1 94.81 175 THR B O 1
ATOM 4856 N N . GLY B 1 176 ? 15.5 -1.783 -14.906 1 96.19 176 GLY B N 1
ATOM 4857 C CA . GLY B 1 176 ? 14.922 -1.939 -16.219 1 96.19 176 GLY B CA 1
ATOM 4858 C C . GLY B 1 176 ? 13.438 -1.604 -16.266 1 96.19 176 GLY B C 1
ATOM 4859 O O . GLY B 1 176 ? 12.719 -1.829 -15.297 1 96.19 176 GLY B O 1
ATOM 4860 N N . ALA B 1 177 ? 13.117 -1.102 -17.453 1 98 177 ALA B N 1
ATOM 4861 C CA . ALA B 1 177 ? 11.719 -0.714 -17.609 1 98 177 ALA B CA 1
ATOM 4862 C C . ALA B 1 177 ? 10.789 -1.914 -17.422 1 98 177 ALA B C 1
ATOM 4864 O O . ALA B 1 177 ? 9.602 -1.75 -17.156 1 98 177 ALA B O 1
ATOM 4865 N N . VAL B 1 178 ? 11.375 -3.09 -17.641 1 98.25 178 VAL B N 1
ATOM 4866 C CA . VAL B 1 178 ? 10.711 -4.34 -17.281 1 98.25 178 VAL B CA 1
ATOM 4867 C C . VAL B 1 178 ? 11.469 -5.031 -16.156 1 98.25 178 VAL B C 1
ATOM 4869 O O . VAL B 1 178 ? 12.609 -5.457 -16.344 1 98.25 178 VAL B O 1
ATOM 4872 N N . SER B 1 179 ? 10.859 -5.066 -15.023 1 98.12 179 SER B N 1
ATOM 4873 C CA . SER B 1 179 ? 11.469 -5.668 -13.844 1 98.12 179 SER B CA 1
ATOM 4874 C C . SER B 1 179 ? 10.477 -6.574 -13.109 1 98.12 179 SER B C 1
ATOM 4876 O O . SER B 1 179 ? 9.32 -6.207 -12.922 1 98.12 179 SER B O 1
ATOM 4878 N N . VAL B 1 180 ? 10.906 -7.777 -12.828 1 98.12 180 VAL B N 1
ATOM 4879 C CA . VAL B 1 180 ? 10.07 -8.742 -12.117 1 98.12 180 VAL B CA 1
ATOM 4880 C C . VAL B 1 180 ? 10.75 -9.156 -10.812 1 98.12 180 VAL B C 1
ATOM 4882 O O . VAL B 1 180 ? 11.953 -9.391 -10.781 1 98.12 180 VAL B O 1
ATOM 4885 N N . ASP B 1 181 ? 10.016 -9.141 -9.75 1 97.12 181 ASP B N 1
ATOM 4886 C CA . ASP B 1 181 ? 10.484 -9.539 -8.43 1 97.12 181 ASP B CA 1
ATOM 4887 C C . ASP B 1 181 ? 11.711 -8.719 -8.016 1 97.12 181 ASP B C 1
ATOM 4889 O O . ASP B 1 181 ? 12.703 -9.281 -7.555 1 97.12 181 ASP B O 1
ATOM 4893 N N . ALA B 1 182 ? 11.672 -7.441 -8.312 1 97.56 182 ALA B N 1
ATOM 4894 C CA . ALA B 1 182 ? 12.727 -6.488 -7.961 1 97.56 182 ALA B CA 1
ATOM 4895 C C . ALA B 1 182 ? 14.07 -6.914 -8.547 1 97.56 182 ALA B C 1
ATOM 4897 O O . ALA B 1 182 ? 15.125 -6.629 -7.977 1 97.56 182 ALA B O 1
ATOM 4898 N N . ASN B 1 183 ? 14 -7.738 -9.617 1 97.56 183 ASN B N 1
ATOM 4899 C CA . ASN B 1 183 ? 15.18 -8.242 -10.312 1 97.56 183 ASN B CA 1
ATOM 4900 C C . ASN B 1 183 ? 16.109 -9 -9.367 1 97.56 183 ASN B C 1
ATOM 4902 O O . ASN B 1 183 ? 17.328 -8.805 -9.398 1 97.56 183 ASN B O 1
ATOM 4906 N N . ALA B 1 184 ? 15.477 -9.758 -8.547 1 97.12 184 ALA B N 1
ATOM 4907 C CA . ALA B 1 184 ? 16.188 -10.609 -7.594 1 97.12 184 ALA B CA 1
ATOM 4908 C C . ALA B 1 184 ? 15.531 -11.984 -7.484 1 97.12 184 ALA B C 1
ATOM 4910 O O . ALA B 1 184 ? 14.414 -12.18 -7.965 1 97.12 184 ALA B O 1
ATOM 4911 N N . TYR B 1 185 ? 16.297 -12.922 -7.008 1 95.44 185 TYR B N 1
ATOM 4912 C CA . TYR B 1 185 ? 15.797 -14.273 -6.789 1 95.44 185 TYR B CA 1
ATOM 4913 C C . TYR B 1 185 ? 16.188 -14.789 -5.406 1 95.44 185 TYR B C 1
ATOM 4915 O O . TYR B 1 185 ? 17.094 -14.234 -4.77 1 95.44 185 TYR B O 1
ATOM 4923 N N . THR B 1 186 ? 15.438 -15.727 -4.941 1 93.94 186 THR B N 1
ATOM 4924 C CA . THR B 1 186 ? 15.734 -16.375 -3.672 1 93.94 186 THR B CA 1
ATOM 4925 C C . THR B 1 186 ? 16.312 -17.781 -3.904 1 93.94 186 THR B C 1
ATOM 4927 O O . THR B 1 186 ? 15.734 -18.578 -4.637 1 93.94 186 THR B O 1
ATOM 4930 N N . LEU B 1 187 ? 17.453 -18 -3.307 1 94.12 187 LEU B N 1
ATOM 4931 C CA . LEU B 1 187 ? 18.109 -19.312 -3.27 1 94.12 187 LEU B CA 1
ATOM 4932 C C . LEU B 1 187 ? 17.938 -19.969 -1.908 1 94.12 187 LEU B C 1
ATOM 4934 O O . LEU B 1 187 ? 18.328 -19.406 -0.883 1 94.12 187 LEU B O 1
ATOM 4938 N N . ARG B 1 188 ? 17.312 -21.094 -1.955 1 92.5 188 ARG B N 1
ATOM 4939 C CA . ARG B 1 188 ? 17.172 -21.859 -0.725 1 92.5 188 ARG B CA 1
ATOM 4940 C C . ARG B 1 188 ? 17.953 -23.172 -0.812 1 92.5 188 ARG B C 1
ATOM 4942 O O . ARG B 1 188 ? 17.875 -23.875 -1.819 1 92.5 188 ARG B O 1
ATOM 4949 N N . VAL B 1 189 ? 18.719 -23.453 0.247 1 94 189 VAL B N 1
ATOM 4950 C CA . VAL B 1 189 ? 19.5 -24.688 0.333 1 94 189 VAL B CA 1
ATOM 4951 C C . VAL B 1 189 ? 19.047 -25.5 1.557 1 94 189 VAL B C 1
ATOM 4953 O O . VAL B 1 189 ? 19.016 -24.969 2.672 1 94 189 VAL B O 1
ATOM 4956 N N . LEU B 1 190 ? 18.703 -26.688 1.281 1 91.19 190 LEU B N 1
ATOM 4957 C CA . LEU B 1 190 ? 18.25 -27.609 2.332 1 91.19 190 LEU B CA 1
ATOM 4958 C C . LEU B 1 190 ? 19.141 -28.844 2.383 1 91.19 190 LEU B C 1
ATOM 4960 O O . LEU B 1 190 ? 19.688 -29.266 1.36 1 91.19 190 LEU B O 1
ATOM 4964 N N . PRO B 1 191 ? 19.297 -29.422 3.578 1 91.75 191 PRO B N 1
ATOM 4965 C CA . PRO B 1 191 ? 20.078 -30.656 3.646 1 91.75 191 PRO B CA 1
ATOM 4966 C C . PRO B 1 191 ? 19.438 -31.812 2.887 1 91.75 191 PRO B C 1
ATOM 4968 O O . PRO B 1 191 ? 18.234 -31.797 2.65 1 91.75 191 PRO B O 1
ATOM 4971 N N . GLY B 1 192 ? 20.297 -32.719 2.475 1 89.75 192 GLY B N 1
ATOM 4972 C CA . GLY B 1 192 ? 19.797 -33.969 1.928 1 89.75 192 GLY B CA 1
ATOM 4973 C C . GLY B 1 192 ? 19.25 -34.906 2.986 1 89.75 192 GLY B C 1
ATOM 4974 O O . GLY B 1 192 ? 19.156 -34.531 4.16 1 89.75 192 GLY B O 1
ATOM 4975 N N . ALA B 1 193 ? 18.906 -36.062 2.584 1 85.88 193 ALA B N 1
ATOM 4976 C CA . ALA B 1 193 ? 18.203 -37 3.447 1 85.88 193 ALA B CA 1
ATOM 4977 C C . ALA B 1 193 ? 19.172 -37.625 4.457 1 85.88 193 ALA B C 1
ATOM 4979 O O . ALA B 1 193 ? 18.766 -38.031 5.555 1 85.88 193 ALA B O 1
ATOM 4980 N N . THR B 1 194 ? 20.438 -37.812 4.023 1 92.38 194 THR B N 1
ATOM 4981 C CA . THR B 1 194 ? 21.453 -38.438 4.883 1 92.38 194 THR B CA 1
ATOM 4982 C C . THR B 1 194 ? 22.781 -37.688 4.762 1 92.38 194 THR B C 1
ATOM 4984 O O . THR B 1 194 ? 23 -36.938 3.805 1 92.38 194 THR B O 1
ATOM 4987 N N . VAL B 1 195 ? 23.562 -37.875 5.824 1 95.25 195 VAL B N 1
ATOM 4988 C CA . VAL B 1 195 ? 24.906 -37.312 5.766 1 95.25 195 VAL B CA 1
ATOM 4989 C C . VAL B 1 195 ? 25.625 -37.844 4.523 1 95.25 195 VAL B C 1
ATOM 4991 O O . VAL B 1 195 ? 25.562 -39.031 4.223 1 95.25 195 VAL B O 1
ATOM 4994 N N . GLY B 1 196 ? 26.219 -36.969 3.758 1 95.88 196 GLY B N 1
ATOM 4995 C CA . GLY B 1 196 ? 26.922 -37.344 2.543 1 95.88 196 GLY B CA 1
ATOM 4996 C C . GLY B 1 196 ? 26.094 -37.156 1.287 1 95.88 196 GLY B C 1
ATOM 4997 O O . GLY B 1 196 ? 26.641 -37 0.191 1 95.88 196 GLY B O 1
ATOM 4998 N N . ALA B 1 197 ? 24.812 -37.094 1.42 1 95.69 197 ALA B N 1
ATOM 4999 C CA . ALA B 1 197 ? 23.922 -36.906 0.279 1 95.69 197 ALA B CA 1
ATOM 5000 C C . ALA B 1 197 ? 23.969 -35.469 -0.224 1 95.69 197 ALA B C 1
ATOM 5002 O O . ALA B 1 197 ? 24.297 -34.562 0.529 1 95.69 197 ALA B O 1
ATOM 5003 N N . PRO B 1 198 ? 23.672 -35.344 -1.531 1 96 198 PRO B N 1
ATOM 5004 C CA . PRO B 1 198 ? 23.594 -33.969 -2.037 1 96 198 PRO B CA 1
ATOM 5005 C C . PRO B 1 198 ? 22.5 -33.125 -1.347 1 96 198 PRO B C 1
ATOM 5007 O O . PRO B 1 198 ? 21.422 -33.656 -1.049 1 96 198 PRO B O 1
ATOM 5010 N N . ALA B 1 199 ? 22.875 -31.875 -1.066 1 95.19 199 ALA B N 1
ATOM 5011 C CA . ALA B 1 199 ? 21.875 -30.953 -0.551 1 95.19 199 ALA B CA 1
ATOM 5012 C C . ALA B 1 199 ? 20.812 -30.656 -1.606 1 95.19 199 ALA B C 1
ATOM 5014 O O . ALA B 1 199 ? 21.047 -30.859 -2.801 1 95.19 199 ALA B O 1
ATOM 5015 N N . ARG B 1 200 ? 19.625 -30.266 -1.137 1 91.81 200 ARG B N 1
ATOM 5016 C CA . ARG B 1 200 ? 18.562 -29.844 -2.037 1 91.81 200 ARG B CA 1
ATOM 5017 C C . ARG B 1 200 ? 18.594 -28.344 -2.26 1 91.81 200 ARG B C 1
ATOM 5019 O O . ARG B 1 200 ? 18.844 -27.578 -1.33 1 91.81 200 ARG B O 1
ATOM 5026 N N . VAL B 1 201 ? 18.359 -27.969 -3.502 1 93.06 201 VAL B N 1
ATOM 5027 C CA . VAL B 1 201 ? 18.375 -26.547 -3.859 1 93.06 201 VAL B CA 1
ATOM 5028 C C . VAL B 1 201 ? 17.031 -26.156 -4.465 1 93.06 201 VAL B C 1
ATOM 5030 O O . VAL B 1 201 ? 16.516 -26.844 -5.355 1 93.06 201 VAL B O 1
ATOM 5033 N N . ARG B 1 202 ? 16.438 -25.094 -3.969 1 89.81 202 ARG B N 1
ATOM 5034 C CA . ARG B 1 202 ? 15.227 -24.516 -4.535 1 89.81 202 ARG B CA 1
ATOM 5035 C C . ARG B 1 202 ? 15.477 -23.078 -5.02 1 89.81 202 ARG B C 1
ATOM 5037 O O . ARG B 1 202 ? 16.047 -22.266 -4.301 1 89.81 202 ARG B O 1
ATOM 5044 N N . LEU B 1 203 ? 15.023 -22.891 -6.23 1 90.12 203 LEU B N 1
ATOM 5045 C CA . LEU B 1 203 ? 15.141 -21.578 -6.859 1 90.12 203 LEU B CA 1
ATOM 5046 C C . LEU B 1 203 ? 13.797 -21.109 -7.379 1 90.12 203 LEU B C 1
ATOM 5048 O O . LEU B 1 203 ? 13.078 -21.859 -8.047 1 90.12 203 LEU B O 1
ATOM 5052 N N . ASP B 1 204 ? 13.43 -19.828 -7.074 1 84.19 204 ASP B N 1
ATOM 5053 C CA . ASP B 1 204 ? 12.32 -19.188 -7.777 1 84.19 204 ASP B CA 1
ATOM 5054 C C . ASP B 1 204 ? 12.672 -18.938 -9.242 1 84.19 204 ASP B C 1
ATOM 5056 O O . ASP B 1 204 ? 13.734 -18.375 -9.539 1 84.19 204 ASP B O 1
ATOM 5060 N N . GLY B 1 205 ? 11.812 -19.375 -10.125 1 87.25 205 GLY B N 1
ATOM 5061 C CA . GLY B 1 205 ? 12.148 -19.234 -11.531 1 87.25 205 GLY B CA 1
ATOM 5062 C C . GLY B 1 205 ? 13.281 -20.141 -11.961 1 87.25 205 GLY B C 1
ATOM 5063 O O . GLY B 1 205 ? 14.188 -19.719 -12.68 1 87.25 205 GLY B O 1
ATOM 5064 N N . ALA B 1 206 ? 13.266 -21.344 -11.609 1 85.75 206 ALA B N 1
ATOM 5065 C CA . ALA B 1 206 ? 14.359 -22.312 -11.719 1 85.75 206 ALA B CA 1
ATOM 5066 C C . ALA B 1 206 ? 14.773 -22.5 -13.172 1 85.75 206 ALA B C 1
ATOM 5068 O O . ALA B 1 206 ? 15.961 -22.703 -13.461 1 85.75 206 ALA B O 1
ATOM 5069 N N . GLY B 1 207 ? 13.883 -22.359 -14.039 1 89.69 207 GLY B N 1
ATOM 5070 C CA . GLY B 1 207 ? 14.18 -22.625 -15.438 1 89.69 207 GLY B CA 1
ATOM 5071 C C . GLY B 1 207 ? 15.148 -21.625 -16.047 1 89.69 207 GLY B C 1
ATOM 5072 O O . GLY B 1 207 ? 15.742 -21.875 -17.094 1 89.69 207 GLY B O 1
ATOM 5073 N N . TYR B 1 208 ? 15.312 -20.516 -15.406 1 94.19 208 TYR B N 1
ATOM 5074 C CA . TYR B 1 208 ? 16.203 -19.453 -15.891 1 94.19 208 TYR B CA 1
ATOM 5075 C C . TYR B 1 208 ? 17.656 -19.781 -15.562 1 94.19 208 TYR B C 1
ATOM 5077 O O . TYR B 1 208 ? 18.578 -19.219 -16.172 1 94.19 208 TYR B O 1
ATOM 5085 N N . PHE B 1 209 ? 17.891 -20.703 -14.672 1 95.75 209 PHE B N 1
ATOM 5086 C CA . PHE B 1 209 ? 19.234 -20.938 -14.148 1 95.75 209 PHE B CA 1
ATOM 5087 C C . PHE B 1 209 ? 19.844 -22.203 -14.742 1 95.75 209 PHE B C 1
ATOM 5089 O O . PHE B 1 209 ? 19.141 -23.203 -14.914 1 95.75 209 PHE B O 1
ATOM 5096 N N . ALA B 1 210 ? 21.062 -22.125 -15.141 1 96.06 210 ALA B N 1
ATOM 5097 C CA . ALA B 1 210 ? 21.906 -23.297 -15.289 1 96.06 210 ALA B CA 1
ATOM 5098 C C . ALA B 1 210 ? 22.609 -23.641 -13.984 1 96.06 210 ALA B C 1
ATOM 5100 O O . ALA B 1 210 ? 23.703 -23.125 -13.703 1 96.06 210 ALA B O 1
ATOM 5101 N N . LEU B 1 211 ? 22.047 -24.547 -13.219 1 96.12 211 LEU B N 1
ATOM 5102 C CA . LEU B 1 211 ? 22.453 -24.797 -11.844 1 96.12 211 LEU B CA 1
ATOM 5103 C C . LEU B 1 211 ? 23.453 -25.953 -11.773 1 96.12 211 LEU B C 1
ATOM 5105 O O . LEU B 1 211 ? 23.203 -27.016 -12.352 1 96.12 211 LEU B O 1
ATOM 5109 N N . GLU B 1 212 ? 24.531 -25.766 -11.242 1 96.56 212 GLU B N 1
ATOM 5110 C CA . GLU B 1 212 ? 25.5 -26.797 -10.828 1 96.56 212 GLU B CA 1
ATOM 5111 C C . GLU B 1 212 ? 25.719 -26.75 -9.32 1 96.56 212 GLU B C 1
ATOM 5113 O O . GLU B 1 212 ? 26.234 -25.766 -8.781 1 96.56 212 GLU B O 1
ATOM 5118 N N . SER B 1 213 ? 25.328 -27.812 -8.656 1 97 213 SER B N 1
ATOM 5119 C CA . SER B 1 213 ? 25.469 -27.828 -7.207 1 97 213 SER B CA 1
ATOM 5120 C C . SER B 1 213 ? 26.281 -29.047 -6.754 1 97 213 SER B C 1
ATOM 5122 O O . SER B 1 213 ? 26 -30.172 -7.168 1 97 213 SER B O 1
ATOM 5124 N N . THR B 1 214 ? 27.281 -28.797 -5.918 1 97.25 214 THR B N 1
ATOM 5125 C CA . THR B 1 214 ? 28.062 -29.859 -5.312 1 97.25 214 THR B CA 1
ATOM 5126 C C . THR B 1 214 ? 27.984 -29.797 -3.789 1 97.25 214 THR B C 1
ATOM 5128 O O . THR B 1 214 ? 28.891 -30.25 -3.092 1 97.25 214 THR B O 1
ATOM 5131 N N . ILE B 1 215 ? 26.984 -29.141 -3.324 1 97.06 215 ILE B N 1
ATOM 5132 C CA . ILE B 1 215 ? 26.812 -29.047 -1.879 1 97.06 215 ILE B CA 1
ATOM 5133 C C . ILE B 1 215 ? 26.484 -30.422 -1.308 1 97.06 215 ILE B C 1
ATOM 5135 O O . ILE B 1 215 ? 25.594 -31.109 -1.809 1 97.06 215 ILE B O 1
ATOM 5139 N N . THR B 1 216 ? 27.156 -30.828 -0.27 1 96.75 216 THR B N 1
ATOM 5140 C CA . THR B 1 216 ? 26.906 -32.125 0.382 1 96.75 216 THR B CA 1
ATOM 5141 C C . THR B 1 216 ? 26.328 -31.891 1.78 1 96.75 216 THR B C 1
ATOM 5143 O O . THR B 1 216 ? 26.578 -30.859 2.408 1 96.75 216 THR B O 1
ATOM 5146 N N . THR B 1 217 ? 25.562 -32.844 2.26 1 96.31 217 THR B N 1
ATOM 5147 C CA . THR B 1 217 ? 24.984 -32.812 3.605 1 96.31 217 THR B CA 1
ATOM 5148 C C . THR B 1 217 ? 26 -33.312 4.629 1 96.31 217 THR B C 1
ATOM 5150 O O . THR B 1 217 ? 26.516 -34.406 4.516 1 96.31 217 THR B O 1
ATOM 5153 N N . SER B 1 218 ? 26.281 -32.469 5.66 1 96.19 218 SER B N 1
ATOM 5154 C CA . SER B 1 218 ? 27.234 -32.844 6.707 1 96.19 218 SER B CA 1
ATOM 5155 C C . SER B 1 218 ? 26.516 -33.219 7.988 1 96.19 218 SER B C 1
ATOM 5157 O O . SER B 1 218 ? 25.297 -33.031 8.117 1 96.19 218 SER B O 1
ATOM 5159 N N . ASP B 1 219 ? 27.25 -33.906 8.852 1 92.94 219 ASP B N 1
ATOM 5160 C CA . ASP B 1 219 ? 26.672 -34.375 10.102 1 92.94 219 ASP B CA 1
ATOM 5161 C C . ASP B 1 219 ? 26.406 -33.219 11.062 1 92.94 219 ASP B C 1
ATOM 5163 O O . ASP B 1 219 ? 25.391 -33.188 11.742 1 92.94 219 ASP B O 1
ATOM 5167 N N . SER B 1 220 ? 27.359 -32.375 11.227 1 88.38 220 SER B N 1
ATOM 5168 C CA . SER B 1 220 ? 27.234 -31.25 12.156 1 88.38 220 SER B CA 1
ATOM 5169 C C . SER B 1 220 ? 28 -30.031 11.648 1 88.38 220 SER B C 1
ATOM 5171 O O . SER B 1 220 ? 28.641 -30.078 10.602 1 88.38 220 SER B O 1
ATOM 5173 N N . GLY B 1 221 ? 27.734 -28.906 12.336 1 90.38 221 GLY B N 1
ATOM 5174 C CA . GLY B 1 221 ? 28.406 -27.672 11.977 1 90.38 221 GLY B CA 1
ATOM 5175 C C . GLY B 1 221 ? 27.453 -26.594 11.516 1 90.38 221 GLY B C 1
ATOM 5176 O O . GLY B 1 221 ? 26.266 -26.625 11.844 1 90.38 221 GLY B O 1
ATOM 5177 N N . GLN B 1 222 ? 28.109 -25.547 10.906 1 92.56 222 GLN B N 1
ATOM 5178 C CA . GLN B 1 222 ? 27.359 -24.438 10.336 1 92.56 222 GLN B CA 1
ATOM 5179 C C . GLN B 1 222 ? 27.328 -24.531 8.812 1 92.56 222 GLN B C 1
ATOM 5181 O O . GLN B 1 222 ? 28.266 -25.047 8.188 1 92.56 222 GLN B O 1
ATOM 5186 N N . PRO B 1 223 ? 26.188 -24.172 8.289 1 94.38 223 PRO B N 1
ATOM 5187 C CA . PRO B 1 223 ? 26.156 -24.125 6.824 1 94.38 223 PRO B CA 1
ATOM 5188 C C . PRO B 1 223 ? 27.312 -23.312 6.23 1 94.38 223 PRO B C 1
ATOM 5190 O O . PRO B 1 223 ? 27.672 -22.266 6.766 1 94.38 223 PRO B O 1
ATOM 5193 N N . SER B 1 224 ? 27.969 -23.844 5.328 1 94.75 224 SER B N 1
ATOM 5194 C CA . SER B 1 224 ? 29 -23.172 4.543 1 94.75 224 SER B CA 1
ATOM 5195 C C . SER B 1 224 ? 28.719 -23.297 3.047 1 94.75 224 SER B C 1
ATOM 5197 O O . SER B 1 224 ? 28.969 -24.359 2.457 1 94.75 224 SER B O 1
ATOM 5199 N N . ILE B 1 225 ? 28.219 -22.234 2.486 1 95.44 225 ILE B N 1
ATOM 5200 C CA . ILE B 1 225 ? 27.781 -22.297 1.095 1 95.44 225 ILE B CA 1
ATOM 5201 C C . ILE B 1 225 ? 28.469 -21.188 0.297 1 95.44 225 ILE B C 1
ATOM 5203 O O . ILE B 1 225 ? 28.469 -20.016 0.711 1 95.44 225 ILE B O 1
ATOM 5207 N N . VAL B 1 226 ? 29.094 -21.5 -0.785 1 95.31 226 VAL B N 1
ATOM 5208 C CA . VAL B 1 226 ? 29.625 -20.562 -1.76 1 95.31 226 VAL B CA 1
ATOM 5209 C C . VAL B 1 226 ? 28.797 -20.609 -3.037 1 95.31 226 VAL B C 1
ATOM 5211 O O . VAL B 1 226 ? 28.578 -21.672 -3.607 1 95.31 226 VAL B O 1
ATOM 5214 N N . ALA B 1 227 ? 28.297 -19.469 -3.41 1 95.62 227 ALA B N 1
ATOM 5215 C CA . ALA B 1 227 ? 27.5 -19.359 -4.633 1 95.62 227 ALA B CA 1
ATOM 5216 C C . ALA B 1 227 ? 28.156 -18.406 -5.629 1 95.62 227 ALA B C 1
ATOM 5218 O O . ALA B 1 227 ? 28.453 -17.266 -5.293 1 95.62 227 ALA B O 1
ATOM 5219 N N . ILE B 1 228 ? 28.391 -18.875 -6.82 1 96.19 228 ILE B N 1
ATOM 5220 C CA . ILE B 1 228 ? 28.953 -18.062 -7.898 1 96.19 228 ILE B CA 1
ATOM 5221 C C . ILE B 1 228 ? 27.922 -17.938 -9.023 1 96.19 228 ILE B C 1
ATOM 5223 O O . ILE B 1 228 ? 27.422 -18.953 -9.531 1 96.19 228 ILE B O 1
ATOM 5227 N N . GLN B 1 229 ? 27.609 -16.703 -9.352 1 96.25 229 GLN B N 1
ATOM 5228 C CA . GLN B 1 229 ? 26.656 -16.469 -10.438 1 96.25 229 GLN B CA 1
ATOM 5229 C C . GLN B 1 229 ? 27.312 -15.695 -11.578 1 96.25 229 GLN B C 1
ATOM 5231 O O . GLN B 1 229 ? 28.141 -14.812 -11.344 1 96.25 229 GLN B O 1
ATOM 5236 N N . ARG B 1 230 ? 26.906 -16.078 -12.836 1 94.88 230 ARG B N 1
ATOM 5237 C CA . ARG B 1 230 ? 27.422 -15.43 -14.039 1 94.88 230 ARG B CA 1
ATOM 5238 C C . ARG B 1 230 ? 26.328 -15.289 -15.094 1 94.88 230 ARG B C 1
ATOM 5240 O O . ARG B 1 230 ? 25.531 -16.203 -15.289 1 94.88 230 ARG B O 1
ATOM 5247 N N . ASP B 1 231 ? 26.328 -14.133 -15.688 1 92.94 231 ASP B N 1
ATOM 5248 C CA . ASP B 1 231 ? 25.406 -13.914 -16.797 1 92.94 231 ASP B CA 1
ATOM 5249 C C . ASP B 1 231 ? 25.859 -14.68 -18.047 1 92.94 231 ASP B C 1
ATOM 5251 O O . ASP B 1 231 ? 27.016 -14.555 -18.469 1 92.94 231 ASP B O 1
ATOM 5255 N N . GLN B 1 232 ? 24.922 -15.438 -18.625 1 90.38 232 GLN B N 1
ATOM 5256 C CA . GLN B 1 232 ? 25.219 -16.156 -19.875 1 90.38 232 GLN B CA 1
ATOM 5257 C C . GLN B 1 232 ? 24.266 -15.734 -20.984 1 90.38 232 GLN B C 1
ATOM 5259 O O . GLN B 1 232 ? 23.969 -16.516 -21.891 1 90.38 232 GLN B O 1
ATOM 5264 N N . GLY B 1 233 ? 23.688 -14.594 -20.828 1 88.62 233 GLY B N 1
ATOM 5265 C CA . GLY B 1 233 ? 22.781 -14.086 -21.844 1 88.62 233 GLY B CA 1
ATOM 5266 C C . GLY B 1 233 ? 21.344 -14.531 -21.609 1 88.62 233 GLY B C 1
ATOM 5267 O O . GLY B 1 233 ? 20.609 -13.906 -20.844 1 88.62 233 GLY B O 1
ATOM 5268 N N . GLU B 1 234 ? 21.094 -15.75 -22.141 1 86.75 234 GLU B N 1
ATOM 5269 C CA . GLU B 1 234 ? 19.719 -16.234 -22.062 1 86.75 234 GLU B CA 1
ATOM 5270 C C . GLU B 1 234 ? 19.422 -16.859 -20.703 1 86.75 234 GLU B C 1
ATOM 5272 O O . GLU B 1 234 ? 18.266 -17 -20.328 1 86.75 234 GLU B O 1
ATOM 5277 N N . HIS B 1 235 ? 20.484 -17.219 -20.047 1 92.25 235 HIS B N 1
ATOM 5278 C CA . HIS B 1 235 ? 20.391 -17.844 -18.734 1 92.25 235 HIS B CA 1
ATOM 5279 C C . HIS B 1 235 ? 21.453 -17.297 -17.781 1 92.25 235 HIS B C 1
ATOM 5281 O O . HIS B 1 235 ? 22.359 -16.578 -18.219 1 92.25 235 HIS B O 1
ATOM 5287 N N . MET B 1 236 ? 21.172 -17.562 -16.547 1 95.12 236 MET B N 1
ATOM 5288 C CA . MET B 1 236 ? 22.203 -17.266 -15.555 1 95.12 236 MET B CA 1
ATOM 5289 C C . MET B 1 236 ? 22.812 -18.547 -15.008 1 95.12 236 MET B C 1
ATOM 5291 O O . MET B 1 236 ? 22.094 -19.469 -14.594 1 95.12 236 MET B O 1
ATOM 5295 N N . GLN B 1 237 ? 24.094 -18.625 -15.094 1 96.94 237 GLN B N 1
ATOM 5296 C CA . GLN B 1 237 ? 24.812 -19.734 -14.469 1 96.94 237 GLN B CA 1
ATOM 5297 C C . GLN B 1 237 ? 24.891 -19.547 -12.953 1 96.94 237 GLN B C 1
ATOM 5299 O O . GLN B 1 237 ? 25.141 -18.438 -12.469 1 96.94 237 GLN B O 1
ATOM 5304 N N . LEU B 1 238 ? 24.594 -20.578 -12.203 1 97.12 238 LEU B N 1
ATOM 5305 C CA . LEU B 1 238 ? 24.719 -20.594 -10.75 1 97.12 238 LEU B CA 1
ATOM 5306 C C . LEU B 1 238 ? 25.438 -21.828 -10.266 1 97.12 238 LEU B C 1
ATOM 5308 O O . LEU B 1 238 ? 24.953 -22.953 -10.422 1 97.12 238 LEU B O 1
ATOM 5312 N N . ALA B 1 239 ? 26.641 -21.656 -9.766 1 97.62 239 ALA B N 1
ATOM 5313 C CA . ALA B 1 239 ? 27.438 -22.734 -9.203 1 97.62 239 ALA B CA 1
ATOM 5314 C C . ALA B 1 239 ? 27.453 -22.672 -7.676 1 97.62 239 ALA B C 1
ATOM 5316 O O . ALA B 1 239 ? 27.797 -21.641 -7.098 1 97.62 239 ALA B O 1
ATOM 5317 N N . LEU B 1 240 ? 27.078 -23.781 -7.074 1 97.62 240 LEU B N 1
ATOM 5318 C CA . LEU B 1 240 ? 26.984 -23.859 -5.621 1 97.62 240 LEU B CA 1
ATOM 5319 C C . LEU B 1 240 ? 27.938 -24.922 -5.078 1 97.62 240 LEU B C 1
ATOM 5321 O O . LEU B 1 240 ? 28.016 -26.031 -5.617 1 97.62 240 LEU B O 1
ATOM 5325 N N . ARG B 1 241 ? 28.688 -24.547 -4.062 1 97.81 241 ARG B N 1
ATOM 5326 C CA . ARG B 1 241 ? 29.594 -25.453 -3.377 1 97.81 241 ARG B CA 1
ATOM 5327 C C . ARG B 1 241 ? 29.516 -25.281 -1.863 1 97.81 241 ARG B C 1
ATOM 5329 O O . ARG B 1 241 ? 29.094 -24.234 -1.378 1 97.81 241 ARG B O 1
ATOM 5336 N N . GLY B 1 242 ? 29.797 -26.375 -1.188 1 97 242 GLY B N 1
ATOM 5337 C CA . GLY B 1 242 ? 29.891 -26.266 0.26 1 97 242 GLY B CA 1
ATOM 5338 C C . GLY B 1 242 ? 29.188 -27.406 0.982 1 97 242 GLY B C 1
ATOM 5339 O O . GLY B 1 242 ? 29.188 -28.547 0.506 1 97 242 GLY B O 1
ATOM 5340 N N . THR B 1 243 ? 28.797 -27.094 2.256 1 96.38 243 THR B N 1
ATOM 5341 C CA . THR B 1 243 ? 28.188 -28.109 3.098 1 96.38 243 THR B CA 1
ATOM 5342 C C . THR B 1 243 ? 26.953 -27.562 3.814 1 96.38 243 THR B C 1
ATOM 5344 O O . THR B 1 243 ? 26.875 -26.359 4.086 1 96.38 243 THR B O 1
ATOM 5347 N N . MET B 1 244 ? 26.047 -28.469 3.982 1 95.75 244 MET B N 1
ATOM 5348 C CA . MET B 1 244 ? 24.812 -28.219 4.734 1 95.75 244 MET B CA 1
ATOM 5349 C C . MET B 1 244 ? 24.609 -29.266 5.82 1 95.75 244 MET B C 1
ATOM 5351 O O . MET B 1 244 ? 24.391 -30.438 5.52 1 95.75 244 MET B O 1
ATOM 5355 N N . PRO B 1 245 ? 24.672 -28.781 7.082 1 95.56 245 PRO B N 1
ATOM 5356 C CA . PRO B 1 245 ? 24.469 -29.781 8.133 1 95.56 245 PRO B CA 1
ATOM 5357 C C . PRO B 1 245 ? 23.062 -30.375 8.125 1 95.56 245 PRO B C 1
ATOM 5359 O O . PRO B 1 245 ? 22.078 -29.656 7.898 1 95.56 245 PRO B O 1
ATOM 5362 N N . ILE B 1 246 ? 22.938 -31.625 8.5 1 91.19 246 ILE B N 1
ATOM 5363 C CA . ILE B 1 246 ? 21.688 -32.375 8.406 1 91.19 246 ILE B CA 1
ATOM 5364 C C . ILE B 1 246 ? 20.688 -31.844 9.422 1 91.19 246 ILE B C 1
ATOM 5366 O O . ILE B 1 246 ? 19.469 -31.906 9.195 1 91.19 246 ILE B O 1
ATOM 5370 N N . GLY B 1 247 ? 21.172 -31.188 10.469 1 86.75 247 GLY B N 1
ATOM 5371 C CA . GLY B 1 247 ? 20.297 -30.766 11.547 1 86.75 247 GLY B CA 1
ATOM 5372 C C . GLY B 1 247 ? 19.734 -29.375 11.344 1 86.75 247 GLY B C 1
ATOM 5373 O O . GLY B 1 247 ? 18.906 -28.906 12.133 1 86.75 247 GLY B O 1
ATOM 5374 N N . VAL B 1 248 ? 20.188 -28.781 10.289 1 86.12 248 VAL B N 1
ATOM 5375 C CA . VAL B 1 248 ? 19.719 -27.422 9.992 1 86.12 248 VAL B CA 1
ATOM 5376 C C . VAL B 1 248 ? 18.516 -27.5 9.055 1 86.12 248 VAL B C 1
ATOM 5378 O O . VAL B 1 248 ? 18.453 -28.344 8.164 1 86.12 248 VAL B O 1
ATOM 5381 N N . THR B 1 249 ? 17.406 -26.734 9.281 1 80.12 249 THR B N 1
ATOM 5382 C CA . THR B 1 249 ? 16.203 -26.734 8.469 1 80.12 249 THR B CA 1
ATOM 5383 C C . THR B 1 249 ? 16.484 -26.234 7.055 1 80.12 249 THR B C 1
ATOM 5385 O O . THR B 1 249 ? 15.938 -26.75 6.082 1 80.12 249 THR B O 1
ATOM 5388 N N . GLY B 1 250 ? 17.391 -25.297 6.883 1 88.44 250 GLY B N 1
ATOM 5389 C CA . GLY B 1 250 ? 17.75 -24.703 5.605 1 88.44 250 GLY B CA 1
ATOM 5390 C C . GLY B 1 250 ? 18.234 -23.266 5.727 1 88.44 250 GLY B C 1
ATOM 5391 O O . GLY B 1 250 ? 18.203 -22.688 6.812 1 88.44 250 GLY B O 1
ATOM 5392 N N . VAL B 1 251 ? 18.859 -22.844 4.645 1 91.38 251 VAL B N 1
ATOM 5393 C CA . VAL B 1 251 ? 19.281 -21.438 4.586 1 91.38 251 VAL B CA 1
ATOM 5394 C C . VAL B 1 251 ? 18.719 -20.797 3.32 1 91.38 251 VAL B C 1
ATOM 5396 O O . VAL B 1 251 ? 18.484 -21.469 2.322 1 91.38 251 VAL B O 1
ATOM 5399 N N . SER B 1 252 ? 18.406 -19.531 3.449 1 91.75 252 SER B N 1
ATOM 5400 C CA . SER B 1 252 ? 17.891 -18.766 2.322 1 91.75 252 SER B CA 1
ATOM 5401 C C . SER B 1 252 ? 18.75 -17.547 2.025 1 91.75 252 SER B C 1
ATOM 5403 O O . SER B 1 252 ? 19.188 -16.859 2.945 1 91.75 252 SER B O 1
ATOM 5405 N N . TYR B 1 253 ? 19 -17.359 0.718 1 92.62 253 TYR B N 1
ATOM 5406 C CA . TYR B 1 253 ? 19.734 -16.188 0.24 1 92.62 253 TYR B CA 1
ATOM 5407 C C . TYR B 1 253 ? 18.953 -15.445 -0.827 1 92.62 253 TYR B C 1
ATOM 5409 O O . TYR B 1 253 ? 18.406 -16.062 -1.751 1 92.62 253 TYR B O 1
ATOM 5417 N N . ARG B 1 254 ? 18.812 -14.164 -0.672 1 94.75 254 ARG B N 1
ATOM 5418 C CA . ARG B 1 254 ? 18.266 -13.328 -1.735 1 94.75 254 ARG B CA 1
ATOM 5419 C C . ARG B 1 254 ? 19.375 -12.656 -2.525 1 94.75 254 ARG B C 1
ATOM 5421 O O . ARG B 1 254 ? 20.266 -12.023 -1.942 1 94.75 254 ARG B O 1
ATOM 5428 N N . ARG B 1 255 ? 19.359 -12.797 -3.826 1 96.12 255 ARG B N 1
ATOM 5429 C CA . ARG B 1 255 ? 20.438 -12.289 -4.684 1 96.12 255 ARG B CA 1
ATOM 5430 C C . ARG B 1 255 ? 19.859 -11.586 -5.91 1 96.12 255 ARG B C 1
ATOM 5432 O O . ARG B 1 255 ? 18.734 -11.852 -6.316 1 96.12 255 ARG B O 1
ATOM 5439 N N . ARG B 1 256 ? 20.656 -10.703 -6.48 1 95.88 256 ARG B N 1
ATOM 5440 C CA . ARG B 1 256 ? 20.219 -9.953 -7.648 1 95.88 256 ARG B CA 1
ATOM 5441 C C . ARG B 1 256 ? 20.328 -10.789 -8.914 1 95.88 256 ARG B C 1
ATOM 5443 O O . ARG B 1 256 ? 21.125 -11.734 -8.977 1 95.88 256 ARG B O 1
ATOM 5450 N N . ILE B 1 257 ? 19.547 -10.5 -9.852 1 95.81 257 ILE B N 1
ATOM 5451 C CA . ILE B 1 257 ? 19.625 -11.062 -11.195 1 95.81 257 ILE B CA 1
ATOM 5452 C C . ILE B 1 257 ? 20.625 -10.273 -12.023 1 95.81 257 ILE B C 1
ATOM 5454 O O . ILE B 1 257 ? 20.672 -9.039 -11.953 1 95.81 257 ILE B O 1
ATOM 5458 N N . GLU B 1 258 ? 21.391 -10.969 -12.805 1 94.12 258 GLU B N 1
ATOM 5459 C CA . GLU B 1 258 ? 22.422 -10.312 -13.602 1 94.12 258 GLU B CA 1
ATOM 5460 C C . GLU B 1 258 ? 21.812 -9.594 -14.805 1 94.12 258 GLU B C 1
ATOM 5462 O O . GLU B 1 258 ? 22.172 -8.453 -15.102 1 94.12 258 GLU B O 1
ATOM 5467 N N . ASN B 1 259 ? 20.938 -10.219 -15.5 1 94.25 259 ASN B N 1
ATOM 5468 C CA . ASN B 1 259 ? 20.25 -9.656 -16.656 1 94.25 259 ASN B CA 1
ATOM 5469 C C . ASN B 1 259 ? 18.734 -9.617 -16.453 1 94.25 259 ASN B C 1
ATOM 5471 O O . ASN B 1 259 ? 18.031 -10.539 -16.859 1 94.25 259 ASN B O 1
ATOM 5475 N N . PRO B 1 260 ? 18.266 -8.469 -16.047 1 95.31 260 PRO B N 1
ATOM 5476 C CA . PRO B 1 260 ? 16.844 -8.383 -15.695 1 95.31 260 PRO B CA 1
ATOM 5477 C C . PRO B 1 260 ? 15.93 -8.594 -16.906 1 95.31 260 PRO B C 1
ATOM 5479 O O . PRO B 1 260 ? 14.812 -9.094 -16.75 1 95.31 260 PRO B O 1
ATOM 5482 N N . LEU B 1 261 ? 16.375 -8.219 -18.094 1 96 261 LEU B N 1
ATOM 5483 C CA . LEU B 1 261 ? 15.5 -8.305 -19.25 1 96 261 LEU B CA 1
ATOM 5484 C C . LEU B 1 261 ? 15.344 -9.758 -19.703 1 96 261 LEU B C 1
ATOM 5486 O O . LEU B 1 261 ? 14.242 -10.203 -20.016 1 96 261 LEU B O 1
ATOM 5490 N N . ALA B 1 262 ? 16.453 -10.484 -19.734 1 95.5 262 ALA B N 1
ATOM 5491 C CA . ALA B 1 262 ? 16.375 -11.914 -20.031 1 95.5 262 ALA B CA 1
ATOM 5492 C C . ALA B 1 262 ? 15.531 -12.641 -18.969 1 95.5 262 ALA B C 1
ATOM 5494 O O . ALA B 1 262 ? 14.742 -13.531 -19.312 1 95.5 262 ALA B O 1
ATOM 5495 N N . TRP B 1 263 ? 15.727 -12.25 -17.75 1 96.31 263 TRP B N 1
ATOM 5496 C CA . TRP B 1 263 ? 14.961 -12.789 -16.625 1 96.31 263 TRP B CA 1
ATOM 5497 C C . TRP B 1 263 ? 13.469 -12.57 -16.828 1 96.31 263 TRP B C 1
ATOM 5499 O O . TRP B 1 263 ? 12.672 -13.508 -16.719 1 96.31 263 TRP B O 1
ATOM 5509 N N . ALA B 1 264 ? 13.078 -11.398 -17.219 1 97.44 264 ALA B N 1
ATOM 5510 C CA . ALA B 1 264 ? 11.672 -11.062 -17.438 1 97.44 264 ALA B CA 1
ATOM 5511 C C . ALA B 1 264 ? 11.086 -11.875 -18.594 1 97.44 264 ALA B C 1
ATOM 5513 O O . ALA B 1 264 ? 9.945 -12.32 -18.516 1 97.44 264 ALA B O 1
ATOM 5514 N N . GLY B 1 265 ? 11.875 -12.008 -19.656 1 96.81 265 GLY B N 1
ATOM 5515 C CA . GLY B 1 265 ? 11.43 -12.812 -20.766 1 96.81 265 GLY B CA 1
ATOM 5516 C C . GLY B 1 265 ? 11.164 -14.258 -20.391 1 96.81 265 GLY B C 1
ATOM 5517 O O . GLY B 1 265 ? 10.133 -14.82 -20.766 1 96.81 265 GLY B O 1
ATOM 5518 N N . HIS B 1 266 ? 12.062 -14.805 -19.656 1 95.88 266 HIS B N 1
ATOM 5519 C CA . HIS B 1 266 ? 11.906 -16.188 -19.219 1 95.88 266 HIS B CA 1
ATOM 5520 C C . HIS B 1 266 ? 10.664 -16.359 -18.359 1 95.88 266 HIS B C 1
ATOM 5522 O O . HIS B 1 266 ? 9.891 -17.297 -18.562 1 95.88 266 HIS B O 1
ATOM 5528 N N . LEU B 1 267 ? 10.508 -15.469 -17.406 1 96.81 267 LEU B N 1
ATOM 5529 C CA . LEU B 1 267 ? 9.367 -15.555 -16.5 1 96.81 267 LEU B CA 1
ATOM 5530 C C . LEU B 1 267 ? 8.055 -15.352 -17.25 1 96.81 267 LEU B C 1
ATOM 5532 O O . LEU B 1 267 ? 7.027 -15.922 -16.891 1 96.81 267 LEU B O 1
ATOM 5536 N N . THR B 1 268 ? 8.094 -14.547 -18.297 1 97.62 268 THR B N 1
ATOM 5537 C CA . THR B 1 268 ? 6.91 -14.375 -19.125 1 97.62 268 THR B CA 1
ATOM 5538 C C . THR B 1 268 ? 6.535 -15.695 -19.812 1 97.62 268 THR B C 1
ATOM 5540 O O . THR B 1 268 ? 5.363 -16.078 -19.828 1 97.62 268 THR B O 1
ATOM 5543 N N . ARG B 1 269 ? 7.48 -16.391 -20.328 1 96.5 269 ARG B N 1
ATOM 5544 C CA . ARG B 1 269 ? 7.227 -17.688 -20.953 1 96.5 269 ARG B CA 1
ATOM 5545 C C . ARG B 1 269 ? 6.656 -18.672 -19.938 1 96.5 269 ARG B C 1
ATOM 5547 O O . ARG B 1 269 ? 5.734 -19.438 -20.25 1 96.5 269 ARG B O 1
ATOM 5554 N N . ASP B 1 270 ? 7.258 -18.672 -18.75 1 94.81 270 ASP B N 1
ATOM 5555 C CA . ASP B 1 270 ? 6.738 -19.531 -17.688 1 94.81 270 ASP B CA 1
ATOM 5556 C C . ASP B 1 270 ? 5.273 -19.203 -17.391 1 94.81 270 ASP B C 1
ATOM 5558 O O . ASP B 1 270 ? 4.465 -20.109 -17.172 1 94.81 270 ASP B O 1
ATOM 5562 N N . ALA B 1 271 ? 4.984 -17.938 -17.359 1 96.25 271 ALA B N 1
ATOM 5563 C CA . ALA B 1 271 ? 3.619 -17.5 -17.094 1 96.25 271 ALA B CA 1
ATOM 5564 C C . ALA B 1 271 ? 2.666 -17.969 -18.188 1 96.25 271 ALA B C 1
ATOM 5566 O O . ALA B 1 271 ? 1.549 -18.406 -17.906 1 96.25 271 ALA B O 1
ATOM 5567 N N . LEU B 1 272 ? 3.102 -17.844 -19.438 1 97.19 272 LEU B N 1
ATOM 5568 C CA . LEU B 1 272 ? 2.299 -18.312 -20.562 1 97.19 272 LEU B CA 1
ATOM 5569 C C . LEU B 1 272 ? 1.997 -19.812 -20.422 1 97.19 272 LEU B C 1
ATOM 5571 O O . LEU B 1 272 ? 0.849 -20.234 -20.578 1 97.19 272 LEU B O 1
ATOM 5575 N N . ALA B 1 273 ? 3 -20.547 -20.094 1 95.12 273 ALA B N 1
ATOM 5576 C CA . ALA B 1 273 ? 2.828 -21.984 -19.906 1 95.12 273 ALA B CA 1
ATOM 5577 C C . ALA B 1 273 ? 1.826 -22.266 -18.781 1 95.12 273 ALA B C 1
ATOM 5579 O O . ALA B 1 273 ? 0.968 -23.141 -18.922 1 95.12 273 ALA B O 1
ATOM 5580 N N . ALA B 1 274 ? 1.952 -21.562 -17.734 1 90.75 274 ALA B N 1
ATOM 5581 C CA . ALA B 1 274 ? 1.053 -21.75 -16.594 1 90.75 274 ALA B CA 1
ATOM 5582 C C . ALA B 1 274 ? -0.392 -21.453 -16.984 1 90.75 274 ALA B C 1
ATOM 5584 O O . ALA B 1 274 ? -1.326 -22.016 -16.406 1 90.75 274 ALA B O 1
ATOM 5585 N N . ALA B 1 275 ? -0.561 -20.578 -17.969 1 92.38 275 ALA B N 1
ATOM 5586 C CA . ALA B 1 275 ? -1.897 -20.188 -18.422 1 92.38 275 ALA B CA 1
ATOM 5587 C C . ALA B 1 275 ? -2.365 -21.094 -19.562 1 92.38 275 ALA B C 1
ATOM 5589 O O . ALA B 1 275 ? -3.428 -20.875 -20.141 1 92.38 275 ALA B O 1
ATOM 5590 N N . GLY B 1 276 ? -1.507 -22.047 -19.969 1 93.06 276 GLY B N 1
ATOM 5591 C CA . GLY B 1 276 ? -1.87 -22.984 -21.016 1 93.06 276 GLY B CA 1
ATOM 5592 C C . GLY B 1 276 ? -1.578 -22.484 -22.406 1 93.06 276 GLY B C 1
ATOM 5593 O O . GLY B 1 276 ? -2.16 -22.953 -23.375 1 93.06 276 GLY B O 1
ATOM 5594 N N . ILE B 1 277 ? -0.803 -21.469 -22.516 1 96.62 277 ILE B N 1
ATOM 5595 C CA . ILE B 1 277 ? -0.42 -20.922 -23.812 1 96.62 277 ILE B CA 1
ATOM 5596 C C . ILE B 1 277 ? 0.932 -21.5 -24.234 1 96.62 277 ILE B C 1
ATOM 5598 O O . ILE B 1 277 ? 1.92 -21.375 -23.5 1 96.62 277 ILE B O 1
ATOM 5602 N N . ARG B 1 278 ? 0.995 -22.062 -25.375 1 96.25 278 ARG B N 1
ATOM 5603 C CA . ARG B 1 278 ? 2.244 -22.594 -25.906 1 96.25 278 ARG B CA 1
ATOM 5604 C C . ARG B 1 278 ? 3.107 -21.5 -26.516 1 96.25 278 ARG B C 1
ATOM 5606 O O . ARG B 1 278 ? 2.596 -20.609 -27.188 1 96.25 278 ARG B O 1
ATOM 5613 N N . SER B 1 279 ? 4.309 -21.531 -26.188 1 93.62 279 SER B N 1
ATOM 5614 C CA . SER B 1 279 ? 5.242 -20.578 -26.781 1 93.62 279 SER B CA 1
ATOM 5615 C C . SER B 1 279 ? 6.562 -21.25 -27.141 1 93.62 279 SER B C 1
ATOM 5617 O O . SER B 1 279 ? 6.922 -22.281 -26.578 1 93.62 279 SER B O 1
ATOM 5619 N N . ASN B 1 280 ? 7.223 -20.688 -28.156 1 86.69 280 ASN B N 1
ATOM 5620 C CA . ASN B 1 280 ? 8.578 -21.156 -28.438 1 86.69 280 ASN B CA 1
ATOM 5621 C C . ASN B 1 280 ? 9.586 -20.578 -27.438 1 86.69 280 ASN B C 1
ATOM 5623 O O . ASN B 1 280 ? 9.227 -19.75 -26.594 1 86.69 280 ASN B O 1
ATOM 5627 N N . ASP B 1 281 ? 10.75 -21.047 -27.516 1 76.25 281 ASP B N 1
ATOM 5628 C CA . ASP B 1 281 ? 11.742 -20.703 -26.5 1 76.25 281 ASP B CA 1
ATOM 5629 C C . ASP B 1 281 ? 12.461 -19.406 -26.844 1 76.25 281 ASP B C 1
ATOM 5631 O O . ASP B 1 281 ? 13.305 -18.938 -26.078 1 76.25 281 ASP B O 1
ATOM 5635 N N . ALA B 1 282 ? 12.016 -18.703 -27.641 1 82.06 282 ALA B N 1
ATOM 5636 C CA . ALA B 1 282 ? 12.766 -17.531 -28.094 1 82.06 282 ALA B CA 1
ATOM 5637 C C . ALA B 1 282 ? 12.344 -16.281 -27.328 1 82.06 282 ALA B C 1
ATOM 5639 O O . ALA B 1 282 ? 11.156 -15.969 -27.25 1 82.06 282 ALA B O 1
ATOM 5640 N N . VAL B 1 283 ? 13.352 -15.641 -26.672 1 91.44 283 VAL B N 1
ATOM 5641 C CA . VAL B 1 283 ? 13.156 -14.336 -26.047 1 91.44 283 VAL B CA 1
ATOM 5642 C C . VAL B 1 283 ? 14.086 -13.312 -26.703 1 91.44 283 VAL B C 1
ATOM 5644 O O . VAL B 1 283 ? 15.281 -13.57 -26.859 1 91.44 283 VAL B O 1
ATOM 5647 N N . ARG B 1 284 ? 13.5 -12.234 -27.188 1 94.81 284 ARG B N 1
ATOM 5648 C CA . ARG B 1 284 ? 14.281 -11.148 -27.781 1 94.81 284 ARG B CA 1
ATOM 5649 C C . ARG B 1 284 ? 14.016 -9.836 -27.062 1 94.81 284 ARG B C 1
ATOM 5651 O O . ARG B 1 284 ? 12.883 -9.57 -26.641 1 94.81 284 ARG B O 1
ATOM 5658 N N . ILE B 1 285 ? 15.047 -9.031 -26.906 1 95.38 285 ILE B N 1
ATOM 5659 C CA . ILE B 1 285 ? 14.906 -7.68 -26.375 1 95.38 285 ILE B CA 1
ATOM 5660 C C . ILE B 1 285 ? 14.773 -6.688 -27.531 1 95.38 285 ILE B C 1
ATOM 5662 O O . ILE B 1 285 ? 15.711 -6.492 -28.297 1 95.38 285 ILE B O 1
ATOM 5666 N N . ALA B 1 286 ? 13.609 -6.141 -27.688 1 96.94 286 ALA B N 1
ATOM 5667 C CA . ALA B 1 286 ? 13.344 -5.246 -28.812 1 96.94 286 ALA B CA 1
ATOM 5668 C C . ALA B 1 286 ? 12.117 -4.371 -28.531 1 96.94 286 ALA B C 1
ATOM 5670 O O . ALA B 1 286 ? 11.414 -4.578 -27.531 1 96.94 286 ALA B O 1
ATOM 5671 N N . ALA B 1 287 ? 11.969 -3.379 -29.375 1 97.62 287 ALA B N 1
ATOM 5672 C CA . ALA B 1 287 ? 10.781 -2.527 -29.281 1 97.62 287 ALA B CA 1
ATOM 5673 C C . ALA B 1 287 ? 9.531 -3.27 -29.734 1 97.62 287 ALA B C 1
ATOM 5675 O O . ALA B 1 287 ? 9.617 -4.168 -30.578 1 97.62 287 ALA B O 1
ATOM 5676 N N . THR B 1 288 ? 8.383 -2.932 -29.141 1 98 288 THR B N 1
ATOM 5677 C CA . THR B 1 288 ? 7.09 -3.441 -29.578 1 98 288 THR B CA 1
ATOM 5678 C C . THR B 1 288 ? 6.82 -3.039 -31.031 1 98 288 THR B C 1
ATOM 5680 O O . THR B 1 288 ? 6.984 -1.873 -31.391 1 98 288 THR B O 1
ATOM 5683 N N . PRO B 1 289 ? 6.363 -3.951 -31.812 1 96.88 289 PRO B N 1
ATOM 5684 C CA . PRO B 1 289 ? 6.016 -3.59 -33.188 1 96.88 289 PRO B CA 1
ATOM 5685 C C . PRO B 1 289 ? 4.93 -2.518 -33.25 1 96.88 289 PRO B C 1
ATOM 5687 O O . PRO B 1 289 ? 4.016 -2.506 -32.438 1 96.88 289 PRO B O 1
ATOM 5690 N N . ASP B 1 290 ? 4.93 -1.758 -34.344 1 95.62 290 ASP B N 1
ATOM 5691 C CA . ASP B 1 290 ? 4.031 -0.617 -34.469 1 95.62 290 ASP B CA 1
ATOM 5692 C C . ASP B 1 290 ? 2.586 -1.076 -34.656 1 95.62 290 ASP B C 1
ATOM 5694 O O . ASP B 1 290 ? 1.657 -0.369 -34.25 1 95.62 290 ASP B O 1
ATOM 5698 N N . ASP B 1 291 ? 2.393 -2.193 -35.219 1 95.12 291 ASP B N 1
ATOM 5699 C CA . ASP B 1 291 ? 1.039 -2.641 -35.531 1 95.12 291 ASP B CA 1
ATOM 5700 C C . ASP B 1 291 ? 0.464 -3.484 -34.375 1 95.12 291 ASP B C 1
ATOM 5702 O O . ASP B 1 291 ? -0.654 -3.992 -34.5 1 95.12 291 ASP B O 1
ATOM 5706 N N . ALA B 1 292 ? 1.234 -3.65 -33.344 1 97.44 292 ALA B N 1
ATOM 5707 C CA . ALA B 1 292 ? 0.761 -4.449 -32.219 1 97.44 292 ALA B CA 1
ATOM 5708 C C . ALA B 1 292 ? -0.327 -3.715 -31.438 1 97.44 292 ALA B C 1
ATOM 5710 O O . ALA B 1 292 ? -0.259 -2.496 -31.266 1 97.44 292 ALA B O 1
ATOM 5711 N N . ALA B 1 293 ? -1.351 -4.465 -30.984 1 96.75 293 ALA B N 1
ATOM 5712 C CA . ALA B 1 293 ? -2.432 -3.916 -30.172 1 96.75 293 ALA B CA 1
ATOM 5713 C C . ALA B 1 293 ? -2.271 -4.316 -28.703 1 96.75 293 ALA B C 1
ATOM 5715 O O . ALA B 1 293 ? -1.63 -5.324 -28.406 1 96.75 293 ALA B O 1
ATOM 5716 N N . LEU B 1 294 ? -2.85 -3.533 -27.797 1 97.12 294 LEU B N 1
ATOM 5717 C CA . LEU B 1 294 ? -2.887 -3.875 -26.375 1 97.12 294 LEU B CA 1
ATOM 5718 C C . LEU B 1 294 ? -3.779 -5.086 -26.141 1 97.12 294 LEU B C 1
ATOM 5720 O O . LEU B 1 294 ? -4.945 -5.098 -26.531 1 97.12 294 LEU B O 1
ATOM 5724 N N . LEU B 1 295 ? -3.236 -6.09 -25.484 1 96.31 295 LEU B N 1
ATOM 5725 C CA . LEU B 1 295 ? -3.994 -7.316 -25.25 1 96.31 295 LEU B CA 1
ATOM 5726 C C . LEU B 1 295 ? -4.32 -7.484 -23.781 1 96.31 295 LEU B C 1
ATOM 5728 O O . LEU B 1 295 ? -5.379 -8.016 -23.422 1 96.31 295 LEU B O 1
ATOM 5732 N N . ALA B 1 296 ? -3.395 -7.16 -22.938 1 96.5 296 ALA B N 1
ATOM 5733 C CA . ALA B 1 296 ? -3.557 -7.234 -21.484 1 96.5 296 ALA B CA 1
ATOM 5734 C C . ALA B 1 296 ? -2.67 -6.211 -20.781 1 96.5 296 ALA B C 1
ATOM 5736 O O . ALA B 1 296 ? -1.628 -5.816 -21.312 1 96.5 296 ALA B O 1
ATOM 5737 N N . GLN B 1 297 ? -3.088 -5.82 -19.594 1 97.69 297 GLN B N 1
ATOM 5738 C CA . GLN B 1 297 ? -2.32 -4.805 -18.891 1 97.69 297 GLN B CA 1
ATOM 5739 C C . GLN B 1 297 ? -2.42 -5 -17.375 1 97.69 297 GLN B C 1
ATOM 5741 O O . GLN B 1 297 ? -3.447 -5.461 -16.875 1 97.69 297 GLN B O 1
ATOM 5746 N N . HIS B 1 298 ? -1.328 -4.727 -16.703 1 97.94 298 HIS B N 1
ATOM 5747 C CA . HIS B 1 298 ? -1.223 -4.688 -15.25 1 97.94 298 HIS B CA 1
ATOM 5748 C C . HIS B 1 298 ? -0.821 -3.299 -14.766 1 97.94 298 HIS B C 1
ATOM 5750 O O . HIS B 1 298 ? 0.025 -2.643 -15.375 1 97.94 298 HIS B O 1
ATOM 5756 N N . SER B 1 299 ? -1.46 -2.803 -13.695 1 97.88 299 SER B N 1
ATOM 5757 C CA . SER B 1 299 ? -1.079 -1.554 -13.047 1 97.88 299 SER B CA 1
ATOM 5758 C C . SER B 1 299 ? -0.548 -1.806 -11.633 1 97.88 299 SER B C 1
ATOM 5760 O O . SER B 1 299 ? -1.129 -2.586 -10.875 1 97.88 299 SER B O 1
ATOM 5762 N N . SER B 1 300 ? 0.521 -1.126 -11.336 1 97.88 300 SER B N 1
ATOM 5763 C CA . SER B 1 300 ? 1.088 -1.218 -9.992 1 97.88 300 SER B CA 1
ATOM 5764 C C . SER B 1 300 ? 0.167 -0.578 -8.961 1 97.88 300 SER B C 1
ATOM 5766 O O . SER B 1 300 ? -0.844 0.032 -9.312 1 97.88 300 SER B O 1
ATOM 5768 N N . GLU B 1 301 ? 0.552 -0.812 -7.676 1 96 301 GLU B N 1
ATOM 5769 C CA . GLU B 1 301 ? -0.02 0.037 -6.633 1 96 301 GLU B CA 1
ATOM 5770 C C . GLU B 1 301 ? 0.299 1.508 -6.887 1 96 301 GLU B C 1
ATOM 5772 O O . GLU B 1 301 ? 1.223 1.829 -7.637 1 96 301 GLU B O 1
ATOM 5777 N N . PRO B 1 302 ? -0.523 2.416 -6.27 1 97.38 302 PRO B N 1
ATOM 5778 C CA . PRO B 1 302 ? -0.205 3.84 -6.41 1 97.38 302 PRO B CA 1
ATOM 5779 C C . PRO B 1 302 ? 1.168 4.195 -5.844 1 97.38 302 PRO B C 1
ATOM 5781 O O . PRO B 1 302 ? 1.644 3.545 -4.91 1 97.38 302 PRO B O 1
ATOM 5784 N N . LEU B 1 303 ? 1.758 5.223 -6.34 1 98.5 303 LEU B N 1
ATOM 5785 C CA . LEU B 1 303 ? 3.102 5.672 -5.996 1 98.5 303 LEU B CA 1
ATOM 5786 C C . LEU B 1 303 ? 3.242 5.859 -4.488 1 98.5 303 LEU B C 1
ATOM 5788 O O . LEU B 1 303 ? 4.273 5.508 -3.91 1 98.5 303 LEU B O 1
ATOM 5792 N N . ALA B 1 304 ? 2.225 6.387 -3.832 1 97.5 304 ALA B N 1
ATOM 5793 C CA . ALA B 1 304 ? 2.291 6.621 -2.393 1 97.5 304 ALA B CA 1
ATOM 5794 C C . ALA B 1 304 ? 2.596 5.328 -1.64 1 97.5 304 ALA B C 1
ATOM 5796 O O . ALA B 1 304 ? 3.344 5.336 -0.66 1 97.5 304 ALA B O 1
ATOM 5797 N N . GLU B 1 305 ? 2.029 4.262 -2.09 1 96 305 GLU B N 1
ATOM 5798 C CA . GLU B 1 305 ? 2.25 2.971 -1.45 1 96 305 GLU B CA 1
ATOM 5799 C C . GLU B 1 305 ? 3.627 2.412 -1.794 1 96 305 GLU B C 1
ATOM 5801 O O . GLU B 1 305 ? 4.301 1.837 -0.937 1 96 305 GLU B O 1
ATOM 5806 N N . ILE B 1 306 ? 4.027 2.635 -3.023 1 97.56 306 ILE B N 1
ATOM 5807 C CA . ILE B 1 306 ? 5.328 2.16 -3.479 1 97.56 306 ILE B CA 1
ATOM 5808 C C . ILE B 1 306 ? 6.438 2.871 -2.705 1 97.56 306 ILE B C 1
ATOM 5810 O O . ILE B 1 306 ? 7.445 2.26 -2.352 1 97.56 306 ILE B O 1
ATOM 5814 N N . LEU B 1 307 ? 6.211 4.109 -2.35 1 98.06 307 LEU B N 1
ATOM 5815 C CA . LEU B 1 307 ? 7.227 4.91 -1.672 1 98.06 307 LEU B CA 1
ATOM 5816 C C . LEU B 1 307 ? 7.434 4.426 -0.24 1 98.06 307 LEU B C 1
ATOM 5818 O O . LEU B 1 307 ? 8.469 4.699 0.367 1 98.06 307 LEU B O 1
ATOM 5822 N N . SER B 1 308 ? 6.469 3.709 0.324 1 95.56 308 SER B N 1
ATOM 5823 C CA . SER B 1 308 ? 6.617 3.199 1.683 1 95.56 308 SER B CA 1
ATOM 5824 C C . SER B 1 308 ? 7.793 2.236 1.786 1 95.56 308 SER B C 1
ATOM 5826 O O . SER B 1 308 ? 8.531 2.25 2.777 1 95.56 308 SER B O 1
ATOM 5828 N N . ALA B 1 309 ? 7.965 1.421 0.736 1 94.12 309 ALA B N 1
ATOM 5829 C CA . ALA B 1 309 ? 9.102 0.508 0.726 1 94.12 309 ALA B CA 1
ATOM 5830 C C . ALA B 1 309 ? 10.422 1.277 0.717 1 94.12 309 ALA B C 1
ATOM 5832 O O . ALA B 1 309 ? 11.391 0.872 1.367 1 94.12 309 ALA B O 1
ATOM 5833 N N . MET B 1 310 ? 10.398 2.316 0.036 1 96.19 310 MET B N 1
ATOM 5834 C CA . MET B 1 310 ? 11.578 3.166 -0.091 1 96.19 310 MET B CA 1
ATOM 5835 C C . MET B 1 310 ? 11.844 3.93 1.203 1 96.19 310 MET B C 1
ATOM 5837 O O . MET B 1 310 ? 12.969 3.947 1.702 1 96.19 310 MET B O 1
ATOM 5841 N N . GLY B 1 311 ? 10.875 4.48 1.774 1 97.88 311 GLY B N 1
ATOM 5842 C CA . GLY B 1 311 ? 11.023 5.336 2.941 1 97.88 311 GLY B CA 1
ATOM 5843 C C . GLY B 1 311 ? 11.219 4.559 4.23 1 97.88 311 GLY B C 1
ATOM 5844 O O . GLY B 1 311 ? 12.031 4.941 5.074 1 97.88 311 GLY B O 1
ATOM 5845 N N . LYS B 1 312 ? 10.508 3.465 4.422 1 98.25 312 LYS B N 1
ATOM 5846 C CA . LYS B 1 312 ? 10.5 2.736 5.688 1 98.25 312 LYS B CA 1
ATOM 5847 C C . LYS B 1 312 ? 11.594 1.67 5.711 1 98.25 312 LYS B C 1
ATOM 5849 O O . LYS B 1 312 ? 12.203 1.423 6.754 1 98.25 312 LYS B O 1
ATOM 5854 N N . GLN B 1 313 ? 11.82 1.02 4.527 1 97.31 313 GLN B N 1
ATOM 5855 C CA . GLN B 1 313 ? 12.758 -0.1 4.5 1 97.31 313 GLN B CA 1
ATOM 5856 C C . GLN B 1 313 ? 14.031 0.271 3.75 1 97.31 313 GLN B C 1
ATOM 5858 O O . GLN B 1 313 ? 14.922 -0.565 3.578 1 97.31 313 GLN B O 1
ATOM 5863 N N . SER B 1 314 ? 14.07 1.47 3.305 1 98.06 314 SER B N 1
ATOM 5864 C CA . SER B 1 314 ? 15.227 1.974 2.576 1 98.06 314 SER B CA 1
ATOM 5865 C C . SER B 1 314 ? 15.523 1.12 1.348 1 98.06 314 SER B C 1
ATOM 5867 O O . SER B 1 314 ? 16.688 0.846 1.041 1 98.06 314 SER B O 1
ATOM 5869 N N . ASP B 1 315 ? 14.555 0.762 0.557 1 97.75 315 ASP B N 1
ATOM 5870 C CA . ASP B 1 315 ? 14.68 -0.092 -0.62 1 97.75 315 ASP B CA 1
ATOM 5871 C C . ASP B 1 315 ? 15.359 0.648 -1.767 1 97.75 315 ASP B C 1
ATOM 5873 O O . ASP B 1 315 ? 14.758 1.519 -2.398 1 97.75 315 ASP B O 1
ATOM 5877 N N . ASN B 1 316 ? 16.562 0.213 -2.078 1 97.56 316 ASN B N 1
ATOM 5878 C CA . ASN B 1 316 ? 17.359 0.869 -3.113 1 97.56 316 ASN B CA 1
ATOM 5879 C C . ASN B 1 316 ? 16.766 0.638 -4.5 1 97.56 316 ASN B C 1
ATOM 5881 O O . ASN B 1 316 ? 16.781 1.539 -5.34 1 97.56 316 ASN B O 1
ATOM 5885 N N . PHE B 1 317 ? 16.281 -0.547 -4.723 1 97.62 317 PHE B N 1
ATOM 5886 C CA . PHE B 1 317 ? 15.727 -0.87 -6.035 1 97.62 317 PHE B CA 1
ATOM 5887 C C . PHE B 1 317 ? 14.531 0.02 -6.355 1 97.62 317 PHE B C 1
ATOM 5889 O O . PHE B 1 317 ? 14.453 0.588 -7.445 1 97.62 317 PHE B O 1
ATOM 5896 N N . VAL B 1 318 ? 13.625 0.183 -5.426 1 98.44 318 VAL B N 1
ATOM 5897 C CA . VAL B 1 318 ? 12.453 1.032 -5.609 1 98.44 318 VAL B CA 1
ATOM 5898 C C . VAL B 1 318 ? 12.898 2.473 -5.859 1 98.44 318 VAL B C 1
ATOM 5900 O O . VAL B 1 318 ? 12.359 3.148 -6.738 1 98.44 318 VAL B O 1
ATOM 5903 N N . ALA B 1 319 ? 13.875 2.936 -5.121 1 98.56 319 ALA B N 1
ATOM 5904 C CA . ALA B 1 319 ? 14.367 4.305 -5.277 1 98.56 319 ALA B CA 1
ATOM 5905 C C . ALA B 1 319 ? 14.891 4.539 -6.691 1 98.56 319 ALA B C 1
ATOM 5907 O O . ALA B 1 319 ? 14.57 5.547 -7.32 1 98.56 319 ALA B O 1
ATOM 5908 N N . GLU B 1 320 ? 15.68 3.584 -7.148 1 98.19 320 GLU B N 1
ATOM 5909 C CA . GLU B 1 320 ? 16.266 3.729 -8.477 1 98.19 320 GLU B CA 1
ATOM 5910 C C . GLU B 1 320 ? 15.203 3.652 -9.562 1 98.19 320 GLU B C 1
ATOM 5912 O O . GLU B 1 320 ? 15.266 4.375 -10.562 1 98.19 320 GLU B O 1
ATOM 5917 N N . MET B 1 321 ? 14.266 2.773 -9.383 1 98.38 321 MET B N 1
ATOM 5918 C CA . MET B 1 321 ? 13.195 2.648 -10.367 1 98.38 321 MET B CA 1
ATOM 5919 C C . MET B 1 321 ? 12.359 3.924 -10.422 1 98.38 321 MET B C 1
ATOM 5921 O O . MET B 1 321 ? 12.047 4.418 -11.508 1 98.38 321 MET B O 1
ATOM 5925 N N . VAL B 1 322 ? 11.977 4.453 -9.289 1 98.75 322 VAL B N 1
ATOM 5926 C CA . VAL B 1 322 ? 11.195 5.684 -9.219 1 98.75 322 VAL B CA 1
ATOM 5927 C C . VAL B 1 322 ? 11.984 6.832 -9.844 1 98.75 322 VAL B C 1
ATOM 5929 O O . VAL B 1 322 ? 11.43 7.652 -10.57 1 98.75 322 VAL B O 1
ATOM 5932 N N . PHE B 1 323 ? 13.32 6.863 -9.57 1 98.5 323 PHE B N 1
ATOM 5933 C CA . PHE B 1 323 ? 14.203 7.859 -10.156 1 98.5 323 PHE B CA 1
ATOM 5934 C C . PHE B 1 323 ? 14.188 7.777 -11.672 1 98.5 323 PHE B C 1
ATOM 5936 O O . PHE B 1 323 ? 14.047 8.797 -12.359 1 98.5 323 PHE B O 1
ATOM 5943 N N . ARG B 1 324 ? 14.227 6.574 -12.188 1 98.44 324 ARG B N 1
ATOM 5944 C CA . ARG B 1 324 ? 14.219 6.367 -13.633 1 98.44 324 ARG B CA 1
ATOM 5945 C C . ARG B 1 324 ? 12.875 6.766 -14.234 1 98.44 324 ARG B C 1
ATOM 5947 O O . ARG B 1 324 ? 12.82 7.344 -15.328 1 98.44 324 ARG B O 1
ATOM 5954 N N . VAL B 1 325 ? 11.805 6.473 -13.617 1 98.69 325 VAL B N 1
ATOM 5955 C CA . VAL B 1 325 ? 10.469 6.812 -14.094 1 98.69 325 VAL B CA 1
ATOM 5956 C C . VAL B 1 325 ? 10.32 8.328 -14.188 1 98.69 325 VAL B C 1
ATOM 5958 O O . VAL B 1 325 ? 9.727 8.844 -15.133 1 98.69 325 VAL B O 1
ATOM 5961 N N . LEU B 1 326 ? 10.859 9.07 -13.203 1 98.56 326 LEU B N 1
ATOM 5962 C CA . LEU B 1 326 ? 10.844 10.531 -13.242 1 98.56 326 LEU B CA 1
ATOM 5963 C C . LEU B 1 326 ? 11.43 11.039 -14.555 1 98.56 326 LEU B C 1
ATOM 5965 O O . LEU B 1 326 ? 10.859 11.93 -15.188 1 98.56 326 LEU B O 1
ATOM 5969 N N . GLY B 1 327 ? 12.555 10.438 -14.93 1 98.06 327 GLY B N 1
ATOM 5970 C CA . GLY B 1 327 ? 13.18 10.828 -16.172 1 98.06 327 GLY B CA 1
ATOM 5971 C C . GLY B 1 327 ? 12.344 10.484 -17.406 1 98.06 327 GLY B C 1
ATOM 5972 O O . GLY B 1 327 ? 12.211 11.297 -18.312 1 98.06 327 GLY B O 1
ATOM 5973 N N . ALA B 1 328 ? 11.766 9.297 -17.359 1 98.19 328 ALA B N 1
ATOM 5974 C CA . ALA B 1 328 ? 10.992 8.82 -18.5 1 98.19 328 ALA B CA 1
ATOM 5975 C C . ALA B 1 328 ? 9.727 9.648 -18.688 1 98.19 328 ALA B C 1
ATOM 5977 O O . ALA B 1 328 ? 9.258 9.828 -19.812 1 98.19 328 ALA B O 1
ATOM 5978 N N . GLU B 1 329 ? 9.148 10.141 -17.625 1 97.81 329 GLU B N 1
ATOM 5979 C CA . GLU B 1 329 ? 7.941 10.953 -17.703 1 97.81 329 GLU B CA 1
ATOM 5980 C C . GLU B 1 329 ? 8.266 12.375 -18.172 1 97.81 329 GLU B C 1
ATOM 5982 O O . GLU B 1 329 ? 7.371 13.117 -18.578 1 97.81 329 GLU B O 1
ATOM 5987 N N . ARG B 1 330 ? 9.5 12.703 -18.062 1 95.12 330 ARG B N 1
ATOM 5988 C CA . ARG B 1 330 ? 9.977 13.977 -18.578 1 95.12 330 ARG B CA 1
ATOM 5989 C C . ARG B 1 330 ? 10.32 13.883 -20.062 1 95.12 330 ARG B C 1
ATOM 5991 O O . ARG B 1 330 ? 10.055 14.805 -20.828 1 95.12 330 ARG B O 1
ATOM 5998 N N . HIS B 1 331 ? 10.977 12.805 -20.438 1 94.81 331 HIS B N 1
ATOM 5999 C CA . HIS B 1 331 ? 11.398 12.516 -21.812 1 94.81 331 HIS B CA 1
ATOM 6000 C C . HIS B 1 331 ? 11.391 11.016 -22.078 1 94.81 331 HIS B C 1
ATOM 6002 O O . HIS B 1 331 ? 11.914 10.234 -21.281 1 94.81 331 HIS B O 1
ATOM 6008 N N . ARG B 1 332 ? 10.758 10.57 -23.172 1 92 332 ARG B N 1
ATOM 6009 C CA . ARG B 1 332 ? 10.719 9.156 -23.516 1 92 332 ARG B CA 1
ATOM 6010 C C . ARG B 1 332 ? 11.516 8.883 -24.781 1 92 332 ARG B C 1
ATOM 6012 O O . ARG B 1 332 ? 11.289 9.523 -25.812 1 92 332 ARG B O 1
ATOM 6019 N N . PRO B 1 333 ? 12.508 7.961 -24.75 1 95.19 333 PRO B N 1
ATOM 6020 C CA . PRO B 1 333 ? 12.875 7.16 -23.594 1 95.19 333 PRO B CA 1
ATOM 6021 C C . PRO B 1 333 ? 13.617 7.977 -22.531 1 95.19 333 PRO B C 1
ATOM 6023 O O . PRO B 1 333 ? 14.281 8.961 -22.859 1 95.19 333 PRO B O 1
ATOM 6026 N N . GLY B 1 334 ? 13.484 7.555 -21.328 1 96.62 334 GLY B N 1
ATOM 6027 C CA . GLY B 1 334 ? 14.094 8.281 -20.234 1 96.62 334 GLY B CA 1
ATOM 6028 C C . GLY B 1 334 ? 15.555 7.938 -20.031 1 96.62 334 GLY B C 1
ATOM 6029 O O . GLY B 1 334 ? 15.93 6.766 -20.016 1 96.62 334 GLY B O 1
ATOM 6030 N N . ARG B 1 335 ? 16.406 8.93 -19.859 1 96.56 335 ARG B N 1
ATOM 6031 C CA . ARG B 1 335 ? 17.812 8.781 -19.469 1 96.56 335 ARG B CA 1
ATOM 6032 C C . ARG B 1 335 ? 18.031 9.25 -18.047 1 96.56 335 ARG B C 1
ATOM 6034 O O . ARG B 1 335 ? 17.188 9.938 -17.469 1 96.56 335 ARG B O 1
ATOM 6041 N N . VAL B 1 336 ? 19.094 8.75 -17.453 1 95.88 336 VAL B N 1
ATOM 6042 C CA . VAL B 1 336 ? 19.422 9.148 -16.078 1 95.88 336 VAL B CA 1
ATOM 6043 C C . VAL B 1 336 ? 19.5 10.672 -15.992 1 95.88 336 VAL B C 1
ATOM 6045 O O . VAL B 1 336 ? 19.062 11.266 -15 1 95.88 336 VAL B O 1
ATOM 6048 N N . GLU B 1 337 ? 20.031 11.328 -17 1 96.38 337 GLU B N 1
ATOM 6049 C CA . GLU B 1 337 ? 20.141 12.781 -17.031 1 96.38 337 GLU B CA 1
ATOM 6050 C C . GLU B 1 337 ? 18.766 13.438 -16.953 1 96.38 337 GLU B C 1
ATOM 6052 O O . GLU B 1 337 ? 18.609 14.516 -16.359 1 96.38 337 GLU B O 1
ATOM 6057 N N . ASP B 1 338 ? 17.781 12.789 -17.578 1 97.75 338 ASP B N 1
ATOM 6058 C CA . ASP B 1 338 ? 16.422 13.289 -17.5 1 97.75 338 ASP B CA 1
ATOM 6059 C C . ASP B 1 338 ? 15.883 13.18 -16.062 1 97.75 338 ASP B C 1
ATOM 6061 O O . ASP B 1 338 ? 15.148 14.047 -15.609 1 97.75 338 ASP B O 1
ATOM 6065 N N . SER B 1 339 ? 16.234 12.102 -15.414 1 97.88 339 SER B N 1
ATOM 6066 C CA . SER B 1 339 ? 15.859 11.938 -14.016 1 97.88 339 SER B CA 1
ATOM 6067 C C . SER B 1 339 ? 16.484 13.031 -13.148 1 97.88 339 SER B C 1
ATOM 6069 O O . SER B 1 339 ? 15.812 13.625 -12.305 1 97.88 339 SER B O 1
ATOM 6071 N N . VAL B 1 340 ? 17.75 13.273 -13.367 1 97.5 340 VAL B N 1
ATOM 6072 C CA . VAL B 1 340 ? 18.469 14.32 -12.648 1 97.5 340 VAL B CA 1
ATOM 6073 C C . VAL B 1 340 ? 17.781 15.664 -12.898 1 97.5 340 VAL B C 1
ATOM 6075 O O . VAL B 1 340 ? 17.594 16.453 -11.961 1 97.5 340 VAL B O 1
ATOM 6078 N N . GLY B 1 341 ? 17.422 15.906 -14.117 1 97.69 341 GLY B N 1
ATOM 6079 C CA . GLY B 1 341 ? 16.719 17.141 -14.453 1 97.69 341 GLY B CA 1
ATOM 6080 C C . GLY B 1 341 ? 15.398 17.297 -13.719 1 97.69 341 GLY B C 1
ATOM 6081 O O . GLY B 1 341 ? 15.094 18.375 -13.211 1 97.69 341 GLY B O 1
ATOM 6082 N N . ALA B 1 342 ? 14.648 16.234 -13.664 1 98 342 ALA B N 1
ATOM 6083 C CA . ALA B 1 342 ? 13.367 16.25 -12.969 1 98 342 ALA B CA 1
ATOM 6084 C C . ALA B 1 342 ? 13.555 16.578 -11.484 1 98 342 ALA B C 1
ATOM 6086 O O . ALA B 1 342 ? 12.781 17.344 -10.906 1 98 342 ALA B O 1
ATOM 6087 N N . VAL B 1 343 ? 14.539 16.016 -10.898 1 98.19 343 VAL B N 1
ATOM 6088 C CA . VAL B 1 343 ? 14.844 16.234 -9.492 1 98.19 343 VAL B CA 1
ATOM 6089 C C . VAL B 1 343 ? 15.312 17.672 -9.273 1 98.19 343 VAL B C 1
ATOM 6091 O O . VAL B 1 343 ? 14.883 18.328 -8.328 1 98.19 343 VAL B O 1
ATOM 6094 N N . ARG B 1 344 ? 16.141 18.156 -10.094 1 98.12 344 ARG B N 1
ATOM 6095 C CA . ARG B 1 344 ? 16.656 19.516 -9.977 1 98.12 344 ARG B CA 1
ATOM 6096 C C . ARG B 1 344 ? 15.531 20.547 -10.047 1 98.12 344 ARG B C 1
ATOM 6098 O O . ARG B 1 344 ? 15.555 21.562 -9.344 1 98.12 344 ARG B O 1
ATOM 6105 N N . ASP B 1 345 ? 14.586 20.297 -10.867 1 97.69 345 ASP B N 1
ATOM 6106 C CA . ASP B 1 345 ? 13.43 21.188 -10.969 1 97.69 345 ASP B CA 1
ATOM 6107 C C . ASP B 1 345 ? 12.711 21.297 -9.625 1 97.69 345 ASP B C 1
ATOM 6109 O O . ASP B 1 345 ? 12.344 22.406 -9.203 1 97.69 345 ASP B O 1
ATOM 6113 N N . VAL B 1 346 ? 12.562 20.234 -8.977 1 98.19 346 VAL B N 1
ATOM 6114 C CA . VAL B 1 346 ? 11.852 20.219 -7.695 1 98.19 346 VAL B CA 1
ATOM 6115 C C . VAL B 1 346 ? 12.711 20.891 -6.625 1 98.19 346 VAL B C 1
ATOM 6117 O O . VAL B 1 346 ? 12.195 21.609 -5.762 1 98.19 346 VAL B O 1
ATOM 6120 N N . LEU B 1 347 ? 14.031 20.641 -6.652 1 98.44 347 LEU B N 1
ATOM 6121 C CA . LEU B 1 347 ? 14.922 21.328 -5.727 1 98.44 347 LEU B CA 1
ATOM 6122 C C . LEU B 1 347 ? 14.836 22.844 -5.902 1 98.44 347 LEU B C 1
ATOM 6124 O O . LEU B 1 347 ? 14.805 23.578 -4.918 1 98.44 347 LEU B O 1
ATOM 6128 N N . ARG B 1 348 ? 14.75 23.281 -7.102 1 98.25 348 ARG B N 1
ATOM 6129 C CA . ARG B 1 348 ? 14.586 24.703 -7.371 1 98.25 348 ARG B CA 1
ATOM 6130 C C . ARG B 1 348 ? 13.273 25.219 -6.797 1 98.25 348 ARG B C 1
ATOM 6132 O O . ARG B 1 348 ? 13.234 26.281 -6.172 1 98.25 348 ARG B O 1
ATOM 6139 N N . ASP B 1 349 ? 12.203 24.469 -7.008 1 97.88 349 ASP B N 1
ATOM 6140 C CA . ASP B 1 349 ? 10.906 24.844 -6.453 1 97.88 349 ASP B CA 1
ATOM 6141 C C . ASP B 1 349 ? 10.969 24.969 -4.934 1 97.88 349 ASP B C 1
ATOM 6143 O O . ASP B 1 349 ? 10.273 25.781 -4.344 1 97.88 349 ASP B O 1
ATOM 6147 N N . ALA B 1 350 ? 11.852 24.156 -4.344 1 98 350 ALA B N 1
ATOM 6148 C CA . ALA B 1 350 ? 11.977 24.125 -2.887 1 98 350 ALA B CA 1
ATOM 6149 C C . ALA B 1 350 ? 12.938 25.203 -2.4 1 98 350 ALA B C 1
ATOM 6151 O O . ALA B 1 350 ? 13.203 25.328 -1.202 1 98 350 ALA B O 1
ATOM 6152 N N . GLY B 1 351 ? 13.539 25.953 -3.299 1 97.31 351 GLY B N 1
ATOM 6153 C CA . GLY B 1 351 ? 14.461 27.016 -2.938 1 97.31 351 GLY B CA 1
ATOM 6154 C C . GLY B 1 351 ? 15.883 26.531 -2.736 1 97.31 351 GLY B C 1
ATOM 6155 O O . GLY B 1 351 ? 16.672 27.203 -2.068 1 97.31 351 GLY B O 1
ATOM 6156 N N . VAL B 1 352 ? 16.188 25.391 -3.223 1 97.38 352 VAL B N 1
ATOM 6157 C CA . VAL B 1 352 ? 17.547 24.844 -3.182 1 97.38 352 VAL B CA 1
ATOM 6158 C C . VAL B 1 352 ? 18.25 25.109 -4.508 1 97.38 352 VAL B C 1
ATOM 6160 O O . VAL B 1 352 ? 17.688 24.906 -5.578 1 97.38 352 VAL B O 1
ATOM 6163 N N . GLU B 1 353 ? 19.406 25.656 -4.434 1 94.12 353 GLU B N 1
ATOM 6164 C CA . GLU B 1 353 ? 20.203 25.812 -5.652 1 94.12 353 GLU B CA 1
ATOM 6165 C C . GLU B 1 353 ? 20.656 24.453 -6.18 1 94.12 353 GLU B C 1
ATOM 6167 O O . GLU B 1 353 ? 21.547 23.812 -5.598 1 94.12 353 GLU B O 1
ATOM 6172 N N . PRO B 1 354 ? 20.172 24.141 -7.301 1 90.38 354 PRO B N 1
ATOM 6173 C CA . PRO B 1 354 ? 20.375 22.766 -7.742 1 90.38 354 PRO B CA 1
ATOM 6174 C C . PRO B 1 354 ? 21.844 22.438 -8.031 1 90.38 354 PRO B C 1
ATOM 6176 O O . PRO B 1 354 ? 22.266 21.297 -7.891 1 90.38 354 PRO B O 1
ATOM 6179 N N . ASP B 1 355 ? 22.594 23.406 -8.352 1 89.06 355 ASP B N 1
ATOM 6180 C CA . ASP B 1 355 ? 23.984 23.172 -8.711 1 89.06 355 ASP B CA 1
ATOM 6181 C C . ASP B 1 355 ? 24.828 22.828 -7.484 1 89.06 355 ASP B C 1
ATOM 6183 O O . ASP B 1 355 ? 25.953 22.328 -7.609 1 89.06 355 ASP B O 1
ATOM 6187 N N . ARG B 1 356 ? 24.219 23.031 -6.324 1 91.44 356 ARG B N 1
ATOM 6188 C CA . ARG B 1 356 ? 24.922 22.734 -5.078 1 91.44 356 ARG B CA 1
ATOM 6189 C C . ARG B 1 356 ? 24.734 21.266 -4.688 1 91.44 356 ARG B C 1
ATOM 6191 O O . ARG B 1 356 ? 25.406 20.766 -3.785 1 91.44 356 ARG B O 1
ATOM 6198 N N . VAL B 1 357 ? 23.844 20.656 -5.344 1 96.38 357 VAL B N 1
ATOM 6199 C CA . VAL B 1 357 ? 23.531 19.266 -5.039 1 96.38 357 VAL B CA 1
ATOM 6200 C C . VAL B 1 357 ? 24.094 18.359 -6.133 1 96.38 357 VAL B C 1
ATOM 6202 O O . VAL B 1 357 ? 23.828 18.562 -7.316 1 96.38 357 VAL B O 1
ATOM 6205 N N . GLN B 1 358 ? 24.938 17.453 -5.773 1 97.75 358 GLN B N 1
ATOM 6206 C CA . GLN B 1 358 ? 25.406 16.438 -6.703 1 97.75 358 GLN B CA 1
ATOM 6207 C C . GLN B 1 358 ? 24.484 15.203 -6.676 1 97.75 358 GLN B C 1
ATOM 6209 O O . GLN B 1 358 ? 24.406 14.508 -5.664 1 97.75 358 GLN B O 1
ATOM 6214 N N . ILE B 1 359 ? 23.844 15 -7.789 1 97.5 359 ILE B N 1
ATOM 6215 C CA . ILE B 1 359 ? 22.922 13.883 -7.91 1 97.5 359 ILE B CA 1
ATOM 6216 C C . ILE B 1 359 ? 23.469 12.859 -8.898 1 97.5 359 ILE B C 1
ATOM 6218 O O . ILE B 1 359 ? 23.516 13.109 -10.102 1 97.5 359 ILE B O 1
ATOM 6222 N N . VAL B 1 360 ? 23.781 11.688 -8.367 1 96.56 360 VAL B N 1
ATOM 6223 C CA . VAL B 1 360 ? 24.359 10.641 -9.203 1 96.56 360 VAL B CA 1
ATOM 6224 C C . VAL B 1 360 ? 23.344 9.516 -9.391 1 96.56 360 VAL B C 1
ATOM 6226 O O . VAL B 1 360 ? 23.234 8.945 -10.477 1 96.56 360 VAL B O 1
ATOM 6229 N N . ASN B 1 361 ? 22.609 9.125 -8.367 1 96.19 361 ASN B N 1
ATOM 6230 C CA . ASN B 1 361 ? 21.547 8.125 -8.422 1 96.19 361 ASN B CA 1
ATOM 6231 C C . ASN B 1 361 ? 20.438 8.445 -7.434 1 96.19 361 ASN B C 1
ATOM 6233 O O . ASN B 1 361 ? 20.531 9.414 -6.68 1 96.19 361 ASN B O 1
ATOM 6237 N N . GLY B 1 362 ? 19.406 7.727 -7.48 1 97.75 362 GLY B N 1
ATOM 6238 C CA . GLY B 1 362 ? 18.203 8.07 -6.742 1 97.75 362 GLY B CA 1
ATOM 6239 C C . GLY B 1 362 ? 18.156 7.469 -5.352 1 97.75 362 GLY B C 1
ATOM 6240 O O . GLY B 1 362 ? 17.344 7.867 -4.523 1 97.75 362 GLY B O 1
ATOM 6241 N N . SER B 1 363 ? 19.016 6.512 -5.02 1 97.69 363 SER B N 1
ATOM 6242 C CA . SER B 1 363 ? 18.922 5.785 -3.758 1 97.69 363 SER B CA 1
ATOM 6243 C C . SER B 1 363 ? 19.922 6.324 -2.74 1 97.69 363 SER B C 1
ATOM 6245 O O . SER B 1 363 ? 19.734 6.184 -1.531 1 97.69 363 SER B O 1
ATOM 6247 N N . GLY B 1 364 ? 21 6.93 -3.186 1 97.12 364 GLY B N 1
ATOM 6248 C CA . GLY B 1 364 ? 22.094 7.332 -2.305 1 97.12 364 GLY B CA 1
ATOM 6249 C C . GLY B 1 364 ? 23.094 6.223 -2.049 1 97.12 364 GLY B C 1
ATOM 6250 O O . GLY B 1 364 ? 24 6.379 -1.229 1 97.12 364 GLY B O 1
ATOM 6251 N N . LEU B 1 365 ? 22.875 5.113 -2.797 1 92.31 365 LEU B N 1
ATOM 6252 C CA . LEU B 1 365 ? 23.812 4.004 -2.633 1 92.31 365 LEU B CA 1
ATOM 6253 C C . LEU B 1 365 ? 25.188 4.367 -3.17 1 92.31 365 LEU B C 1
ATOM 6255 O O . LEU B 1 365 ? 25.312 5.004 -4.219 1 92.31 365 LEU B O 1
ATOM 6259 N N . PHE B 1 366 ? 26.203 3.99 -2.459 1 87.5 366 PHE B N 1
ATOM 6260 C CA . PHE B 1 366 ? 27.609 4.152 -2.746 1 87.5 366 PHE B CA 1
ATOM 6261 C C . PHE B 1 366 ? 28 5.629 -2.768 1 87.5 366 PHE B C 1
ATOM 6263 O O . PHE B 1 366 ? 27.391 6.445 -2.076 1 87.5 366 PHE B O 1
ATOM 6270 N N . ASP B 1 367 ? 29.25 5.91 -3.256 1 86.94 367 ASP B N 1
ATOM 6271 C CA . ASP B 1 367 ? 29.844 7.227 -3.064 1 86.94 367 ASP B CA 1
ATOM 6272 C C . ASP B 1 367 ? 29.703 8.086 -4.32 1 86.94 367 ASP B C 1
ATOM 6274 O O . ASP B 1 367 ? 30.625 8.133 -5.148 1 86.94 367 ASP B O 1
ATOM 6278 N N . GLY B 1 368 ? 28.547 8.828 -4.363 1 90.25 368 GLY B N 1
ATOM 6279 C CA . GLY B 1 368 ? 28.344 9.688 -5.523 1 90.25 368 GLY B CA 1
ATOM 6280 C C . GLY B 1 368 ? 27.578 10.953 -5.207 1 90.25 368 GLY B C 1
ATOM 6281 O O . GLY B 1 368 ? 27.953 12.039 -5.652 1 90.25 368 GLY B O 1
ATOM 6282 N N . ASN B 1 369 ? 26.594 10.844 -4.441 1 96.88 369 ASN B N 1
ATOM 6283 C CA . ASN B 1 369 ? 25.703 11.961 -4.156 1 96.88 369 ASN B CA 1
ATOM 6284 C C . ASN B 1 369 ? 26.281 12.883 -3.082 1 96.88 369 ASN B C 1
ATOM 6286 O O . ASN B 1 369 ? 27 12.422 -2.186 1 96.88 369 ASN B O 1
ATOM 6290 N N . ARG B 1 370 ? 26.078 14.203 -3.219 1 98.12 370 ARG B N 1
ATOM 6291 C CA . ARG B 1 370 ? 26.422 15.203 -2.213 1 98.12 370 ARG B CA 1
ATOM 6292 C C . ARG B 1 370 ? 25.297 16.203 -2.029 1 98.12 370 ARG B C 1
ATOM 6294 O O . ARG B 1 370 ? 24.719 16.688 -3.01 1 98.12 370 ARG B O 1
ATOM 6301 N N . ILE B 1 371 ? 24.953 16.453 -0.784 1 98.19 371 ILE B N 1
ATOM 6302 C CA . ILE B 1 371 ? 23.938 17.438 -0.471 1 98.19 371 ILE B CA 1
ATOM 6303 C C . ILE B 1 371 ? 24.172 18 0.929 1 98.19 371 ILE B C 1
ATOM 6305 O O . ILE B 1 371 ? 24.672 17.297 1.81 1 98.19 371 ILE B O 1
ATOM 6309 N N . ALA B 1 372 ? 23.844 19.234 1.121 1 98.25 372 ALA B N 1
ATOM 6310 C CA . ALA B 1 372 ? 23.969 19.875 2.43 1 98.25 372 ALA B CA 1
ATOM 6311 C C . ALA B 1 372 ? 22.75 19.594 3.299 1 98.25 372 ALA B C 1
ATOM 6313 O O . ALA B 1 372 ? 21.641 19.469 2.791 1 98.25 372 ALA B O 1
ATOM 6314 N N . SER B 1 373 ? 23.047 19.516 4.648 1 98.62 373 SER B N 1
ATOM 6315 C CA . SER B 1 373 ? 21.922 19.344 5.559 1 98.62 373 SER B CA 1
ATOM 6316 C C . SER B 1 373 ? 20.938 20.5 5.457 1 98.62 373 SER B C 1
ATOM 6318 O O . SER B 1 373 ? 19.734 20.328 5.617 1 98.62 373 SER B O 1
ATOM 6320 N N . GLY B 1 374 ? 21.469 21.719 5.176 1 98.5 374 GLY B N 1
ATOM 6321 C CA . GLY B 1 374 ? 20.594 22.859 4.977 1 98.5 374 GLY B CA 1
ATOM 6322 C C . GLY B 1 374 ? 19.641 22.688 3.811 1 98.5 374 GLY B C 1
ATOM 6323 O O . GLY B 1 374 ? 18.469 23.062 3.902 1 98.5 374 GLY B O 1
ATOM 6324 N N . ASP B 1 375 ? 20.125 22.156 2.75 1 98.5 375 ASP B N 1
ATOM 6325 C CA . ASP B 1 375 ? 19.297 21.938 1.562 1 98.5 375 ASP B CA 1
ATOM 6326 C C . ASP B 1 375 ? 18.25 20.859 1.812 1 98.5 375 ASP B C 1
ATOM 6328 O O . ASP B 1 375 ? 17.109 20.984 1.375 1 98.5 375 ASP B O 1
ATOM 6332 N N . LEU B 1 376 ? 18.625 19.797 2.518 1 98.75 376 LEU B N 1
ATOM 6333 C CA . LEU B 1 376 ? 17.672 18.75 2.846 1 98.75 376 LEU B CA 1
ATOM 6334 C C . LEU B 1 376 ? 16.562 19.297 3.76 1 98.75 376 LEU B C 1
ATOM 6336 O O . LEU B 1 376 ? 15.391 18.984 3.576 1 98.75 376 LEU B O 1
ATOM 6340 N N . ALA B 1 377 ? 16.969 20.062 4.758 1 98.81 377 ALA B N 1
ATOM 6341 C CA . ALA B 1 377 ? 15.984 20.641 5.668 1 98.81 377 ALA B CA 1
ATOM 6342 C C . ALA B 1 377 ? 15.023 21.562 4.926 1 98.81 377 ALA B C 1
ATOM 6344 O O . ALA B 1 377 ? 13.82 21.594 5.207 1 98.81 377 ALA B O 1
ATOM 6345 N N . ARG B 1 378 ? 15.555 22.344 3.982 1 98.5 378 ARG B N 1
ATOM 6346 C CA . ARG B 1 378 ? 14.727 23.219 3.158 1 98.5 378 ARG B CA 1
ATOM 6347 C C . ARG B 1 378 ? 13.719 22.406 2.344 1 98.5 378 ARG B C 1
ATOM 6349 O O . ARG B 1 378 ? 12.547 22.781 2.246 1 98.5 378 ARG B O 1
ATOM 6356 N N . LEU B 1 379 ? 14.164 21.344 1.76 1 98.75 379 LEU B N 1
ATOM 6357 C CA . LEU B 1 379 ? 13.281 20.469 0.996 1 98.75 379 LEU B CA 1
ATOM 6358 C C . LEU B 1 379 ? 12.188 19.891 1.887 1 98.75 379 LEU B C 1
ATOM 6360 O O . LEU B 1 379 ? 11.016 19.844 1.492 1 98.75 379 LEU B O 1
ATOM 6364 N N . LEU B 1 380 ? 12.586 19.406 3.059 1 98.94 380 LEU B N 1
ATOM 6365 C CA . LEU B 1 380 ? 11.633 18.844 4.008 1 98.94 380 LEU B CA 1
ATOM 6366 C C . LEU B 1 380 ? 10.586 19.875 4.406 1 98.94 380 LEU B C 1
ATOM 6368 O O . LEU B 1 380 ? 9.391 19.562 4.457 1 98.94 380 LEU B O 1
ATOM 6372 N N . SER B 1 381 ? 11.047 21.078 4.703 1 98.75 381 SER B N 1
ATOM 6373 C CA . SER B 1 381 ? 10.125 22.156 5.039 1 98.75 381 SER B CA 1
ATOM 6374 C C . SER B 1 381 ? 9.195 22.469 3.875 1 98.75 381 SER B C 1
ATOM 6376 O O . SER B 1 381 ? 7.992 22.656 4.07 1 98.75 381 SER B O 1
ATOM 6378 N N . TRP B 1 382 ? 9.711 22.562 2.699 1 98.69 382 TRP B N 1
ATOM 6379 C CA . TRP B 1 382 ? 8.914 22.828 1.509 1 98.69 382 TRP B CA 1
ATOM 6380 C C . TRP B 1 382 ? 7.828 21.766 1.331 1 98.69 382 TRP B C 1
ATOM 6382 O O . TRP B 1 382 ? 6.672 22.094 1.054 1 98.69 382 TRP B O 1
ATOM 6392 N N . MET B 1 383 ? 8.18 20.484 1.464 1 98.75 383 MET B N 1
ATOM 6393 C CA . MET B 1 383 ? 7.207 19.406 1.319 1 98.75 383 MET B CA 1
ATOM 6394 C C . MET B 1 383 ? 6.125 19.5 2.391 1 98.75 383 MET B C 1
ATOM 6396 O O . MET B 1 383 ? 4.957 19.234 2.119 1 98.75 383 MET B O 1
ATOM 6400 N N . TYR B 1 384 ? 6.535 19.844 3.611 1 98.44 384 TYR B N 1
ATOM 6401 C CA . TYR B 1 384 ? 5.582 19.969 4.707 1 98.44 384 TYR B CA 1
ATOM 6402 C C . TYR B 1 384 ? 4.555 21.047 4.418 1 98.44 384 TYR B C 1
ATOM 6404 O O . TYR B 1 384 ? 3.426 21 4.914 1 98.44 384 TYR B O 1
ATOM 6412 N N . ARG B 1 385 ? 4.898 21.984 3.58 1 97.44 385 ARG B N 1
ATOM 6413 C CA . ARG B 1 385 ? 4.039 23.125 3.271 1 97.44 385 ARG B CA 1
ATOM 6414 C C . ARG B 1 385 ? 3.191 22.844 2.035 1 97.44 385 ARG B C 1
ATOM 6416 O O . ARG B 1 385 ? 2.436 23.719 1.589 1 97.44 385 ARG B O 1
ATOM 6423 N N . GLN B 1 386 ? 3.334 21.672 1.443 1 97.88 386 GLN B N 1
ATOM 6424 C CA . GLN B 1 386 ? 2.473 21.266 0.339 1 97.88 386 GLN B CA 1
ATOM 6425 C C . GLN B 1 386 ? 1.252 20.5 0.847 1 97.88 386 GLN B C 1
ATOM 6427 O O . GLN B 1 386 ? 1.321 19.297 1.078 1 97.88 386 GLN B O 1
ATOM 6432 N N . PRO B 1 387 ? 0.117 21.188 0.947 1 97.06 387 PRO B N 1
ATOM 6433 C CA . PRO B 1 387 ? -1.03 20.5 1.56 1 97.06 387 PRO B CA 1
ATOM 6434 C C . PRO B 1 387 ? -1.475 19.266 0.778 1 97.06 387 PRO B C 1
ATOM 6436 O O . PRO B 1 387 ? -1.914 18.281 1.374 1 97.06 387 PRO B O 1
ATOM 6439 N N . GLY B 1 388 ? -1.303 19.281 -0.54 1 97.75 388 GLY B N 1
ATOM 6440 C CA . GLY B 1 388 ? -1.752 18.172 -1.367 1 97.75 388 GLY B CA 1
ATOM 6441 C C . GLY B 1 388 ? -0.791 17 -1.366 1 97.75 388 GLY B C 1
ATOM 6442 O O . GLY B 1 388 ? -1.083 15.953 -1.944 1 97.75 388 GLY B O 1
ATOM 6443 N N . LEU B 1 389 ? 0.408 17.109 -0.681 1 98.5 389 LEU B N 1
ATOM 6444 C CA . LEU B 1 389 ? 1.431 16.062 -0.755 1 98.5 389 LEU B CA 1
ATOM 6445 C C . LEU B 1 389 ? 1.939 15.703 0.636 1 98.5 389 LEU B C 1
ATOM 6447 O O . LEU B 1 389 ? 2.564 14.656 0.819 1 98.5 389 LEU B O 1
ATOM 6451 N N . ARG B 1 390 ? 1.661 16.531 1.623 1 98.38 390 ARG B N 1
ATOM 6452 C CA . ARG B 1 390 ? 2.252 16.438 2.955 1 98.38 390 ARG B CA 1
ATOM 6453 C C . ARG B 1 390 ? 1.948 15.094 3.604 1 98.38 390 ARG B C 1
ATOM 6455 O O . ARG B 1 390 ? 2.84 14.453 4.164 1 98.38 390 ARG B O 1
ATOM 6462 N N . ALA B 1 391 ? 0.697 14.664 3.514 1 98.38 391 ALA B N 1
ATOM 6463 C CA . ALA B 1 391 ? 0.274 13.445 4.195 1 98.38 391 ALA B CA 1
ATOM 6464 C C . ALA B 1 391 ? 1.054 12.234 3.693 1 98.38 391 ALA B C 1
ATOM 6466 O O . ALA B 1 391 ? 1.598 11.461 4.488 1 98.38 391 ALA B O 1
ATOM 6467 N N . GLU B 1 392 ? 1.14 12.102 2.377 1 98.62 392 GLU B N 1
ATOM 6468 C CA . GLU B 1 392 ? 1.84 10.969 1.779 1 98.62 392 GLU B CA 1
ATOM 6469 C C . GLU B 1 392 ? 3.34 11.039 2.051 1 98.62 392 GLU B C 1
ATOM 6471 O O . GLU B 1 392 ? 3.984 10.016 2.281 1 98.62 392 GLU B O 1
ATOM 6476 N N . TYR B 1 393 ? 3.918 12.258 2.033 1 98.81 393 TYR B N 1
ATOM 6477 C CA . TYR B 1 393 ? 5.355 12.414 2.238 1 98.81 393 TYR B CA 1
ATOM 6478 C C . TYR B 1 393 ? 5.738 12.055 3.67 1 98.81 393 TYR B C 1
ATOM 6480 O O . TYR B 1 393 ? 6.762 11.406 3.9 1 98.81 393 TYR B O 1
ATOM 6488 N N . VAL B 1 394 ? 4.938 12.453 4.641 1 98.75 394 VAL B N 1
ATOM 6489 C CA . VAL B 1 394 ? 5.203 12.133 6.039 1 98.75 394 VAL B CA 1
ATOM 6490 C C . VAL B 1 394 ? 4.969 10.641 6.281 1 98.75 394 VAL B C 1
ATOM 6492 O O . VAL B 1 394 ? 5.766 9.984 6.953 1 98.75 394 VAL B O 1
ATOM 6495 N N . ALA B 1 395 ? 3.945 10.086 5.637 1 98.56 395 ALA B N 1
ATOM 6496 C CA . ALA B 1 395 ? 3.521 8.719 5.906 1 98.56 395 ALA B CA 1
ATOM 6497 C C . ALA B 1 395 ? 4.535 7.711 5.367 1 98.56 395 ALA B C 1
ATOM 6499 O O . ALA B 1 395 ? 4.668 6.609 5.902 1 98.56 395 ALA B O 1
ATOM 6500 N N . HIS B 1 396 ? 5.309 8.07 4.301 1 98.19 396 HIS B N 1
ATOM 6501 C CA . HIS B 1 396 ? 6.199 7.07 3.719 1 98.19 396 HIS B CA 1
ATOM 6502 C C . HIS B 1 396 ? 7.465 6.902 4.555 1 98.19 396 HIS B C 1
ATOM 6504 O O . HIS B 1 396 ? 8.211 5.938 4.371 1 98.19 396 HIS B O 1
ATOM 6510 N N . LEU B 1 397 ? 7.703 7.777 5.559 1 98.88 397 LEU B N 1
ATOM 6511 C CA . LEU B 1 397 ? 8.922 7.766 6.363 1 98.88 397 LEU B CA 1
ATOM 6512 C C . LEU B 1 397 ? 8.812 6.746 7.492 1 98.88 397 LEU B C 1
ATOM 6514 O O . LEU B 1 397 ? 7.715 6.449 7.965 1 98.88 397 LEU B O 1
ATOM 6518 N N . ALA B 1 398 ? 9.969 6.219 7.906 1 98.81 398 ALA B N 1
ATOM 6519 C CA . ALA B 1 398 ? 10.008 5.316 9.055 1 98.81 398 ALA B CA 1
ATOM 6520 C C . ALA B 1 398 ? 9.586 6.039 10.328 1 98.81 398 ALA B C 1
ATOM 6522 O O . ALA B 1 398 ? 9.836 7.238 10.484 1 98.81 398 ALA B O 1
ATOM 6523 N N . ILE B 1 399 ? 8.961 5.316 11.219 1 98.81 399 ILE B N 1
ATOM 6524 C CA . ILE B 1 399 ? 8.453 5.855 12.477 1 98.81 399 ILE B CA 1
ATOM 6525 C C . ILE B 1 399 ? 9.383 5.453 13.617 1 98.81 399 ILE B C 1
ATOM 6527 O O . ILE B 1 399 ? 9.602 4.266 13.859 1 98.81 399 ILE B O 1
ATOM 6531 N N . GLY B 1 400 ? 9.891 6.484 14.352 1 98.75 400 GLY B N 1
ATOM 6532 C CA . GLY B 1 400 ? 10.797 6.227 15.461 1 98.75 400 GLY B CA 1
ATOM 6533 C C . GLY B 1 400 ? 10.227 5.258 16.484 1 98.75 400 GLY B C 1
ATOM 6534 O O . GLY B 1 400 ? 9.164 5.504 17.047 1 98.75 400 GLY B O 1
ATOM 6535 N N . GLY B 1 401 ? 10.977 4.176 16.719 1 98.38 401 GLY B N 1
ATOM 6536 C CA . GLY B 1 401 ? 10.594 3.201 17.719 1 98.38 401 GLY B CA 1
ATOM 6537 C C . GLY B 1 401 ? 9.453 2.303 17.281 1 98.38 401 GLY B C 1
ATOM 6538 O O . GLY B 1 401 ? 8.922 1.536 18.094 1 98.38 401 GLY B O 1
ATOM 6539 N N . VAL B 1 402 ? 9.094 2.379 16 1 98.19 402 VAL B N 1
ATOM 6540 C CA . VAL B 1 402 ? 7.844 1.727 15.641 1 98.19 402 VAL B CA 1
ATOM 6541 C C . VAL B 1 402 ? 8.062 0.833 14.422 1 98.19 402 VAL B C 1
ATOM 6543 O O . VAL B 1 402 ? 7.77 -0.364 14.461 1 98.19 402 VAL B O 1
ATOM 6546 N N . ASP B 1 403 ? 8.617 1.39 13.297 1 98 403 ASP B N 1
ATOM 6547 C CA . ASP B 1 403 ? 8.703 0.547 12.109 1 98 403 ASP B CA 1
ATOM 6548 C C . ASP B 1 403 ? 9.914 0.928 11.25 1 98 403 ASP B C 1
ATOM 6550 O O . ASP B 1 403 ? 10.656 1.847 11.602 1 98 403 ASP B O 1
ATOM 6554 N N . GLY B 1 404 ? 10.125 0.083 10.195 1 97.81 404 GLY B N 1
ATOM 6555 C CA . GLY B 1 404 ? 11.188 0.351 9.242 1 97.81 404 GLY B CA 1
ATOM 6556 C C . GLY B 1 404 ? 12.57 0.346 9.867 1 97.81 404 GLY B C 1
ATOM 6557 O O . GLY B 1 404 ? 12.836 -0.422 10.797 1 97.81 404 GLY B O 1
ATOM 6558 N N . THR B 1 405 ? 13.383 1.198 9.32 1 98.31 405 THR B N 1
ATOM 6559 C CA . THR B 1 405 ? 14.781 1.25 9.742 1 98.31 405 THR B CA 1
ATOM 6560 C C . THR B 1 405 ? 14.906 1.925 11.102 1 98.31 405 THR B C 1
ATOM 6562 O O . THR B 1 405 ? 15.984 1.922 11.703 1 98.31 405 THR B O 1
ATOM 6565 N N . LEU B 1 406 ? 13.781 2.395 11.68 1 98.75 406 LEU B N 1
ATOM 6566 C CA . LEU B 1 406 ? 13.812 3.068 12.977 1 98.75 406 LEU B CA 1
ATOM 6567 C C . LEU B 1 406 ? 13.117 2.232 14.039 1 98.75 406 LEU B C 1
ATOM 6569 O O . LEU B 1 406 ? 12.945 2.686 15.18 1 98.75 406 LEU B O 1
ATOM 6573 N N . ALA B 1 407 ? 12.734 1.029 13.727 1 97.81 407 ALA B N 1
ATOM 6574 C CA . ALA B 1 407 ? 11.953 0.193 14.633 1 97.81 407 ALA B CA 1
ATOM 6575 C C . ALA B 1 407 ? 12.664 0.027 15.977 1 97.81 407 ALA B C 1
ATOM 6577 O O . ALA B 1 407 ? 12.016 0.012 17.031 1 97.81 407 ALA B O 1
ATOM 6578 N N . GLY B 1 408 ? 13.914 -0.113 15.977 1 97.62 408 GLY B N 1
ATOM 6579 C CA . GLY B 1 408 ? 14.672 -0.341 17.188 1 97.62 408 GLY B CA 1
ATOM 6580 C C . GLY B 1 408 ? 15.352 0.911 17.719 1 97.62 408 GLY B C 1
ATOM 6581 O O . GLY B 1 408 ? 16.125 0.851 18.672 1 97.62 408 GLY B O 1
ATOM 6582 N N . ARG B 1 409 ? 15.117 2.082 17.078 1 98.19 409 ARG B N 1
ATOM 6583 C CA . ARG B 1 409 ? 15.719 3.369 17.422 1 98.19 409 ARG B CA 1
ATOM 6584 C C . ARG B 1 409 ? 14.648 4.375 17.828 1 98.19 409 ARG B C 1
ATOM 6586 O O . ARG B 1 409 ? 13.562 4.414 17.25 1 98.19 409 ARG B O 1
ATOM 6593 N N . LEU B 1 410 ? 15.008 5.223 18.906 1 98.31 410 LEU B N 1
ATOM 6594 C CA . LEU B 1 410 ? 14.125 6.301 19.328 1 98.31 410 LEU B CA 1
ATOM 6595 C C . LEU B 1 410 ? 12.852 5.742 19.969 1 98.31 410 LEU B C 1
ATOM 6597 O O . LEU B 1 410 ? 11.75 6.191 19.641 1 98.31 410 LEU B O 1
ATOM 6601 N N . ARG B 1 411 ? 12.992 4.746 20.766 1 97.06 411 ARG B N 1
ATOM 6602 C CA . ARG B 1 411 ? 11.883 4.09 21.453 1 97.06 411 ARG B CA 1
ATOM 6603 C C . ARG B 1 411 ? 11.469 4.867 22.703 1 97.06 411 ARG B C 1
ATOM 6605 O O . ARG B 1 411 ? 10.414 4.605 23.281 1 97.06 411 ARG B O 1
ATOM 6612 N N . ASP B 1 412 ? 12.227 5.883 23.078 1 95.75 412 ASP B N 1
ATOM 6613 C CA . ASP B 1 412 ? 12.031 6.621 24.312 1 95.75 412 ASP B CA 1
ATOM 6614 C C . ASP B 1 412 ? 11.531 8.039 24.047 1 95.75 412 ASP B C 1
ATOM 6616 O O . ASP B 1 412 ? 11.945 8.992 24.719 1 95.75 412 ASP B O 1
ATOM 6620 N N . LEU B 1 413 ? 10.656 8.203 23.188 1 97.06 413 LEU B N 1
ATOM 6621 C CA . LEU B 1 413 ? 10.117 9.516 22.859 1 97.06 413 LEU B CA 1
ATOM 6622 C C . LEU B 1 413 ? 8.945 9.875 23.766 1 97.06 413 LEU B C 1
ATOM 6624 O O . LEU B 1 413 ? 8.305 8.984 24.328 1 97.06 413 LEU B O 1
ATOM 6628 N N . PRO B 1 414 ? 8.656 11.227 23.938 1 96.44 414 PRO B N 1
ATOM 6629 C CA . PRO B 1 414 ? 7.574 11.633 24.844 1 96.44 414 PRO B CA 1
ATOM 6630 C C . PRO B 1 414 ? 6.199 11.195 24.344 1 96.44 414 PRO B C 1
ATOM 6632 O O . PRO B 1 414 ? 5.262 11.086 25.141 1 96.44 414 PRO B O 1
ATOM 6635 N N . ARG B 1 415 ? 6.016 11.055 23.062 1 96.38 415 ARG B N 1
ATOM 6636 C CA . ARG B 1 415 ? 4.793 10.578 22.438 1 96.38 415 ARG B CA 1
ATOM 6637 C C . ARG B 1 415 ? 5.105 9.57 21.328 1 96.38 415 ARG B C 1
ATOM 6639 O O . ARG B 1 415 ? 6.168 9.641 20.703 1 96.38 415 ARG B O 1
ATOM 6646 N N . PRO B 1 416 ? 4.184 8.688 21.094 1 95.88 416 PRO B N 1
ATOM 6647 C CA . PRO B 1 416 ? 4.438 7.703 20.047 1 95.88 416 PRO B CA 1
ATOM 6648 C C . PRO B 1 416 ? 4.316 8.305 18.641 1 95.88 416 PRO B C 1
ATOM 6650 O O . PRO B 1 416 ? 3.48 9.18 18.406 1 95.88 416 PRO B O 1
ATOM 6653 N N . ARG B 1 417 ? 5.184 7.887 17.734 1 98.19 417 ARG B N 1
ATOM 6654 C CA . ARG B 1 417 ? 5.086 8.062 16.281 1 98.19 417 ARG B CA 1
ATOM 6655 C C . ARG B 1 417 ? 5.344 9.508 15.891 1 98.19 417 ARG B C 1
ATOM 6657 O O . ARG B 1 417 ? 4.934 9.953 14.812 1 98.19 417 ARG B O 1
ATOM 6664 N N . ILE B 1 418 ? 6.074 10.25 16.719 1 98.44 418 ILE B N 1
ATOM 6665 C CA . ILE B 1 418 ? 6.215 11.68 16.453 1 98.44 418 ILE B CA 1
ATOM 6666 C C . ILE B 1 418 ? 7.508 11.93 15.672 1 98.44 418 ILE B C 1
ATOM 6668 O O . ILE B 1 418 ? 7.727 13.023 15.156 1 98.44 418 ILE B O 1
ATOM 6672 N N . VAL B 1 419 ? 8.391 10.938 15.648 1 98.88 419 VAL B N 1
ATOM 6673 C CA . VAL B 1 419 ? 9.555 11.055 14.773 1 98.88 419 VAL B CA 1
ATOM 6674 C C . VAL B 1 419 ? 9.312 10.266 13.484 1 98.88 419 VAL B C 1
ATOM 6676 O O . VAL B 1 419 ? 9.055 9.062 13.523 1 98.88 419 VAL B O 1
ATOM 6679 N N . ARG B 1 420 ? 9.258 10.922 12.391 1 98.88 420 ARG B N 1
ATOM 6680 C CA . ARG B 1 420 ? 9.172 10.391 11.031 1 98.88 420 ARG B CA 1
ATOM 6681 C C . ARG B 1 420 ? 10.422 10.727 10.227 1 98.88 420 ARG B C 1
ATOM 6683 O O . ARG B 1 420 ? 10.656 11.883 9.883 1 98.88 420 ARG B O 1
ATOM 6690 N N . ALA B 1 421 ? 11.242 9.641 9.898 1 98.94 421 ALA B N 1
ATOM 6691 C CA . ALA B 1 421 ? 12.531 10.047 9.352 1 98.94 421 ALA B CA 1
ATOM 6692 C C . ALA B 1 421 ? 13.117 8.961 8.453 1 98.94 421 ALA B C 1
ATOM 6694 O O . ALA B 1 421 ? 12.633 7.828 8.445 1 98.94 421 ALA B O 1
ATOM 6695 N N . LYS B 1 422 ? 13.969 9.305 7.617 1 98.94 422 LYS B N 1
ATOM 6696 C CA . LYS B 1 422 ? 14.766 8.445 6.75 1 98.94 422 LYS B CA 1
ATOM 6697 C C . LYS B 1 422 ? 16.172 8.25 7.305 1 98.94 422 LYS B C 1
ATOM 6699 O O . LYS B 1 422 ? 16.859 9.227 7.598 1 98.94 422 LYS B O 1
ATOM 6704 N N . THR B 1 423 ? 16.594 6.973 7.453 1 98.81 423 THR B N 1
ATOM 6705 C CA . THR B 1 423 ? 17.953 6.656 7.867 1 98.81 423 THR B CA 1
ATOM 6706 C C . THR B 1 423 ? 18.875 6.543 6.652 1 98.81 423 THR B C 1
ATOM 6708 O O . THR B 1 423 ? 18.406 6.352 5.527 1 98.81 423 THR B O 1
ATOM 6711 N N . GLY B 1 424 ? 20.109 6.785 6.852 1 98.56 424 GLY B N 1
ATOM 6712 C CA . GLY B 1 424 ? 21.156 6.547 5.871 1 98.56 424 GLY B CA 1
ATOM 6713 C C . GLY B 1 424 ? 22.406 5.93 6.469 1 98.56 424 GLY B C 1
ATOM 6714 O O . GLY B 1 424 ? 22.859 6.34 7.543 1 98.56 424 GLY B O 1
ATOM 6715 N N . THR B 1 425 ? 22.906 4.895 5.844 1 97.62 425 THR B N 1
ATOM 6716 C CA . THR B 1 425 ? 24.141 4.254 6.305 1 97.62 425 THR B CA 1
ATOM 6717 C C . THR B 1 425 ? 25 3.822 5.117 1 97.62 425 THR B C 1
ATOM 6719 O O . THR B 1 425 ? 24.516 3.117 4.227 1 97.62 425 THR B O 1
ATOM 6722 N N . LEU B 1 426 ? 26.172 4.273 5.023 1 96.12 426 LEU B N 1
ATOM 6723 C CA . LEU B 1 426 ? 27.281 3.766 4.238 1 96.12 426 LEU B CA 1
ATOM 6724 C C . LEU B 1 426 ? 28.5 3.523 5.121 1 96.12 426 LEU B C 1
ATOM 6726 O O . LEU B 1 426 ? 28.469 3.801 6.324 1 96.12 426 LEU B O 1
ATOM 6730 N N . ASN B 1 427 ? 29.562 2.947 4.488 1 94.44 427 ASN B N 1
ATOM 6731 C CA . ASN B 1 427 ? 30.766 2.672 5.262 1 94.44 427 ASN B CA 1
ATOM 6732 C C . ASN B 1 427 ? 31.312 3.934 5.93 1 94.44 427 ASN B C 1
ATOM 6734 O O . ASN B 1 427 ? 31.812 3.883 7.055 1 94.44 427 ASN B O 1
ATOM 6738 N N . ASP B 1 428 ? 31.125 5.078 5.305 1 96.12 428 ASP B N 1
ATOM 6739 C CA . ASP B 1 428 ? 31.75 6.305 5.801 1 96.12 428 ASP B CA 1
ATOM 6740 C C . ASP B 1 428 ? 30.703 7.383 6.055 1 96.12 428 ASP B C 1
ATOM 6742 O O . ASP B 1 428 ? 31.031 8.562 6.195 1 96.12 428 ASP B O 1
ATOM 6746 N N . ALA B 1 429 ? 29.453 7.035 6.078 1 97.88 429 ALA B N 1
ATOM 6747 C CA . ALA B 1 429 ? 28.406 8.055 6.215 1 97.88 429 ALA B CA 1
ATOM 6748 C C . ALA B 1 429 ? 27.234 7.527 7.035 1 97.88 429 ALA B C 1
ATOM 6750 O O . ALA B 1 429 ? 26.812 6.379 6.859 1 97.88 429 ALA B O 1
ATOM 6751 N N . ILE B 1 430 ? 26.766 8.258 7.98 1 98.44 430 ILE B N 1
ATOM 6752 C CA . ILE B 1 430 ? 25.531 8.047 8.734 1 98.44 430 ILE B CA 1
ATOM 6753 C C . ILE B 1 430 ? 24.656 9.297 8.664 1 98.44 430 ILE B C 1
ATOM 6755 O O . ILE B 1 430 ? 25.156 10.414 8.812 1 98.44 430 ILE B O 1
ATOM 6759 N N . ALA B 1 431 ? 23.375 9.125 8.414 1 98.81 431 ALA B N 1
ATOM 6760 C CA . ALA B 1 431 ? 22.484 10.281 8.312 1 98.81 431 ALA B CA 1
ATOM 6761 C C . ALA B 1 431 ? 21.109 9.953 8.875 1 98.81 431 ALA B C 1
ATOM 6763 O O . ALA B 1 431 ? 20.719 8.781 8.953 1 98.81 431 ALA B O 1
ATOM 6764 N N . LEU B 1 432 ? 20.406 10.891 9.328 1 98.94 432 LEU B N 1
ATOM 6765 C CA . LEU B 1 432 ? 19 10.867 9.734 1 98.94 432 LEU B CA 1
ATOM 6766 C C . LEU B 1 432 ? 18.328 12.203 9.453 1 98.94 432 LEU B C 1
ATOM 6768 O O . LEU B 1 432 ? 18.781 13.25 9.93 1 98.94 432 LEU B O 1
ATOM 6772 N N . SER B 1 433 ? 17.312 12.203 8.617 1 98.94 433 SER B N 1
ATOM 6773 C CA . SER B 1 433 ? 16.578 13.422 8.281 1 98.94 433 SER B CA 1
ATOM 6774 C C . SER B 1 433 ? 15.086 13.148 8.195 1 98.94 433 SER B C 1
ATOM 6776 O O . SER B 1 433 ? 14.664 12.078 7.746 1 98.94 433 SER B O 1
ATOM 6778 N N . GLY B 1 434 ? 14.297 14.062 8.617 1 98.94 434 GLY B N 1
ATOM 6779 C CA . GLY B 1 434 ? 12.844 13.938 8.602 1 98.94 434 GLY B CA 1
ATOM 6780 C C . GLY B 1 434 ? 12.148 14.953 9.484 1 98.94 434 GLY B C 1
ATOM 6781 O O . GLY B 1 434 ? 12.5 16.125 9.484 1 98.94 434 GLY B O 1
ATOM 6782 N N . TYR B 1 435 ? 11.156 14.508 10.203 1 98.94 435 TYR B N 1
ATOM 6783 C CA . TYR B 1 435 ? 10.32 15.406 10.984 1 98.94 435 TYR B CA 1
ATOM 6784 C C . TYR B 1 435 ? 10.227 14.945 12.438 1 98.94 435 TYR B C 1
ATOM 6786 O O . TYR B 1 435 ? 10.242 13.742 12.711 1 98.94 435 TYR B O 1
ATOM 6794 N N . VAL B 1 436 ? 10.195 15.859 13.328 1 98.81 436 VAL B N 1
ATOM 6795 C CA . VAL B 1 436 ? 9.617 15.672 14.656 1 98.81 436 VAL B CA 1
ATOM 6796 C C . VAL B 1 436 ? 8.305 16.438 14.758 1 98.81 436 VAL B C 1
ATOM 6798 O O . VAL B 1 436 ? 8.281 17.672 14.648 1 98.81 436 VAL B O 1
ATOM 6801 N N . LEU B 1 437 ? 7.234 15.695 14.953 1 98.5 437 LEU B N 1
ATOM 6802 C CA . LEU B 1 437 ? 5.898 16.266 14.945 1 98.5 437 LEU B CA 1
ATOM 6803 C C . LEU B 1 437 ? 5.516 16.781 16.328 1 98.5 437 LEU B C 1
ATOM 6805 O O . LEU B 1 437 ? 5.777 16.109 17.328 1 98.5 437 LEU B O 1
ATOM 6809 N N . GLY B 1 438 ? 4.992 18.047 16.344 1 97 438 GLY B N 1
ATOM 6810 C CA . GLY B 1 438 ? 4.543 18.641 17.594 1 97 438 GLY B CA 1
ATOM 6811 C C . GLY B 1 438 ? 3.07 18.422 17.875 1 97 438 GLY B C 1
ATOM 6812 O O . GLY B 1 438 ? 2.402 17.688 17.141 1 97 438 GLY B O 1
ATOM 6813 N N . PRO B 1 439 ? 2.617 19 18.953 1 94.56 439 PRO B N 1
ATOM 6814 C CA . PRO B 1 439 ? 1.233 18.766 19.375 1 94.56 439 PRO B CA 1
ATOM 6815 C C . PRO B 1 439 ? 0.213 19.359 18.406 1 94.56 439 PRO B C 1
ATOM 6817 O O . PRO B 1 439 ? -0.906 18.844 18.297 1 94.56 439 PRO B O 1
ATOM 6820 N N . ASP B 1 440 ? 0.621 20.422 17.766 1 92.94 440 ASP B N 1
ATOM 6821 C CA . ASP B 1 440 ? -0.235 21.062 16.766 1 92.94 440 ASP B CA 1
ATOM 6822 C C . ASP B 1 440 ? 0.319 20.859 15.352 1 92.94 440 ASP B C 1
ATOM 6824 O O . ASP B 1 440 ? 1.526 20.688 15.18 1 92.94 440 ASP B O 1
ATOM 6828 N N . PRO B 1 441 ? -0.556 20.891 14.375 1 91.38 441 PRO B N 1
ATOM 6829 C CA . PRO B 1 441 ? -0.116 20.625 13.008 1 91.38 441 PRO B CA 1
ATOM 6830 C C . PRO B 1 441 ? 0.93 21.609 12.508 1 91.38 441 PRO B C 1
ATOM 6832 O O . PRO B 1 441 ? 1.739 21.281 11.641 1 91.38 441 PRO B O 1
ATOM 6835 N N . ASP B 1 442 ? 0.938 22.781 13.055 1 92.62 442 ASP B N 1
ATOM 6836 C CA . ASP B 1 442 ? 1.899 23.766 12.578 1 92.62 442 ASP B CA 1
ATOM 6837 C C . ASP B 1 442 ? 3.143 23.797 13.469 1 92.62 442 ASP B C 1
ATOM 6839 O O . ASP B 1 442 ? 4.016 24.641 13.297 1 92.62 442 ASP B O 1
ATOM 6843 N N . ARG B 1 443 ? 3.219 22.906 14.414 1 93.69 443 ARG B N 1
ATOM 6844 C CA . ARG B 1 443 ? 4.375 22.781 15.297 1 93.69 443 ARG B CA 1
ATOM 6845 C C . ARG B 1 443 ? 5.188 21.531 14.977 1 93.69 443 ARG B C 1
ATOM 6847 O O . ARG B 1 443 ? 5.273 20.625 15.797 1 93.69 443 ARG B O 1
ATOM 6854 N N . ALA B 1 444 ? 5.652 21.453 13.828 1 97.69 444 ALA B N 1
ATOM 6855 C CA . ALA B 1 444 ? 6.57 20.391 13.398 1 97.69 444 ALA B CA 1
ATOM 6856 C C . ALA B 1 444 ? 7.953 20.969 13.102 1 97.69 444 ALA B C 1
ATOM 6858 O O . ALA B 1 444 ? 8.078 22.125 12.703 1 97.69 444 ALA B O 1
ATOM 6859 N N . VAL B 1 445 ? 8.938 20.156 13.383 1 98.69 445 VAL B N 1
ATOM 6860 C CA . VAL B 1 445 ? 10.32 20.531 13.117 1 98.69 445 VAL B CA 1
ATOM 6861 C C . VAL B 1 445 ? 10.922 19.594 12.07 1 98.69 445 VAL B C 1
ATOM 6863 O O . VAL B 1 445 ? 10.789 18.375 12.18 1 98.69 445 VAL B O 1
ATOM 6866 N N . ALA B 1 446 ? 11.477 20.156 11.016 1 98.88 446 ALA B N 1
ATOM 6867 C CA . ALA B 1 446 ? 12.289 19.391 10.07 1 98.88 446 ALA B CA 1
ATOM 6868 C C . ALA B 1 446 ? 13.766 19.422 10.469 1 98.88 446 ALA B C 1
ATOM 6870 O O . ALA B 1 446 ? 14.281 20.453 10.906 1 98.88 446 ALA B O 1
ATOM 6871 N N . PHE B 1 447 ? 14.43 18.25 10.328 1 98.94 447 PHE B N 1
ATOM 6872 C CA . PHE B 1 447 ? 15.836 18.203 10.711 1 98.94 447 PHE B CA 1
ATOM 6873 C C . PHE B 1 447 ? 16.625 17.328 9.75 1 98.94 447 PHE B C 1
ATOM 6875 O O . PHE B 1 447 ? 16.062 16.453 9.102 1 98.94 447 PHE B O 1
ATOM 6882 N N . SER B 1 448 ? 17.859 17.609 9.602 1 98.94 448 SER B N 1
ATOM 6883 C CA . SER B 1 448 ? 18.828 16.812 8.844 1 98.94 448 SER B CA 1
ATOM 6884 C C . SER B 1 448 ? 20.172 16.734 9.555 1 98.94 448 SER B C 1
ATOM 6886 O O . SER B 1 448 ? 20.734 17.766 9.938 1 98.94 448 SER B O 1
ATOM 6888 N N . VAL B 1 449 ? 20.625 15.562 9.82 1 98.88 449 VAL B N 1
ATOM 6889 C CA . VAL B 1 449 ? 21.953 15.266 10.352 1 98.88 449 VAL B CA 1
ATOM 6890 C C . VAL B 1 449 ? 22.719 14.359 9.383 1 98.88 449 VAL B C 1
ATOM 6892 O O . VAL B 1 449 ? 22.25 13.266 9.055 1 98.88 449 VAL B O 1
ATOM 6895 N N . ILE B 1 450 ? 23.812 14.805 8.891 1 98.75 450 ILE B N 1
ATOM 6896 C CA . ILE B 1 450 ? 24.688 14.023 8.023 1 98.75 450 ILE B CA 1
ATOM 6897 C C . ILE B 1 450 ? 26.094 13.977 8.609 1 98.75 450 ILE B C 1
ATOM 6899 O O . ILE B 1 450 ? 26.703 15.016 8.867 1 98.75 450 ILE B O 1
ATOM 6903 N N . VAL B 1 451 ? 26.594 12.805 8.828 1 98.5 451 VAL B N 1
ATOM 6904 C CA . VAL B 1 451 ? 27.922 12.586 9.375 1 98.5 451 VAL B CA 1
ATOM 6905 C C . VAL B 1 451 ? 28.766 11.805 8.375 1 98.5 451 VAL B C 1
ATOM 6907 O O . VAL B 1 451 ? 28.438 10.664 8.031 1 98.5 451 VAL B O 1
ATOM 6910 N N . ASN B 1 452 ? 29.797 12.375 7.883 1 97.81 452 ASN B N 1
ATOM 6911 C CA . ASN B 1 452 ? 30.812 11.672 7.113 1 97.81 452 ASN B CA 1
ATOM 6912 C C . ASN B 1 452 ? 32.062 11.383 7.957 1 97.81 452 ASN B C 1
ATOM 6914 O O . ASN B 1 452 ? 32.188 11.875 9.078 1 97.81 452 ASN B O 1
ATOM 6918 N N . GLY B 1 453 ? 32.938 10.562 7.492 1 95.56 453 GLY B N 1
ATOM 6919 C CA . GLY B 1 453 ? 34.062 10.125 8.312 1 95.56 453 GLY B CA 1
ATOM 6920 C C . GLY B 1 453 ? 33.656 9.195 9.43 1 95.56 453 GLY B C 1
ATOM 6921 O O . GLY B 1 453 ? 34.25 9.203 10.508 1 95.56 453 GLY B O 1
ATOM 6922 N N . ALA B 1 454 ? 32.625 8.461 9.227 1 94.06 454 ALA B N 1
ATOM 6923 C CA . ALA B 1 454 ? 32.031 7.648 10.273 1 94.06 454 ALA B CA 1
ATOM 6924 C C . ALA B 1 454 ? 32.594 6.227 10.258 1 94.06 454 ALA B C 1
ATOM 6926 O O . ALA B 1 454 ? 32.188 5.383 11.055 1 94.06 454 ALA B O 1
ATOM 6927 N N . ARG B 1 455 ? 33.5 5.926 9.391 1 93.75 455 ARG B N 1
ATOM 6928 C CA . ARG B 1 455 ? 34.062 4.574 9.297 1 93.75 455 ARG B CA 1
ATOM 6929 C C . ARG B 1 455 ? 34.562 4.094 10.656 1 93.75 455 ARG B C 1
ATOM 6931 O O . ARG B 1 455 ? 35.406 4.746 11.289 1 93.75 455 ARG B O 1
ATOM 6938 N N . GLY B 1 456 ? 34.031 3.006 11.133 1 94.25 456 GLY B N 1
ATOM 6939 C CA . GLY B 1 456 ? 34.406 2.447 12.414 1 94.25 456 GLY B CA 1
ATOM 6940 C C . GLY B 1 456 ? 33.75 3.154 13.594 1 94.25 456 GLY B C 1
ATOM 6941 O O . GLY B 1 456 ? 33.969 2.76 14.742 1 94.25 456 GLY B O 1
ATOM 6942 N N . ARG B 1 457 ? 32.969 4.188 13.281 1 95.62 457 ARG B N 1
ATOM 6943 C CA . ARG B 1 457 ? 32.344 4.969 14.344 1 95.62 457 ARG B CA 1
ATOM 6944 C C . ARG B 1 457 ? 30.859 5.18 14.078 1 95.62 457 ARG B C 1
ATOM 6946 O O . ARG B 1 457 ? 30.328 6.277 14.266 1 95.62 457 ARG B O 1
ATOM 6953 N N . HIS B 1 458 ? 30.25 4.121 13.57 1 96.81 458 HIS B N 1
ATOM 6954 C CA . HIS B 1 458 ? 28.828 4.219 13.242 1 96.81 458 HIS B CA 1
ATOM 6955 C C . HIS B 1 458 ? 27.984 4.445 14.484 1 96.81 458 HIS B C 1
ATOM 6957 O O . HIS B 1 458 ? 26.984 5.18 14.445 1 96.81 458 HIS B O 1
ATOM 6963 N N . GLY B 1 459 ? 28.344 3.781 15.562 1 96.19 459 GLY B N 1
ATOM 6964 C CA . GLY B 1 459 ? 27.594 3.914 16.812 1 96.19 459 GLY B CA 1
ATOM 6965 C C . GLY B 1 459 ? 27.453 5.352 17.266 1 96.19 459 GLY B C 1
ATOM 6966 O O . GLY B 1 459 ? 26.344 5.867 17.391 1 96.19 459 GLY B O 1
ATOM 6967 N N . PRO B 1 460 ? 28.625 6.035 17.453 1 96.12 460 PRO B N 1
ATOM 6968 C CA . PRO B 1 460 ? 28.578 7.438 17.875 1 96.12 460 PRO B CA 1
ATOM 6969 C C . PRO B 1 460 ? 27.844 8.328 16.875 1 96.12 460 PRO B C 1
ATOM 6971 O O . PRO B 1 460 ? 27.141 9.258 17.281 1 96.12 460 PRO B O 1
ATOM 6974 N N . ALA B 1 461 ? 28.016 8.102 15.633 1 97.81 461 ALA B N 1
ATOM 6975 C CA . ALA B 1 461 ? 27.328 8.891 14.617 1 97.81 461 ALA B CA 1
ATOM 6976 C C . ALA B 1 461 ? 25.812 8.703 14.719 1 97.81 461 ALA B C 1
ATOM 6978 O O . ALA B 1 461 ? 25.047 9.672 14.664 1 97.81 461 ALA B O 1
ATOM 6979 N N . ARG B 1 462 ? 25.391 7.438 14.883 1 98.06 462 ARG B N 1
ATOM 6980 C CA . ARG B 1 462 ? 23.969 7.156 15.07 1 98.06 462 ARG B CA 1
ATOM 6981 C C . ARG B 1 462 ? 23.453 7.781 16.359 1 98.06 462 ARG B C 1
ATOM 6983 O O . ARG B 1 462 ? 22.328 8.266 16.406 1 98.06 462 ARG B O 1
ATOM 6990 N N . GLY B 1 463 ? 24.281 7.711 17.344 1 97.88 463 GLY B N 1
ATOM 6991 C CA . GLY B 1 463 ? 23.922 8.352 18.609 1 97.88 463 GLY B CA 1
ATOM 6992 C C . GLY B 1 463 ? 23.656 9.836 18.469 1 97.88 463 GLY B C 1
ATOM 6993 O O . GLY B 1 463 ? 22.734 10.367 19.062 1 97.88 463 GLY B O 1
ATOM 6994 N N . LEU B 1 464 ? 24.484 10.508 17.703 1 98.12 464 LEU B N 1
ATOM 6995 C CA . LEU B 1 464 ? 24.281 11.93 17.438 1 98.12 464 LEU B CA 1
ATOM 6996 C C . LEU B 1 464 ? 22.953 12.164 16.734 1 98.12 464 LEU B C 1
ATOM 6998 O O . LEU B 1 464 ? 22.172 13.039 17.125 1 98.12 464 LEU B O 1
ATOM 7002 N N . CYS B 1 465 ? 22.703 11.375 15.711 1 98.69 465 CYS B N 1
ATOM 7003 C CA . CYS B 1 465 ? 21.453 11.484 14.961 1 98.69 465 CYS B CA 1
ATOM 7004 C C . CYS B 1 465 ? 20.25 11.352 15.883 1 98.69 465 CYS B C 1
ATOM 7006 O O . CYS B 1 465 ? 19.375 12.211 15.898 1 98.69 465 CYS B O 1
ATOM 7008 N N . ASP B 1 466 ? 20.266 10.281 16.688 1 98.75 466 ASP B N 1
ATOM 7009 C CA . ASP B 1 466 ? 19.156 10 17.594 1 98.75 466 ASP B CA 1
ATOM 7010 C C . ASP B 1 466 ? 19.031 11.07 18.672 1 98.75 466 ASP B C 1
ATOM 7012 O O . ASP B 1 466 ? 17.922 11.445 19.062 1 98.75 466 ASP B O 1
ATOM 7016 N N . GLY B 1 467 ? 20.172 11.516 19.109 1 98.56 467 GLY B N 1
ATOM 7017 C CA . GLY B 1 467 ? 20.188 12.57 20.109 1 98.56 467 GLY B CA 1
ATOM 7018 C C . GLY B 1 467 ? 19.547 13.859 19.625 1 98.56 467 GLY B C 1
ATOM 7019 O O . GLY B 1 467 ? 18.812 14.516 20.359 1 98.56 467 GLY B O 1
ATOM 7020 N N . VAL B 1 468 ? 19.781 14.242 18.406 1 98.62 468 VAL B N 1
ATOM 7021 C CA . VAL B 1 468 ? 19.203 15.445 17.812 1 98.62 468 VAL B CA 1
ATOM 7022 C C . VAL B 1 468 ? 17.688 15.312 17.766 1 98.62 468 VAL B C 1
ATOM 7024 O O . VAL B 1 468 ? 16.953 16.203 18.203 1 98.62 468 VAL B O 1
ATOM 7027 N N . ALA B 1 469 ? 17.203 14.203 17.266 1 98.81 469 ALA B N 1
ATOM 7028 C CA . ALA B 1 469 ? 15.766 13.977 17.188 1 98.81 469 ALA B CA 1
ATOM 7029 C C . ALA B 1 469 ? 15.117 14.008 18.562 1 98.81 469 ALA B C 1
ATOM 7031 O O . ALA B 1 469 ? 14.062 14.609 18.75 1 98.81 469 ALA B O 1
ATOM 7032 N N . ARG B 1 470 ? 15.781 13.398 19.547 1 98.38 470 ARG B N 1
ATOM 7033 C CA . ARG B 1 470 ? 15.266 13.352 20.906 1 98.38 470 ARG B CA 1
ATOM 7034 C C . ARG B 1 470 ? 15.195 14.742 21.516 1 98.38 470 ARG B C 1
ATOM 7036 O O . ARG B 1 470 ? 14.219 15.086 22.188 1 98.38 470 ARG B O 1
ATOM 7043 N N . ALA B 1 471 ? 16.234 15.484 21.312 1 98.12 471 ALA B N 1
ATOM 7044 C CA . ALA B 1 471 ? 16.281 16.844 21.859 1 98.12 471 ALA B CA 1
ATOM 7045 C C . ALA B 1 471 ? 15.148 17.688 2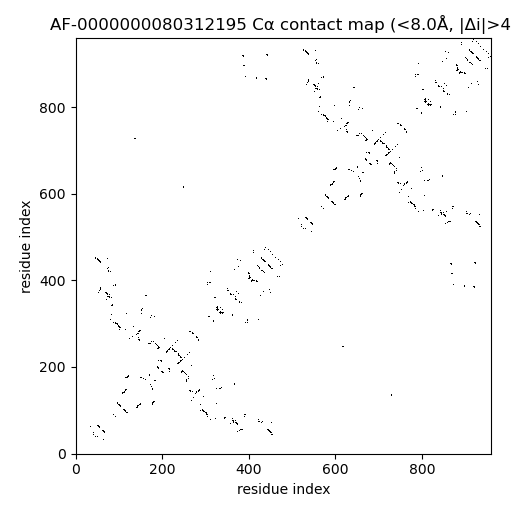1.297 1 98.12 471 ALA B C 1
ATOM 7047 O O . ALA B 1 471 ? 14.516 18.453 22.031 1 98.12 471 ALA B O 1
ATOM 7048 N N . ILE B 1 472 ? 14.914 17.594 20.031 1 98.38 472 ILE B N 1
ATOM 7049 C CA . ILE B 1 472 ? 13.828 18.328 19.406 1 98.38 472 ILE B CA 1
ATOM 7050 C C . ILE B 1 472 ? 12.492 17.906 20 1 98.38 472 ILE B C 1
ATOM 7052 O O . ILE B 1 472 ? 11.664 18.734 20.344 1 98.38 472 ILE B O 1
ATOM 7056 N N . ALA B 1 473 ? 12.305 16.578 20.125 1 98.12 473 ALA B N 1
ATOM 7057 C CA . ALA B 1 473 ? 11.055 16.031 20.656 1 98.12 473 ALA B CA 1
ATOM 7058 C C . ALA B 1 473 ? 10.797 16.531 22.062 1 98.12 473 ALA B C 1
ATOM 7060 O O . ALA B 1 473 ? 9.68 16.938 22.406 1 98.12 473 ALA B O 1
ATOM 7061 N N . GLN B 1 474 ? 11.836 16.516 22.844 1 96.31 474 GLN B N 1
ATOM 7062 C CA . GLN B 1 474 ? 11.711 16.953 24.234 1 96.31 474 GLN B CA 1
ATOM 7063 C C . GLN B 1 474 ? 11.328 18.438 24.297 1 96.31 474 GLN B C 1
ATOM 7065 O O . GLN B 1 474 ? 10.508 18.828 25.125 1 96.31 474 GLN B O 1
ATOM 7070 N N . GLN B 1 475 ? 11.898 19.172 23.453 1 95.12 475 GLN B N 1
ATOM 7071 C CA . GLN B 1 475 ? 11.586 20.594 23.453 1 95.12 475 GLN B CA 1
ATOM 7072 C C . GLN B 1 475 ? 10.156 20.844 22.969 1 95.12 475 GLN B C 1
ATOM 7074 O O . GLN B 1 475 ? 9.438 21.656 23.562 1 95.12 475 GLN B O 1
ATOM 7079 N N . LEU B 1 476 ? 9.734 20.219 21.938 1 95.12 476 LEU B N 1
ATOM 7080 C CA . LEU B 1 476 ? 8.414 20.422 21.359 1 95.12 476 LEU B CA 1
ATOM 7081 C C . LEU B 1 476 ? 7.316 20.016 22.344 1 95.12 476 LEU B C 1
ATOM 7083 O O . LEU B 1 476 ? 6.23 20.609 22.344 1 95.12 476 LEU B O 1
ATOM 7087 N N . TRP B 1 477 ? 7.566 19.047 23.062 1 95.44 477 TRP B N 1
ATOM 7088 C CA . TRP B 1 477 ? 6.512 18.469 23.906 1 95.44 477 TRP B CA 1
ATOM 7089 C C . TRP B 1 477 ? 6.746 18.781 25.375 1 95.44 477 TRP B C 1
ATOM 7091 O O . TRP B 1 477 ? 6.125 18.188 26.25 1 95.44 477 TRP B O 1
ATOM 7101 N N . ALA B 1 478 ? 7.688 19.672 25.594 1 89.69 478 ALA B N 1
ATOM 7102 C CA . ALA B 1 478 ? 7.91 20.109 26.969 1 89.69 478 ALA B CA 1
ATOM 7103 C C . ALA B 1 478 ? 6.621 20.625 27.594 1 89.69 478 ALA B C 1
ATOM 7105 O O . ALA B 1 478 ? 5.906 21.422 27 1 89.69 478 ALA B O 1
ATOM 7106 N N . GLY B 1 479 ? 6.289 20.219 28.812 1 83.75 479 GLY B N 1
ATOM 7107 C CA . GLY B 1 479 ? 5.113 20.672 29.531 1 83.75 479 GLY B CA 1
ATOM 7108 C C . GLY B 1 479 ? 3.828 20.016 29.047 1 83.75 479 GLY B C 1
ATOM 7109 O O . GLY B 1 479 ? 2.736 20.406 29.469 1 83.75 479 GLY B O 1
ATOM 7110 N N . ARG B 1 480 ? 3.875 19.125 28.141 1 79.25 480 ARG B N 1
ATOM 7111 C CA . ARG B 1 480 ? 2.689 18.484 27.578 1 79.25 480 ARG B CA 1
ATOM 7112 C C . ARG B 1 480 ? 2.752 16.969 27.75 1 79.25 480 ARG B C 1
ATOM 7114 O O . ARG B 1 480 ? 3.84 16.391 27.781 1 79.25 480 ARG B O 1
#

pLDDT: mean 91.81, std 14.82, range [25.22, 98.94]

InterPro domains:
  IPR000667 Peptidase S13, D-Ala-D-Ala carboxypeptidase C [PF02113] (34-456)
  IPR000667 Peptidase S13, D-Ala-D-Ala carboxypeptidase C [PR00922] (72-91)
  IPR000667 Peptidase S13, D-Ala-D-Ala carboxypeptidase C [PR00922] (294-316)
  IPR000667 Peptidase S13, D-Ala-D-Ala carboxypeptidase C [PR00922] (351-365)
  IPR000667 Peptidase S13, D-Ala-D-Ala carboxypeptidase C [PR00922] (429-442)
  IPR000667 Peptidase S13, D-Ala-D-Ala carboxypeptidase C [PTHR30023] (5-475)
  IPR000667 Peptidase S13, D-Ala-D-Ala carboxypeptidase C [TIGR00666] (60-453)
  IPR012338 Beta-lactamase/transpeptidase-like [G3DSA:3.40.710.10] (36-100)
  IPR012338 Beta-lactamase/transpeptidase-like [G3DSA:3.40.710.10] (240-470)
  IPR012338 Beta-lactamase/transpeptidase-like [SSF56601] (32-475)

Organism: NCBI:txid927083